Protein 5H6N (pdb70)

CATH classification: 3.90.210.10

Foldseek 3Di:
DAAFPAQVFFPQVLLNPDDNVVLLCLAPVPDDPVQVVPFDFAKAGQWDQALQRDIDGLLQFKKKAKDQFWCLPCLVRPWAFQDRDNDDDSCQSYNLNCQAFVPGHQKDKIATFNDDVFTKAKWFPCCLAAKMKIWIFRDTMFTQQCRGRPVSRNQVQRRMGMHRNGGGSLGTAWMFIAGSFATAEIEGNPNHPDPDDHDPDDDDPVHYYYYDDNPDVPGGDGDPDSNGSRSVGIHMDGPPTND/DAAFPAQVFFPQVLVNPDDNVVLLCLAPVPPDPVQVVPFDFAKAGQWDQALQRDIDGLLQFKKKDKDQFWCLPCLVRPDAFQDRDDDDDSCQSYNLNCQQFVPGHQKDKIATFNDDVFTKAKWFPCCLAAKMKMWIFRATMFTQQCRGRPVSRNQVQRRMGMHRNGGGSQGTAWMFIHGSFATAAIEGNPNHPDPDPHDDDVHYYYDDDNPDVPTGDGDPDGPGSRSVRIHMDGPPTND/DAAFPAQVFFPQVLVVPDDSVVLLCLQPVPPDPVQVVQFDFAKAGQWDQALQRDIDGLLQFKKKDKDQFWCLPCLVFNWAFQDRDPDDDSCQSYNQNCQQPVPGHQKDKIATFNDDVAIKAKWFQCCLPAKMKIWIFRATMFTFQCNGRPVSRNQVQRRMTMHRNGGGSQGTAKMFIDGRNHTAAIEGNPNHPDPDPHDDDDVHYYYYDDNPDPPGGGGDDDDPPDNRGSNRVGIHMDGDPD/DAAFPAQVFFPQVLVVVDDNVVLLCLQPVPPDPVQVVQFDFAKAGQWDQALQRDIDGLLQFKKKDKDQFWCLPCLVRPWAFQDRDPDDDSCQSYNQNCQQPVDRHQKDKIATFNDDVATKAKWFPCCLPAKMKMWIFRDTMFTQQCRGRPVSRNQVQRRIGMHRNGGGSLGTAWMFIDGRQATAAIEGNPNHPDPDPHDDDDPPHYYYYDDNPDPPGGDGPVVGVRRVGIHMDGPPTND

Radius of gyration: 35.35 Å; Cα contacts (8 Å, |Δi|>4): 2227; chains: 4; bounding box: 72×92×82 Å

Structure (mmCIF, N/CA/C/O backbone):
data_5H6N
#
_entry.id   5H6N
#
_cell.length_a   52.070
_cell.length_b   110.500
_cell.length_c   133.640
_cell.angle_alpha   90.00
_cell.angle_beta   91.20
_cell.angle_gamma   90.00
#
_symmetry.space_group_name_H-M   'P 1 21 1'
#
loop_
_entity.id
_entity.type
_entity.pdbx_description
1 polymer Pierisin-1
2 water water
#
loop_
_atom_site.group_PDB
_atom_site.id
_atom_site.type_symbol
_atom_site.label_atom_id
_atom_site.label_alt_id
_atom_site.label_comp_id
_atom_site.label_asym_id
_atom_site.label_entity_id
_atom_site.label_seq_id
_atom_site.pdbx_PDB_ins_code
_atom_site.Cartn_x
_atom_site.Cartn_y
_atom_site.Cartn_z
_atom_site.occupancy
_atom_site.B_iso_or_equiv
_atom_site.auth_seq_id
_atom_site.auth_comp_id
_atom_site.auth_asym_id
_atom_site.auth_atom_id
_atom_site.pdbx_PDB_model_num
ATOM 1 N N . PRO A 1 14 ? -15.359 11.779 26.507 1.00 47.41 6 PRO A N 1
ATOM 2 C CA . PRO A 1 14 ? -14.095 12.437 26.817 1.00 46.97 6 PRO A CA 1
ATOM 3 C C . PRO A 1 14 ? -13.042 11.454 27.338 1.00 45.78 6 PRO A C 1
ATOM 4 O O . PRO A 1 14 ? -13.356 10.608 28.178 1.00 46.72 6 PRO A O 1
ATOM 8 N N . TYR A 1 15 ? -11.813 11.573 26.835 1.00 43.59 7 TYR A N 1
ATOM 9 C CA . TYR A 1 15 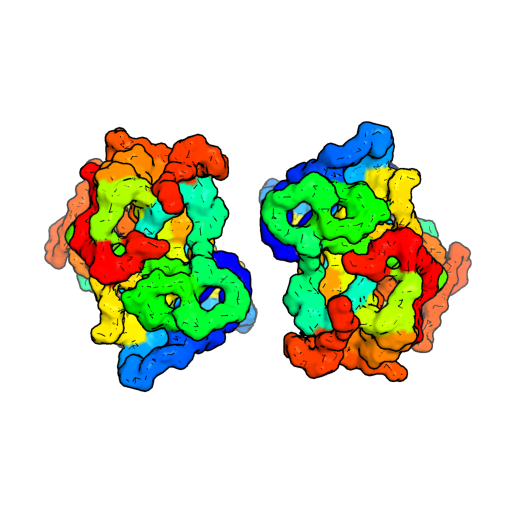? -10.725 10.651 27.181 1.00 41.45 7 TYR A CA 1
ATOM 10 C C . TYR A 1 15 ? -9.351 11.285 26.952 1.00 39.46 7 TYR A C 1
ATOM 11 O O . TYR A 1 15 ? -9.233 12.301 26.261 1.00 40.46 7 TYR A O 1
ATOM 20 N N . MET A 1 16 ? -8.323 10.667 27.532 1.00 36.71 8 MET A N 1
ATOM 21 C CA . MET A 1 16 ? -6.945 11.148 27.422 1.00 34.81 8 MET A CA 1
ATOM 22 C C . MET A 1 16 ? -6.164 10.318 26.406 1.00 30.66 8 MET A C 1
ATOM 23 O O . MET A 1 16 ? -6.224 9.089 26.427 1.00 29.27 8 MET A O 1
ATOM 28 N N . THR A 1 17 ? -5.441 11.003 25.524 1.00 26.92 9 THR A N 1
ATOM 29 C CA . THR A 1 17 ? -4.605 10.356 24.515 1.00 24.54 9 THR A CA 1
ATOM 30 C C . THR A 1 17 ? -3.278 11.093 24.374 1.00 23.04 9 THR A C 1
ATOM 31 O O . THR A 1 17 ? -3.199 12.302 24.600 1.00 22.65 9 THR A O 1
ATOM 35 N N . ASN A 1 18 ? -2.241 10.347 24.004 1.00 21.65 10 ASN A N 1
ATOM 36 C CA . ASN A 1 18 ? -0.939 10.926 23.670 1.00 21.07 10 ASN A CA 1
ATOM 37 C C . ASN A 1 18 ? -0.873 11.443 22.233 1.00 20.54 10 ASN A C 1
ATOM 38 O O . ASN A 1 18 ? 0.130 12.040 21.840 1.00 20.60 10 ASN A O 1
ATOM 43 N N . GLY A 1 19 ? -1.934 11.206 21.456 1.00 20.13 11 GLY A N 1
ATOM 44 C CA . GLY A 1 19 ? -2.133 11.852 20.157 1.00 19.98 11 GLY A CA 1
ATOM 45 C C . GLY A 1 19 ? -0.997 11.632 19.176 1.00 19.76 11 GLY A C 1
ATOM 46 O O . GLY A 1 19 ? -0.777 10.504 18.728 1.00 19.88 11 GLY A O 1
ATOM 47 N N . ILE A 1 20 ? -0.256 12.705 18.884 1.00 19.47 12 ILE A N 1
ATOM 48 C CA . ILE A 1 20 ? 0.815 12.689 17.873 1.00 19.56 12 ILE A CA 1
ATOM 49 C C . ILE A 1 20 ? 2.226 12.734 18.494 1.00 19.15 12 ILE A C 1
ATOM 50 O O . ILE A 1 20 ? 3.183 13.125 17.831 1.00 18.42 12 ILE A O 1
ATOM 55 N N . GLN A 1 21 ? 2.352 12.295 19.748 1.00 19.27 13 GLN A N 1
ATOM 56 C CA . GLN A 1 21 ? 3.635 12.297 20.468 1.00 19.76 13 GLN A CA 1
ATOM 57 C C . GLN A 1 21 ? 4.749 11.546 19.731 1.00 19.48 13 GLN A C 1
ATOM 58 O O . GLN A 1 21 ? 5.914 11.954 19.771 1.00 19.24 13 GLN A O 1
ATOM 64 N N . ALA A 1 22 ? 4.386 10.454 19.064 1.00 19.18 14 ALA A N 1
ATOM 65 C CA . ALA A 1 22 ? 5.355 9.637 18.333 1.00 19.31 14 ALA A CA 1
ATOM 66 C C . ALA A 1 22 ? 5.839 10.239 17.006 1.00 19.51 14 ALA A C 1
ATOM 67 O O . ALA A 1 22 ? 6.792 9.724 16.428 1.00 19.59 14 ALA A O 1
ATOM 69 N N . ALA A 1 23 ? 5.201 11.312 16.529 1.00 19.84 15 ALA A N 1
ATOM 70 C CA . ALA A 1 23 ? 5.469 11.860 15.194 1.00 20.31 15 ALA A CA 1
ATOM 71 C C . ALA A 1 23 ? 6.908 12.345 15.003 1.00 21.12 15 ALA A C 1
ATOM 72 O O . ALA A 1 23 ? 7.486 12.962 15.900 1.00 21.40 15 ALA A O 1
ATOM 74 N N . VAL A 1 24 ? 7.465 12.053 13.828 1.00 22.08 16 VAL A N 1
ATOM 75 C CA . VAL A 1 24 ? 8.792 12.553 13.427 1.00 23.05 16 VAL A CA 1
ATOM 76 C C . VAL A 1 24 ? 8.712 13.844 12.611 1.00 23.95 16 VAL A C 1
ATOM 77 O O . VAL A 1 24 ? 9.652 14.641 12.631 1.00 24.50 16 VAL A O 1
ATOM 81 N N . VAL A 1 25 ? 7.607 14.040 11.889 1.00 24.38 17 VAL A N 1
ATOM 82 C CA . VAL A 1 25 ? 7.427 15.223 11.049 1.00 25.15 17 VAL A CA 1
ATOM 83 C C . VAL A 1 25 ? 7.102 16.404 11.962 1.00 26.03 17 VAL A C 1
ATOM 84 O O . VAL A 1 25 ? 6.083 16.395 12.659 1.00 24.97 17 VAL A O 1
ATOM 88 N N . GLU A 1 26 ? 7.965 17.418 11.952 1.00 27.32 18 GLU A N 1
ATOM 89 C CA . GLU A 1 26 ? 7.896 18.479 12.956 1.00 29.08 18 GLU A CA 1
ATOM 90 C C . GLU A 1 26 ? 6.648 19.360 12.852 1.00 28.16 18 GLU A C 1
ATOM 91 O O . GLU A 1 26 ? 6.085 19.727 13.885 1.00 28.76 18 GLU A O 1
ATOM 97 N N . TRP A 1 27 ? 6.207 19.685 11.634 1.00 27.54 19 TRP A N 1
ATOM 98 C CA . TRP A 1 27 ? 5.006 20.521 11.462 1.00 27.58 19 TRP A CA 1
ATOM 99 C C . TRP A 1 27 ? 3.729 19.839 11.980 1.00 28.06 19 TRP A C 1
ATOM 100 O O . TRP A 1 27 ? 2.834 20.514 12.486 1.00 27.90 19 TRP A O 1
ATOM 111 N N . ILE A 1 28 ? 3.657 18.513 11.859 1.00 28.63 20 ILE A N 1
ATOM 112 C CA . ILE A 1 28 ? 2.545 17.735 12.425 1.00 29.59 20 ILE A CA 1
ATOM 113 C C . ILE A 1 28 ? 2.674 17.656 13.945 1.00 31.67 20 ILE A C 1
ATOM 114 O O . ILE A 1 28 ? 1.689 17.845 14.664 1.00 31.38 20 ILE A O 1
ATOM 119 N N . ARG A 1 29 ? 3.890 17.386 14.420 1.00 34.45 21 ARG A N 1
ATOM 120 C CA . ARG A 1 29 ? 4.159 17.232 15.858 1.00 36.85 21 ARG A CA 1
ATOM 121 C C . ARG A 1 29 ? 3.831 18.491 16.681 1.00 37.80 21 ARG A C 1
ATOM 122 O O . ARG A 1 29 ? 3.472 18.383 17.855 1.00 38.99 21 ARG A O 1
ATOM 130 N N . ALA A 1 30 ? 3.949 19.666 16.058 1.00 38.51 22 ALA A N 1
ATOM 131 C CA . ALA A 1 30 ? 3.711 20.954 16.722 1.00 38.85 22 ALA A CA 1
ATOM 132 C C . ALA A 1 30 ? 2.239 21.383 16.774 1.00 39.30 22 ALA A C 1
ATOM 133 O O . ALA A 1 30 ? 1.832 22.047 17.730 1.00 39.54 22 ALA A O 1
ATOM 135 N N . LEU A 1 31 ? 1.451 21.031 15.754 1.00 38.64 23 LEU A N 1
ATOM 136 C CA . LEU A 1 31 ? 0.046 21.468 15.675 1.00 37.87 23 LEU A CA 1
ATOM 137 C C . LEU A 1 31 ? -0.819 20.898 16.800 1.00 36.04 23 LEU A C 1
ATOM 138 O O . LEU A 1 31 ? -0.525 19.835 17.352 1.00 35.39 23 LEU A O 1
ATOM 143 N N . ASP A 1 32 ? -1.887 21.626 17.126 1.00 34.25 24 ASP A N 1
ATOM 144 C CA . ASP A 1 32 ? -2.851 21.196 18.136 1.00 33.35 24 ASP A CA 1
ATOM 145 C C . ASP A 1 32 ? -3.568 19.933 17.661 1.00 31.50 24 ASP A C 1
ATOM 146 O O . ASP A 1 32 ? -3.782 19.754 16.459 1.00 31.11 24 ASP A O 1
ATOM 151 N N . LEU A 1 33 ? -3.939 19.074 18.608 1.00 29.98 25 LEU A N 1
ATOM 152 C CA . LEU A 1 33 ? -4.625 17.814 18.300 1.00 29.35 25 LEU A CA 1
ATOM 153 C C . LEU A 1 33 ? -5.946 18.025 17.546 1.00 28.49 25 LEU A C 1
ATOM 154 O O . LEU A 1 33 ? -6.303 17.214 16.689 1.00 27.33 25 LEU A O 1
ATOM 159 N N . GLU A 1 34 ? -6.659 19.110 17.858 1.00 27.83 26 GLU A N 1
ATOM 160 C CA . GLU A 1 34 ? -7.916 19.436 17.167 1.00 27.54 26 GLU A CA 1
ATOM 161 C C . GLU A 1 34 ? -7.703 19.698 15.674 1.00 25.60 26 GLU A C 1
ATOM 162 O O . GLU A 1 34 ? -8.546 19.324 14.859 1.00 25.21 26 GLU A O 1
ATOM 168 N N . ILE A 1 35 ? -6.577 20.321 15.324 1.00 24.11 27 ILE A N 1
ATOM 169 C CA . ILE A 1 35 ? -6.241 20.592 13.922 1.00 23.60 27 ILE A CA 1
ATOM 170 C C . ILE A 1 35 ? -5.900 19.291 13.193 1.00 22.38 27 ILE A C 1
ATOM 171 O O . ILE A 1 35 ? -6.400 19.052 12.095 1.00 21.48 27 ILE A O 1
ATOM 176 N N . ILE A 1 36 ? -5.058 18.458 13.802 1.00 21.53 28 ILE A N 1
ATOM 177 C CA . ILE A 1 36 ? -4.665 17.184 13.177 1.00 21.10 28 ILE A CA 1
ATOM 178 C C . ILE A 1 36 ? -5.895 16.273 13.037 1.00 20.15 28 ILE A C 1
ATOM 179 O O . ILE A 1 36 ? -6.079 15.630 11.997 1.00 19.78 28 ILE A O 1
ATOM 184 N N . SER A 1 37 ? -6.748 16.258 14.060 1.00 19.38 29 SER A N 1
ATOM 185 C CA . SER A 1 37 ? -8.029 15.540 13.995 1.00 19.13 29 SER A CA 1
ATOM 186 C C . SER A 1 37 ? -8.899 15.986 12.815 1.00 19.00 29 SER A C 1
ATOM 187 O O . SER A 1 37 ? -9.475 15.142 12.122 1.00 18.69 29 SER A O 1
ATOM 190 N N . LEU A 1 38 ? -8.972 17.302 12.583 1.00 18.87 30 LEU A N 1
ATOM 191 C CA . LEU A 1 38 ? -9.701 17.868 11.436 1.00 18.75 30 LEU A CA 1
ATOM 192 C C . LEU A 1 38 ? -9.111 17.400 10.105 1.00 18.22 30 LEU A C 1
ATOM 193 O O . LEU A 1 38 ? -9.849 16.974 9.220 1.00 18.43 30 LEU A O 1
ATOM 198 N N . LEU A 1 39 ? -7.788 17.477 9.964 1.00 17.72 31 LEU A N 1
ATOM 199 C CA . LEU A 1 39 ? -7.116 17.011 8.741 1.00 17.71 31 LEU A CA 1
ATOM 200 C C . LEU A 1 39 ? -7.451 15.542 8.442 1.00 17.20 31 LEU A C 1
ATOM 201 O O . LEU A 1 39 ? -7.691 15.180 7.293 1.00 16.89 31 LEU A O 1
ATOM 206 N N . LEU A 1 40 ? -7.496 14.727 9.492 1.00 16.90 32 LEU A N 1
ATOM 207 C CA . LEU A 1 40 ? -7.787 13.294 9.376 1.00 16.97 32 LEU A CA 1
ATOM 208 C C . LEU A 1 40 ? -9.226 12.959 8.989 1.00 17.38 32 LEU A C 1
ATOM 209 O O . LEU A 1 40 ? -9.459 11.930 8.349 1.00 17.15 32 LEU A O 1
ATOM 214 N N . SER A 1 41 ? -10.170 13.814 9.389 1.00 17.97 33 SER A N 1
ATOM 215 C CA . SER A 1 41 ? -11.611 13.549 9.247 1.00 18.46 33 SER A CA 1
ATOM 216 C C . SER A 1 41 ? -12.382 14.467 8.281 1.00 19.06 33 SER A C 1
ATOM 217 O O . SER A 1 41 ? -13.512 14.138 7.908 1.00 19.23 33 SER A O 1
ATOM 220 N N . ARG A 1 42 ? -11.788 15.592 7.877 1.00 19.43 34 ARG A N 1
ATOM 221 C CA . ARG A 1 42 ? -12.463 16.586 7.013 1.00 19.98 34 ARG A CA 1
ATOM 222 C C . ARG A 1 42 ? -13.072 16.033 5.719 1.00 20.23 34 ARG A C 1
ATOM 223 O O . ARG A 1 42 ? -14.095 16.544 5.259 1.00 20.20 34 ARG A O 1
ATOM 231 N N . ALA A 1 43 ? -12.439 15.010 5.140 1.00 20.00 35 ALA A N 1
ATOM 232 C CA . ALA A 1 43 ? -12.901 14.413 3.881 1.00 20.29 35 ALA A CA 1
ATOM 233 C C . ALA A 1 43 ? -13.895 13.255 4.032 1.00 20.42 35 ALA A C 1
ATOM 234 O O . ALA A 1 43 ? -14.321 12.703 3.024 1.00 20.56 35 ALA A O 1
ATOM 236 N N . TRP A 1 44 ? -14.276 12.886 5.256 1.00 20.92 36 TRP A N 1
ATOM 237 C CA . TRP A 1 44 ? -15.172 11.735 5.448 1.00 21.07 36 TRP A CA 1
ATOM 238 C C . TRP A 1 44 ? -16.565 12.052 4.902 1.00 22.72 36 TRP A C 1
ATOM 239 O O . TRP A 1 44 ? -17.074 13.148 5.143 1.00 22.17 36 TRP A O 1
ATOM 250 N N . PRO A 1 45 ? -17.180 11.104 4.161 1.00 24.47 37 PRO A N 1
ATOM 251 C CA . PRO A 1 45 ? -18.576 11.280 3.738 1.00 25.78 37 PRO A CA 1
ATOM 252 C C . PRO A 1 45 ? -19.548 11.441 4.907 1.00 27.09 37 PRO A C 1
ATOM 253 O O . PRO A 1 45 ? -19.253 11.012 6.025 1.00 26.26 37 PRO A O 1
ATOM 257 N N . MET A 1 46 ? -20.703 12.044 4.626 1.00 29.56 38 MET A N 1
ATOM 258 C CA . MET A 1 46 ? -21.739 12.292 5.637 1.00 31.22 38 MET A CA 1
ATOM 259 C C . MET A 1 46 ? -22.200 11.005 6.315 1.00 30.23 38 MET A C 1
ATOM 260 O O . MET A 1 46 ? -22.328 10.961 7.538 1.00 29.51 38 MET A O 1
ATOM 265 N N . ALA A 1 47 ? -22.443 9.968 5.511 1.00 30.32 39 ALA A N 1
ATOM 266 C CA . ALA A 1 47 ? -22.847 8.645 6.016 1.00 29.92 39 ALA A CA 1
ATOM 267 C C . ALA A 1 47 ? -21.819 8.045 6.976 1.00 29.39 39 ALA A C 1
ATOM 268 O O . ALA A 1 47 ? -22.189 7.399 7.963 1.00 29.36 39 ALA A O 1
ATOM 270 N N . LEU A 1 48 ? -20.536 8.267 6.681 1.00 28.47 40 LEU A N 1
ATOM 271 C CA . LEU A 1 48 ? -19.445 7.833 7.548 1.00 27.46 40 LEU A CA 1
ATOM 272 C C . LEU A 1 48 ? -19.406 8.669 8.828 1.00 27.21 40 LEU A C 1
ATOM 273 O O . LEU A 1 48 ? -19.327 8.116 9.923 1.00 26.59 40 LEU A O 1
ATOM 278 N N . LEU A 1 49 ? -19.479 9.995 8.682 1.00 27.39 41 LEU A N 1
ATOM 279 C CA . LEU A 1 49 ? -19.502 10.918 9.830 1.00 27.28 41 LEU A CA 1
ATOM 280 C C . LEU A 1 49 ? -20.637 10.647 10.823 1.00 27.12 41 LEU A C 1
ATOM 281 O O . LEU A 1 49 ? -20.460 10.831 12.026 1.00 27.49 41 LEU A O 1
ATOM 286 N N . ALA A 1 50 ? -21.791 10.215 10.315 1.00 26.99 42 ALA A N 1
ATOM 287 C CA . ALA A 1 50 ? -22.947 9.896 11.159 1.00 26.77 42 ALA A CA 1
ATOM 288 C C . ALA A 1 50 ? -22.695 8.742 12.141 1.00 26.76 42 ALA A C 1
ATOM 289 O O . ALA A 1 50 ? -23.267 8.725 13.230 1.00 26.61 42 ALA A O 1
ATOM 291 N N . THR A 1 51 ? -21.838 7.795 11.756 1.00 26.30 43 THR A N 1
ATOM 292 C CA . THR A 1 51 ? -21.549 6.611 12.568 1.00 26.47 43 THR A CA 1
ATOM 293 C C . THR A 1 51 ? -20.095 6.478 13.047 1.00 26.69 43 THR A C 1
ATOM 294 O O . THR A 1 51 ? -19.784 5.529 13.769 1.00 26.68 43 THR A O 1
ATOM 298 N N . SER A 1 52 ? -19.220 7.409 12.654 1.00 26.78 44 SER A N 1
ATOM 299 C CA . SER A 1 52 ? -17.790 7.331 12.968 1.00 27.24 44 SER A CA 1
ATOM 300 C C . SER A 1 52 ? -17.342 8.497 13.841 1.00 27.54 44 SER A C 1
ATOM 301 O O . SER A 1 52 ? -17.888 9.594 13.766 1.00 28.11 44 SER A O 1
ATOM 304 N N . GLU A 1 53 ? -16.341 8.226 14.671 1.00 27.50 45 GLU A N 1
ATOM 305 C CA . GLU A 1 53 ? -15.690 9.222 15.517 1.00 27.32 45 GLU A CA 1
ATOM 306 C C . GLU A 1 53 ? -14.193 8.985 15.360 1.00 25.71 45 GLU A C 1
ATOM 307 O O . GLU A 1 53 ? -13.772 7.837 15.247 1.00 24.76 45 GLU A O 1
ATOM 313 N N . LEU A 1 54 ? -13.389 10.044 15.325 1.00 24.14 46 LEU A N 1
ATOM 314 C CA . LEU A 1 54 ? -11.938 9.861 15.252 1.00 23.29 46 LEU A CA 1
ATOM 315 C C . LEU A 1 54 ? -11.436 9.421 16.625 1.00 23.10 46 LEU A C 1
ATOM 316 O O . LEU A 1 54 ? -11.310 10.237 17.543 1.00 22.67 46 LEU A O 1
ATOM 321 N N . ARG A 1 55 ? -11.160 8.125 16.752 1.00 22.42 47 ARG A N 1
ATOM 322 C CA . ARG A 1 55 ? -10.776 7.530 18.028 1.00 22.37 47 ARG A CA 1
ATOM 323 C C . ARG A 1 55 ? -9.265 7.378 18.113 1.00 20.73 47 ARG A C 1
ATOM 324 O O . ARG A 1 55 ? -8.691 6.441 17.560 1.00 20.46 47 ARG A O 1
ATOM 332 N N . TRP A 1 56 ? -8.626 8.324 18.795 1.00 19.50 48 TRP A N 1
ATOM 333 C CA . TRP A 1 56 ? -7.210 8.207 19.130 1.00 18.81 48 TRP A CA 1
ATOM 334 C C . TRP A 1 56 ? -7.083 7.098 20.163 1.00 18.72 48 TRP A C 1
ATOM 335 O O . TRP A 1 56 ? -7.947 6.971 21.036 1.00 18.37 48 TRP A O 1
ATOM 346 N N . ARG A 1 57 ? -6.040 6.276 20.054 1.00 18.44 49 ARG A N 1
ATOM 347 C CA . ARG A 1 57 ? -5.757 5.292 21.092 1.00 18.87 49 ARG A CA 1
ATOM 348 C C . ARG A 1 57 ? -5.609 6.043 22.411 1.00 19.35 49 ARG A C 1
ATOM 349 O O . ARG A 1 57 ? -4.864 7.020 22.470 1.00 19.66 49 ARG A O 1
ATOM 357 N N . PRO A 1 58 ? -6.333 5.611 23.458 1.00 20.35 50 PRO A N 1
ATOM 358 C CA . PRO A 1 58 ? -6.172 6.262 24.757 1.00 20.48 50 PRO A CA 1
ATOM 359 C C . PRO A 1 58 ? -4.870 5.859 25.450 1.00 21.03 50 PRO A C 1
ATOM 360 O O . PRO A 1 58 ? -4.248 4.862 25.072 1.00 21.04 50 PRO A O 1
ATOM 364 N N . THR A 1 59 ? -4.473 6.630 26.462 1.00 21.50 51 THR A N 1
ATOM 365 C CA . THR A 1 59 ? -3.230 6.368 27.203 1.00 21.90 51 THR A CA 1
ATOM 366 C C . THR A 1 59 ? -3.258 5.013 27.916 1.00 21.96 51 THR A C 1
ATOM 367 O O . THR A 1 59 ? -2.217 4.379 28.082 1.00 22.04 51 THR A O 1
ATOM 371 N N . VAL A 1 60 ? -4.454 4.597 28.335 1.00 22.05 52 VAL A N 1
ATOM 372 C CA . VAL A 1 60 ? -4.712 3.276 28.897 1.00 22.11 52 VAL A CA 1
ATOM 373 C C . VAL A 1 60 ? -5.791 2.628 28.036 1.00 21.96 52 VAL A C 1
ATOM 374 O O . VAL A 1 60 ? -6.849 3.228 27.822 1.00 21.70 52 VAL A O 1
ATOM 378 N N . LEU A 1 61 ? -5.528 1.415 27.550 1.00 21.47 53 LEU A N 1
ATOM 379 C CA . LEU A 1 61 ? -6.414 0.741 26.597 1.00 21.41 53 LEU A CA 1
ATOM 380 C C . LEU A 1 61 ? -6.643 -0.718 26.962 1.00 21.72 53 LEU A C 1
ATOM 381 O O . LEU A 1 61 ? -5.897 -1.292 27.756 1.00 21.73 53 LEU A O 1
ATOM 386 N N . THR A 1 62 ? -7.694 -1.300 26.386 1.00 22.12 54 THR A N 1
ATOM 387 C CA . THR A 1 62 ? -7.962 -2.727 26.502 1.00 22.55 54 THR A CA 1
ATOM 388 C C . THR A 1 62 ? -7.333 -3.404 25.291 1.00 22.35 54 THR A C 1
ATOM 389 O O . THR A 1 62 ? -7.730 -3.147 24.152 1.00 21.93 54 THR A O 1
ATOM 393 N N . ASP A 1 63 ? -6.351 -4.264 25.547 1.00 21.83 55 ASP A N 1
ATOM 394 C CA . ASP A 1 63 ? -5.556 -4.880 24.488 1.00 21.45 55 ASP A CA 1
ATOM 395 C C . ASP A 1 63 ? -6.304 -6.086 23.896 1.00 21.58 55 ASP A C 1
ATOM 396 O O . ASP A 1 63 ? -7.410 -6.420 24.344 1.00 21.27 55 ASP A O 1
ATOM 401 N N . THR A 1 64 ? -5.697 -6.734 22.901 1.00 21.00 56 THR A N 1
ATOM 402 C CA . THR A 1 64 ? -6.343 -7.811 22.134 1.00 21.33 56 THR A CA 1
ATOM 403 C C . THR A 1 64 ? -6.549 -9.125 22.903 1.00 22.05 56 THR A C 1
ATOM 404 O O . THR A 1 64 ? -7.279 -9.999 22.437 1.00 21.94 56 THR A O 1
ATOM 408 N N . ASP A 1 65 ? -5.891 -9.267 24.054 1.00 23.33 57 ASP A N 1
ATOM 409 C CA . ASP A 1 65 ? -6.156 -10.367 24.999 1.00 24.48 57 ASP A CA 1
ATOM 410 C C . ASP A 1 65 ? -7.103 -9.957 26.147 1.00 25.62 57 ASP A C 1
ATOM 411 O O . ASP A 1 65 ? -7.213 -10.674 27.145 1.00 25.34 57 ASP A O 1
ATOM 416 N N . ASN A 1 66 ? -7.780 -8.813 25.991 1.00 26.97 58 ASN A N 1
ATOM 417 C CA . ASN A 1 66 ? -8.624 -8.193 27.028 1.00 28.18 58 ASN A CA 1
ATOM 418 C C . ASN A 1 66 ? -7.900 -7.802 28.327 1.00 27.66 58 ASN A C 1
ATOM 419 O O . ASN A 1 66 ? -8.546 -7.590 29.356 1.00 28.48 58 ASN A O 1
ATOM 424 N N . VAL A 1 67 ? -6.572 -7.679 28.271 1.00 26.55 59 VAL A N 1
ATOM 425 C CA . VAL A 1 67 ? -5.785 -7.191 29.398 1.00 25.69 59 VAL A CA 1
ATOM 426 C C . VAL A 1 67 ? -5.619 -5.686 29.210 1.00 24.76 59 VAL A C 1
ATOM 427 O O . VAL A 1 67 ? -5.385 -5.218 28.094 1.00 24.49 59 VAL A O 1
ATOM 431 N N . VAL A 1 68 ? -5.749 -4.933 30.300 1.00 23.48 60 VAL A N 1
ATOM 432 C CA . VAL A 1 68 ? -5.646 -3.479 30.246 1.00 22.83 60 VAL A CA 1
ATOM 433 C C . VAL A 1 68 ? -4.169 -3.105 30.284 1.00 22.18 60 VAL A C 1
ATOM 434 O O . VAL A 1 68 ? -3.449 -3.523 31.194 1.00 22.01 60 VAL A O 1
ATOM 438 N N . ARG A 1 69 ? -3.726 -2.330 29.293 1.00 21.63 61 ARG A N 1
ATOM 439 C CA . ARG A 1 69 ? -2.334 -1.883 29.209 1.00 21.22 61 ARG A CA 1
ATOM 440 C C . ARG A 1 69 ? -2.219 -0.413 28.826 1.00 20.98 61 ARG A C 1
ATOM 441 O O . ARG A 1 69 ? -3.148 0.179 28.263 1.00 21.14 61 ARG A O 1
ATOM 449 N N . LEU A 1 70 ? -1.060 0.167 29.135 1.00 20.66 62 LEU A N 1
ATOM 450 C CA . LEU A 1 70 ? -0.696 1.482 28.624 1.00 20.55 62 LEU A CA 1
ATOM 451 C C . LEU A 1 70 ? -0.538 1.371 27.116 1.00 20.09 62 LEU A C 1
ATOM 452 O O . LEU A 1 70 ? -0.166 0.303 26.615 1.00 19.53 62 LEU A O 1
ATOM 457 N N . ASP A 1 71 ? -0.810 2.462 26.403 1.00 19.82 63 ASP A N 1
ATOM 458 C CA . ASP A 1 71 ? -0.606 2.506 24.944 1.00 20.07 63 ASP A CA 1
ATOM 459 C C . ASP A 1 71 ? 0.795 2.022 24.545 1.00 20.30 63 ASP A C 1
ATOM 460 O O . ASP A 1 71 ? 0.937 1.247 23.603 1.00 19.87 63 ASP A O 1
ATOM 465 N N . ARG A 1 72 ? 1.808 2.437 25.308 1.00 20.57 64 ARG A N 1
ATOM 466 C CA . ARG A 1 72 ? 3.202 2.052 25.050 1.00 20.89 64 ARG A CA 1
ATOM 467 C C . ARG A 1 72 ? 3.547 0.576 25.316 1.00 20.53 64 ARG A C 1
ATOM 468 O O . ARG A 1 72 ? 4.657 0.153 24.998 1.00 20.60 64 ARG A O 1
ATOM 476 N N . ARG A 1 73 ? 2.634 -0.197 25.909 1.00 19.76 65 ARG A N 1
ATOM 477 C CA . ARG A 1 73 ? 2.831 -1.640 26.088 1.00 19.61 65 ARG A CA 1
ATOM 478 C C . ARG A 1 73 ? 1.980 -2.505 25.150 1.00 18.70 65 ARG A C 1
ATOM 479 O O . ARG A 1 73 ? 2.047 -3.728 25.222 1.00 18.77 65 ARG A O 1
ATOM 487 N N . GLN A 1 74 ? 1.194 -1.885 24.267 1.00 17.89 66 GLN A N 1
ATOM 488 C CA . GLN A 1 74 ? 0.545 -2.618 23.174 1.00 17.23 66 GLN A CA 1
ATOM 489 C C . GLN A 1 74 ? 1.586 -2.899 22.088 1.00 16.72 66 GLN A C 1
ATOM 490 O O . GLN A 1 74 ? 2.165 -1.971 21.524 1.00 16.75 66 GLN A O 1
ATOM 496 N N . ARG A 1 75 ? 1.817 -4.178 21.799 1.00 16.40 67 ARG A N 1
ATOM 497 C CA . ARG A 1 75 ? 2.814 -4.573 20.804 1.00 16.20 67 ARG A CA 1
ATOM 498 C C . ARG A 1 75 ? 2.248 -4.401 19.395 1.00 15.66 67 ARG A C 1
ATOM 499 O O . ARG A 1 75 ? 1.399 -5.184 18.954 1.00 15.53 67 ARG A O 1
ATOM 507 N N . LEU A 1 76 ? 2.727 -3.368 18.706 1.00 15.06 68 LEU A N 1
ATOM 508 C CA . LEU A 1 76 ? 2.373 -3.114 17.317 1.00 14.58 68 LEU A CA 1
ATOM 509 C C . LEU A 1 76 ? 3.446 -3.661 16.385 1.00 14.78 68 LEU A C 1
ATOM 510 O O . LEU A 1 76 ? 4.616 -3.793 16.770 1.00 14.64 68 LEU A O 1
ATOM 515 N N . VAL A 1 77 ? 3.028 -3.970 15.159 1.00 14.39 69 VAL A N 1
ATOM 516 C CA . VAL A 1 77 ? 3.900 -4.520 14.132 1.00 14.43 69 VAL A CA 1
ATOM 517 C C . VAL A 1 77 ? 3.754 -3.674 12.867 1.00 13.93 69 VAL A C 1
ATOM 518 O O . VAL A 1 77 ? 2.656 -3.219 12.544 1.00 13.49 69 VAL A O 1
ATOM 522 N N . ARG A 1 78 ? 4.870 -3.431 12.183 1.00 13.70 70 ARG A N 1
ATOM 523 C CA . ARG A 1 78 ? 4.843 -2.879 10.830 1.00 13.72 70 ARG A CA 1
ATOM 524 C C . ARG A 1 78 ? 5.718 -3.722 9.905 1.00 13.82 70 ARG A C 1
ATOM 525 O O . ARG A 1 78 ? 6.900 -3.943 10.191 1.00 13.72 70 ARG A O 1
ATOM 533 N N . TRP A 1 79 ? 5.132 -4.176 8.796 1.00 13.76 71 TRP A N 1
ATOM 534 C CA . TRP A 1 79 ? 5.873 -4.854 7.738 1.00 13.87 71 TRP A CA 1
ATOM 535 C C . TRP A 1 79 ? 6.395 -3.794 6.785 1.00 14.14 71 TRP A C 1
ATOM 536 O O . TRP A 1 79 ? 5.637 -2.929 6.351 1.00 14.18 71 TRP A O 1
ATOM 547 N N . ASP A 1 80 ? 7.684 -3.853 6.458 1.00 14.47 72 ASP A N 1
ATOM 548 C CA . ASP A 1 80 ? 8.320 -2.789 5.677 1.00 14.79 72 ASP A CA 1
ATOM 549 C C . ASP A 1 80 ? 9.500 -3.350 4.887 1.00 14.99 72 ASP A C 1
ATOM 550 O O . ASP A 1 80 ? 10.214 -4.233 5.369 1.00 14.65 72 ASP A O 1
ATOM 555 N N . ARG A 1 81 ? 9.678 -2.837 3.670 1.00 15.43 73 ARG A N 1
ATOM 556 C CA . ARG A 1 81 ? 10.801 -3.208 2.806 1.00 16.22 73 ARG A CA 1
ATOM 557 C C . ARG A 1 81 ? 12.118 -2.550 3.232 1.00 16.25 73 ARG A C 1
ATOM 558 O O . ARG A 1 81 ? 13.190 -3.026 2.856 1.00 16.10 73 ARG A O 1
ATOM 566 N N . ARG A 1 82 ? 12.046 -1.460 3.999 1.00 16.37 74 ARG A N 1
ATOM 567 C CA . ARG A 1 82 ? 13.245 -0.677 4.328 1.00 16.51 74 ARG A CA 1
ATOM 568 C C . ARG A 1 82 ? 14.025 -1.297 5.498 1.00 16.33 74 ARG A C 1
ATOM 569 O O . ARG A 1 82 ? 13.419 -1.769 6.462 1.00 15.41 74 ARG A O 1
ATOM 577 N N . PRO A 1 83 ? 15.375 -1.304 5.411 1.00 16.19 75 PRO A N 1
ATOM 578 C CA . PRO A 1 83 ? 16.189 -1.998 6.405 1.00 16.37 75 PRO A CA 1
ATOM 579 C C . PRO A 1 83 ? 16.538 -1.150 7.647 1.00 16.46 75 PRO A C 1
ATOM 580 O O . PRO A 1 83 ? 16.336 0.066 7.631 1.00 16.13 75 PRO A O 1
ATOM 584 N N . PRO A 1 84 ? 17.060 -1.793 8.717 1.00 16.95 76 PRO A N 1
ATOM 585 C CA . PRO A 1 84 ? 17.393 -1.121 9.986 1.00 17.14 76 PRO A CA 1
ATOM 586 C C . PRO A 1 84 ? 18.319 0.093 9.869 1.00 17.32 76 PRO A C 1
ATOM 587 O O . PRO A 1 84 ? 18.153 1.046 10.632 1.00 16.75 76 PRO A O 1
ATOM 591 N N . ASN A 1 85 ? 19.271 0.065 8.932 1.00 17.55 77 ASN A N 1
ATOM 592 C CA . ASN A 1 85 ? 20.154 1.224 8.684 1.00 17.75 77 ASN A CA 1
ATOM 593 C C . ASN A 1 85 ? 19.406 2.498 8.276 1.00 18.01 77 ASN A C 1
ATOM 594 O O . ASN A 1 85 ? 19.924 3.604 8.456 1.00 17.74 77 ASN A O 1
ATOM 599 N N . GLU A 1 86 ? 18.200 2.343 7.727 1.00 17.81 78 GLU A N 1
ATOM 600 C CA . GLU A 1 86 ? 17.288 3.464 7.530 1.00 17.92 78 GLU A CA 1
ATOM 601 C C . GLU A 1 86 ? 16.336 3.628 8.718 1.00 17.31 78 GLU A C 1
ATOM 602 O O . GLU A 1 86 ? 16.244 4.713 9.297 1.00 17.36 78 GLU A O 1
ATOM 608 N N . ILE A 1 87 ? 15.630 2.555 9.073 1.00 16.85 79 ILE A N 1
ATOM 609 C CA . ILE A 1 87 ? 14.509 2.638 10.010 1.00 16.51 79 ILE A CA 1
ATOM 610 C C . ILE A 1 87 ? 14.935 2.903 11.463 1.00 16.50 79 ILE A C 1
ATOM 611 O O . ILE A 1 87 ? 14.316 3.721 12.134 1.00 16.63 79 ILE A O 1
ATOM 616 N N . PHE A 1 88 ? 15.974 2.231 11.953 1.00 16.50 80 PHE A N 1
ATOM 617 C CA . PHE A 1 88 ? 16.492 2.535 13.298 1.00 16.99 80 PHE A CA 1
ATOM 618 C C . PHE A 1 88 ? 17.191 3.903 13.368 1.00 17.29 80 PHE A C 1
ATOM 619 O O . PHE A 1 88 ? 17.292 4.482 14.445 1.00 17.74 80 PHE A O 1
ATOM 627 N N . LEU A 1 89 ? 17.656 4.421 12.233 1.00 17.97 81 LEU A N 1
ATOM 628 C CA . LEU A 1 89 ? 18.255 5.757 12.175 1.00 18.74 81 LEU A CA 1
ATOM 629 C C . LEU A 1 89 ? 17.190 6.853 12.165 1.00 18.71 81 LEU A C 1
ATOM 630 O O . LEU A 1 89 ? 17.238 7.782 12.980 1.00 18.24 81 LEU A O 1
ATOM 635 N N . ASP A 1 90 ? 16.245 6.739 11.230 1.00 18.53 82 ASP A N 1
ATOM 636 C CA . ASP A 1 90 ? 15.249 7.784 10.960 1.00 18.36 82 ASP A CA 1
ATOM 637 C C . ASP A 1 90 ? 13.921 7.606 11.690 1.00 18.05 82 ASP A C 1
ATOM 638 O O . ASP A 1 90 ? 13.148 8.557 11.784 1.00 18.26 82 ASP A O 1
ATOM 643 N N . GLY A 1 91 ? 13.647 6.402 12.194 1.00 17.61 83 GLY A N 1
ATOM 644 C CA . GLY A 1 91 ? 12.288 6.021 12.571 1.00 17.32 83 GLY A CA 1
ATOM 645 C C . GLY A 1 91 ? 11.492 5.773 11.306 1.00 16.87 83 GLY A C 1
ATOM 646 O O . GLY A 1 91 ? 12.074 5.582 10.234 1.00 16.64 83 GLY A O 1
ATOM 647 N N . PHE A 1 92 ? 10.166 5.764 11.428 1.00 16.71 84 PHE A N 1
ATOM 648 C CA . PHE A 1 92 ? 9.283 5.674 10.269 1.00 16.39 84 PHE A CA 1
ATOM 649 C C . PHE A 1 92 ? 8.820 7.068 9.878 1.00 16.83 84 PHE A C 1
ATOM 650 O O . PHE A 1 92 ? 7.992 7.672 10.567 1.00 16.75 84 PHE A O 1
ATOM 658 N N . VAL A 1 93 ? 9.375 7.562 8.777 1.00 17.09 85 VAL A N 1
ATOM 659 C CA . VAL A 1 93 ? 9.004 8.838 8.186 1.00 17.59 85 VAL A CA 1
ATOM 660 C C . VAL A 1 93 ? 7.929 8.552 7.137 1.00 17.50 85 VAL A C 1
ATOM 661 O O . VAL A 1 93 ? 8.129 7.684 6.287 1.00 16.93 85 VAL A O 1
ATOM 665 N N . PRO A 1 94 ? 6.785 9.273 7.181 1.00 17.79 86 PRO A N 1
ATOM 666 C CA . PRO A 1 94 ? 5.756 9.005 6.167 1.00 18.19 86 PRO A CA 1
ATOM 667 C C . PRO A 1 94 ? 6.189 9.440 4.760 1.00 18.93 86 PRO A C 1
ATOM 668 O O . PRO A 1 94 ? 7.156 10.194 4.620 1.00 18.88 86 PRO A O 1
ATOM 672 N N . ILE A 1 95 ? 5.485 8.958 3.737 1.00 19.71 87 ILE A N 1
ATOM 673 C CA . ILE A 1 95 ? 5.809 9.303 2.345 1.00 20.81 87 ILE A CA 1
ATOM 674 C C . ILE A 1 95 ? 5.619 10.802 2.082 1.00 21.27 87 ILE A C 1
ATOM 675 O O . ILE A 1 95 ? 6.468 11.426 1.445 1.00 22.15 87 ILE A O 1
ATOM 680 N N . VAL A 1 96 ? 4.514 11.366 2.568 1.00 22.03 88 VAL A N 1
ATOM 681 C CA . VAL A 1 96 ? 4.238 12.797 2.418 1.00 22.42 88 VAL A CA 1
ATOM 682 C C . VAL A 1 96 ? 4.636 13.518 3.706 1.00 22.90 88 VAL A C 1
ATOM 683 O O . VAL A 1 96 ? 4.012 13.322 4.751 1.00 22.04 88 VAL A O 1
ATOM 687 N N . THR A 1 97 ? 5.694 14.326 3.620 1.00 23.77 89 THR A N 1
ATOM 688 C CA . THR A 1 97 ? 6.174 15.149 4.736 1.00 24.81 89 THR A CA 1
ATOM 689 C C . THR A 1 97 ? 5.959 16.660 4.544 1.00 26.05 89 THR A C 1
ATOM 690 O O . THR A 1 97 ? 6.090 17.408 5.510 1.00 25.70 89 THR A O 1
ATOM 694 N N . ARG A 1 98 ? 5.629 17.106 3.326 1.00 28.16 90 ARG A N 1
ATOM 695 C CA . ARG A 1 98 ? 5.500 18.547 3.022 1.00 30.39 90 ARG A CA 1
ATOM 696 C C . ARG A 1 98 ? 4.382 19.223 3.821 1.00 31.72 90 ARG A C 1
ATOM 697 O O . ARG A 1 98 ? 3.402 18.577 4.202 1.00 30.47 90 ARG A O 1
ATOM 705 N N . GLU A 1 99 ? 4.538 20.529 4.046 1.00 33.39 91 GLU A N 1
ATOM 706 C CA . GLU A 1 99 ? 3.697 21.281 4.993 1.00 35.56 91 GLU A CA 1
ATOM 707 C C . GLU A 1 99 ? 2.259 21.568 4.551 1.00 35.71 91 GLU A C 1
ATOM 708 O O . GLU A 1 99 ? 1.397 21.809 5.404 1.00 36.88 91 GLU A O 1
ATOM 714 N N . ASN A 1 100 ? 2.000 21.559 3.245 1.00 35.50 92 ASN A N 1
ATOM 715 C CA . ASN A 1 100 ? 0.660 21.817 2.711 1.00 35.90 92 ASN A CA 1
ATOM 716 C C . ASN A 1 100 ? 0.210 20.659 1.819 1.00 34.34 92 ASN A C 1
ATOM 717 O O . ASN A 1 100 ? 0.085 20.815 0.600 1.00 34.58 92 ASN A O 1
ATOM 722 N N . PRO A 1 101 ? -0.031 19.481 2.429 1.00 32.68 93 PRO A N 1
ATOM 723 C CA . PRO A 1 101 ? -0.416 18.304 1.654 1.00 32.08 93 PRO A CA 1
ATOM 724 C C . PRO A 1 101 ? -1.841 18.409 1.124 1.00 31.85 93 PRO A C 1
ATOM 725 O O . PRO A 1 101 ? -2.644 19.183 1.653 1.00 31.28 93 PRO A O 1
ATOM 729 N N . ASP A 1 102 ? -2.143 17.624 0.092 1.00 31.83 94 ASP A N 1
ATOM 730 C CA . ASP A 1 102 ? -3.494 17.561 -0.475 1.00 32.50 94 ASP A CA 1
ATOM 731 C C . ASP A 1 102 ? -4.441 16.906 0.531 1.00 31.81 94 ASP A C 1
ATOM 732 O O . ASP A 1 102 ? -3.993 16.205 1.448 1.00 30.37 94 ASP A O 1
ATOM 737 N N . TRP A 1 103 ? -5.744 17.127 0.359 1.00 31.12 95 TRP A N 1
ATOM 738 C CA . TRP A 1 103 ? -6.743 16.502 1.238 1.00 31.24 95 TRP A CA 1
ATOM 739 C C . TRP A 1 103 ? -6.703 14.968 1.161 1.00 29.34 95 TRP A C 1
ATOM 740 O O . TRP A 1 103 ? -6.931 14.288 2.160 1.00 28.02 95 TRP A O 1
ATOM 751 N N . GLU A 1 104 ? -6.366 14.434 -0.010 1.00 27.74 96 GLU A N 1
ATOM 752 C CA . GLU A 1 104 ? -6.195 12.990 -0.177 1.00 27.38 96 GLU A CA 1
ATOM 753 C C . GLU A 1 104 ? -5.055 12.456 0.705 1.00 25.34 96 GLU A C 1
ATOM 754 O O . GLU A 1 104 ? -5.146 11.357 1.240 1.00 25.12 96 GLU A O 1
ATOM 760 N N . GLU A 1 105 ? -4.002 13.254 0.869 1.00 23.13 97 GLU A N 1
ATOM 761 C CA . GLU A 1 105 ? -2.804 12.852 1.612 1.00 22.01 97 GLU A CA 1
ATOM 762 C C . GLU A 1 105 ? -2.936 12.909 3.141 1.00 20.62 97 GLU A C 1
ATOM 763 O O . GLU A 1 105 ? -2.087 12.357 3.844 1.00 19.98 97 GLU A O 1
ATOM 769 N N . THR A 1 106 ? -3.975 13.575 3.656 1.00 19.26 98 THR A N 1
ATOM 770 C CA . THR A 1 106 ? -4.239 13.622 5.105 1.00 18.43 98 THR A CA 1
ATOM 771 C C . THR A 1 106 ? -5.451 12.801 5.550 1.00 17.84 98 THR A C 1
ATOM 772 O O . THR A 1 106 ? -5.692 12.686 6.747 1.00 17.14 98 THR A O 1
ATOM 776 N N . ASP A 1 107 ? -6.212 12.237 4.611 1.00 17.51 99 ASP A N 1
ATOM 777 C CA . ASP A 1 107 ? -7.465 11.562 4.958 1.00 17.43 99 ASP A CA 1
ATOM 778 C C . ASP A 1 107 ? -7.235 10.148 5.505 1.00 17.12 99 ASP A C 1
ATOM 779 O O . ASP A 1 107 ? -6.720 9.279 4.798 1.00 16.77 99 ASP A O 1
ATOM 784 N N . LEU A 1 108 ? -7.635 9.921 6.756 1.00 16.77 100 LEU A N 1
ATOM 785 C CA . LEU A 1 108 ? -7.485 8.604 7.385 1.00 16.96 100 LEU A CA 1
ATOM 786 C C . LEU A 1 108 ? -8.295 7.515 6.681 1.00 17.06 100 LEU A C 1
ATOM 787 O O . LEU A 1 108 ? -7.825 6.389 6.556 1.00 16.50 100 LEU A O 1
ATOM 792 N N . TYR A 1 109 ? -9.500 7.854 6.226 1.00 17.28 101 TYR A N 1
ATOM 793 C CA . TYR A 1 109 ? -10.393 6.871 5.606 1.00 17.62 101 TYR A CA 1
ATOM 794 C C . TYR A 1 109 ? -9.814 6.363 4.289 1.00 17.23 101 TYR A C 1
ATOM 795 O O . TYR A 1 109 ? -9.664 5.155 4.093 1.00 17.54 101 TYR A O 1
ATOM 804 N N . GLY A 1 110 ? -9.474 7.298 3.407 1.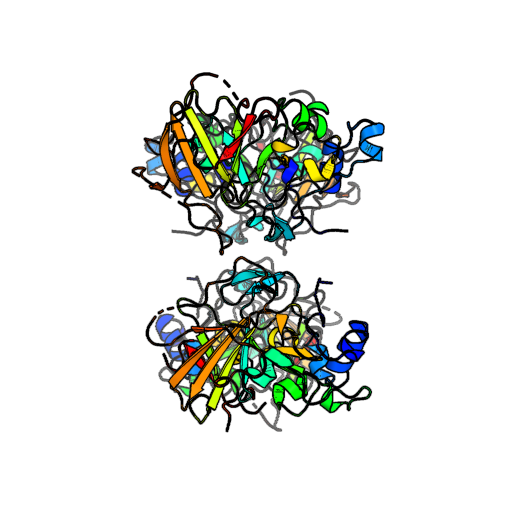00 17.21 102 GLY A N 1
ATOM 805 C CA . GLY A 1 110 ? -8.806 7.000 2.145 1.00 17.22 102 GLY A CA 1
ATOM 806 C C . GLY A 1 110 ? -7.492 6.257 2.321 1.00 17.27 102 GLY A C 1
ATOM 807 O O . GLY A 1 110 ? -7.201 5.336 1.555 1.00 17.30 102 GLY A O 1
ATOM 808 N N . PHE A 1 111 ? -6.704 6.642 3.330 1.00 16.94 103 PHE A N 1
ATOM 809 C CA . PHE A 1 111 ? -5.451 5.925 3.620 1.00 16.82 103 PHE A CA 1
ATOM 810 C C . PHE A 1 111 ? -5.721 4.488 4.065 1.00 16.95 103 PHE A C 1
ATOM 811 O O . PHE A 1 111 ? -5.110 3.554 3.545 1.00 16.82 103 PHE A O 1
ATOM 819 N N . ALA A 1 112 ? -6.626 4.323 5.029 1.00 17.22 104 ALA A N 1
ATOM 820 C CA . ALA A 1 112 ? -7.016 2.991 5.498 1.00 17.84 104 ALA A CA 1
ATOM 821 C C . ALA A 1 112 ? -7.527 2.114 4.348 1.00 18.11 104 ALA A C 1
ATOM 822 O O . ALA A 1 112 ? -7.170 0.944 4.266 1.00 17.57 104 ALA A O 1
ATOM 824 N N . LYS A 1 113 ? -8.334 2.695 3.461 1.00 19.38 105 LYS A N 1
ATOM 825 C CA . LYS A 1 113 ? -8.881 1.986 2.288 1.00 20.96 105 LYS A CA 1
ATOM 826 C C . LYS A 1 113 ? -7.838 1.559 1.263 1.00 21.56 105 LYS A C 1
ATOM 827 O O . LYS A 1 113 ? -7.747 0.382 0.918 1.00 21.21 105 LYS A O 1
ATOM 833 N N . ASN A 1 114 ? -7.082 2.532 0.759 1.00 22.46 106 ASN A N 1
ATOM 834 C CA . ASN A 1 114 ? -6.285 2.347 -0.458 1.00 23.64 106 ASN A CA 1
ATOM 835 C C . ASN A 1 114 ? -4.768 2.380 -0.297 1.00 23.59 106 ASN A C 1
ATOM 836 O O . ASN A 1 114 ? -4.052 2.078 -1.258 1.00 24.03 106 ASN A O 1
ATOM 841 N N . ASN A 1 115 ? -4.282 2.740 0.894 1.00 23.33 107 ASN A N 1
ATOM 842 C CA . ASN A 1 115 ? -2.849 2.790 1.190 1.00 23.77 107 ASN A CA 1
ATOM 843 C C . ASN A 1 115 ? -2.045 3.711 0.247 1.00 24.01 107 ASN A C 1
ATOM 844 O O . ASN A 1 115 ? -0.873 3.461 -0.014 1.00 24.48 107 ASN A O 1
ATOM 849 N N . HIS A 1 116 ? -2.670 4.781 -0.251 1.00 24.97 108 HIS A N 1
ATOM 850 C CA . HIS A 1 116 ? -1.984 5.707 -1.165 1.00 25.51 108 HIS A CA 1
ATOM 851 C C . HIS A 1 116 ? -1.026 6.611 -0.380 1.00 24.24 108 HIS A C 1
ATOM 852 O O . HIS A 1 116 ? -1.168 6.737 0.844 1.00 23.57 108 HIS A O 1
ATOM 859 N N . PRO A 1 117 ? -0.029 7.215 -1.070 1.00 22.91 109 PRO A N 1
ATOM 860 C CA . PRO A 1 117 ? 0.931 8.103 -0.406 1.00 22.03 109 PRO A CA 1
ATOM 861 C C . PRO A 1 117 ? 0.255 9.132 0.495 1.00 20.49 109 PRO A C 1
ATOM 862 O O . PRO A 1 117 ? -0.684 9.809 0.066 1.00 20.37 109 PRO A O 1
ATOM 866 N N . SER A 1 118 ? 0.719 9.215 1.740 1.00 19.09 110 SER A N 1
ATOM 867 C CA . SER A 1 118 ? 0.051 10.000 2.769 1.00 18.07 110 SER A CA 1
ATOM 868 C C . SER A 1 118 ? 1.013 10.417 3.878 1.00 17.39 110 SER A C 1
ATOM 869 O O . SER A 1 118 ? 2.196 10.081 3.852 1.00 17.32 110 SER A O 1
ATOM 872 N N . ILE A 1 119 ? 0.466 11.141 4.853 1.00 16.67 111 ILE A N 1
ATOM 873 C CA . ILE A 1 119 ? 1.172 11.505 6.089 1.00 16.15 111 ILE A CA 1
ATOM 874 C C . ILE A 1 119 ? 1.212 10.392 7.154 1.00 15.48 111 ILE A C 1
ATOM 875 O O . ILE A 1 119 ? 1.775 10.596 8.233 1.00 15.33 111 ILE A O 1
ATOM 880 N N . PHE A 1 120 ? 0.615 9.233 6.862 1.00 14.53 112 PHE A N 1
ATOM 881 C CA . PHE A 1 120 ? 0.425 8.184 7.852 1.00 13.99 112 PHE A CA 1
ATOM 882 C C . PHE A 1 120 ? 1.480 7.097 7.768 1.00 13.59 112 PHE A C 1
ATOM 883 O O . PHE A 1 120 ? 1.890 6.707 6.678 1.00 13.60 112 PHE A O 1
ATOM 891 N N . VAL A 1 121 ? 1.897 6.610 8.933 1.00 13.28 113 VAL A N 1
ATOM 892 C CA . VAL A 1 121 ? 2.605 5.342 9.044 1.00 13.22 113 VAL A CA 1
ATOM 893 C C . VAL A 1 121 ? 1.659 4.359 9.725 1.00 13.04 113 VAL A C 1
ATOM 894 O O . VAL A 1 121 ? 1.253 4.574 10.869 1.00 12.89 113 VAL A O 1
ATOM 898 N N . SER A 1 122 ? 1.331 3.278 9.021 1.00 12.68 114 SER A N 1
ATOM 899 C CA . SER A 1 122 ? 0.422 2.262 9.541 1.00 12.71 114 SER A CA 1
ATOM 900 C C . SER A 1 122 ? 1.165 1.193 10.336 1.00 12.48 114 SER A C 1
ATOM 901 O O . SER A 1 122 ? 2.343 0.906 10.092 1.00 12.65 114 SER A O 1
ATOM 904 N N . THR A 1 123 ? 0.457 0.622 11.300 1.00 12.28 115 THR A N 1
ATOM 905 C CA . THR A 1 123 ? 0.910 -0.537 12.050 1.00 12.11 115 THR A CA 1
ATOM 906 C C . THR A 1 123 ? -0.297 -1.442 12.240 1.00 12.39 115 THR A C 1
ATOM 907 O O . THR A 1 123 ? -1.429 -1.018 11.994 1.00 11.94 115 THR A O 1
ATOM 911 N N . THR A 1 124 ? -0.046 -2.657 12.715 1.00 12.74 116 THR A N 1
ATOM 912 C CA . THR A 1 124 ? -1.093 -3.647 12.969 1.00 13.36 116 THR A CA 1
ATOM 913 C C . THR A 1 124 ? -0.902 -4.222 14.378 1.00 13.98 116 THR A C 1
ATOM 914 O O . THR A 1 124 ? 0.227 -4.476 14.802 1.00 14.13 116 THR A O 1
ATOM 918 N N . LYS A 1 125 ? -1.997 -4.392 15.115 1.00 14.58 117 LYS A N 1
ATOM 919 C CA . LYS A 1 125 ? -1.917 -4.873 16.502 1.00 15.25 117 LYS A CA 1
ATOM 920 C C . LYS A 1 125 ? -1.544 -6.356 16.559 1.00 15.74 117 LYS A C 1
ATOM 921 O O . LYS A 1 125 ? -2.024 -7.138 15.749 1.00 15.62 117 LYS A O 1
ATOM 927 N N . THR A 1 126 ? -0.696 -6.740 17.514 1.00 16.59 118 THR A N 1
ATOM 928 C CA . THR A 1 126 ? -0.468 -8.163 17.784 1.00 17.69 118 THR A CA 1
ATOM 929 C C . THR A 1 126 ? -1.766 -8.728 18.356 1.00 18.81 118 THR A C 1
ATOM 930 O O . THR A 1 126 ? -2.347 -8.151 19.277 1.00 18.37 118 THR A O 1
ATOM 934 N N . GLN A 1 127 ? -2.231 -9.829 17.779 1.00 20.33 119 GLN A N 1
ATOM 935 C CA . GLN A 1 127 ? -3.496 -10.443 18.172 1.00 22.45 119 GLN A CA 1
ATOM 936 C C . GLN A 1 127 ? -3.156 -11.558 19.157 1.00 24.21 119 GLN A C 1
ATOM 937 O O . GLN A 1 127 ? -2.799 -12.668 18.768 1.00 24.73 119 GLN A O 1
ATOM 943 N N . ARG A 1 128 ? -3.228 -11.221 20.443 1.00 26.60 120 ARG A N 1
ATOM 944 C CA . ARG A 1 128 ? -2.769 -12.095 21.520 1.00 29.17 120 ARG A CA 1
ATOM 945 C C . ARG A 1 128 ? -3.906 -13.009 21.979 1.00 31.97 120 ARG A C 1
ATOM 946 O O . ARG A 1 128 ? -4.744 -12.614 22.783 1.00 31.62 120 ARG A O 1
ATOM 954 N N . ASN A 1 129 ? -3.934 -14.221 21.420 1.00 35.88 121 ASN A N 1
ATOM 955 C CA . ASN A 1 129 ? -4.939 -15.241 21.743 1.00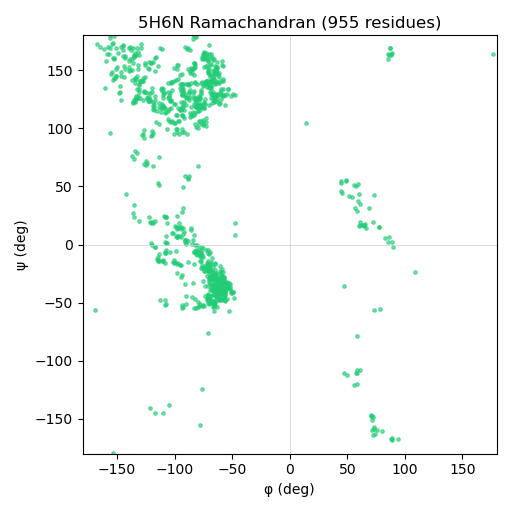 38.64 121 ASN A CA 1
ATOM 956 C C . ASN A 1 129 ? -4.283 -16.316 22.637 1.00 40.30 121 ASN A C 1
ATOM 957 O O . ASN A 1 129 ? -3.531 -15.964 23.550 1.00 40.90 121 ASN A O 1
ATOM 962 N N . LYS A 1 130 ? -4.565 -17.602 22.404 1.00 42.17 122 LYS A N 1
ATOM 963 C CA . LYS A 1 130 ? -3.816 -18.691 23.053 1.00 42.56 122 LYS A CA 1
ATOM 964 C C . LYS A 1 130 ? -2.366 -18.664 22.565 1.00 41.84 122 LYS A C 1
ATOM 965 O O . LYS A 1 130 ? -1.428 -18.825 23.353 1.00 41.79 122 LYS A O 1
ATOM 971 N N . LYS A 1 131 ? -2.212 -18.471 21.255 1.00 39.58 123 LYS A N 1
ATOM 972 C CA . LYS A 1 131 ?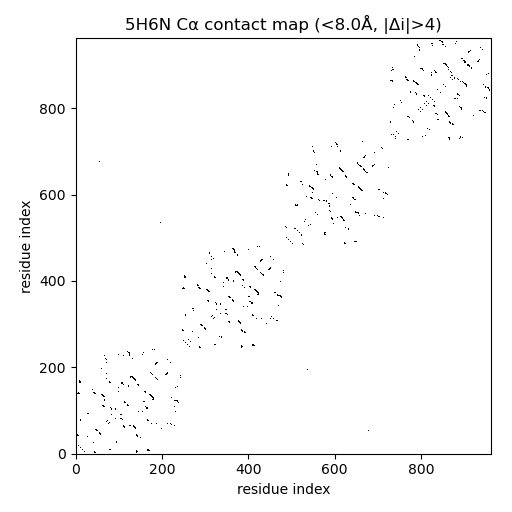 -0.934 -18.163 20.620 1.00 38.13 123 LYS A CA 1
ATOM 973 C C . LYS A 1 131 ? -0.980 -16.722 20.112 1.00 35.33 123 LYS A C 1
ATOM 974 O O . LYS A 1 131 ? -2.047 -16.103 20.086 1.00 33.92 123 LYS A O 1
ATOM 980 N N . LYS A 1 132 ? 0.179 -16.195 19.725 1.00 32.81 124 LYS A N 1
ATOM 981 C CA . LYS A 1 132 ? 0.277 -14.858 19.119 1.00 31.21 124 LYS A CA 1
ATOM 982 C C . LYS A 1 132 ? -0.025 -14.945 17.620 1.00 28.32 124 LYS A C 1
ATOM 983 O O . LYS A 1 132 ? 0.591 -15.746 16.911 1.00 26.74 124 LYS A O 1
ATOM 989 N N . TYR A 1 133 ? -0.966 -14.123 17.151 1.00 25.56 125 TYR A N 1
ATOM 990 C CA . TYR A 1 133 ? -1.283 -13.995 15.724 1.00 24.14 125 TYR A CA 1
ATOM 991 C C . TYR A 1 133 ? -1.068 -12.551 15.275 1.00 21.68 125 TYR A C 1
ATOM 992 O O . TYR A 1 133 ? -1.117 -11.627 16.090 1.00 20.90 125 TYR A O 1
ATOM 1001 N N . VAL A 1 134 ? -0.839 -12.364 13.980 1.00 19.37 126 VAL A N 1
ATOM 1002 C CA . VAL A 1 134 ? -0.686 -11.023 13.421 1.00 18.40 126 VAL A CA 1
ATOM 1003 C C . VAL A 1 134 ? -1.121 -10.986 11.961 1.00 17.32 126 VAL A C 1
ATOM 1004 O O . VAL A 1 134 ? -0.928 -11.955 11.211 1.00 17.03 126 VAL A O 1
ATOM 1008 N N . TRP A 1 135 ? -1.733 -9.871 11.573 1.00 16.22 127 TRP A N 1
ATOM 1009 C CA . TRP A 1 135 ? -2.006 -9.604 10.169 1.00 15.65 127 TRP A CA 1
ATOM 1010 C C . TRP A 1 135 ? -0.673 -9.623 9.423 1.00 15.85 127 TRP A C 1
ATOM 1011 O O . TRP A 1 135 ? 0.286 -8.957 9.832 1.00 15.25 127 TRP A O 1
ATOM 1022 N N . THR A 1 136 ? -0.633 -10.403 8.342 1.00 16.04 128 THR A N 1
ATOM 1023 C CA . THR A 1 136 ? 0.587 -10.707 7.607 1.00 16.46 128 THR A CA 1
ATOM 1024 C C . THR A 1 136 ? 0.316 -10.509 6.114 1.00 17.18 128 THR A C 1
ATOM 1025 O O . THR A 1 136 ? -0.638 -11.092 5.582 1.00 16.73 128 THR A O 1
ATOM 1029 N N . PRO A 1 137 ? 1.139 -9.686 5.430 1.00 17.92 129 PRO A N 1
ATOM 1030 C CA . PRO A 1 137 ? 0.890 -9.460 4.008 1.00 18.75 129 PRO A CA 1
ATOM 1031 C C . PRO A 1 137 ? 1.218 -10.691 3.177 1.00 20.14 129 PRO A C 1
ATOM 1032 O O . PRO A 1 137 ? 2.128 -11.449 3.523 1.00 19.74 129 PRO A O 1
ATOM 1036 N N . ARG A 1 138 ? 0.482 -10.876 2.087 1.00 22.25 130 ARG A N 1
ATOM 1037 C CA . ARG A 1 138 ? 0.658 -12.046 1.227 1.00 24.43 130 ARG A CA 1
ATOM 1038 C C . ARG A 1 138 ? 2.079 -12.118 0.643 1.00 23.63 130 ARG A C 1
ATOM 1039 O O . ARG A 1 138 ? 2.621 -13.208 0.477 1.00 23.26 130 ARG A O 1
ATOM 1047 N N . ASN A 1 139 ? 2.676 -10.957 0.368 1.00 23.55 131 ASN A N 1
ATOM 1048 C CA . ASN A 1 139 ? 4.060 -10.868 -0.123 1.00 23.66 131 ASN A CA 1
ATOM 1049 C C . ASN A 1 139 ? 5.147 -10.858 0.971 1.00 22.75 131 ASN A C 1
ATOM 1050 O O . ASN A 1 139 ? 6.309 -10.552 0.682 1.00 22.47 131 ASN A O 1
ATOM 1055 N N . ALA A 1 140 ? 4.796 -11.224 2.206 1.00 22.06 132 ALA A N 1
ATOM 1056 C CA . ALA A 1 140 ? 5.789 -11.381 3.276 1.00 21.75 132 ALA A CA 1
ATOM 1057 C C . ALA A 1 140 ? 6.855 -12.432 2.950 1.00 21.79 132 ALA A C 1
ATOM 1058 O O . ALA A 1 140 ? 7.967 -12.336 3.456 1.00 21.83 132 ALA A O 1
ATOM 1060 N N . ASN A 1 141 ? 6.507 -13.418 2.115 1.00 21.96 133 ASN A N 1
ATOM 1061 C CA . ASN A 1 141 ? 7.432 -14.478 1.679 1.00 22.28 133 ASN A CA 1
ATOM 1062 C C . ASN A 1 141 ? 8.193 -14.203 0.369 1.00 22.24 133 ASN A C 1
ATOM 1063 O O . ASN A 1 141 ? 8.827 -15.113 -0.162 1.00 21.79 133 ASN A O 1
ATOM 1068 N N . ARG A 1 142 ? 8.116 -12.982 -0.162 1.00 22.20 134 ARG A N 1
ATOM 1069 C CA . ARG A 1 142 ? 8.767 -12.634 -1.431 1.00 22.66 134 ARG A CA 1
ATOM 1070 C C . ARG A 1 142 ? 9.755 -11.492 -1.218 1.00 21.06 134 ARG A C 1
ATOM 1071 O O . ARG A 1 142 ? 9.381 -10.425 -0.721 1.00 20.54 134 ARG A O 1
ATOM 1079 N N . GLY A 1 143 ? 11.013 -11.725 -1.590 1.00 19.19 135 GLY A N 1
ATOM 1080 C CA . GLY A 1 143 ? 12.058 -10.710 -1.481 1.00 18.33 135 GLY A CA 1
ATOM 1081 C C . GLY A 1 143 ? 12.482 -10.477 -0.043 1.00 17.46 135 GLY A C 1
ATOM 1082 O O . GLY A 1 143 ? 12.292 -11.338 0.811 1.00 16.84 135 GLY A O 1
ATOM 1083 N N . ILE A 1 144 ? 13.074 -9.314 0.213 1.00 16.91 136 ILE A N 1
ATOM 1084 C CA . ILE A 1 144 ? 13.540 -8.942 1.551 1.00 16.72 136 ILE A CA 1
ATOM 1085 C C . ILE A 1 144 ? 12.434 -8.186 2.283 1.00 16.09 136 ILE A C 1
ATOM 1086 O O . ILE A 1 144 ? 11.964 -7.159 1.800 1.00 15.87 136 ILE A O 1
ATOM 1091 N N . VAL A 1 145 ? 12.040 -8.704 3.448 1.00 15.67 137 VAL A N 1
ATOM 1092 C CA . VAL A 1 145 ? 10.922 -8.175 4.230 1.00 15.32 137 VAL A CA 1
ATOM 1093 C C . VAL A 1 145 ? 11.353 -8.027 5.692 1.00 15.07 137 VAL A C 1
ATOM 1094 O O . VAL A 1 145 ? 11.953 -8.942 6.258 1.00 15.35 137 VAL A O 1
ATOM 1098 N N . TYR A 1 146 ? 11.041 -6.877 6.293 1.00 14.70 138 TYR A N 1
ATOM 1099 C CA . TYR A 1 146 ? 11.274 -6.652 7.721 1.00 14.33 138 TYR A CA 1
ATOM 1100 C C . TYR A 1 146 ? 9.952 -6.586 8.472 1.00 14.47 138 TYR A C 1
ATOM 1101 O O . TYR A 1 146 ? 9.015 -5.931 8.022 1.00 13.78 138 TYR A O 1
ATOM 1110 N N . GLN A 1 147 ? 9.876 -7.290 9.601 1.00 14.86 139 GLN A N 1
ATOM 1111 C CA . GLN A 1 147 ? 8.779 -7.118 10.549 1.00 15.31 139 GLN A CA 1
ATOM 1112 C C . GLN A 1 147 ? 9.319 -6.324 11.731 1.00 15.05 139 GLN A C 1
ATOM 1113 O O . GLN A 1 147 ? 10.083 -6.851 12.544 1.00 14.83 139 GLN A O 1
ATOM 1119 N N . TYR A 1 148 ? 8.922 -5.059 11.811 1.00 14.55 140 TYR A N 1
ATOM 1120 C CA . TYR A 1 148 ? 9.341 -4.173 12.896 1.00 14.54 140 TYR A CA 1
ATOM 1121 C C . TYR A 1 148 ? 8.374 -4.257 14.061 1.00 14.86 140 TYR A C 1
ATOM 1122 O O . TYR A 1 148 ? 7.158 -4.306 13.863 1.00 14.79 140 TYR A O 1
ATOM 1131 N N . GLU A 1 149 ? 8.934 -4.281 15.268 1.00 14.96 141 GLU A N 1
ATOM 1132 C CA . GLU A 1 149 ? 8.181 -4.377 16.507 1.00 15.04 141 GLU A CA 1
ATOM 1133 C C . GLU A 1 149 ? 8.176 -2.991 17.149 1.00 15.03 141 GLU A C 1
ATOM 1134 O O . GLU A 1 149 ? 9.238 -2.409 17.382 1.00 14.91 141 GLU A O 1
ATOM 1140 N N . ILE A 1 150 ? 6.977 -2.479 17.426 1.00 15.02 142 ILE A N 1
ATOM 1141 C CA . ILE A 1 150 ? 6.774 -1.083 17.825 1.00 15.02 142 ILE A CA 1
ATOM 1142 C C . ILE A 1 150 ? 5.991 -0.992 19.137 1.00 15.19 142 ILE A C 1
ATOM 1143 O O . ILE A 1 150 ? 4.945 -1.625 19.298 1.00 14.97 142 ILE A O 1
ATOM 1148 N N . TYR A 1 151 ? 6.509 -0.177 20.053 1.00 15.51 143 TYR A N 1
ATOM 1149 C CA . TYR A 1 151 ? 5.850 0.151 21.311 1.00 15.80 143 TYR A CA 1
ATOM 1150 C C . TYR A 1 151 ? 5.808 1.674 21.424 1.00 15.99 143 TYR A C 1
ATOM 1151 O O . TYR A 1 151 ? 6.780 2.298 21.864 1.00 16.21 143 TYR A O 1
ATOM 1160 N N . ALA A 1 152 ? 4.690 2.266 21.000 1.00 15.89 144 ALA A N 1
ATOM 1161 C CA . ALA A 1 152 ? 4.594 3.715 20.809 1.00 15.94 144 ALA A CA 1
ATOM 1162 C C . ALA A 1 152 ? 3.420 4.322 21.572 1.00 16.11 144 ALA A C 1
ATOM 1163 O O . ALA A 1 152 ? 2.446 3.622 21.868 1.00 15.67 144 ALA A O 1
ATOM 1165 N N . PRO A 1 153 ? 3.506 5.629 21.888 1.00 16.21 145 PRO A N 1
ATOM 1166 C CA . PRO A 1 153 ? 2.372 6.348 22.455 1.00 16.32 145 PRO A CA 1
ATOM 1167 C C . PRO A 1 153 ? 1.434 6.852 21.371 1.00 16.29 145 PRO A C 1
ATOM 1168 O O . PRO A 1 153 ? 1.879 7.112 20.257 1.00 16.56 145 PRO A O 1
ATOM 1172 N N . GLY A 1 154 ? 0.148 6.980 21.691 1.00 16.26 146 GLY A N 1
ATOM 1173 C CA . GLY A 1 154 ? -0.803 7.646 20.801 1.00 16.12 146 GLY A CA 1
ATOM 1174 C C . GLY A 1 154 ? -1.145 6.875 19.542 1.00 15.97 146 GLY A C 1
ATOM 1175 O O . GLY A 1 154 ? -1.169 5.645 19.544 1.00 16.12 146 GLY A O 1
ATOM 1176 N N . GLY A 1 155 ? -1.403 7.605 18.461 1.00 16.01 147 GLY A N 1
ATOM 1177 C CA . GLY A 1 155 ? -1.872 7.004 17.211 1.00 16.11 147 GLY A CA 1
ATOM 1178 C C . GLY A 1 155 ? -3.383 6.861 17.201 1.00 16.00 147 GLY A C 1
ATOM 1179 O O . GLY A 1 155 ? -4.042 7.034 18.233 1.00 15.91 147 GLY A O 1
ATOM 1180 N N . VAL A 1 156 ? -3.920 6.543 16.024 1.00 15.91 148 VAL A N 1
ATOM 1181 C CA . VAL A 1 156 ? -5.359 6.445 15.798 1.00 16.07 148 VAL A CA 1
ATOM 1182 C C . VAL A 1 156 ? -5.753 4.984 15.601 1.00 16.02 148 VAL A C 1
ATOM 1183 O O . VAL A 1 156 ? -5.140 4.275 14.805 1.00 15.64 148 VAL A O 1
ATOM 1187 N N . ASP A 1 157 ? -6.782 4.555 16.326 1.00 15.96 149 ASP A N 1
ATOM 1188 C CA . ASP A 1 157 ? -7.336 3.213 16.189 1.00 15.97 149 ASP A CA 1
ATOM 1189 C C . ASP A 1 157 ? -8.372 3.224 15.064 1.00 16.09 149 ASP A C 1
ATOM 1190 O O . ASP A 1 157 ? -9.466 3.794 15.208 1.00 15.86 149 ASP A O 1
ATOM 1195 N N . VAL A 1 158 ? -8.022 2.581 13.948 1.00 15.90 150 VAL A N 1
ATOM 1196 C CA . VAL A 1 158 ? -8.822 2.638 12.723 1.00 15.86 150 VAL A CA 1
ATOM 1197 C C . VAL A 1 158 ? -10.164 1.916 12.901 1.00 16.06 150 VAL A C 1
ATOM 1198 O O . VAL A 1 158 ? -11.208 2.470 12.547 1.00 16.13 150 VAL A O 1
ATOM 1202 N N . ASN A 1 159 ? -10.135 0.704 13.458 1.00 16.12 151 ASN A N 1
ATOM 1203 C CA . ASN A 1 159 ? -11.366 -0.066 13.697 1.00 16.62 151 ASN A CA 1
ATOM 1204 C C . ASN A 1 159 ? -12.332 0.598 14.664 1.00 17.75 151 ASN A C 1
ATOM 1205 O O . ASN A 1 159 ? -13.540 0.590 14.425 1.00 17.80 151 ASN A O 1
ATOM 1210 N N . ASP A 1 160 ? -11.801 1.147 15.756 1.00 18.76 152 ASP A N 1
ATOM 1211 C CA . ASP A 1 160 ? -12.617 1.895 16.715 1.00 20.03 152 ASP A CA 1
ATOM 1212 C C . ASP A 1 160 ? -13.248 3.118 16.062 1.00 19.76 152 ASP A C 1
ATOM 1213 O O . ASP A 1 160 ? -14.410 3.428 16.330 1.00 19.48 152 ASP A O 1
ATOM 1218 N N . SER A 1 161 ? -12.488 3.792 15.197 1.00 19.53 153 SER A N 1
ATOM 1219 C CA . SER A 1 161 ? -12.971 4.985 14.510 1.00 19.62 153 SER A CA 1
ATOM 1220 C C . SER A 1 161 ? -14.124 4.707 13.538 1.00 19.96 153 SER A C 1
ATOM 1221 O O . SER A 1 161 ? -15.146 5.391 13.583 1.00 20.00 153 SER A O 1
ATOM 1224 N N . PHE A 1 162 ? -13.963 3.697 12.683 1.00 19.66 154 PHE A N 1
ATOM 1225 C CA . PHE A 1 162 ? -14.921 3.433 11.602 1.00 20.08 154 PHE A CA 1
ATOM 1226 C C . PHE A 1 162 ? -15.915 2.299 11.869 1.00 20.56 154 PHE A C 1
ATOM 1227 O O . PHE A 1 162 ? -16.883 2.169 11.117 1.00 20.79 154 PHE A O 1
ATOM 1235 N N . SER A 1 163 ? -15.679 1.486 12.904 1.00 20.79 155 SER A N 1
ATOM 1236 C CA . SER A 1 163 ? -16.542 0.335 13.249 1.00 21.93 155 SER A CA 1
ATOM 1237 C C . SER A 1 163 ? -16.905 -0.538 12.022 1.00 21.84 155 SER A C 1
ATOM 1238 O O . SER A 1 163 ? -16.016 -1.186 11.471 1.00 21.30 155 SER A O 1
ATOM 1241 N N . ASP A 1 164 ? -18.169 -0.528 11.578 1.00 21.71 156 ASP A N 1
ATOM 1242 C CA . ASP A 1 164 ? -18.615 -1.361 10.444 1.00 21.66 156 ASP A CA 1
ATOM 1243 C C . ASP A 1 164 ? -18.020 -0.941 9.107 1.00 20.82 156 ASP A C 1
ATOM 1244 O O . ASP A 1 164 ? -17.927 -1.765 8.191 1.00 20.69 156 ASP A O 1
ATOM 1249 N N . ALA A 1 165 ? -17.653 0.335 8.990 1.00 20.08 157 ALA A N 1
ATOM 1250 C CA . ALA A 1 165 ? -17.070 0.877 7.762 1.00 19.66 157 ALA A CA 1
ATOM 1251 C C . ALA A 1 165 ? -15.540 0.784 7.710 1.00 18.94 157 ALA A C 1
ATOM 1252 O O . ALA A 1 165 ? -14.939 1.287 6.764 1.00 18.83 157 ALA A O 1
ATOM 1254 N N . SER A 1 166 ? -14.903 0.163 8.706 1.00 18.53 158 SER A N 1
ATOM 1255 C CA . SER A 1 166 ? -13.448 -0.001 8.682 1.00 18.30 158 SER A CA 1
ATOM 1256 C C . SER A 1 166 ? -13.076 -0.816 7.439 1.00 18.14 158 SER A C 1
ATOM 1257 O O . SER A 1 166 ? -13.587 -1.921 7.272 1.00 18.12 158 SER A O 1
ATOM 1260 N N . PRO A 1 167 ? -12.232 -0.258 6.546 1.00 17.83 159 PRO A N 1
ATOM 1261 C CA . PRO A 1 167 ? -11.983 -0.922 5.259 1.00 17.87 159 PRO A CA 1
ATOM 1262 C C . PRO A 1 167 ? -11.406 -2.330 5.350 1.00 17.52 159 PRO A C 1
ATOM 1263 O O . PRO A 1 167 ? -11.804 -3.202 4.571 1.00 17.69 159 PRO A O 1
ATOM 1267 N N . TRP A 1 168 ? -10.466 -2.537 6.269 1.00 16.94 160 TRP A N 1
ATOM 1268 C CA . TRP A 1 168 ? -9.794 -3.831 6.427 1.00 16.57 160 TRP A CA 1
ATOM 1269 C C . TRP A 1 168 ? -9.680 -4.174 7.924 1.00 16.69 160 TRP A C 1
ATOM 1270 O O . TRP A 1 168 ? -8.596 -4.070 8.509 1.00 16.16 160 TRP A O 1
ATOM 1281 N N . PRO A 1 169 ? -10.802 -4.612 8.542 1.00 16.69 161 PRO A N 1
ATOM 1282 C CA . PRO A 1 169 ? -10.850 -4.818 9.996 1.00 16.89 161 PRO A CA 1
ATOM 1283 C C . PRO A 1 169 ? -9.861 -5.842 10.555 1.00 16.96 161 PRO A C 1
ATOM 1284 O O . PRO A 1 169 ? -9.413 -5.687 11.693 1.00 16.68 161 PRO A O 1
ATOM 1288 N N . ASN A 1 170 ? -9.508 -6.856 9.765 1.00 17.24 162 ASN A N 1
ATOM 1289 C CA . ASN A 1 170 ? -8.535 -7.871 10.197 1.00 17.81 162 ASN A CA 1
ATOM 1290 C C . ASN A 1 170 ? -7.113 -7.333 10.359 1.00 17.27 162 ASN A C 1
ATOM 1291 O O . ASN A 1 170 ? -6.315 -7.916 11.091 1.00 17.54 162 ASN A O 1
ATOM 1296 N N . GLN A 1 171 ? -6.799 -6.227 9.685 1.00 16.85 163 GLN A N 1
ATOM 1297 C CA . GLN A 1 171 ? -5.514 -5.549 9.885 1.00 16.52 163 GLN A CA 1
ATOM 1298 C C . GLN A 1 171 ? -5.405 -4.862 11.254 1.00 16.35 163 GLN A C 1
ATOM 1299 O O . GLN A 1 171 ? -4.294 -4.592 11.705 1.00 16.31 163 GLN A O 1
ATOM 1305 N N . MET A 1 172 ? -6.537 -4.575 11.907 1.00 16.27 164 MET A N 1
ATOM 1306 C CA . MET A 1 172 ? -6.549 -3.936 13.231 1.00 16.26 164 MET A CA 1
ATOM 1307 C C . MET A 1 172 ? -5.551 -2.773 13.266 1.00 15.28 164 MET A C 1
ATOM 1308 O O . MET A 1 172 ? -4.676 -2.709 14.139 1.00 15.00 164 MET A O 1
ATOM 1313 N N . GLN A 1 173 ? -5.680 -1.872 12.296 1.00 14.38 165 GLN A N 1
ATOM 1314 C CA . GLN A 1 173 ? -4.661 -0.852 12.066 1.00 14.04 165 GLN A CA 1
ATOM 1315 C C . GLN A 1 173 ? -4.624 0.176 13.189 1.00 13.86 165 GLN A C 1
ATOM 1316 O O . GLN A 1 173 ? -5.663 0.585 13.710 1.00 13.64 165 GLN A O 1
ATOM 1322 N N . VAL A 1 174 ? -3.412 0.570 13.560 1.00 13.57 166 VAL A N 1
ATOM 1323 C CA . VAL A 1 174 ? -3.194 1.787 14.328 1.00 13.69 166 VAL A CA 1
ATOM 1324 C C . VAL A 1 174 ? -2.330 2.693 13.448 1.00 13.71 166 VAL A C 1
ATOM 1325 O O . VAL A 1 174 ? -1.235 2.300 13.033 1.00 13.48 166 VAL A O 1
ATOM 1329 N N . ALA A 1 175 ? -2.849 3.886 13.144 1.00 13.56 167 ALA A N 1
ATOM 1330 C CA . ALA A 1 175 ? -2.221 4.820 12.211 1.00 13.87 167 ALA A CA 1
ATOM 1331 C C . ALA A 1 175 ? -1.573 5.988 12.949 1.00 13.93 167 ALA A C 1
ATOM 1332 O O . ALA A 1 175 ? -2.150 6.528 13.901 1.00 14.02 167 ALA A O 1
ATOM 1334 N N . PHE A 1 176 ? -0.390 6.383 12.484 1.00 13.99 168 PHE A N 1
ATOM 1335 C CA . PHE A 1 176 ? 0.398 7.447 13.103 1.00 14.33 168 PHE A CA 1
ATOM 1336 C C . PHE A 1 176 ? 0.635 8.573 12.097 1.00 14.85 168 PHE A C 1
ATOM 1337 O O . PHE A 1 176 ? 1.582 8.503 11.301 1.00 14.86 168 PHE A O 1
ATOM 1345 N N . PRO A 1 177 ? -0.237 9.606 12.101 1.00 15.16 169 PRO A N 1
ATOM 1346 C CA . PRO A 1 177 ? 0.054 10.770 11.258 1.00 15.37 169 PRO A CA 1
ATOM 1347 C C . PRO A 1 177 ? 1.353 11.445 11.700 1.00 15.62 169 PRO A C 1
ATOM 1348 O O . PRO A 1 177 ? 1.540 11.697 12.891 1.00 16.22 169 PRO A O 1
ATOM 1352 N N . GLY A 1 178 ? 2.247 11.685 10.744 1.00 15.61 170 GLY A N 1
ATOM 1353 C CA . GLY A 1 178 ? 3.573 12.235 11.026 1.00 15.85 170 GLY A CA 1
ATOM 1354 C C . GLY A 1 178 ? 4.630 11.211 11.406 1.00 15.80 170 GLY A C 1
ATOM 1355 O O . GLY A 1 178 ? 5.764 11.586 11.701 1.00 15.79 170 GLY A O 1
ATOM 1356 N N . GLY A 1 179 ? 4.274 9.923 11.410 1.00 15.79 171 GLY A N 1
ATOM 1357 C CA . GLY A 1 179 ? 5.249 8.855 11.611 1.00 15.87 171 GLY A CA 1
ATOM 1358 C C . GLY A 1 179 ? 5.519 8.431 13.040 1.00 16.03 171 GLY A C 1
ATOM 1359 O O . GLY A 1 179 ? 4.754 8.746 13.951 1.00 15.93 171 GLY A O 1
ATOM 1360 N N . ILE A 1 180 ? 6.604 7.673 13.213 1.00 16.39 172 ILE A N 1
ATOM 1361 C CA . ILE A 1 180 ? 6.971 7.063 14.491 1.00 16.68 172 ILE A CA 1
ATOM 1362 C C . ILE A 1 180 ? 8.473 7.236 14.721 1.00 17.16 172 ILE A C 1
ATOM 1363 O O . ILE A 1 180 ? 9.279 6.773 13.908 1.00 16.87 172 ILE A O 1
ATOM 1368 N N . GLN A 1 181 ? 8.838 7.879 15.833 1.00 17.57 173 GLN A N 1
ATOM 1369 C CA . GLN A 1 181 ? 10.251 8.065 16.207 1.00 18.02 173 GLN A CA 1
ATOM 1370 C C . GLN A 1 181 ? 10.969 6.736 16.425 1.00 17.56 173 GLN A C 1
ATOM 1371 O O . GLN A 1 181 ? 10.362 5.760 16.873 1.00 17.29 173 GLN A O 1
ATOM 1377 N N . ASN A 1 182 ? 12.264 6.714 16.112 1.00 17.60 174 ASN A N 1
ATOM 1378 C CA . ASN A 1 182 ? 13.087 5.504 16.252 1.00 17.80 174 ASN A CA 1
ATOM 1379 C C . ASN A 1 182 ? 13.127 4.924 17.669 1.00 17.55 174 ASN A C 1
ATOM 1380 O O . ASN A 1 182 ? 13.293 3.719 17.840 1.00 17.25 174 ASN A O 1
ATOM 1385 N N . ILE A 1 183 ? 12.949 5.782 18.675 1.00 17.67 175 ILE A N 1
ATOM 1386 C CA . ILE A 1 183 ? 12.926 5.347 20.081 1.00 17.70 175 ILE A CA 1
ATOM 1387 C C . ILE A 1 183 ? 11.761 4.417 20.454 1.00 17.32 175 ILE A C 1
ATOM 1388 O O . ILE A 1 183 ? 11.812 3.766 21.499 1.00 17.07 175 ILE A O 1
ATOM 1393 N N . TYR A 1 184 ? 10.727 4.351 19.611 1.00 17.08 176 TYR A N 1
ATOM 1394 C CA . TYR A 1 184 ? 9.576 3.474 19.848 1.00 16.92 176 TYR A CA 1
ATOM 1395 C C . TYR A 1 184 ? 9.623 2.147 19.075 1.00 16.72 176 TYR A C 1
ATOM 1396 O O . TYR A 1 184 ? 8.665 1.376 19.128 1.00 16.32 176 TYR A O 1
ATOM 1405 N N . ILE A 1 185 ? 10.741 1.868 18.399 1.00 16.33 177 ILE A N 1
ATOM 1406 C CA . ILE A 1 185 ? 10.915 0.637 17.629 1.00 16.20 177 ILE A CA 1
ATOM 1407 C C . ILE A 1 185 ? 11.906 -0.245 18.386 1.00 16.42 177 ILE A C 1
ATOM 1408 O O . ILE A 1 185 ? 13.085 0.115 18.505 1.00 16.41 177 ILE A O 1
ATOM 1413 N N . ARG A 1 186 ? 11.433 -1.382 18.907 1.00 16.07 178 ARG A N 1
ATOM 1414 C CA . ARG A 1 186 ? 12.277 -2.261 19.726 1.00 16.37 178 ARG A CA 1
ATOM 1415 C C . ARG A 1 186 ? 13.162 -3.188 18.901 1.00 16.26 178 ARG A C 1
ATOM 1416 O O . ARG A 1 186 ? 14.347 -3.330 19.195 1.00 16.34 178 ARG A O 1
ATOM 1424 N N . SER A 1 187 ? 12.585 -3.834 17.892 1.00 16.12 179 SER A N 1
ATOM 1425 C CA . SER A 1 187 ? 13.303 -4.866 17.144 1.00 16.03 179 SER A CA 1
ATOM 1426 C C . SER A 1 187 ? 12.790 -5.014 15.719 1.00 16.14 179 SER A C 1
ATOM 1427 O O . SER A 1 187 ? 11.797 -4.383 15.337 1.00 15.89 179 SER A O 1
ATOM 1430 N N . ALA A 1 188 ? 13.495 -5.834 14.940 1.00 16.28 180 ALA A N 1
ATOM 1431 C CA . ALA A 1 188 ? 13.120 -6.135 13.559 1.00 16.33 180 ALA A CA 1
ATOM 1432 C C . ALA A 1 188 ? 13.526 -7.554 13.202 1.00 16.73 180 ALA A C 1
ATOM 1433 O O . ALA A 1 188 ? 14.663 -7.957 13.458 1.00 17.04 180 ALA A O 1
ATOM 1435 N N . ARG A 1 189 ? 12.597 -8.308 12.623 1.00 16.76 181 ARG A N 1
ATOM 1436 C CA . ARG A 1 189 ? 12.902 -9.623 12.070 1.00 16.95 181 ARG A CA 1
ATOM 1437 C C . ARG A 1 189 ? 13.194 -9.442 10.583 1.00 16.72 181 ARG A C 1
ATOM 1438 O O . ARG A 1 189 ? 12.358 -8.899 9.860 1.00 16.36 181 ARG A O 1
ATOM 1446 N N . GLU A 1 190 ? 14.382 -9.865 10.141 1.00 16.36 182 GLU A N 1
ATOM 1447 C CA . GLU A 1 190 ? 14.788 -9.758 8.737 1.00 16.24 182 GLU A CA 1
ATOM 1448 C C . GLU A 1 190 ? 14.497 -11.075 8.019 1.00 16.41 182 GLU A C 1
ATOM 1449 O O . GLU A 1 190 ? 15.097 -12.105 8.346 1.00 16.01 182 GLU A O 1
ATOM 1455 N N . LEU A 1 191 ? 13.589 -11.023 7.043 1.00 16.77 183 LEU A N 1
ATOM 1456 C CA . LEU A 1 191 ? 13.155 -12.200 6.283 1.00 17.16 183 LEU A CA 1
ATOM 1457 C C . LEU A 1 191 ? 13.626 -12.099 4.832 1.00 16.74 183 LEU A C 1
ATOM 1458 O O . LEU A 1 191 ? 13.494 -11.047 4.217 1.00 16.31 183 LEU A O 1
ATOM 1463 N N . HIS A 1 192 ? 14.186 -13.188 4.302 1.00 16.58 184 HIS A N 1
ATOM 1464 C CA . HIS A 1 192 ? 14.541 -13.299 2.887 1.00 16.85 184 HIS A CA 1
ATOM 1465 C C . HIS A 1 192 ? 13.715 -14.441 2.294 1.00 17.15 184 HIS A C 1
ATOM 1466 O O . HIS A 1 192 ? 13.874 -15.591 2.697 1.00 17.08 184 HIS A O 1
ATOM 1473 N N . ASN A 1 193 ? 12.828 -14.114 1.358 1.00 17.74 185 ASN A N 1
ATOM 1474 C CA . ASN A 1 193 ? 11.868 -15.072 0.796 1.00 18.58 185 ASN A CA 1
ATOM 1475 C C . ASN A 1 193 ? 11.186 -15.936 1.869 1.00 19.33 185 ASN A C 1
ATOM 1476 O O . ASN A 1 193 ? 11.067 -17.156 1.721 1.00 19.39 185 ASN A O 1
ATOM 1481 N N . GLY A 1 194 ? 10.761 -15.285 2.954 1.00 19.61 186 GLY A N 1
ATOM 1482 C CA . GLY A 1 194 ? 10.028 -15.934 4.039 1.00 20.73 186 GLY A CA 1
ATOM 1483 C C . GLY A 1 194 ? 10.828 -16.774 5.020 1.00 21.45 186 GLY A C 1
ATOM 1484 O O . GLY A 1 194 ? 10.243 -17.562 5.760 1.00 22.07 186 GLY A O 1
ATOM 1485 N N . ARG A 1 195 ? 12.152 -16.615 5.026 1.00 22.01 187 ARG A N 1
ATOM 1486 C CA . ARG A 1 195 ? 13.041 -17.334 5.934 1.00 23.21 187 ARG A CA 1
ATOM 1487 C C . ARG A 1 195 ? 13.796 -16.295 6.750 1.00 22.13 187 ARG A C 1
ATOM 1488 O O . ARG A 1 195 ? 14.457 -15.426 6.183 1.00 20.50 187 ARG A O 1
ATOM 1496 N N . ILE A 1 196 ? 13.700 -16.394 8.074 1.00 21.88 188 ILE A N 1
ATOM 1497 C CA . ILE A 1 196 ? 14.327 -15.416 8.963 1.00 21.78 188 ILE A CA 1
ATOM 1498 C C . ILE A 1 196 ? 15.851 -15.555 8.946 1.00 21.53 188 ILE A C 1
ATOM 1499 O O . ILE A 1 196 ? 16.380 -16.666 8.985 1.00 21.37 188 ILE A O 1
ATOM 1504 N N . GLN A 1 197 ? 16.527 -14.412 8.863 1.00 21.13 189 GLN A N 1
ATOM 1505 C CA . GLN A 1 197 ? 17.989 -14.335 8.791 1.00 21.38 189 GLN A CA 1
ATOM 1506 C C . GLN A 1 197 ? 18.591 -13.801 10.088 1.00 21.21 189 GLN A C 1
ATOM 1507 O O . GLN A 1 197 ? 19.567 -14.352 10.599 1.00 20.69 189 GLN A O 1
ATOM 1513 N N . ARG A 1 198 ? 18.013 -12.706 10.586 1.00 20.62 190 ARG A N 1
ATOM 1514 C CA . ARG A 1 198 ? 18.508 -11.984 11.752 1.00 20.60 190 ARG A CA 1
ATOM 1515 C C . ARG A 1 198 ? 17.344 -11.381 12.530 1.00 19.91 190 ARG A C 1
ATOM 1516 O O . ARG A 1 198 ? 16.326 -11.014 11.939 1.00 18.99 190 ARG A O 1
ATOM 1524 N N . ILE A 1 199 ? 17.506 -11.290 13.849 1.00 19.39 191 ILE A N 1
ATOM 1525 C CA . ILE A 1 199 ? 16.646 -10.476 14.704 1.00 19.31 191 ILE A CA 1
ATOM 1526 C C . ILE A 1 199 ? 17.486 -9.271 15.145 1.00 19.18 191 ILE A C 1
ATOM 1527 O O . ILE A 1 199 ? 18.512 -9.434 15.810 1.00 19.72 191 ILE A O 1
ATOM 1532 N N . TRP A 1 200 ? 17.053 -8.074 14.752 1.00 18.47 192 TRP A N 1
ATOM 1533 C CA . TRP A 1 200 ? 17.772 -6.830 15.026 1.00 18.39 192 TRP A CA 1
ATOM 1534 C C . TRP A 1 200 ? 17.261 -6.196 16.306 1.00 18.80 192 TRP A C 1
ATOM 1535 O O . TRP A 1 200 ? 16.054 -6.102 16.496 1.00 18.63 192 TRP A O 1
ATOM 1546 N N . ILE A 1 201 ? 18.181 -5.767 17.171 1.00 18.89 193 ILE A N 1
ATOM 1547 C CA . ILE A 1 201 ? 17.845 -5.067 18.412 1.00 19.24 193 ILE A CA 1
ATOM 1548 C C . ILE A 1 201 ? 18.190 -3.593 18.232 1.00 18.95 193 ILE A C 1
ATOM 1549 O O . ILE A 1 201 ? 19.322 -3.263 17.876 1.00 18.63 193 ILE A O 1
ATOM 1554 N N . ASN A 1 202 ? 17.219 -2.714 18.474 1.00 19.11 194 ASN A N 1
ATOM 1555 C CA . ASN A 1 202 ? 17.457 -1.277 18.422 1.00 19.16 194 ASN A CA 1
ATOM 1556 C C . ASN A 1 202 ? 18.058 -0.784 19.748 1.00 19.53 194 ASN A C 1
ATOM 1557 O O . ASN A 1 202 ? 17.353 -0.746 20.755 1.00 19.12 194 ASN A O 1
ATOM 1562 N N . PRO A 1 203 ? 19.342 -0.360 19.746 1.00 19.89 195 PRO A N 1
ATOM 1563 C CA . PRO A 1 203 ? 19.949 0.098 21.010 1.00 20.56 195 PRO A CA 1
ATOM 1564 C C . PRO A 1 203 ? 19.351 1.390 21.593 1.00 20.95 195 PRO A C 1
ATOM 1565 O O . PRO A 1 203 ? 19.534 1.654 22.785 1.00 21.59 195 PRO A O 1
ATOM 1569 N N . ASN A 1 204 ? 18.661 2.183 20.772 1.00 21.27 196 ASN A N 1
ATOM 1570 C CA . ASN A 1 204 ? 18.032 3.429 21.228 1.00 21.57 196 ASN A CA 1
ATOM 1571 C C . ASN A 1 204 ? 16.537 3.306 21.536 1.00 20.82 196 ASN A C 1
ATOM 1572 O O . ASN A 1 204 ? 15.855 4.320 21.658 1.00 20.32 196 ASN A O 1
ATOM 1577 N N . PHE A 1 205 ? 16.031 2.080 21.671 1.00 20.42 197 PHE A N 1
ATOM 1578 C CA . PHE A 1 205 ? 14.644 1.862 22.095 1.00 20.17 197 PHE A CA 1
ATOM 1579 C C . PHE A 1 205 ? 14.450 2.402 23.511 1.00 20.30 197 PHE A C 1
ATOM 1580 O O . PHE A 1 205 ? 15.202 2.048 24.417 1.00 20.09 197 PHE A O 1
ATOM 1588 N N . LEU A 1 206 ? 13.464 3.282 23.684 1.00 20.91 198 LEU A N 1
ATOM 1589 C CA . LEU A 1 206 ? 13.083 3.769 25.007 1.00 21.31 198 LEU A CA 1
ATOM 1590 C C . LEU A 1 206 ? 12.175 2.718 25.641 1.00 21.71 198 LEU A C 1
ATOM 1591 O O . LEU A 1 206 ? 10.992 2.631 25.309 1.00 21.24 198 LEU A O 1
ATOM 1596 N N . ASP A 1 207 ? 12.736 1.917 26.544 1.00 22.08 199 ASP A N 1
ATOM 1597 C CA . ASP A 1 207 ? 12.011 0.793 27.129 1.00 22.78 199 ASP A CA 1
ATOM 1598 C C . ASP A 1 207 ? 11.065 1.277 28.236 1.00 22.93 199 ASP A C 1
ATOM 1599 O O . ASP A 1 207 ? 11.527 1.842 29.234 1.00 23.23 199 ASP A O 1
ATOM 1604 N N . PRO A 1 208 ? 9.742 1.043 28.077 1.00 22.46 200 PRO A N 1
ATOM 1605 C CA . PRO A 1 208 ? 8.803 1.447 29.128 1.00 22.50 200 PRO A CA 1
ATOM 1606 C C . PRO A 1 208 ? 8.785 0.515 30.350 1.00 22.50 200 PRO A C 1
ATOM 1607 O O . PRO A 1 208 ? 8.121 0.834 31.336 1.00 22.64 200 PRO A O 1
ATOM 1611 N N . GLY A 1 209 ? 9.489 -0.619 30.280 1.00 22.71 201 GLY A N 1
ATOM 1612 C CA . GLY A 1 209 ? 9.458 -1.634 31.329 1.00 22.70 201 GLY A CA 1
ATOM 1613 C C . GLY A 1 209 ? 8.285 -2.580 31.142 1.00 22.80 201 GLY A C 1
ATOM 1614 O O . GLY A 1 209 ? 7.324 -2.258 30.435 1.00 22.79 201 GLY A O 1
ATOM 1615 N N . ASP A 1 210 ? 8.389 -3.756 31.763 1.00 23.02 202 ASP A N 1
ATOM 1616 C CA . ASP A 1 210 ? 7.318 -4.770 31.815 1.00 23.32 202 ASP A CA 1
ATOM 1617 C C . ASP A 1 210 ? 6.900 -5.401 30.473 1.00 23.81 202 ASP A C 1
ATOM 1618 O O . ASP A 1 210 ? 5.856 -6.051 30.403 1.00 23.56 202 ASP A O 1
ATOM 1623 N N . LEU A 1 211 ? 7.713 -5.255 29.426 1.00 24.24 203 LEU A N 1
ATOM 1624 C CA . LEU A 1 211 ? 7.396 -5.872 28.138 1.00 24.75 203 LEU A CA 1
ATOM 1625 C C . LEU A 1 211 ? 7.828 -7.331 28.137 1.00 26.06 203 LEU A C 1
ATOM 1626 O O . LEU A 1 211 ? 8.723 -7.722 28.890 1.00 25.09 203 LEU A O 1
ATOM 1631 N N . GLU A 1 212 ? 7.186 -8.130 27.285 1.00 27.87 204 GLU A N 1
ATOM 1632 C CA . GLU A 1 212 ? 7.602 -9.514 27.059 1.00 29.49 204 GLU A CA 1
ATOM 1633 C C . GLU A 1 212 ? 8.996 -9.474 26.440 1.00 30.48 204 GLU A C 1
ATOM 1634 O O . GLU A 1 212 ? 9.242 -8.634 25.572 1.00 29.21 204 GLU A O 1
ATOM 1640 N N . PRO A 1 213 ? 9.908 -10.373 26.867 1.00 32.43 205 PRO A N 1
ATOM 1641 C CA . PRO A 1 213 ? 11.227 -10.391 26.226 1.00 33.70 205 PRO A CA 1
ATOM 1642 C C . PRO A 1 213 ? 11.133 -10.775 24.748 1.00 35.62 205 PRO A C 1
ATOM 1643 O O . PRO A 1 213 ? 10.195 -11.475 24.349 1.00 35.89 205 PRO A O 1
ATOM 1647 N N . ILE A 1 214 ? 12.090 -10.302 23.951 1.00 37.49 206 ILE A N 1
ATOM 1648 C CA . ILE A 1 214 ? 12.058 -10.487 22.494 1.00 39.14 206 ILE A CA 1
ATOM 1649 C C . ILE A 1 214 ? 12.054 -11.982 22.162 1.00 41.05 206 ILE A C 1
ATOM 1650 O O . ILE A 1 214 ? 12.827 -12.753 22.737 1.00 41.01 206 ILE A O 1
ATOM 1655 N N . VAL A 1 215 ? 11.165 -12.374 21.247 1.00 43.29 207 VAL A N 1
ATOM 1656 C CA . VAL A 1 215 ? 10.964 -13.783 20.902 1.00 45.17 207 VAL A CA 1
ATOM 1657 C C . VAL A 1 215 ? 12.163 -14.237 20.069 1.00 46.81 207 VAL A C 1
ATOM 1658 O O . VAL A 1 215 ? 12.483 -13.620 19.050 1.00 44.10 207 VAL A O 1
ATOM 1662 N N . SER A 1 216 ? 12.811 -15.313 20.516 1.00 48.98 208 SER A N 1
ATOM 1663 C CA . SER A 1 216 ? 14.119 -15.722 20.006 1.00 51.09 208 SER A CA 1
ATOM 1664 C C . SER A 1 216 ? 14.164 -17.192 19.596 1.00 52.56 208 SER A C 1
ATOM 1665 O O . SER A 1 216 ? 13.217 -17.949 19.824 1.00 54.11 208 SER A O 1
ATOM 1668 N N . SER A 1 217 ? 15.280 -17.569 18.976 1.00 53.31 209 SER A N 1
ATOM 1669 C CA . SER A 1 217 ? 15.602 -18.967 18.683 1.00 53.65 209 SER A CA 1
ATOM 1670 C C . SER A 1 217 ? 17.117 -19.158 18.689 1.00 52.61 209 SER A C 1
ATOM 1671 O O . SER A 1 217 ? 17.870 -18.219 18.419 1.00 52.75 209 SER A O 1
ATOM 1674 N N . SER A 1 218 ? 17.555 -20.375 19.000 1.00 51.73 210 SER A N 1
ATOM 1675 C CA . SER A 1 218 ? 18.985 -20.708 19.018 1.00 50.89 210 SER A CA 1
ATOM 1676 C C . SER A 1 218 ? 19.625 -20.665 17.624 1.00 49.03 210 SER A C 1
ATOM 1677 O O . SER A 1 218 ? 20.820 -20.385 17.500 1.00 49.84 210 SER A O 1
ATOM 1680 N N . ARG A 1 219 ? 18.831 -20.940 16.588 1.00 46.44 211 ARG A N 1
ATOM 1681 C CA . ARG A 1 219 ? 19.313 -20.928 15.202 1.00 45.48 211 ARG A CA 1
ATOM 1682 C C . ARG A 1 219 ? 19.512 -19.522 14.621 1.00 42.13 211 ARG A C 1
ATOM 1683 O O . ARG A 1 219 ? 20.392 -19.325 13.783 1.00 43.55 211 ARG A O 1
ATOM 1691 N N . THR A 1 220 ? 18.700 -18.559 15.059 1.00 38.34 212 THR A N 1
ATOM 1692 C CA . THR A 1 220 ? 18.699 -17.209 14.489 1.00 35.39 212 THR A CA 1
ATOM 1693 C C . THR A 1 220 ? 19.485 -16.238 15.378 1.00 33.35 212 THR A C 1
ATOM 1694 O O . THR A 1 220 ? 19.130 -16.062 16.546 1.00 32.66 212 THR A O 1
ATOM 1698 N N . PRO A 1 221 ? 20.542 -15.596 14.831 1.00 31.54 213 PRO A N 1
ATOM 1699 C CA . PRO A 1 221 ? 21.330 -14.674 15.649 1.00 30.89 213 PRO A CA 1
ATOM 1700 C C . PRO A 1 221 ? 20.587 -13.374 15.972 1.00 29.87 213 PRO A C 1
ATOM 1701 O O . PRO A 1 221 ? 19.893 -12.826 15.107 1.00 29.08 213 PRO A O 1
ATOM 1705 N N . GLN A 1 222 ? 20.719 -12.915 17.215 1.00 29.31 214 GLN A N 1
ATOM 1706 C CA . GLN A 1 222 ? 20.266 -11.585 17.608 1.00 28.75 214 GLN A CA 1
ATOM 1707 C C . GLN A 1 222 ? 21.429 -10.623 17.412 1.00 27.31 214 GLN A C 1
ATOM 1708 O O . GLN A 1 222 ? 22.542 -10.894 17.871 1.00 27.35 214 GLN A O 1
ATOM 1714 N N . VAL A 1 223 ? 21.174 -9.511 16.728 1.00 24.99 215 VAL A N 1
ATOM 1715 C CA . VAL A 1 223 ? 22.220 -8.552 16.380 1.00 23.87 215 VAL A CA 1
ATOM 1716 C C . VAL A 1 223 ? 21.856 -7.186 16.940 1.00 23.25 215 VAL A C 1
ATOM 1717 O O . VAL A 1 223 ? 20.775 -6.664 16.658 1.00 22.90 215 VAL A O 1
ATOM 1721 N N . ILE A 1 224 ? 22.767 -6.609 17.724 1.00 22.40 216 ILE A N 1
ATOM 1722 C CA . ILE A 1 224 ? 22.597 -5.250 18.223 1.00 21.93 216 ILE A CA 1
ATOM 1723 C C . ILE A 1 224 ? 22.954 -4.325 17.066 1.00 21.07 216 ILE A C 1
ATOM 1724 O O . ILE A 1 224 ? 24.071 -4.370 16.552 1.00 20.46 216 ILE A O 1
ATOM 1729 N N . TRP A 1 225 ? 21.993 -3.504 16.649 1.00 20.24 217 TRP A N 1
ATOM 1730 C CA . TRP A 1 225 ? 22.196 -2.589 15.534 1.00 19.67 217 TRP A CA 1
ATOM 1731 C C . TRP A 1 225 ? 23.135 -1.456 15.927 1.00 20.14 217 TRP A C 1
ATOM 1732 O O . TRP A 1 225 ? 23.210 -1.082 17.092 1.00 20.04 217 TRP A O 1
ATOM 1743 N N . ARG A 1 226 ? 23.868 -0.949 14.943 1.00 20.74 218 ARG A N 1
ATOM 1744 C CA . ARG A 1 226 ? 24.582 0.319 15.052 1.00 21.54 218 ARG A CA 1
ATOM 1745 C C . ARG A 1 226 ? 24.503 1.005 13.699 1.00 21.99 218 ARG A C 1
ATOM 1746 O O . ARG A 1 226 ? 24.201 0.362 12.691 1.00 21.47 218 ARG A O 1
ATOM 1754 N N . MET A 1 227 ? 24.772 2.305 13.679 1.00 22.74 219 MET A N 1
ATOM 1755 C CA . MET A 1 227 ? 24.724 3.087 12.445 1.00 23.90 219 MET A CA 1
ATOM 1756 C C . MET A 1 227 ? 25.601 2.455 11.361 1.00 23.62 219 MET A C 1
ATOM 1757 O O . MET A 1 227 ? 26.733 2.057 11.632 1.00 22.85 219 MET A O 1
ATOM 1762 N N . ASN A 1 228 ? 25.050 2.349 10.152 1.00 23.71 220 ASN A N 1
ATOM 1763 C CA . ASN A 1 228 ? 25.737 1.767 8.994 1.00 24.08 220 ASN A CA 1
ATOM 1764 C C . ASN A 1 228 ? 26.292 0.359 9.240 1.00 23.15 220 ASN A C 1
ATOM 1765 O O . ASN A 1 228 ? 27.399 0.037 8.806 1.00 23.06 220 ASN A O 1
ATOM 1770 N N . HIS A 1 229 ? 25.513 -0.473 9.935 1.00 21.87 221 HIS A N 1
ATOM 1771 C CA . HIS A 1 229 ? 25.908 -1.854 10.225 1.00 21.57 221 HIS A CA 1
ATOM 1772 C C . HIS A 1 229 ? 26.124 -2.575 8.881 1.00 21.42 221 HIS A C 1
ATOM 1773 O O . HIS A 1 229 ? 25.287 -2.439 7.986 1.00 20.89 221 HIS A O 1
ATOM 1780 N N . PRO A 1 230 ? 27.257 -3.300 8.709 1.00 21.74 222 PRO A N 1
ATOM 1781 C CA . PRO A 1 230 ? 27.562 -3.929 7.402 1.00 21.63 222 PRO A CA 1
ATOM 1782 C C . PRO A 1 230 ? 26.469 -4.846 6.822 1.00 21.09 222 PRO A C 1
ATOM 1783 O O . PRO A 1 230 ? 26.336 -4.950 5.605 1.00 21.40 222 PRO A O 1
ATOM 1787 N N . ASP A 1 231 ? 25.745 -5.528 7.702 1.00 21.01 223 ASP A N 1
ATOM 1788 C CA . ASP A 1 231 ? 24.587 -6.372 7.360 1.00 20.46 223 ASP A CA 1
ATOM 1789 C C . ASP A 1 231 ? 23.207 -5.700 7.500 1.00 19.85 223 ASP A C 1
ATOM 1790 O O . ASP A 1 231 ? 22.190 -6.372 7.341 1.00 19.40 223 ASP A O 1
ATOM 1795 N N . GLY A 1 232 ? 23.163 -4.391 7.758 1.00 19.21 224 GLY A N 1
ATOM 1796 C CA . GLY A 1 232 ? 21.916 -3.695 8.092 1.00 19.07 224 GLY A CA 1
ATOM 1797 C C . GLY A 1 232 ? 21.256 -2.890 6.987 1.00 19.20 224 GLY A C 1
ATOM 1798 O O . GLY A 1 232 ? 20.312 -2.152 7.265 1.00 19.23 224 GLY A O 1
ATOM 1799 N N . GLY A 1 233 ? 21.731 -3.024 5.748 1.00 18.79 225 GLY A N 1
ATOM 1800 C CA . GLY A 1 233 ? 21.216 -2.242 4.620 1.00 19.10 225 GLY A CA 1
ATOM 1801 C C . GLY A 1 233 ? 20.616 -3.045 3.477 1.00 19.23 225 GLY A C 1
ATOM 1802 O O . GLY A 1 233 ? 20.466 -2.516 2.379 1.00 19.11 225 GLY A O 1
ATOM 1803 N N . HIS A 1 234 ? 20.243 -4.301 3.727 1.00 19.76 226 HIS A N 1
ATOM 1804 C CA . HIS A 1 234 ? 19.742 -5.179 2.662 1.00 20.52 226 HIS A CA 1
ATOM 1805 C C . HIS A 1 234 ? 18.288 -4.855 2.351 1.00 21.12 226 HIS A C 1
ATOM 1806 O O . HIS A 1 234 ? 17.449 -4.832 3.248 1.00 20.61 226 HIS A O 1
ATOM 1813 N N . ARG A 1 235 ? 17.998 -4.604 1.079 1.00 22.10 227 ARG A N 1
ATOM 1814 C CA . ARG A 1 235 ? 16.640 -4.291 0.639 1.00 22.98 227 ARG A CA 1
ATOM 1815 C C . ARG A 1 235 ? 16.444 -4.672 -0.819 1.00 23.40 227 ARG A C 1
ATOM 1816 O O . ARG A 1 235 ? 17.420 -4.830 -1.558 1.00 22.97 227 ARG A O 1
ATOM 1824 N N . ASP A 1 236 ? 15.183 -4.814 -1.221 1.00 23.67 228 ASP A N 1
ATOM 1825 C CA . ASP A 1 236 ? 14.829 -4.989 -2.633 1.00 24.88 228 ASP A CA 1
ATOM 1826 C C . ASP A 1 236 ? 15.266 -3.748 -3.419 1.00 26.45 228 ASP A C 1
ATOM 1827 O O . ASP A 1 236 ? 15.227 -2.632 -2.898 1.00 25.83 228 ASP A O 1
ATOM 1832 N N . GLN A 1 237 ? 15.674 -3.947 -4.668 1.00 28.57 229 GLN A N 1
ATOM 1833 C CA . GLN A 1 237 ? 16.025 -2.828 -5.540 1.00 31.29 229 GLN A CA 1
ATOM 1834 C C . GLN A 1 237 ? 14.765 -2.252 -6.183 1.00 33.53 229 GLN A C 1
ATOM 1835 O O . GLN A 1 237 ? 13.942 -2.999 -6.710 1.00 34.26 229 GLN A O 1
ATOM 1841 N N . ARG A 1 238 ? 14.631 -0.926 -6.142 1.00 37.60 230 ARG A N 1
ATOM 1842 C CA . ARG A 1 238 ? 13.494 -0.225 -6.751 1.00 40.92 230 ARG A CA 1
ATOM 1843 C C . ARG A 1 238 ? 13.588 -0.264 -8.277 1.00 41.63 230 ARG A C 1
ATOM 1844 O O . ARG A 1 238 ? 12.833 -0.981 -8.937 1.00 42.48 230 ARG A O 1
ATOM 1852 N N . ASP A 1 247 ? 4.862 1.280 0.148 1.00 38.05 239 ASP A N 1
ATOM 1853 C CA . ASP A 1 247 ? 4.006 0.819 1.238 1.00 37.25 239 ASP A CA 1
ATOM 1854 C C . ASP A 1 247 ? 3.325 -0.530 0.961 1.00 35.21 239 ASP A C 1
ATOM 1855 O O . ASP A 1 247 ? 2.366 -0.884 1.657 1.00 33.32 239 ASP A O 1
ATOM 1860 N N . ASP A 1 248 ? 3.848 -1.289 -0.011 1.00 32.74 240 ASP A N 1
ATOM 1861 C CA . ASP A 1 248 ? 3.204 -2.526 -0.521 1.00 31.15 240 ASP A CA 1
ATOM 1862 C C . ASP A 1 248 ? 2.749 -3.506 0.567 1.00 27.26 240 ASP A C 1
ATOM 1863 O O . ASP A 1 248 ? 1.624 -4.014 0.532 1.00 27.12 240 ASP A O 1
ATOM 1868 N N . LEU A 1 249 ? 3.630 -3.743 1.537 1.00 23.15 241 LEU A N 1
ATOM 1869 C CA . LEU A 1 249 ? 3.431 -4.756 2.582 1.00 20.59 241 LEU A CA 1
ATOM 1870 C C . LEU A 1 249 ? 2.432 -4.392 3.686 1.00 19.25 241 LEU A C 1
ATOM 1871 O O . LEU A 1 249 ? 2.209 -5.198 4.597 1.00 19.29 241 LEU A O 1
ATOM 1876 N N . MET A 1 250 ? 1.866 -3.187 3.651 1.00 17.13 242 MET A N 1
ATOM 1877 C CA . MET A 1 250 ? 0.847 -2.798 4.621 1.00 16.36 242 MET A CA 1
ATOM 1878 C C . MET A 1 250 ? -0.474 -2.410 3.965 1.00 16.15 242 MET A C 1
ATOM 1879 O O . MET A 1 250 ? -1.306 -1.758 4.588 1.00 15.76 242 MET A O 1
ATOM 1884 N N . TYR A 1 251 ? -0.684 -2.834 2.719 1.00 16.06 243 TYR A N 1
ATOM 1885 C CA . TYR A 1 251 ? -1.986 -2.671 2.093 1.00 15.93 243 TYR A CA 1
ATOM 1886 C C . TYR A 1 251 ? -2.916 -3.706 2.718 1.00 16.36 243 TYR A C 1
ATOM 1887 O O . TYR A 1 251 ? -2.684 -4.912 2.602 1.00 15.87 243 TYR A O 1
ATOM 1896 N N . GLY A 1 252 ? -3.955 -3.223 3.395 1.00 16.84 244 GLY A N 1
ATOM 1897 C CA . GLY A 1 252 ? -4.897 -4.082 4.108 1.00 17.81 244 GLY A CA 1
ATOM 1898 C C . GLY A 1 252 ? -5.586 -5.133 3.257 1.00 18.34 244 GLY A C 1
ATOM 1899 O O . GLY A 1 252 ? -5.955 -6.181 3.768 1.00 19.25 244 GLY A O 1
ATOM 1900 N N . GLY A 1 253 ? -5.762 -4.854 1.967 1.00 18.82 245 GLY A N 1
ATOM 1901 C CA . GLY A 1 253 ? -6.420 -5.781 1.051 1.00 19.61 245 GLY A CA 1
ATOM 1902 C C . GLY A 1 253 ? -5.689 -7.083 0.770 1.00 20.40 245 GLY A C 1
ATOM 1903 O O . GLY A 1 253 ? -6.331 -8.100 0.536 1.00 21.24 245 GLY A O 1
ATOM 1904 N N . THR A 1 254 ? -4.356 -7.061 0.808 1.00 20.23 246 THR A N 1
ATOM 1905 C CA . THR A 1 254 ? -3.539 -8.191 0.351 1.00 20.49 246 THR A CA 1
ATOM 1906 C C . THR A 1 254 ? -2.754 -8.832 1.499 1.00 21.42 246 THR A C 1
ATOM 1907 O O . THR A 1 254 ? -1.536 -9.007 1.424 1.00 22.12 246 THR A O 1
ATOM 1911 N N . GLY A 1 255 ? -3.469 -9.190 2.556 1.00 21.82 247 GLY A N 1
ATOM 1912 C CA . GLY A 1 255 ? -2.880 -9.902 3.686 1.00 22.85 247 GLY A CA 1
ATOM 1913 C C . GLY A 1 255 ? -3.945 -10.518 4.564 1.00 23.74 247 GLY A C 1
ATOM 1914 O O . GLY A 1 255 ? -5.135 -10.237 4.395 1.00 24.71 247 GLY A O 1
ATOM 1915 N N . ASN A 1 256 ? -3.513 -11.358 5.497 1.00 23.86 248 ASN A N 1
ATOM 1916 C CA . ASN A 1 256 ? -4.425 -12.013 6.429 1.00 24.54 248 ASN A CA 1
ATOM 1917 C C . ASN A 1 256 ? -3.739 -12.440 7.731 1.00 23.78 248 ASN A C 1
ATOM 1918 O O . ASN A 1 256 ? -2.508 -12.407 7.842 1.00 22.86 248 ASN A O 1
ATOM 1923 N N . VAL A 1 257 ? -4.552 -12.835 8.706 1.00 23.22 249 VAL A N 1
ATOM 1924 C CA . VAL A 1 257 ? -4.081 -13.137 10.054 1.00 23.24 249 VAL A CA 1
ATOM 1925 C C . VAL A 1 257 ? -3.443 -14.534 10.105 1.00 23.87 249 VAL A C 1
ATOM 1926 O O . VAL A 1 257 ? -4.074 -15.525 9.733 1.00 23.63 249 VAL A O 1
ATOM 1930 N N . GLN A 1 258 ? -2.192 -14.589 10.563 1.00 24.31 250 GLN A N 1
ATOM 1931 C CA . GLN A 1 258 ? -1.430 -15.839 10.711 1.00 25.51 250 GLN A CA 1
ATOM 1932 C C . GLN A 1 258 ? -0.721 -15.855 12.058 1.00 25.23 250 GLN A C 1
ATOM 1933 O O . GLN A 1 258 ? -0.546 -14.806 12.667 1.00 24.48 250 GLN A O 1
ATOM 1939 N N . GLU A 1 259 ? -0.279 -17.036 12.500 1.00 25.79 251 GLU A N 1
ATOM 1940 C CA . GLU A 1 259 ? 0.526 -17.145 13.729 1.00 26.47 251 GLU A CA 1
ATOM 1941 C C . GLU A 1 259 ? 1.795 -16.296 13.593 1.00 25.75 251 GLU A C 1
ATOM 1942 O O . GLU A 1 259 ? 2.392 -16.239 12.512 1.00 25.01 251 GLU A O 1
ATOM 1948 N N . ASP A 1 260 ? 2.204 -15.650 14.685 1.00 24.88 252 ASP A N 1
ATOM 1949 C CA . ASP A 1 260 ? 3.268 -14.636 14.650 1.00 24.94 252 ASP A CA 1
ATOM 1950 C C . ASP A 1 260 ? 4.649 -15.277 14.838 1.00 25.09 252 ASP A C 1
ATOM 1951 O O . ASP A 1 260 ? 5.404 -14.922 15.744 1.00 25.21 252 ASP A O 1
ATOM 1956 N N . THR A 1 261 ? 4.954 -16.226 13.959 1.00 25.44 253 THR A N 1
ATOM 1957 C CA . THR A 1 261 ? 6.228 -16.933 13.933 1.00 26.06 253 THR A CA 1
ATOM 1958 C C . THR A 1 261 ? 6.738 -17.033 12.492 1.00 26.49 253 THR A C 1
ATOM 1959 O O . THR A 1 261 ? 7.537 -17.918 12.172 1.00 27.15 253 THR A O 1
ATOM 1963 N N . PHE A 1 262 ? 6.295 -16.119 11.628 1.00 26.46 254 PHE A N 1
ATOM 1964 C CA . PHE A 1 262 ? 6.580 -16.231 10.205 1.00 26.71 254 PHE A CA 1
ATOM 1965 C C . PHE A 1 262 ? 8.069 -16.017 9.954 1.00 26.30 254 PHE A C 1
ATOM 1966 O O . PHE A 1 262 ? 8.643 -15.043 10.434 1.00 25.74 254 PHE A O 1
ATOM 1974 N N . GLY A 1 263 ? 8.684 -16.942 9.220 1.00 26.45 255 GLY A N 1
ATOM 1975 C CA . GLY A 1 263 ? 10.135 -16.950 9.026 1.00 26.51 255 GLY A CA 1
ATOM 1976 C C . GLY A 1 263 ? 10.872 -18.069 9.746 1.00 26.97 255 GLY A C 1
ATOM 1977 O O . GLY A 1 263 ? 11.974 -18.435 9.332 1.00 25.95 255 GLY A O 1
ATOM 1978 N N . ASP A 1 264 ? 10.285 -18.607 10.818 1.00 27.54 256 ASP A N 1
ATOM 1979 C CA . ASP A 1 264 ? 10.943 -19.639 11.634 1.00 28.03 256 ASP A CA 1
ATOM 1980 C C . ASP A 1 264 ? 11.008 -20.975 10.899 1.00 28.39 256 ASP A C 1
ATOM 1981 O O . ASP A 1 264 ? 10.092 -21.328 10.155 1.00 29.78 256 ASP A O 1
ATOM 1986 N N . PRO B 1 14 ? 39.856 24.228 26.808 1.00 48.45 6 PRO B N 1
ATOM 1987 C CA . PRO B 1 14 ? 40.197 25.523 27.410 1.00 47.67 6 PRO B CA 1
ATOM 1988 C C . PRO B 1 14 ? 38.990 26.362 27.854 1.00 45.98 6 PRO B C 1
ATOM 1989 O O . PRO B 1 14 ? 39.043 26.976 28.922 1.00 46.78 6 PRO B O 1
ATOM 1993 N N . TYR B 1 15 ? 37.927 26.384 27.044 1.00 43.97 7 TYR B N 1
ATOM 1994 C CA . TYR B 1 15 ? 36.752 27.233 27.295 1.00 41.70 7 TYR B CA 1
ATOM 1995 C C . TYR B 1 15 ? 35.427 26.495 27.067 1.00 39.61 7 TYR B C 1
ATOM 1996 O O . TYR B 1 15 ? 35.371 25.515 26.320 1.00 39.95 7 TYR B O 1
ATOM 2005 N N . MET B 1 16 ? 34.372 26.982 27.722 1.00 36.96 8 MET B N 1
ATOM 2006 C CA . MET B 1 16 ? 33.021 26.423 27.601 1.00 34.98 8 MET B CA 1
ATOM 2007 C C . MET B 1 16 ? 32.235 27.203 26.551 1.00 30.71 8 MET B C 1
ATOM 2008 O O . MET B 1 16 ? 32.269 28.431 26.552 1.00 29.15 8 MET B O 1
ATOM 2013 N N . THR B 1 17 ? 31.533 26.490 25.668 1.00 27.48 9 THR B N 1
ATOM 2014 C CA . THR B 1 17 ? 30.671 27.118 24.655 1.00 25.49 9 THR B CA 1
ATOM 2015 C C . THR B 1 17 ? 29.329 26.393 24.531 1.00 24.15 9 THR B C 1
ATOM 2016 O O . THR B 1 17 ? 29.241 25.184 24.755 1.00 23.74 9 THR B O 1
ATOM 2020 N N . ASN B 1 18 ? 28.293 27.149 24.174 1.00 22.45 10 ASN B N 1
ATOM 2021 C CA . ASN B 1 18 ? 26.985 26.578 23.849 1.00 21.88 10 ASN B CA 1
ATOM 2022 C C . ASN B 1 18 ? 26.896 26.074 22.407 1.00 21.24 10 ASN B C 1
ATOM 2023 O O . ASN B 1 18 ? 25.890 25.475 22.026 1.00 20.97 10 ASN B O 1
ATOM 2028 N N . GLY B 1 19 ? 27.941 26.328 21.613 1.00 20.95 11 GLY B N 1
ATOM 2029 C CA . GLY B 1 19 ? 28.131 25.682 20.317 1.00 20.81 11 GLY B CA 1
ATOM 2030 C C . GLY B 1 19 ? 26.997 25.895 19.333 1.00 20.76 11 GLY B C 1
ATOM 2031 O O . GLY B 1 19 ? 26.776 27.015 18.873 1.00 20.36 11 GLY B O 1
ATOM 2032 N N . ILE B 1 20 ? 26.259 24.822 19.046 1.00 20.48 12 ILE B N 1
ATOM 2033 C CA . ILE B 1 20 ? 25.191 24.840 18.032 1.00 20.89 12 ILE B CA 1
ATOM 2034 C C . ILE B 1 20 ? 23.785 24.793 18.646 1.00 20.51 12 ILE B C 1
ATOM 2035 O O . ILE B 1 20 ? 22.831 24.404 17.977 1.00 20.16 12 ILE B O 1
ATOM 2040 N N . GLN B 1 21 ? 23.661 25.221 19.904 1.00 20.99 13 GLN B N 1
ATOM 2041 C CA . GLN B 1 21 ? 22.381 25.219 20.626 1.00 21.32 13 GLN B CA 1
ATOM 2042 C C . GLN B 1 21 ? 21.265 25.951 19.881 1.00 21.27 13 GLN B C 1
ATOM 2043 O O . GLN B 1 21 ? 20.112 25.520 19.907 1.00 21.87 13 GLN B O 1
ATOM 2049 N N . ALA B 1 22 ? 21.618 27.052 19.223 1.00 20.80 14 ALA B N 1
ATOM 2050 C CA . ALA B 1 22 ? 20.649 27.876 18.499 1.00 21.09 14 ALA B CA 1
ATOM 2051 C C . ALA B 1 22 ? 20.184 27.293 17.159 1.00 21.12 14 ALA B C 1
ATOM 2052 O O . ALA B 1 22 ? 19.253 27.830 16.563 1.00 21.17 14 ALA B O 1
ATOM 2054 N N . ALA B 1 23 ? 20.820 26.217 16.684 1.00 21.25 15 ALA B N 1
ATOM 2055 C CA . ALA B 1 23 ? 20.555 25.669 15.350 1.00 21.62 15 ALA B CA 1
ATOM 2056 C C . ALA B 1 23 ? 19.117 25.183 15.179 1.00 22.24 15 ALA B C 1
ATOM 2057 O O . ALA B 1 23 ? 18.545 24.600 16.097 1.00 22.07 15 ALA B O 1
ATOM 2059 N N . VAL B 1 24 ? 18.549 25.446 14.002 1.00 23.11 16 VAL B N 1
ATOM 2060 C CA . VAL B 1 24 ? 17.223 24.934 13.622 1.00 24.02 16 VAL B CA 1
ATOM 2061 C C . VAL B 1 24 ? 17.302 23.677 12.755 1.00 24.72 16 VAL B C 1
ATOM 2062 O O . VAL B 1 24 ? 16.348 22.897 12.716 1.00 24.80 16 VAL B O 1
ATOM 2066 N N . VAL B 1 25 ? 18.424 23.488 12.056 1.00 25.11 17 VAL B N 1
ATOM 2067 C CA . VAL B 1 25 ? 18.605 22.334 11.177 1.00 25.71 17 VAL B CA 1
ATOM 2068 C C . VAL B 1 25 ? 18.928 21.138 12.064 1.00 26.71 17 VAL B C 1
ATOM 2069 O O . VAL B 1 25 ? 19.960 21.119 12.740 1.00 25.94 17 VAL B O 1
ATOM 2073 N N . GLU B 1 26 ? 18.036 20.148 12.063 1.00 28.09 18 GLU B N 1
ATOM 2074 C CA . GLU B 1 26 ? 18.081 19.079 13.056 1.00 29.53 18 GLU B CA 1
ATOM 2075 C C . GLU B 1 26 ? 19.344 18.225 12.968 1.00 28.80 18 GLU B C 1
ATOM 2076 O O . GLU B 1 26 ? 19.937 17.915 14.000 1.00 28.78 18 GLU B O 1
ATOM 2082 N N . TRP B 1 27 ? 19.759 17.857 11.755 1.00 28.97 19 TRP B N 1
ATOM 2083 C CA . TRP B 1 27 ? 20.963 17.028 11.592 1.00 29.17 19 TRP B CA 1
ATOM 2084 C C . TRP B 1 27 ? 22.220 17.721 12.137 1.00 30.26 19 TRP B C 1
ATOM 2085 O O . TRP B 1 27 ? 23.083 17.055 12.706 1.00 29.78 19 TRP B O 1
ATOM 2096 N N . ILE B 1 28 ? 22.298 19.046 11.986 1.00 31.03 20 ILE B N 1
ATOM 2097 C CA . ILE B 1 28 ? 23.386 19.843 12.570 1.00 32.09 20 ILE B CA 1
ATOM 2098 C C . ILE B 1 28 ? 23.252 19.938 14.091 1.00 34.10 20 ILE B C 1
ATOM 2099 O O . ILE B 1 28 ? 24.246 19.774 14.805 1.00 34.17 20 ILE B O 1
ATOM 2104 N N . ARG B 1 29 ? 22.042 20.195 14.589 1.00 36.29 21 ARG B N 1
ATOM 2105 C CA . ARG B 1 29 ? 21.834 20.329 16.041 1.00 38.69 21 ARG B CA 1
ATOM 2106 C C . ARG B 1 29 ? 22.145 19.035 16.811 1.00 38.88 21 ARG B C 1
ATOM 2107 O O . ARG B 1 29 ? 22.551 19.091 17.973 1.00 39.77 21 ARG B O 1
ATOM 2115 N N . ALA B 1 30 ? 21.971 17.887 16.152 1.00 39.54 22 ALA B N 1
ATOM 2116 C CA . ALA B 1 30 ? 22.287 16.576 16.733 1.00 39.81 22 ALA B CA 1
ATOM 2117 C C . ALA B 1 30 ? 23.774 16.184 16.680 1.00 40.44 22 ALA B C 1
ATOM 2118 O O . ALA B 1 30 ? 24.155 15.175 17.281 1.00 40.97 22 ALA B O 1
ATOM 2120 N N . LEU B 1 31 ? 24.603 16.956 15.970 1.00 39.78 23 LEU B N 1
ATOM 2121 C CA . LEU B 1 31 ? 26.031 16.640 15.818 1.00 38.91 23 LEU B CA 1
ATOM 2122 C C . LEU B 1 31 ? 26.812 16.846 17.101 1.00 37.57 23 LEU B C 1
ATOM 2123 O O . LEU B 1 31 ? 26.509 17.748 17.885 1.00 38.49 23 LEU B O 1
ATOM 2128 N N . ASP B 1 32 ? 27.839 16.017 17.289 1.00 36.16 24 ASP B N 1
ATOM 2129 C CA . ASP B 1 32 ? 28.872 16.292 18.281 1.00 34.90 24 ASP B CA 1
ATOM 2130 C C . ASP B 1 32 ? 29.620 17.539 17.816 1.00 32.56 24 ASP B C 1
ATOM 2131 O O . ASP B 1 32 ? 29.850 17.712 16.614 1.00 31.49 24 ASP B O 1
ATOM 2136 N N . LEU B 1 33 ? 30.000 18.391 18.765 1.00 30.54 25 LEU B N 1
ATOM 2137 C CA . LEU B 1 33 ? 30.675 19.661 18.454 1.00 30.07 25 LEU B CA 1
ATOM 2138 C C . LEU B 1 33 ? 31.984 19.472 17.668 1.00 28.83 25 LEU B C 1
ATOM 2139 O O . LEU B 1 33 ? 32.361 20.328 16.868 1.00 27.72 25 LEU B O 1
ATOM 2144 N N . GLU B 1 34 ? 32.658 18.344 17.889 1.00 27.97 26 GLU B N 1
ATOM 2145 C CA . GLU B 1 34 ? 33.919 18.036 17.204 1.00 27.53 26 GLU B CA 1
ATOM 2146 C C . GLU B 1 34 ? 33.706 17.813 15.708 1.00 25.64 26 GLU B C 1
ATOM 2147 O O . GLU B 1 34 ? 34.553 18.197 14.899 1.00 24.91 26 GLU B O 1
ATOM 2153 N N . ILE B 1 35 ? 32.572 17.210 15.349 1.00 24.27 27 ILE B N 1
ATOM 2154 C CA . ILE B 1 35 ? 32.244 16.940 13.949 1.00 23.74 27 ILE B CA 1
ATOM 2155 C C . ILE B 1 35 ? 31.906 18.237 13.223 1.00 22.68 27 ILE B C 1
ATOM 2156 O O . ILE B 1 35 ? 32.444 18.494 12.146 1.00 21.61 27 ILE B O 1
ATOM 2161 N N . ILE B 1 36 ? 31.009 19.040 13.797 1.00 22.17 28 ILE B N 1
ATOM 2162 C CA . ILE B 1 36 ? 30.667 20.342 13.192 1.00 21.77 28 ILE B CA 1
ATOM 2163 C C . ILE B 1 36 ? 31.910 21.245 13.096 1.00 21.07 28 ILE B C 1
ATOM 2164 O O . ILE B 1 36 ? 32.096 21.931 12.091 1.00 20.56 28 ILE B O 1
ATOM 2169 N N . SER B 1 37 ? 32.762 21.216 14.120 1.00 20.66 29 SER B N 1
ATOM 2170 C CA . SER B 1 37 ? 34.042 21.935 14.079 1.00 20.87 29 SER B CA 1
ATOM 2171 C C . SER B 1 37 ? 34.913 21.509 12.893 1.00 20.65 29 SER B C 1
ATOM 2172 O O . SER B 1 37 ? 35.480 22.362 12.209 1.00 20.57 29 SER B O 1
ATOM 2175 N N . LEU B 1 38 ? 35.002 20.198 12.647 1.00 20.57 30 LEU B N 1
ATOM 2176 C CA . LEU B 1 38 ? 35.734 19.663 11.490 1.00 20.46 30 LEU B CA 1
ATOM 2177 C C . LEU B 1 38 ? 35.130 20.139 10.168 1.00 20.08 30 LEU B C 1
ATOM 2178 O O . LEU B 1 38 ? 35.859 20.580 9.285 1.00 19.83 30 LEU B O 1
ATOM 2183 N N . LEU B 1 39 ? 33.807 20.052 10.031 1.00 19.77 31 LEU B N 1
ATOM 2184 C CA . LEU B 1 39 ? 33.134 20.533 8.813 1.00 19.80 31 LEU B CA 1
ATOM 2185 C C . LEU B 1 39 ? 33.462 22.010 8.535 1.00 19.35 31 LEU B C 1
ATOM 2186 O O . LEU B 1 39 ? 33.704 22.390 7.394 1.00 19.30 31 LEU B O 1
ATOM 2191 N N . LEU B 1 40 ? 33.503 22.814 9.594 1.00 19.22 32 LEU B N 1
ATOM 2192 C CA . LEU B 1 40 ? 33.788 24.254 9.488 1.00 19.16 32 LEU B CA 1
ATOM 2193 C C . LEU B 1 40 ? 35.229 24.602 9.103 1.00 19.42 32 LEU B C 1
ATOM 2194 O O . LEU B 1 40 ? 35.461 25.650 8.491 1.00 18.71 32 LEU B O 1
ATOM 2199 N N . SER B 1 41 ? 36.176 23.736 9.476 1.00 19.87 33 SER B N 1
ATOM 2200 C CA . SER B 1 41 ? 37.613 24.000 9.330 1.00 20.35 33 SER B CA 1
ATOM 2201 C C . SER B 1 41 ? 38.384 23.093 8.352 1.00 20.83 33 SER B C 1
ATOM 2202 O O . SER B 1 41 ? 39.512 23.422 7.987 1.00 20.32 33 SER B O 1
ATOM 2205 N N . ARG B 1 42 ? 37.790 21.971 7.940 1.00 21.56 34 ARG B N 1
ATOM 2206 C CA . ARG B 1 42 ? 38.464 20.983 7.067 1.00 22.43 34 ARG B CA 1
ATOM 2207 C C . ARG B 1 42 ? 39.085 21.545 5.782 1.00 22.63 34 ARG B C 1
ATOM 2208 O O . ARG B 1 42 ? 40.115 21.043 5.337 1.00 22.56 34 ARG B O 1
ATOM 2216 N N . ALA B 1 43 ? 38.456 22.569 5.198 1.00 22.37 35 ALA B N 1
ATOM 2217 C CA . ALA B 1 43 ? 38.924 23.168 3.941 1.00 22.65 35 ALA B CA 1
ATOM 2218 C C . ALA B 1 43 ? 39.898 24.348 4.100 1.00 22.50 35 ALA B C 1
ATOM 2219 O O . ALA B 1 43 ? 40.294 24.940 3.097 1.00 22.63 35 ALA B O 1
ATOM 2221 N N . TRP B 1 44 ? 40.296 24.687 5.328 1.00 22.50 36 TRP B N 1
ATOM 2222 C CA . TRP B 1 44 ? 41.180 25.842 5.549 1.00 22.52 36 TRP B CA 1
ATOM 2223 C C . TRP B 1 44 ? 42.573 25.550 4.989 1.00 23.99 36 TRP B C 1
ATOM 2224 O O . TRP B 1 44 ? 43.103 24.463 5.224 1.00 24.03 36 TRP B O 1
ATOM 2235 N N . PRO B 1 45 ? 43.169 26.508 4.243 1.00 25.35 37 PRO B N 1
ATOM 2236 C CA . PRO B 1 45 ? 44.565 26.346 3.813 1.00 26.29 37 PRO B CA 1
ATOM 2237 C C . PRO B 1 45 ? 45.528 26.176 4.989 1.00 27.34 37 PRO B C 1
ATOM 2238 O O . PRO B 1 45 ? 45.247 26.657 6.088 1.00 26.63 37 PRO B O 1
ATOM 2242 N N . MET B 1 46 ? 46.651 25.503 4.746 1.00 29.50 38 MET B N 1
ATOM 2243 C CA . MET B 1 46 ? 47.655 25.243 5.788 1.00 30.71 38 MET B CA 1
ATOM 2244 C C . MET B 1 46 ? 48.164 26.528 6.442 1.00 29.82 38 MET B C 1
ATOM 2245 O O . MET B 1 46 ? 48.328 26.577 7.664 1.00 28.22 38 MET B O 1
ATOM 2250 N N . ALA B 1 47 ? 48.410 27.555 5.626 1.00 29.66 39 ALA B N 1
ATOM 2251 C CA . ALA B 1 47 ? 48.823 28.877 6.118 1.00 29.41 39 ALA B CA 1
ATOM 2252 C C . ALA B 1 47 ? 47.816 29.471 7.104 1.00 29.09 39 ALA B C 1
ATOM 2253 O O . ALA B 1 47 ? 48.203 30.099 8.089 1.00 29.18 39 ALA B O 1
ATOM 2255 N N . LEU B 1 48 ? 46.528 29.259 6.832 1.00 28.38 40 LEU B N 1
ATOM 2256 C CA . LEU B 1 48 ? 45.455 29.704 7.719 1.00 27.80 40 LEU B CA 1
ATOM 2257 C C . LEU B 1 48 ? 45.415 28.877 9.006 1.00 27.84 40 LEU B C 1
ATOM 2258 O O . LEU B 1 48 ? 45.306 29.436 10.095 1.00 27.74 40 LEU B O 1
ATOM 2263 N N . LEU B 1 49 ? 45.511 27.552 8.874 1.00 27.90 41 LEU B N 1
ATOM 2264 C CA . LEU B 1 49 ? 45.529 26.644 10.032 1.00 27.88 41 LEU B CA 1
ATOM 2265 C C . LEU B 1 49 ? 46.677 26.916 11.010 1.00 28.15 41 LEU B C 1
ATOM 2266 O O . LEU B 1 49 ? 46.520 26.724 12.216 1.00 28.77 41 LEU B O 1
ATOM 2271 N N . ALA B 1 50 ? 47.820 27.358 10.488 1.00 28.39 42 ALA B N 1
ATOM 2272 C CA . ALA B 1 50 ? 48.990 27.672 11.314 1.00 28.40 42 ALA B CA 1
ATOM 2273 C C . ALA B 1 50 ? 48.756 28.814 12.314 1.00 27.98 42 ALA B C 1
ATOM 2274 O O . ALA B 1 50 ? 49.350 28.815 13.393 1.00 27.89 42 ALA B O 1
ATOM 2276 N N . THR B 1 51 ? 47.897 29.771 11.953 1.00 27.38 43 THR B N 1
ATOM 2277 C CA . THR B 1 51 ? 47.603 30.941 12.790 1.00 27.41 43 THR B CA 1
ATOM 2278 C C . THR B 1 51 ? 46.148 31.055 13.270 1.00 27.75 43 THR B C 1
ATOM 2279 O O . THR B 1 51 ? 45.827 31.989 14.010 1.00 27.90 43 THR B O 1
ATOM 2283 N N . SER B 1 52 ? 45.277 30.130 12.856 1.00 27.83 44 SER B N 1
ATOM 2284 C CA . SER B 1 52 ? 43.852 30.187 13.202 1.00 28.38 44 SER B CA 1
ATOM 2285 C C . SER B 1 52 ? 43.435 29.027 14.090 1.00 28.58 44 SER B C 1
ATOM 2286 O O . SER B 1 52 ? 44.045 27.957 14.078 1.00 29.03 44 SER B O 1
ATOM 2289 N N . GLU B 1 53 ? 42.389 29.273 14.867 1.00 28.28 45 GLU B N 1
ATOM 2290 C CA . GLU B 1 53 ? 41.723 28.266 15.681 1.00 28.31 45 GLU B CA 1
ATOM 2291 C C . GLU B 1 53 ? 40.233 28.518 15.496 1.00 26.77 45 GLU B C 1
ATOM 2292 O O . GLU B 1 53 ? 39.826 29.671 15.401 1.00 26.08 45 GLU B O 1
ATOM 2298 N N . LEU B 1 54 ? 39.421 27.466 15.421 1.00 25.21 46 LEU B N 1
ATOM 2299 C CA . LEU B 1 54 ? 37.969 27.654 15.356 1.00 24.33 46 LEU B CA 1
ATOM 2300 C C . LEU B 1 54 ? 37.464 28.091 16.733 1.00 24.00 46 LEU B C 1
ATOM 2301 O O . LEU B 1 54 ? 37.330 27.271 17.649 1.00 23.95 46 LEU B O 1
ATOM 2306 N N . ARG B 1 55 ? 37.193 29.388 16.868 1.00 23.06 47 ARG B N 1
ATOM 2307 C CA . ARG B 1 55 ? 36.816 29.976 18.150 1.00 23.05 47 ARG B CA 1
ATOM 2308 C C . ARG B 1 55 ? 35.307 30.127 18.262 1.00 21.69 47 ARG B C 1
ATOM 2309 O O . ARG B 1 55 ? 34.727 31.099 17.778 1.00 21.18 47 ARG B O 1
ATOM 2317 N N . TRP B 1 56 ? 34.678 29.153 18.913 1.00 20.59 48 TRP B N 1
ATOM 2318 C CA . TRP B 1 56 ? 33.265 29.260 19.266 1.00 20.15 48 TRP B CA 1
ATOM 2319 C C . TRP B 1 56 ? 33.135 30.366 20.304 1.00 19.86 48 TRP B C 1
ATOM 2320 O O . TRP B 1 56 ? 34.013 30.515 21.154 1.00 20.27 48 TRP B O 1
ATOM 2331 N N . ARG B 1 57 ? 32.075 31.169 20.221 1.00 19.75 49 ARG B N 1
ATOM 2332 C CA . ARG B 1 57 ? 31.801 32.156 21.267 1.00 19.57 49 ARG B CA 1
ATOM 2333 C C . ARG B 1 57 ? 31.675 31.421 22.601 1.00 20.21 49 ARG B C 1
ATOM 2334 O O . ARG B 1 57 ? 30.930 30.444 22.687 1.00 20.55 49 ARG B O 1
ATOM 2342 N N . PRO B 1 58 ? 32.412 31.868 23.635 1.00 20.72 50 PRO B N 1
ATOM 2343 C CA . PRO B 1 58 ? 32.250 31.228 24.939 1.00 20.85 50 PRO B CA 1
ATOM 2344 C C . PRO B 1 58 ? 30.939 31.618 25.626 1.00 21.04 50 PRO B C 1
ATOM 2345 O O . PRO B 1 58 ? 30.319 32.622 25.261 1.00 20.14 50 PRO B O 1
ATOM 2349 N N . THR B 1 59 ? 30.537 30.825 26.618 1.00 21.39 51 THR B N 1
ATOM 2350 C CA . THR B 1 59 ? 29.310 31.084 27.388 1.00 21.82 51 THR B CA 1
ATOM 2351 C C . THR B 1 59 ? 29.353 32.433 28.111 1.00 21.68 51 THR B C 1
ATOM 2352 O O . THR B 1 59 ? 28.316 33.061 28.317 1.00 21.98 51 THR B O 1
ATOM 2356 N N . VAL B 1 60 ? 30.557 32.856 28.496 1.00 22.01 52 VAL B N 1
ATOM 2357 C CA . VAL B 1 60 ? 30.815 34.173 29.071 1.00 22.14 52 VAL B CA 1
ATOM 2358 C C . VAL B 1 60 ? 31.882 34.836 28.208 1.00 22.06 52 VAL B C 1
ATOM 2359 O O . VAL B 1 60 ? 32.949 34.254 28.003 1.00 21.91 52 VAL B O 1
ATOM 2363 N N . LEU B 1 61 ? 31.603 36.044 27.715 1.00 21.97 53 LEU B N 1
ATOM 2364 C CA . LEU B 1 61 ? 32.489 36.722 26.759 1.00 21.83 53 LEU B CA 1
ATOM 2365 C C . LEU B 1 61 ? 32.740 38.179 27.121 1.00 21.94 53 LEU B C 1
ATOM 2366 O O . LEU B 1 61 ? 32.013 38.763 27.920 1.00 21.82 53 LEU B O 1
ATOM 2371 N N . THR B 1 62 ? 33.787 38.751 26.528 1.00 22.36 54 THR B N 1
ATOM 2372 C CA . THR B 1 62 ? 34.054 40.182 26.618 1.00 22.53 54 THR B CA 1
ATOM 2373 C C . THR B 1 62 ? 33.417 40.848 25.398 1.00 22.26 54 THR B C 1
ATOM 2374 O O . THR B 1 62 ? 33.783 40.556 24.256 1.00 22.14 54 THR B O 1
ATOM 2378 N N . ASP B 1 63 ? 32.463 41.737 25.658 1.00 21.78 55 ASP B N 1
ATOM 2379 C CA . ASP B 1 63 ? 31.642 42.350 24.611 1.00 21.45 55 ASP B CA 1
ATOM 2380 C C . ASP B 1 63 ? 32.386 43.551 24.007 1.00 21.66 55 ASP B C 1
ATOM 2381 O O . ASP B 1 63 ? 33.508 43.869 24.423 1.00 21.28 55 ASP B O 1
ATOM 2386 N N . THR B 1 64 ? 31.766 44.217 23.033 1.00 21.20 56 THR B N 1
ATOM 2387 C CA . THR B 1 64 ? 32.424 45.290 22.272 1.00 21.26 56 THR B CA 1
ATOM 2388 C C . THR B 1 64 ? 32.654 46.593 23.055 1.00 21.86 56 THR B C 1
ATOM 2389 O O . THR B 1 64 ? 33.439 47.437 22.618 1.00 22.00 56 THR B O 1
ATOM 2393 N N . ASP B 1 65 ? 31.966 46.754 24.187 1.00 22.78 57 ASP B N 1
ATOM 2394 C CA . ASP B 1 65 ? 32.236 47.846 25.143 1.00 23.81 57 ASP B CA 1
ATOM 2395 C C . ASP B 1 65 ? 33.198 47.426 26.278 1.00 24.92 57 ASP B C 1
ATOM 2396 O O . ASP B 1 65 ? 33.326 48.138 27.274 1.00 25.29 57 ASP B O 1
ATOM 2401 N N . ASN B 1 66 ? 33.858 46.275 26.118 1.00 26.12 58 ASN B N 1
ATOM 2402 C CA . ASN B 1 66 ? 34.746 45.688 27.128 1.00 27.25 58 ASN B CA 1
ATOM 2403 C C . ASN B 1 66 ? 34.034 45.257 28.426 1.00 26.96 58 ASN B C 1
ATOM 2404 O O . ASN B 1 66 ? 34.690 45.038 29.445 1.00 28.25 58 ASN B O 1
ATOM 2409 N N . VAL B 1 67 ? 32.706 45.114 28.386 1.00 25.65 59 VAL B N 1
ATOM 2410 C CA . VAL B 1 67 ? 31.934 44.631 29.534 1.00 25.10 59 VAL B CA 1
ATOM 2411 C C . VAL B 1 67 ? 31.748 43.127 29.359 1.00 24.31 59 VAL B C 1
ATOM 2412 O O . VAL B 1 67 ? 31.478 42.658 28.250 1.00 24.11 59 VAL B O 1
ATOM 2416 N N . VAL B 1 68 ? 31.901 42.377 30.450 1.00 23.46 60 VAL B N 1
ATOM 2417 C CA . VAL B 1 68 ? 31.771 40.925 30.406 1.00 23.00 60 VAL B CA 1
ATOM 2418 C C . VAL B 1 68 ? 30.287 40.575 30.473 1.00 22.63 60 VAL B C 1
ATOM 2419 O O . VAL B 1 68 ? 29.582 41.030 31.376 1.00 22.84 60 VAL B O 1
ATOM 2423 N N . ARG B 1 69 ? 29.821 39.784 29.505 1.00 22.17 61 ARG B N 1
ATOM 2424 C CA . ARG B 1 69 ? 28.419 39.362 29.433 1.00 21.38 61 ARG B CA 1
ATOM 2425 C C . ARG B 1 69 ? 28.300 37.902 29.026 1.00 21.20 61 ARG B C 1
ATOM 2426 O O . ARG B 1 69 ? 29.211 37.336 28.410 1.00 20.95 61 ARG B O 1
ATOM 2434 N N . LEU B 1 70 ? 27.161 37.302 29.373 1.00 20.67 62 LEU B N 1
ATOM 2435 C CA . LEU B 1 70 ? 26.788 35.990 28.861 1.00 20.71 62 LEU B CA 1
ATOM 2436 C C . LEU B 1 70 ? 26.597 36.100 27.355 1.00 20.08 62 LEU B C 1
ATOM 2437 O O . LEU B 1 70 ? 26.206 37.160 26.861 1.00 19.60 62 LEU B O 1
ATOM 2442 N N . ASP B 1 71 ? 26.862 35.014 26.634 1.00 20.01 63 ASP B N 1
ATOM 2443 C CA . ASP B 1 71 ? 26.660 34.993 25.178 1.00 19.93 63 ASP B CA 1
ATOM 2444 C C . ASP B 1 71 ? 25.257 35.487 24.782 1.00 20.15 63 ASP B C 1
ATOM 2445 O O . ASP B 1 71 ? 25.115 36.281 23.855 1.00 19.38 63 ASP B O 1
ATOM 2450 N N . ARG B 1 72 ? 24.246 35.066 25.541 1.00 20.73 64 ARG B N 1
ATOM 2451 C CA . ARG B 1 72 ? 22.850 35.460 25.298 1.00 21.43 64 ARG B CA 1
ATOM 2452 C C . ARG B 1 72 ? 22.496 36.925 25.610 1.00 21.19 64 ARG B C 1
ATOM 2453 O O . ARG B 1 72 ? 21.362 37.334 25.364 1.00 21.72 64 ARG B O 1
ATOM 2461 N N . ARG B 1 73 ? 23.427 37.704 26.163 1.00 20.45 65 ARG B N 1
ATOM 2462 C CA . ARG B 1 73 ? 23.229 39.143 26.344 1.00 20.26 65 ARG B CA 1
ATOM 2463 C C . ARG B 1 73 ? 24.062 40.005 25.386 1.00 19.23 65 ARG B C 1
ATOM 2464 O O . ARG B 1 73 ? 23.991 41.227 25.451 1.00 19.24 65 ARG B O 1
ATOM 2472 N N . GLN B 1 74 ? 24.835 39.381 24.494 1.00 18.18 66 GLN B N 1
ATOM 2473 C CA . GLN B 1 74 ? 25.492 40.117 23.408 1.00 17.26 66 GLN B CA 1
ATOM 2474 C C . GLN B 1 74 ? 24.465 40.408 22.318 1.00 16.54 66 GLN B C 1
ATOM 2475 O O . GLN B 1 74 ? 23.903 39.488 21.733 1.00 16.63 66 GLN B O 1
ATOM 2481 N N . ARG B 1 75 ? 24.229 41.689 22.046 1.00 16.07 67 ARG B N 1
ATOM 2482 C CA . ARG B 1 75 ? 23.239 42.092 21.051 1.00 15.78 67 ARG B CA 1
ATOM 2483 C C . ARG B 1 75 ? 23.800 41.919 19.642 1.00 15.19 67 ARG B C 1
ATOM 2484 O O . ARG B 1 75 ? 24.655 42.699 19.196 1.00 14.94 67 ARG B O 1
ATOM 2492 N N . LEU B 1 76 ? 23.314 40.891 18.953 1.00 14.68 68 LEU B N 1
ATOM 2493 C CA . LEU B 1 76 ? 23.673 40.640 17.565 1.00 14.42 68 LEU B CA 1
ATOM 2494 C C . LEU B 1 76 ? 22.596 41.199 16.643 1.00 14.56 68 LEU B C 1
ATOM 2495 O O . LEU B 1 76 ? 21.424 41.334 17.038 1.00 14.43 68 LEU B O 1
ATOM 2500 N N . VAL B 1 77 ? 23.014 41.521 15.423 1.00 14.39 69 VAL B N 1
ATOM 2501 C CA . VAL B 1 77 ? 22.153 42.086 14.395 1.00 14.49 69 VAL B CA 1
ATOM 2502 C C . VAL B 1 77 ? 22.294 41.238 13.133 1.00 14.13 69 VAL B C 1
ATOM 2503 O O . VAL B 1 77 ? 23.384 40.762 12.823 1.00 13.88 69 VAL B O 1
ATOM 2507 N N . ARG B 1 78 ? 21.183 41.019 12.433 1.00 14.02 70 ARG B N 1
ATOM 2508 C CA . ARG B 1 78 ? 21.225 40.465 11.078 1.00 14.10 70 ARG B CA 1
ATOM 2509 C C . ARG B 1 78 ? 20.342 41.305 10.165 1.00 14.12 70 ARG B C 1
ATOM 2510 O O . ARG B 1 78 ? 19.171 41.540 10.471 1.00 13.75 70 ARG B O 1
ATOM 2518 N N . TRP B 1 79 ? 20.918 41.748 9.049 1.00 14.21 71 TRP B N 1
ATOM 2519 C CA . TRP B 1 79 ? 20.174 42.432 7.992 1.00 14.35 71 TRP B CA 1
ATOM 2520 C C . TRP B 1 79 ? 19.636 41.376 7.035 1.00 14.66 71 TRP B C 1
ATOM 2521 O O . TRP B 1 79 ? 20.403 40.556 6.532 1.00 14.31 71 TRP B O 1
ATOM 2532 N N . ASP B 1 80 ? 18.327 41.391 6.782 1.00 15.06 72 ASP B N 1
ATOM 2533 C CA . ASP B 1 80 ? 17.693 40.356 5.956 1.00 15.39 72 ASP B CA 1
ATOM 2534 C C . ASP B 1 80 ? 16.530 40.936 5.151 1.00 15.70 72 ASP B C 1
ATOM 2535 O O . ASP B 1 80 ? 15.825 41.832 5.621 1.00 15.48 72 ASP B O 1
ATOM 2540 N N . ARG B 1 81 ? 16.347 40.414 3.940 1.00 16.14 73 ARG B N 1
ATOM 2541 C CA . ARG B 1 81 ? 15.226 40.793 3.074 1.00 17.00 73 ARG B CA 1
ATOM 2542 C C . ARG B 1 81 ? 13.915 40.134 3.498 1.00 17.30 73 ARG B C 1
ATOM 2543 O O . ARG B 1 81 ? 12.841 40.606 3.125 1.00 17.28 73 ARG B O 1
ATOM 2551 N N . ARG B 1 82 ? 13.996 39.042 4.259 1.00 17.67 74 ARG B N 1
ATOM 2552 C CA . ARG B 1 82 ? 12.806 38.261 4.590 1.00 18.11 74 ARG B CA 1
ATOM 2553 C C . ARG B 1 82 ? 12.041 38.880 5.765 1.00 17.79 74 ARG B C 1
ATOM 2554 O O . ARG B 1 82 ? 12.657 39.348 6.723 1.00 17.78 74 ARG B O 1
ATOM 2562 N N . PRO B 1 83 ? 10.693 38.898 5.689 1.00 17.54 75 PRO B N 1
ATOM 2563 C CA . PRO B 1 83 ? 9.881 39.597 6.683 1.00 17.32 75 PRO B CA 1
ATOM 2564 C C . PRO B 1 83 ? 9.505 38.740 7.911 1.00 17.18 75 PRO B C 1
ATOM 2565 O O . PRO B 1 83 ? 9.717 37.528 7.883 1.00 16.60 75 PRO B O 1
ATOM 2569 N N . PRO B 1 84 ? 8.953 39.371 8.979 1.00 17.48 76 PRO B N 1
ATOM 2570 C CA . PRO B 1 84 ? 8.620 38.688 10.245 1.00 17.68 76 PRO B CA 1
ATOM 2571 C C . PRO B 1 84 ? 7.684 37.484 10.132 1.00 17.85 76 PRO B C 1
ATOM 2572 O O . PRO B 1 84 ? 7.833 36.541 10.903 1.00 17.54 76 PRO B O 1
ATOM 2576 N N . ASN B 1 85 ? 6.740 37.506 9.189 1.00 18.38 77 ASN B N 1
ATOM 2577 C CA . ASN B 1 85 ? 5.864 36.344 8.963 1.00 18.32 77 ASN B CA 1
ATOM 2578 C C . ASN B 1 85 ? 6.629 35.074 8.565 1.00 18.73 77 ASN B C 1
ATOM 2579 O O . ASN B 1 85 ? 6.118 33.969 8.753 1.00 18.61 77 ASN B O 1
ATOM 2584 N N . GLU B 1 86 ? 7.843 35.229 8.027 1.00 18.17 78 GLU B N 1
ATOM 2585 C CA . GLU B 1 86 ? 8.752 34.101 7.824 1.00 18.43 78 GLU B CA 1
ATOM 2586 C C . GLU B 1 86 ? 9.709 33.936 9.004 1.00 17.97 78 GLU B C 1
ATOM 2587 O O . GLU B 1 86 ? 9.784 32.861 9.601 1.00 17.52 78 GLU B O 1
ATOM 2593 N N . ILE B 1 87 ? 10.432 35.005 9.335 1.00 17.57 79 ILE B N 1
ATOM 2594 C CA . ILE B 1 87 ? 11.549 34.926 10.286 1.00 17.41 79 ILE B CA 1
ATOM 2595 C C . ILE B 1 87 ? 11.107 34.656 11.734 1.00 17.29 79 ILE B C 1
ATOM 2596 O O . ILE B 1 87 ? 11.714 33.824 12.409 1.00 17.40 79 ILE B O 1
ATOM 2601 N N . PHE B 1 88 ? 10.062 35.331 12.215 1.00 17.06 80 PHE B N 1
ATOM 2602 C CA . PHE B 1 88 ? 9.531 35.029 13.558 1.00 17.41 80 PHE B CA 1
ATOM 2603 C C . PHE B 1 88 ? 8.817 33.664 13.605 1.00 17.60 80 PHE B C 1
ATOM 2604 O O . PHE B 1 88 ? 8.712 33.071 14.670 1.00 17.83 80 PHE B O 1
ATOM 2612 N N . LEU B 1 89 ? 8.348 33.162 12.464 1.00 17.97 81 LEU B N 1
ATOM 2613 C CA . LEU B 1 89 ? 7.735 31.827 12.392 1.00 18.58 81 LEU B CA 1
ATOM 2614 C C . LEU B 1 89 ? 8.792 30.721 12.382 1.00 18.57 81 LEU B C 1
ATOM 2615 O O . LEU B 1 89 ? 8.711 29.767 13.164 1.00 18.56 81 LEU B O 1
ATOM 2620 N N . ASP B 1 90 ? 9.770 30.859 11.489 1.00 18.20 82 ASP B N 1
ATOM 2621 C CA . ASP B 1 90 ? 10.754 29.802 11.208 1.00 18.40 82 ASP B CA 1
ATOM 2622 C C . ASP B 1 90 ? 12.094 29.959 11.930 1.00 17.94 82 ASP B C 1
ATOM 2623 O O . ASP B 1 90 ? 12.868 29.004 11.994 1.00 18.08 82 ASP B O 1
ATOM 2628 N N . GLY B 1 91 ? 12.379 31.152 12.450 1.00 17.47 83 GLY B N 1
ATOM 2629 C CA . GLY B 1 91 ? 13.748 31.525 12.797 1.00 17.15 83 GLY B CA 1
ATOM 2630 C C . GLY B 1 91 ? 14.525 31.768 11.520 1.00 16.83 83 GLY B C 1
ATOM 2631 O O . GLY B 1 91 ? 13.929 31.947 10.452 1.00 16.46 83 GLY B O 1
ATOM 2632 N N . PHE B 1 92 ? 15.854 31.786 11.628 1.00 16.67 84 PHE B N 1
ATOM 2633 C CA . PHE B 1 92 ? 16.729 31.890 10.460 1.00 16.10 84 PHE B CA 1
ATOM 2634 C C . PHE B 1 92 ? 17.195 30.504 10.033 1.00 16.60 84 PHE B C 1
ATOM 2635 O O . PHE B 1 92 ? 18.028 29.888 10.702 1.00 16.55 84 PHE B O 1
ATOM 2643 N N . VAL B 1 93 ? 16.640 30.024 8.922 1.00 17.04 85 VAL B N 1
ATOM 2644 C CA . VAL B 1 93 ? 17.019 28.752 8.326 1.00 17.42 85 VAL B CA 1
ATOM 2645 C C . VAL B 1 93 ? 18.095 29.037 7.279 1.00 17.70 85 VAL B C 1
ATOM 2646 O O . VAL B 1 93 ? 17.891 29.897 6.419 1.00 17.65 85 VAL B O 1
ATOM 2650 N N . PRO B 1 94 ? 19.240 28.320 7.334 1.00 17.96 86 PRO B N 1
ATOM 2651 C CA . PRO B 1 94 ? 20.273 28.573 6.325 1.00 18.39 86 PRO B CA 1
ATOM 2652 C C . PRO B 1 94 ? 19.848 28.138 4.922 1.00 18.91 86 PRO B C 1
ATOM 2653 O O . PRO B 1 94 ? 18.913 27.342 4.771 1.00 18.86 86 PRO B O 1
ATOM 2657 N N . ILE B 1 95 ? 20.532 28.662 3.911 1.00 19.59 87 ILE B N 1
ATOM 2658 C CA . ILE B 1 95 ? 20.206 28.353 2.514 1.00 20.51 87 ILE B CA 1
ATOM 2659 C C . ILE B 1 95 ? 20.388 26.859 2.222 1.00 21.10 87 ILE B C 1
ATOM 2660 O O . ILE B 1 95 ? 19.529 26.246 1.581 1.00 21.45 87 ILE B O 1
ATOM 2665 N N . VAL B 1 96 ? 21.495 26.287 2.696 1.00 21.78 88 VAL B N 1
ATOM 2666 C CA . VAL B 1 96 ? 21.771 24.856 2.542 1.00 22.14 88 VAL B CA 1
ATOM 2667 C C . VAL B 1 96 ? 21.370 24.123 3.821 1.00 22.86 88 VAL B C 1
ATOM 2668 O O . VAL B 1 96 ? 21.993 24.309 4.868 1.00 22.20 88 VAL B O 1
ATOM 2672 N N . THR B 1 97 ? 20.318 23.309 3.727 1.00 23.94 89 THR B N 1
ATOM 2673 C CA . THR B 1 97 ? 19.834 22.488 4.843 1.00 25.40 89 THR B CA 1
ATOM 2674 C C . THR B 1 97 ? 20.047 20.976 4.655 1.00 26.95 89 THR B C 1
ATOM 2675 O O . THR B 1 97 ? 19.918 20.229 5.621 1.00 27.16 89 THR B O 1
ATOM 2679 N N . ARG B 1 98 ? 20.369 20.529 3.437 1.00 29.51 90 ARG B N 1
ATOM 2680 C CA . ARG B 1 98 ? 20.490 19.088 3.134 1.00 31.74 90 ARG B CA 1
ATOM 2681 C C . ARG B 1 98 ? 21.613 18.399 3.919 1.00 33.08 90 ARG B C 1
ATOM 2682 O O . ARG B 1 98 ? 22.610 19.030 4.273 1.00 32.38 90 ARG B O 1
ATOM 2690 N N . GLU B 1 99 ? 21.439 17.100 4.164 1.00 34.98 91 GLU B N 1
ATOM 2691 C CA . GLU B 1 99 ? 22.276 16.351 5.119 1.00 36.91 91 GLU B CA 1
ATOM 2692 C C . GLU B 1 99 ? 23.704 16.004 4.673 1.00 37.21 91 GLU B C 1
ATOM 2693 O O . GLU B 1 99 ? 24.544 15.695 5.525 1.00 38.03 91 GLU B O 1
ATOM 2699 N N . ASN B 1 100 ? 23.979 16.040 3.369 1.00 37.22 92 ASN B N 1
ATOM 2700 C CA . ASN B 1 100 ? 25.326 15.772 2.848 1.00 37.70 92 ASN B CA 1
ATOM 2701 C C . ASN B 1 100 ? 25.790 16.916 1.944 1.00 36.50 92 ASN B C 1
ATOM 2702 O O . ASN B 1 100 ? 25.906 16.749 0.726 1.00 37.08 92 ASN B O 1
ATOM 2707 N N . PRO B 1 101 ? 26.054 18.093 2.544 1.00 34.98 93 PRO B N 1
ATOM 2708 C CA . PRO B 1 101 ? 26.424 19.271 1.763 1.00 34.50 93 PRO B CA 1
ATOM 2709 C C . PRO B 1 101 ? 27.846 19.191 1.213 1.00 34.06 93 PRO B C 1
ATOM 2710 O O . PRO B 1 101 ? 28.665 18.420 1.718 1.00 33.03 93 PRO B O 1
ATOM 2714 N N . ASP B 1 102 ? 28.127 19.997 0.190 1.00 34.34 94 ASP B N 1
ATOM 2715 C CA . ASP B 1 102 ? 29.474 20.090 -0.381 1.00 34.78 94 ASP B CA 1
ATOM 2716 C C . ASP B 1 102 ? 30.422 20.717 0.641 1.00 34.15 94 ASP B C 1
ATOM 2717 O O . ASP B 1 102 ? 29.979 21.410 1.565 1.00 32.80 94 ASP B O 1
ATOM 2722 N N . TRP B 1 103 ? 31.722 20.479 0.475 1.00 33.35 95 TRP B N 1
ATOM 2723 C CA . TRP B 1 103 ? 32.727 21.097 1.354 1.00 33.55 95 TRP B CA 1
ATOM 2724 C C . TRP B 1 103 ? 32.730 22.633 1.254 1.00 31.52 95 TRP B C 1
ATOM 2725 O O . TRP B 1 103 ? 33.014 23.318 2.234 1.00 30.27 95 TRP B O 1
ATOM 2736 N N . GLU B 1 104 ? 32.365 23.166 0.090 1.00 30.03 96 GLU B N 1
ATOM 2737 C CA . GLU B 1 104 ? 32.184 24.613 -0.070 1.00 29.45 96 GLU B CA 1
ATOM 2738 C C . GLU B 1 104 ? 31.054 25.142 0.832 1.00 27.25 96 GLU B C 1
ATOM 2739 O O . GLU B 1 104 ? 31.161 26.229 1.391 1.00 27.15 96 GLU B O 1
ATOM 2745 N N . GLU B 1 105 ? 29.991 24.356 0.984 1.00 24.80 97 GLU B N 1
ATOM 2746 C CA . GLU B 1 105 ? 28.806 24.757 1.751 1.00 23.61 97 GLU B CA 1
ATOM 2747 C C . GLU B 1 105 ? 28.951 24.689 3.283 1.00 22.18 97 GLU B C 1
ATOM 2748 O O . GLU B 1 105 ? 28.109 25.244 3.998 1.00 21.86 97 GLU B O 1
ATOM 2754 N N . THR B 1 106 ? 29.990 24.013 3.786 1.00 20.43 98 THR B N 1
ATOM 2755 C CA . THR B 1 106 ? 30.249 23.931 5.236 1.00 19.66 98 THR B CA 1
ATOM 2756 C C . THR B 1 106 ? 31.444 24.763 5.708 1.00 18.95 98 THR B C 1
ATOM 2757 O O . THR B 1 106 ? 31.665 24.874 6.905 1.00 18.70 98 THR B O 1
ATOM 2761 N N . ASP B 1 107 ? 32.212 25.339 4.785 1.00 18.67 99 ASP B N 1
ATOM 2762 C CA . ASP B 1 107 ? 33.464 26.002 5.146 1.00 18.39 99 ASP B CA 1
ATOM 2763 C C . ASP B 1 107 ? 33.231 27.413 5.685 1.00 18.02 99 ASP B C 1
ATOM 2764 O O . ASP B 1 107 ? 32.707 28.276 4.977 1.00 17.78 99 ASP B O 1
ATOM 2769 N N . LEU B 1 108 ? 33.647 27.646 6.930 1.00 17.68 100 LEU B N 1
ATOM 2770 C CA . LEU B 1 108 ? 33.493 28.957 7.565 1.00 17.61 100 LEU B CA 1
ATOM 2771 C C . LEU B 1 108 ? 34.295 30.053 6.866 1.00 17.73 100 LEU B C 1
ATOM 2772 O O . LEU B 1 108 ? 33.819 31.182 6.747 1.00 17.40 100 LEU B O 1
ATOM 2777 N N . TYR B 1 109 ? 35.507 29.723 6.422 1.00 17.89 101 TYR B N 1
ATOM 2778 C CA . TYR B 1 109 ? 36.394 30.711 5.803 1.00 18.30 101 TYR B CA 1
ATOM 2779 C C . TYR B 1 109 ? 35.823 31.216 4.477 1.00 17.86 101 TYR B C 1
ATOM 2780 O O . TYR B 1 109 ? 35.684 32.426 4.274 1.00 17.85 101 TYR B O 1
ATOM 2789 N N . GLY B 1 110 ? 35.486 30.279 3.594 1.00 17.52 102 GLY B N 1
ATOM 2790 C CA . GLY B 1 110 ? 34.828 30.586 2.327 1.00 17.48 102 GLY B CA 1
ATOM 2791 C C . GLY B 1 110 ? 33.524 31.353 2.491 1.00 17.37 102 GLY B C 1
ATOM 2792 O O . GLY B 1 110 ? 33.254 32.284 1.727 1.00 17.21 102 GLY B O 1
ATOM 2793 N N . PHE B 1 111 ? 32.723 30.971 3.489 1.00 17.13 103 PHE B N 1
ATOM 2794 C CA . PHE B 1 111 ? 31.471 31.680 3.779 1.00 16.97 103 PHE B CA 1
ATOM 2795 C C . PHE B 1 111 ? 31.731 33.109 4.247 1.00 17.12 103 PHE B C 1
ATOM 2796 O O . PHE B 1 111 ? 31.099 34.043 3.754 1.00 16.65 103 PHE B O 1
ATOM 2804 N N . ALA B 1 112 ? 32.645 33.271 5.204 1.00 17.50 104 ALA B N 1
ATOM 2805 C CA . ALA B 1 112 ? 33.028 34.604 5.673 1.00 18.31 104 ALA B CA 1
ATOM 2806 C C . ALA B 1 112 ? 33.554 35.4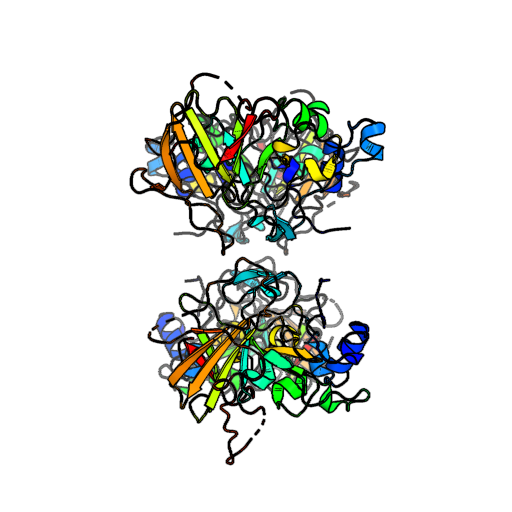77 4.526 1.00 18.74 104 ALA B C 1
ATOM 2807 O O . ALA B 1 112 ? 33.209 36.653 4.447 1.00 18.38 104 ALA B O 1
ATOM 2809 N N . LYS B 1 113 ? 34.358 34.890 3.640 1.00 19.68 105 LYS B N 1
ATOM 2810 C CA . LYS B 1 113 ? 34.931 35.609 2.488 1.00 21.51 105 LYS B CA 1
ATOM 2811 C C . LYS B 1 113 ? 33.898 36.040 1.461 1.00 21.70 105 LYS B C 1
ATOM 2812 O O . LYS B 1 113 ? 33.840 37.213 1.099 1.00 21.50 105 LYS B O 1
ATOM 2818 N N . ASN B 1 114 ? 33.106 35.080 0.986 1.00 22.47 106 ASN B N 1
ATOM 2819 C CA . ASN B 1 114 ? 32.286 35.262 -0.221 1.00 23.47 106 ASN B CA 1
ATOM 2820 C C . ASN B 1 114 ? 30.766 35.253 -0.046 1.00 23.59 106 ASN B C 1
ATOM 2821 O O . ASN B 1 114 ? 30.050 35.592 -0.992 1.00 23.91 106 ASN B O 1
ATOM 2826 N N . ASN B 1 115 ? 30.273 34.868 1.136 1.00 23.47 107 ASN B N 1
ATOM 2827 C CA . ASN B 1 115 ? 28.833 34.829 1.423 1.00 24.17 107 ASN B CA 1
ATOM 2828 C C . ASN B 1 115 ? 28.019 33.920 0.475 1.00 24.42 107 ASN B C 1
ATOM 2829 O O . ASN B 1 115 ? 26.835 34.163 0.246 1.00 25.19 107 ASN B O 1
ATOM 2834 N N . HIS B 1 116 ? 28.646 32.872 -0.062 1.00 25.29 108 HIS B N 1
ATOM 2835 C CA . HIS B 1 116 ? 27.952 31.953 -0.983 1.00 25.75 108 HIS B CA 1
ATOM 2836 C C . HIS B 1 116 ? 27.009 31.024 -0.204 1.00 24.16 108 HIS B C 1
ATOM 2837 O O . HIS B 1 116 ? 27.145 30.899 1.018 1.00 23.95 108 HIS B O 1
ATOM 2844 N N . PRO B 1 117 ? 26.035 30.395 -0.899 1.00 22.80 109 PRO B N 1
ATOM 2845 C CA . PRO B 1 117 ? 25.084 29.508 -0.222 1.00 21.92 109 PRO B CA 1
ATOM 2846 C C . PRO B 1 117 ? 25.757 28.487 0.694 1.00 20.54 109 PRO B C 1
ATOM 2847 O O . PRO B 1 117 ? 26.708 27.819 0.285 1.00 20.55 109 PRO B O 1
ATOM 2851 N N . SER B 1 118 ? 25.278 28.404 1.932 1.00 19.22 110 SER B N 1
ATOM 2852 C CA . SER B 1 118 ? 25.945 27.619 2.962 1.00 18.27 110 SER B CA 1
ATOM 2853 C C . SER B 1 118 ? 24.990 27.192 4.063 1.00 17.57 110 SER B C 1
ATOM 2854 O O . SER B 1 118 ? 23.816 27.558 4.066 1.00 17.44 110 SER B O 1
ATOM 2857 N N . ILE B 1 119 ? 25.536 26.426 5.004 1.00 17.00 111 ILE B N 1
ATOM 2858 C CA . ILE B 1 119 ? 24.844 26.054 6.244 1.00 16.31 111 ILE B CA 1
ATOM 2859 C C . ILE B 1 119 ? 24.797 27.161 7.318 1.00 15.70 111 ILE B C 1
ATOM 2860 O O . ILE B 1 119 ? 24.202 26.959 8.378 1.00 15.34 111 ILE B O 1
ATOM 2865 N N . PHE B 1 120 ? 25.418 28.313 7.053 1.00 15.12 112 PHE B N 1
ATOM 2866 C CA . PHE B 1 120 ? 25.600 29.355 8.062 1.00 14.46 112 PHE B CA 1
ATOM 2867 C C . PHE B 1 120 ? 24.542 30.444 7.990 1.00 14.11 112 PHE B C 1
ATOM 2868 O O . PHE B 1 120 ? 24.125 30.842 6.903 1.00 13.93 112 PHE B O 1
ATOM 2876 N N . VAL B 1 121 ? 24.126 30.924 9.158 1.00 13.70 113 VAL B N 1
ATOM 2877 C CA . VAL B 1 121 ? 23.420 32.198 9.275 1.00 13.58 113 VAL B CA 1
ATOM 2878 C C . VAL B 1 121 ? 24.365 33.186 9.946 1.00 13.27 113 VAL B C 1
ATOM 2879 O O . VAL B 1 121 ? 24.766 32.983 11.091 1.00 13.21 113 VAL B O 1
ATOM 2883 N N . SER B 1 122 ? 24.711 34.252 9.228 1.00 13.03 114 SER B N 1
ATOM 2884 C CA . SER B 1 122 ? 25.609 35.285 9.748 1.00 12.91 114 SER B CA 1
ATOM 2885 C C . SER B 1 122 ? 24.862 36.352 10.547 1.00 12.83 114 SER B C 1
ATOM 2886 O O . SER B 1 122 ? 23.691 36.650 10.288 1.00 12.78 114 SER B O 1
ATOM 2889 N N . THR B 1 123 ? 25.561 36.908 11.527 1.00 12.65 115 THR B N 1
ATOM 2890 C CA . THR B 1 123 ? 25.114 38.066 12.278 1.00 12.70 115 THR B CA 1
ATOM 2891 C C . THR B 1 123 ? 26.322 38.967 12.466 1.00 12.90 115 THR B C 1
ATOM 2892 O O . THR B 1 123 ? 27.454 38.545 12.225 1.00 12.52 115 THR B O 1
ATOM 2896 N N . THR B 1 124 ? 26.072 40.175 12.942 1.00 13.27 116 THR B N 1
ATOM 2897 C CA . THR B 1 124 ? 27.119 41.162 13.198 1.00 13.96 116 THR B CA 1
ATOM 2898 C C . THR B 1 124 ? 26.921 41.738 14.611 1.00 14.38 116 THR B C 1
ATOM 2899 O O . THR B 1 124 ? 25.791 42.000 15.026 1.00 14.37 116 THR B O 1
ATOM 2903 N N . LYS B 1 125 ? 28.012 41.899 15.359 1.00 14.91 117 LYS B N 1
ATOM 2904 C CA . LYS B 1 125 ? 27.929 42.366 16.749 1.00 15.45 117 LYS B CA 1
ATOM 2905 C C . LYS B 1 125 ? 27.577 43.851 16.807 1.00 15.90 117 LYS B C 1
ATOM 2906 O O . LYS B 1 125 ? 28.080 44.633 16.007 1.00 15.84 117 LYS B O 1
ATOM 2912 N N . THR B 1 126 ? 26.731 44.244 17.755 1.00 16.55 118 THR B N 1
ATOM 2913 C CA . THR B 1 126 ? 26.522 45.667 18.024 1.00 17.60 118 THR B CA 1
ATOM 2914 C C . THR B 1 126 ? 27.833 46.225 18.580 1.00 18.88 118 THR B C 1
ATOM 2915 O O . THR B 1 126 ? 28.438 45.629 19.470 1.00 18.82 118 THR B O 1
ATOM 2919 N N . GLN B 1 127 ? 28.282 47.343 18.025 1.00 20.48 119 GLN B N 1
ATOM 2920 C CA . GLN B 1 127 ? 29.547 47.953 18.426 1.00 22.25 119 GLN B CA 1
ATOM 2921 C C . GLN B 1 127 ? 29.209 49.055 19.417 1.00 23.77 119 GLN B C 1
ATOM 2922 O O . GLN B 1 127 ? 28.772 50.142 19.041 1.00 23.57 119 GLN B O 1
ATOM 2928 N N . ARG B 1 128 ? 29.375 48.731 20.697 1.00 26.05 120 ARG B N 1
ATOM 2929 C CA . ARG B 1 128 ? 28.917 49.579 21.790 1.00 28.51 120 ARG B CA 1
ATOM 2930 C C . ARG B 1 128 ? 30.059 50.496 22.237 1.00 31.53 120 ARG B C 1
ATOM 2931 O O . ARG B 1 128 ? 30.961 50.072 22.957 1.00 31.66 120 ARG B O 1
ATOM 2939 N N . ASN B 1 129 ? 30.022 51.739 21.750 1.00 35.61 121 ASN B N 1
ATOM 2940 C CA . ASN B 1 129 ? 31.009 52.783 22.066 1.00 38.48 121 ASN B CA 1
ATOM 2941 C C . ASN B 1 129 ? 30.334 53.861 22.942 1.00 39.78 121 ASN B C 1
ATOM 2942 O O . ASN B 1 129 ? 29.496 53.523 23.784 1.00 40.25 121 ASN B O 1
ATOM 2947 N N . LYS B 1 130 ? 30.704 55.137 22.776 1.00 41.29 122 LYS B N 1
ATOM 2948 C CA . LYS B 1 130 ? 29.951 56.261 23.360 1.00 41.89 122 LYS B CA 1
ATOM 2949 C C . LYS B 1 130 ? 28.494 56.219 22.891 1.00 41.16 122 LYS B C 1
ATOM 2950 O O . LYS B 1 130 ? 27.567 56.363 23.693 1.00 41.79 122 LYS B O 1
ATOM 2956 N N . LYS B 1 131 ? 28.320 56.037 21.582 1.00 38.85 123 LYS B N 1
ATOM 2957 C CA . LYS B 1 131 ? 27.035 55.701 20.973 1.00 37.25 123 LYS B CA 1
ATOM 2958 C C . LYS B 1 131 ? 27.126 54.287 20.403 1.00 34.69 123 LYS B C 1
ATOM 2959 O O . LYS B 1 131 ? 28.218 53.715 20.322 1.00 33.50 123 LYS B O 1
ATOM 2965 N N . LYS B 1 132 ? 25.982 53.730 20.011 1.00 31.70 124 LYS B N 1
ATOM 2966 C CA . LYS B 1 132 ? 25.939 52.396 19.410 1.00 30.06 124 LYS B CA 1
ATOM 2967 C C . LYS B 1 132 ? 26.141 52.484 17.902 1.00 27.56 124 LYS B C 1
ATOM 2968 O O . LYS B 1 132 ? 25.497 53.297 17.228 1.00 26.11 124 LYS B O 1
ATOM 2974 N N . TYR B 1 133 ? 27.046 51.648 17.391 1.00 25.06 125 TYR B N 1
ATOM 2975 C CA . TYR B 1 133 ? 27.317 51.525 15.962 1.00 23.72 125 TYR B CA 1
ATOM 2976 C C . TYR B 1 133 ? 27.088 50.078 15.541 1.00 21.62 125 TYR B C 1
ATOM 2977 O O . TYR B 1 133 ? 27.150 49.169 16.367 1.00 21.10 125 TYR B O 1
ATOM 2986 N N . VAL B 1 134 ? 26.835 49.872 14.254 1.00 19.57 126 VAL B N 1
ATOM 2987 C CA . VAL B 1 134 ? 26.709 48.526 13.701 1.00 18.32 126 VAL B CA 1
ATOM 2988 C C . VAL B 1 134 ? 27.134 48.512 12.239 1.00 17.40 126 VAL B C 1
ATOM 2989 O O . VAL B 1 134 ? 26.934 49.496 11.507 1.00 17.25 126 VAL B O 1
ATOM 2993 N N . TRP B 1 135 ? 27.742 47.400 11.828 1.00 16.34 127 TRP B N 1
ATOM 2994 C CA . TRP B 1 135 ? 28.023 47.156 10.421 1.00 15.66 127 TRP B CA 1
ATOM 2995 C C . TRP B 1 135 ? 26.690 47.168 9.670 1.00 15.78 127 TRP B C 1
ATOM 2996 O O . TRP B 1 135 ? 25.732 46.494 10.074 1.00 15.16 127 TRP B O 1
ATOM 3007 N N . THR B 1 136 ? 26.646 47.957 8.598 1.00 15.58 128 THR B N 1
ATOM 3008 C CA . THR B 1 136 ? 25.428 48.250 7.861 1.00 16.07 128 THR B CA 1
ATOM 3009 C C . THR B 1 136 ? 25.705 48.055 6.368 1.00 16.60 128 THR B C 1
ATOM 3010 O O . THR B 1 136 ? 26.665 48.627 5.846 1.00 16.51 128 THR B O 1
ATOM 3014 N N . PRO B 1 137 ? 24.886 47.234 5.679 1.00 17.15 129 PRO B N 1
ATOM 3015 C CA . PRO B 1 137 ? 25.122 47.035 4.252 1.00 17.94 129 PRO B CA 1
ATOM 3016 C C . PRO B 1 137 ? 24.783 48.288 3.466 1.00 19.32 129 PRO B C 1
ATOM 3017 O O . PRO B 1 137 ? 23.869 49.029 3.844 1.00 18.52 129 PRO B O 1
ATOM 3021 N N . ARG B 1 138 ? 25.518 48.517 2.384 1.00 21.82 130 ARG B N 1
ATOM 3022 C CA . ARG B 1 138 ? 25.321 49.714 1.565 1.00 23.96 130 ARG B CA 1
ATOM 3023 C C . ARG B 1 138 ? 23.936 49.757 0.910 1.00 23.58 130 ARG B C 1
ATOM 3024 O O . ARG B 1 138 ? 23.397 50.840 0.701 1.00 23.59 130 ARG B O 1
ATOM 3032 N N . ASN B 1 139 ? 23.355 48.586 0.635 1.00 23.73 131 ASN B N 1
ATOM 3033 C CA . ASN B 1 139 ? 21.971 48.478 0.138 1.00 23.59 131 ASN B CA 1
ATOM 3034 C C . ASN B 1 139 ? 20.879 48.455 1.227 1.00 22.31 131 ASN B C 1
ATOM 3035 O O . ASN B 1 139 ? 19.715 48.171 0.922 1.00 21.32 131 ASN B O 1
ATOM 3040 N N . ALA B 1 140 ? 21.228 48.781 2.476 1.00 21.01 132 ALA B N 1
ATOM 3041 C CA . ALA B 1 140 ? 20.236 48.918 3.550 1.00 20.62 132 ALA B CA 1
ATOM 3042 C C . ALA B 1 140 ? 19.170 49.978 3.246 1.00 20.65 132 ALA B C 1
ATOM 3043 O O . ALA B 1 140 ? 18.059 49.883 3.760 1.00 20.02 132 ALA B O 1
ATOM 3045 N N . ASN B 1 141 ? 19.521 50.977 2.429 1.00 20.88 133 ASN B N 1
ATOM 3046 C CA . ASN B 1 141 ? 18.593 52.037 2.000 1.00 21.29 133 ASN B CA 1
ATOM 3047 C C . ASN B 1 141 ? 17.831 51.772 0.689 1.00 21.18 133 ASN B C 1
ATOM 3048 O O . ASN B 1 141 ? 17.212 52.689 0.157 1.00 20.55 133 ASN B O 1
ATOM 3053 N N . ARG B 1 142 ? 17.884 50.549 0.162 1.00 20.90 134 ARG B N 1
ATOM 3054 C CA . ARG B 1 142 ? 17.237 50.225 -1.112 1.00 21.44 134 ARG B CA 1
ATOM 3055 C C . ARG B 1 142 ? 16.248 49.081 -0.921 1.00 20.40 134 ARG B C 1
ATOM 3056 O O . ARG B 1 142 ? 16.619 48.006 -0.445 1.00 19.70 134 ARG B O 1
ATOM 3064 N N . GLY B 1 143 ? 14.990 49.322 -1.287 1.00 19.17 135 GLY B N 1
ATOM 3065 C CA . GLY B 1 143 ? 13.943 48.311 -1.182 1.00 18.45 135 GLY B CA 1
ATOM 3066 C C . GLY B 1 143 ? 13.517 48.074 0.253 1.00 17.64 135 GLY B C 1
ATOM 3067 O O . GLY B 1 143 ? 13.694 48.934 1.113 1.00 17.04 135 GLY B O 1
ATOM 3068 N N . ILE B 1 144 ? 12.947 46.901 0.504 1.00 17.11 136 ILE B N 1
ATOM 3069 C CA . ILE B 1 144 ? 12.491 46.527 1.841 1.00 16.75 136 ILE B CA 1
ATOM 3070 C C . ILE B 1 144 ? 13.607 45.771 2.558 1.00 15.96 136 ILE B C 1
ATOM 3071 O O . ILE B 1 144 ? 14.082 44.750 2.065 1.00 15.37 136 ILE B O 1
ATOM 3076 N N . VAL B 1 145 ? 14.018 46.297 3.712 1.00 15.33 137 VAL B N 1
ATOM 3077 C CA . VAL B 1 145 ? 15.130 45.764 4.495 1.00 15.26 137 VAL B CA 1
ATOM 3078 C C . VAL B 1 145 ? 14.692 45.622 5.949 1.00 15.05 137 VAL B C 1
ATOM 3079 O O . VAL B 1 145 ? 14.080 46.538 6.509 1.00 14.97 137 VAL B O 1
ATOM 3083 N N . TYR B 1 146 ? 15.009 44.473 6.548 1.00 14.86 138 TYR B N 1
ATOM 3084 C CA . TYR B 1 146 ? 14.769 44.242 7.966 1.00 14.73 138 TYR B CA 1
ATOM 3085 C C . TYR B 1 146 ? 16.090 44.170 8.714 1.00 14.86 138 TYR B C 1
ATOM 3086 O O . TYR B 1 146 ? 17.032 43.528 8.250 1.00 14.60 138 TYR B O 1
ATOM 3095 N N . GLN B 1 147 ? 16.162 44.858 9.853 1.00 15.16 139 GLN B N 1
ATOM 3096 C CA . GLN B 1 147 ? 17.260 44.682 10.799 1.00 15.40 139 GLN B CA 1
ATOM 3097 C C . GLN B 1 147 ? 16.730 43.886 11.984 1.00 15.19 139 GLN B C 1
ATOM 3098 O O . GLN B 1 147 ? 15.959 44.408 12.790 1.00 15.07 139 GLN B O 1
ATOM 3104 N N . TYR B 1 148 ? 17.149 42.627 12.077 1.00 14.83 140 TYR B N 1
ATOM 3105 C CA . TYR B 1 148 ? 16.721 41.736 13.150 1.00 14.87 140 TYR B CA 1
ATOM 3106 C C . TYR B 1 148 ? 17.696 41.804 14.317 1.00 15.24 140 TYR B C 1
ATOM 3107 O O . TYR B 1 148 ? 18.911 41.831 14.119 1.00 15.62 140 TYR B O 1
ATOM 3116 N N . GLU B 1 149 ? 17.139 41.830 15.522 1.00 15.13 141 GLU B N 1
ATOM 3117 C CA . GLU B 1 149 ? 17.891 41.935 16.762 1.00 15.45 141 GLU B CA 1
ATOM 3118 C C . GLU B 1 149 ? 17.898 40.551 17.396 1.00 15.43 141 GLU B C 1
ATOM 3119 O O . GLU B 1 149 ? 16.833 39.978 17.638 1.00 15.37 141 GLU B O 1
ATOM 3125 N N . ILE B 1 150 ? 19.095 40.026 17.662 1.00 15.57 142 ILE B N 1
ATOM 3126 C CA . ILE B 1 150 ? 19.291 38.627 18.061 1.00 15.43 142 ILE B CA 1
ATOM 3127 C C . ILE B 1 150 ? 20.094 38.542 19.361 1.00 15.91 142 ILE B C 1
ATOM 3128 O O . ILE B 1 150 ? 21.144 39.171 19.492 1.00 15.62 142 ILE B O 1
ATOM 3133 N N . TYR B 1 151 ? 19.584 37.746 20.302 1.00 16.12 143 TYR B N 1
ATOM 3134 C CA . TYR B 1 151 ? 20.259 37.421 21.556 1.00 16.38 143 TYR B CA 1
ATOM 3135 C C . TYR B 1 151 ? 20.295 35.901 21.661 1.00 16.65 143 TYR B C 1
ATOM 3136 O O . TYR B 1 151 ? 19.343 35.287 22.157 1.00 17.10 143 TYR B O 1
ATOM 3145 N N . ALA B 1 152 ? 21.378 35.302 21.164 1.00 16.47 144 ALA B N 1
ATOM 3146 C CA . ALA B 1 152 ? 21.467 33.851 20.978 1.00 16.64 144 ALA B CA 1
ATOM 3147 C C . ALA B 1 152 ? 22.621 33.228 21.764 1.00 16.83 144 ALA B C 1
ATOM 3148 O O . ALA B 1 152 ? 23.598 33.912 22.076 1.00 16.34 144 ALA B O 1
ATOM 3150 N N . PRO B 1 153 ? 22.515 31.922 22.076 1.00 17.06 145 PRO B N 1
ATOM 3151 C CA . PRO B 1 153 ? 23.644 31.190 22.642 1.00 17.26 145 PRO B CA 1
ATOM 3152 C C . PRO B 1 153 ? 24.567 30.658 21.552 1.00 17.29 145 PRO B C 1
ATOM 3153 O O . PRO B 1 153 ? 24.110 30.388 20.444 1.00 17.71 145 PRO B O 1
ATOM 3157 N N . GLY B 1 154 ? 25.851 30.507 21.863 1.00 17.34 146 GLY B N 1
ATOM 3158 C CA . GLY B 1 154 ? 26.782 29.816 20.969 1.00 17.26 146 GLY B CA 1
ATOM 3159 C C . GLY B 1 154 ? 27.148 30.601 19.725 1.00 17.03 146 GLY B C 1
ATOM 3160 O O . GLY B 1 154 ? 27.185 31.831 19.750 1.00 17.25 146 GLY B O 1
ATOM 3161 N N . GLY B 1 155 ? 27.410 29.885 18.633 1.00 16.84 147 GLY B N 1
ATOM 3162 C CA . GLY B 1 155 ? 27.895 30.497 17.392 1.00 16.87 147 GLY B CA 1
ATOM 3163 C C . GLY B 1 155 ? 29.407 30.621 17.381 1.00 16.88 147 GLY B C 1
ATOM 3164 O O . GLY B 1 155 ? 30.062 30.417 18.410 1.00 16.56 147 GLY B O 1
ATOM 3165 N N . VAL B 1 156 ? 29.950 30.954 16.208 1.00 16.92 148 VAL B N 1
ATOM 3166 C CA . VAL B 1 156 ? 31.396 31.065 15.985 1.00 17.46 148 VAL B CA 1
ATOM 3167 C C . VAL B 1 156 ? 31.798 32.528 15.795 1.00 17.46 148 VAL B C 1
ATOM 3168 O O . VAL B 1 156 ? 31.201 33.241 14.992 1.00 17.30 148 VAL B O 1
ATOM 3172 N N . ASP B 1 157 ? 32.819 32.961 16.531 1.00 17.36 149 ASP B N 1
ATOM 3173 C CA . ASP B 1 157 ? 33.379 34.300 16.378 1.00 17.09 149 ASP B CA 1
ATOM 3174 C C . ASP B 1 157 ? 34.405 34.282 15.241 1.00 17.23 149 ASP B C 1
ATOM 3175 O O . ASP B 1 157 ? 35.485 33.686 15.370 1.00 16.78 149 ASP B O 1
ATOM 3180 N N . VAL B 1 158 ? 34.060 34.940 14.132 1.00 16.74 150 VAL B N 1
ATOM 3181 C CA . VAL B 1 158 ? 34.861 34.897 12.908 1.00 16.85 150 VAL B CA 1
ATOM 3182 C C . VAL B 1 158 ? 36.207 35.611 13.103 1.00 16.64 150 VAL B C 1
ATOM 3183 O O . VAL B 1 158 ? 37.251 35.045 12.774 1.00 16.61 150 VAL B O 1
ATOM 3187 N N . ASN B 1 159 ? 36.178 36.828 13.645 1.00 16.48 151 ASN B N 1
ATOM 3188 C CA . ASN B 1 159 ? 37.411 37.590 13.911 1.00 16.95 151 ASN B CA 1
ATOM 3189 C C . ASN B 1 159 ? 38.361 36.909 14.885 1.00 18.07 151 ASN B C 1
ATOM 3190 O O . ASN B 1 159 ? 39.570 36.901 14.657 1.00 18.37 151 ASN B O 1
ATOM 3195 N N . ASP B 1 160 ? 37.820 36.357 15.971 1.00 19.23 152 ASP B N 1
ATOM 3196 C CA . ASP B 1 160 ? 38.633 35.593 16.926 1.00 20.47 152 ASP B CA 1
ATOM 3197 C C . ASP B 1 160 ? 39.235 34.350 16.282 1.00 20.48 152 ASP B C 1
ATOM 3198 O O . ASP B 1 160 ? 40.372 33.991 16.588 1.00 21.22 152 ASP B O 1
ATOM 3203 N N . SER B 1 161 ? 38.483 33.707 15.387 1.00 20.19 153 SER B N 1
ATOM 3204 C CA . SER B 1 161 ? 38.965 32.522 14.684 1.00 20.33 153 SER B CA 1
ATOM 3205 C C . SER B 1 161 ? 40.122 32.806 13.724 1.00 20.57 153 SER B C 1
ATOM 3206 O O . SER B 1 161 ? 41.138 32.109 13.762 1.00 20.62 153 SER B O 1
ATOM 3209 N N . PHE B 1 162 ? 39.973 33.835 12.887 1.00 20.45 154 PHE B N 1
ATOM 3210 C CA . PHE B 1 162 ? 40.923 34.103 11.800 1.00 20.55 154 PHE B CA 1
ATOM 3211 C C . PHE B 1 162 ? 41.926 35.227 12.060 1.00 20.97 154 PHE B C 1
ATOM 3212 O O . PHE B 1 162 ? 42.907 35.331 11.323 1.00 20.76 154 PHE B O 1
ATOM 3220 N N . SER B 1 163 ? 41.677 36.057 13.077 1.00 21.54 155 SER B N 1
ATOM 3221 C CA . SER B 1 163 ? 42.554 37.183 13.444 1.00 22.60 155 SER B CA 1
ATOM 3222 C C . SER B 1 163 ? 42.930 38.072 12.234 1.00 22.67 155 SER B C 1
ATOM 3223 O O . SER B 1 163 ? 42.045 38.721 11.666 1.00 22.10 155 SER B O 1
ATOM 3226 N N . ASP B 1 164 ? 44.202 38.077 11.816 1.00 22.70 156 ASP B N 1
ATOM 3227 C CA . ASP B 1 164 ? 44.655 38.913 10.687 1.00 22.62 156 ASP B CA 1
ATOM 3228 C C . ASP B 1 164 ? 44.074 38.481 9.351 1.00 21.64 156 ASP B C 1
ATOM 3229 O O . ASP B 1 164 ? 43.976 39.293 8.428 1.00 21.83 156 ASP B O 1
ATOM 3234 N N . ALA B 1 165 ? 43.723 37.200 9.243 1.00 20.73 157 ALA B N 1
ATOM 3235 C CA . ALA B 1 165 ? 43.148 36.637 8.028 1.00 20.24 157 ALA B CA 1
ATOM 3236 C C . ALA B 1 165 ? 41.618 36.754 7.959 1.00 19.58 157 ALA B C 1
ATOM 3237 O O . ALA B 1 165 ? 41.024 36.265 7.002 1.00 19.38 157 ALA B O 1
ATOM 3239 N N . SER B 1 166 ? 40.979 37.388 8.947 1.00 18.81 158 SER B N 1
ATOM 3240 C CA . SER B 1 166 ? 39.524 37.571 8.918 1.00 18.62 158 SER B CA 1
ATOM 3241 C C . SER B 1 166 ? 39.151 38.398 7.685 1.00 18.25 158 SER B C 1
ATOM 3242 O O . SER B 1 166 ? 39.649 39.511 7.541 1.00 18.05 158 SER B O 1
ATOM 3245 N N . PRO B 1 167 ? 38.308 37.848 6.786 1.00 17.87 159 PRO B N 1
ATOM 3246 C CA . PRO B 1 167 ? 38.019 38.524 5.514 1.00 17.85 159 PRO B CA 1
ATOM 3247 C C . PRO B 1 167 ? 37.437 39.932 5.629 1.00 17.49 159 PRO B C 1
ATOM 3248 O O . PRO B 1 167 ? 37.847 40.818 4.879 1.00 17.81 159 PRO B O 1
ATOM 3252 N N . TRP B 1 168 ? 36.481 40.124 6.536 1.00 17.03 160 TRP B N 1
ATOM 3253 C CA . TRP B 1 168 ? 35.794 41.412 6.694 1.00 16.46 160 TRP B CA 1
ATOM 3254 C C . TRP B 1 168 ? 35.682 41.763 8.183 1.00 16.33 160 TRP B C 1
ATOM 3255 O O . TRP B 1 168 ? 34.589 41.702 8.763 1.00 15.64 160 TRP B O 1
ATOM 3266 N N . PRO B 1 169 ? 36.814 42.167 8.802 1.00 16.25 161 PRO B N 1
ATOM 3267 C CA . PRO B 1 169 ? 36.858 42.355 10.260 1.00 16.65 161 PRO B CA 1
ATOM 3268 C C . PRO B 1 169 ? 35.877 43.387 10.818 1.00 16.77 161 PRO B C 1
ATOM 3269 O O . PRO B 1 169 ? 35.396 43.211 11.944 1.00 16.92 161 PRO B O 1
ATOM 3273 N N . ASN B 1 170 ? 35.560 44.424 10.041 1.00 17.04 162 ASN B N 1
ATOM 3274 C CA . ASN B 1 170 ? 34.573 45.435 10.456 1.00 17.52 162 ASN B CA 1
ATOM 3275 C C . ASN B 1 170 ? 33.148 44.895 10.617 1.00 16.97 162 ASN B C 1
ATOM 3276 O O . ASN B 1 170 ? 32.338 45.502 11.321 1.00 16.88 162 ASN B O 1
ATOM 3281 N N . GLN B 1 171 ? 32.837 43.774 9.965 1.00 16.55 163 GLN B N 1
ATOM 3282 C CA . GLN B 1 171 ? 31.547 43.105 10.167 1.00 16.39 163 GLN B CA 1
ATOM 3283 C C . GLN B 1 171 ? 31.444 42.406 11.529 1.00 16.59 163 GLN B C 1
ATOM 3284 O O . GLN B 1 171 ? 30.335 42.153 12.003 1.00 16.52 163 GLN B O 1
ATOM 3290 N N . MET B 1 172 ? 32.583 42.100 12.160 1.00 16.69 164 MET B N 1
ATOM 3291 C CA . MET B 1 172 ? 32.611 41.439 13.471 1.00 16.87 164 MET B CA 1
ATOM 3292 C C . MET B 1 172 ? 31.603 40.288 13.504 1.00 16.05 164 MET B C 1
ATOM 3293 O O . MET B 1 172 ? 30.725 40.238 14.371 1.00 16.29 164 MET B O 1
ATOM 3298 N N . GLN B 1 173 ? 31.726 39.384 12.536 1.00 15.21 165 GLN B N 1
ATOM 3299 C CA . GLN B 1 173 ? 30.701 38.369 12.300 1.00 14.84 165 GLN B CA 1
ATOM 3300 C C . GLN B 1 173 ? 30.662 37.330 13.413 1.00 14.39 165 GLN B C 1
ATOM 3301 O O . GLN B 1 173 ? 31.698 36.905 13.917 1.00 13.76 165 GLN B O 1
ATOM 3307 N N . VAL B 1 174 ? 29.448 36.935 13.780 1.00 13.99 166 VAL B N 1
ATOM 3308 C CA . VAL B 1 174 ? 29.223 35.727 14.558 1.00 14.08 166 VAL B CA 1
ATOM 3309 C C . VAL B 1 174 ? 28.351 34.828 13.684 1.00 14.12 166 VAL B C 1
ATOM 3310 O O . VAL B 1 174 ? 27.244 35.218 13.297 1.00 13.97 166 VAL B O 1
ATOM 3314 N N . ALA B 1 175 ? 28.880 33.650 13.344 1.00 14.15 167 ALA B N 1
ATOM 3315 C CA . ALA B 1 175 ? 28.242 32.726 12.411 1.00 14.48 167 ALA B CA 1
ATOM 3316 C C . ALA B 1 175 ? 27.586 31.559 13.150 1.00 14.88 167 ALA B C 1
ATOM 3317 O O . ALA B 1 175 ? 28.164 31.012 14.100 1.00 14.90 167 ALA B O 1
ATOM 3319 N N . PHE B 1 176 ? 26.394 31.178 12.693 1.00 14.99 168 PHE B N 1
ATOM 3320 C CA . PHE B 1 176 ? 25.598 30.115 13.310 1.00 15.30 168 PHE B CA 1
ATOM 3321 C C . PHE B 1 176 ? 25.361 28.982 12.309 1.00 15.89 168 PHE B C 1
ATOM 3322 O O . PHE B 1 176 ? 24.430 29.058 11.499 1.00 15.75 168 PHE B O 1
ATOM 3330 N N . PRO B 1 177 ? 26.224 27.937 12.327 1.00 16.49 169 PRO B N 1
ATOM 3331 C CA . PRO B 1 177 ? 25.951 26.782 11.461 1.00 16.59 169 PRO B CA 1
ATOM 3332 C C . PRO B 1 177 ? 24.652 26.085 11.859 1.00 16.59 169 PRO B C 1
ATOM 3333 O O . PRO B 1 177 ? 24.464 25.765 13.028 1.00 17.58 169 PRO B O 1
ATOM 3337 N N . GLY B 1 178 ? 23.768 25.876 10.889 1.00 16.58 170 GLY B N 1
ATOM 3338 C CA . GLY B 1 178 ? 22.435 25.334 11.147 1.00 16.79 170 GLY B CA 1
ATOM 3339 C C . GLY B 1 178 ? 21.396 26.354 11.589 1.00 16.80 170 GLY B C 1
ATOM 3340 O O . GLY B 1 178 ? 20.276 25.975 11.930 1.00 17.10 170 GLY B O 1
ATOM 3341 N N . GLY B 1 179 ? 21.748 27.642 11.591 1.00 16.94 171 GLY B N 1
ATOM 3342 C CA . GLY B 1 179 ? 20.767 28.709 11.811 1.00 16.62 171 GLY B CA 1
ATOM 3343 C C . GLY B 1 179 ? 20.499 29.133 13.240 1.00 16.65 171 GLY B C 1
ATOM 3344 O O . GLY B 1 179 ? 21.253 28.801 14.156 1.00 16.61 171 GLY B O 1
ATOM 3345 N N . ILE B 1 180 ? 19.431 29.915 13.412 1.00 16.72 172 ILE B N 1
ATOM 3346 C CA . ILE B 1 180 ? 19.070 30.507 14.701 1.00 17.16 172 ILE B CA 1
ATOM 3347 C C . ILE B 1 180 ? 17.570 30.322 14.935 1.00 17.57 172 ILE B C 1
ATOM 3348 O O . ILE B 1 180 ? 16.758 30.743 14.105 1.00 16.94 172 ILE B O 1
ATOM 3353 N N . GLN B 1 181 ? 17.214 29.714 16.069 1.00 18.00 173 GLN B N 1
ATOM 3354 C CA . GLN B 1 181 ? 15.808 29.497 16.433 1.00 18.56 173 GLN B CA 1
ATOM 3355 C C . GLN B 1 181 ? 15.086 30.816 16.657 1.00 17.93 173 GLN B C 1
ATOM 3356 O O . GLN B 1 181 ? 15.680 31.783 17.136 1.00 17.42 173 GLN B O 1
ATOM 3362 N N . ASN B 1 182 ? 13.796 30.840 16.325 1.00 18.02 174 ASN B N 1
ATOM 3363 C CA . ASN B 1 182 ? 12.969 32.047 16.486 1.00 17.95 174 ASN B CA 1
ATOM 3364 C C . ASN B 1 182 ? 12.919 32.617 17.907 1.00 17.86 174 ASN B C 1
ATOM 3365 O O . ASN B 1 182 ? 12.735 33.821 18.081 1.00 17.54 174 ASN B O 1
ATOM 3370 N N . ILE B 1 183 ? 13.101 31.754 18.910 1.00 17.84 175 ILE B N 1
ATOM 3371 C CA . ILE B 1 183 ? 13.123 32.180 20.317 1.00 17.94 175 ILE B CA 1
ATOM 3372 C C . ILE B 1 183 ? 14.287 33.112 20.697 1.00 17.49 175 ILE B C 1
ATOM 3373 O O . ILE B 1 183 ? 14.229 33.767 21.739 1.00 17.40 175 ILE B O 1
ATOM 3378 N N . TYR B 1 184 ? 15.330 33.174 19.867 1.00 17.39 176 TYR B N 1
ATOM 3379 C CA . TYR B 1 184 ? 16.475 34.060 20.110 1.00 17.18 176 TYR B CA 1
ATOM 3380 C C . TYR B 1 184 ? 16.426 35.390 19.337 1.00 16.98 176 TYR B C 1
ATOM 3381 O O . TYR B 1 184 ? 17.380 36.168 19.397 1.00 16.69 176 TYR B O 1
ATOM 3390 N N . ILE B 1 185 ? 15.312 35.659 18.647 1.00 16.72 177 ILE B N 1
ATOM 3391 C CA . ILE B 1 185 ? 15.117 36.898 17.891 1.00 16.42 177 ILE B CA 1
ATOM 3392 C C . ILE B 1 185 ? 14.143 37.791 18.668 1.00 16.67 177 ILE B C 1
ATOM 3393 O O . ILE B 1 185 ? 12.969 37.430 18.834 1.00 16.45 177 ILE B O 1
ATOM 3398 N N . ARG B 1 186 ? 14.619 38.942 19.150 1.00 16.33 178 ARG B N 1
ATOM 3399 C CA . ARG B 1 186 ? 13.784 39.811 19.991 1.00 16.80 178 ARG B CA 1
ATOM 3400 C C . ARG B 1 186 ? 12.899 40.745 19.180 1.00 16.55 178 ARG B C 1
ATOM 3401 O O . ARG B 1 186 ? 11.722 40.919 19.494 1.00 16.61 178 ARG B O 1
ATOM 3409 N N . SER B 1 187 ? 13.474 41.370 18.160 1.00 16.44 179 SER B N 1
ATOM 3410 C CA . SER B 1 187 ? 12.764 42.403 17.419 1.00 16.49 179 SER B CA 1
ATOM 3411 C C . SER B 1 187 ? 13.282 42.555 16.002 1.00 16.37 179 SER B C 1
ATOM 3412 O O . SER B 1 187 ? 14.287 41.936 15.624 1.00 15.92 179 SER B O 1
ATOM 3415 N N . ALA B 1 188 ? 12.574 43.374 15.225 1.00 16.25 180 ALA B N 1
ATOM 3416 C CA . ALA B 1 188 ? 12.968 43.704 13.858 1.00 16.32 180 ALA B CA 1
ATOM 3417 C C . ALA B 1 188 ? 12.539 45.122 13.507 1.00 16.62 180 ALA B C 1
ATOM 3418 O O . ALA B 1 188 ? 11.424 45.539 13.842 1.00 16.71 180 ALA B O 1
ATOM 3420 N N . ARG B 1 189 ? 13.433 45.857 12.852 1.00 16.64 181 ARG B N 1
ATOM 3421 C CA . ARG B 1 189 ? 13.123 47.174 12.307 1.00 16.92 181 ARG B CA 1
ATOM 3422 C C . ARG B 1 189 ? 12.847 47.009 10.820 1.00 16.50 181 ARG B C 1
ATOM 3423 O O . ARG B 1 189 ? 13.707 46.522 10.084 1.00 16.18 181 ARG B O 1
ATOM 3431 N N . GLU B 1 190 ? 11.648 47.397 10.388 1.00 16.17 182 GLU B N 1
ATOM 3432 C CA . GLU B 1 190 ? 11.252 47.323 8.979 1.00 15.92 182 GLU B CA 1
ATOM 3433 C C . GLU B 1 190 ? 11.566 48.644 8.283 1.00 16.17 182 GLU B C 1
ATOM 3434 O O . GLU B 1 190 ? 10.983 49.676 8.622 1.00 15.91 182 GLU B O 1
ATOM 3440 N N . LEU B 1 191 ? 12.475 48.595 7.310 1.00 16.50 183 LEU B N 1
ATOM 3441 C CA . LEU B 1 191 ? 12.910 49.772 6.554 1.00 16.93 183 LEU B CA 1
ATOM 3442 C C . LEU B 1 191 ? 12.419 49.693 5.107 1.00 16.74 183 LEU B C 1
ATOM 3443 O O . LEU B 1 191 ? 12.551 48.648 4.472 1.00 16.42 183 LEU B O 1
ATOM 3448 N N . HIS B 1 192 ? 11.834 50.783 4.602 1.00 16.68 184 HIS B N 1
ATOM 3449 C CA . HIS B 1 192 ? 11.487 50.911 3.176 1.00 16.83 184 HIS B CA 1
ATOM 3450 C C . HIS B 1 192 ? 12.321 52.040 2.568 1.00 17.12 184 HIS B C 1
ATOM 3451 O O . HIS B 1 192 ? 12.161 53.200 2.946 1.00 17.20 184 HIS B O 1
ATOM 3458 N N . ASN B 1 193 ? 13.204 51.699 1.634 1.00 17.61 185 ASN B N 1
ATOM 3459 C CA . ASN B 1 193 ? 14.166 52.653 1.068 1.00 18.38 185 ASN B CA 1
ATOM 3460 C C . ASN B 1 193 ? 14.839 53.522 2.143 1.00 18.81 185 ASN B C 1
ATOM 3461 O O . ASN B 1 193 ? 14.931 54.741 2.006 1.00 19.00 185 ASN B O 1
ATOM 3466 N N . GLY B 1 194 ? 15.283 52.872 3.219 1.00 19.41 186 GLY B N 1
ATOM 3467 C CA . GLY B 1 194 ? 16.024 53.527 4.295 1.00 20.25 186 GLY B CA 1
ATOM 3468 C C . GLY B 1 194 ? 15.229 54.357 5.289 1.00 21.06 186 GLY B C 1
ATOM 3469 O O . GLY B 1 194 ? 15.819 55.139 6.023 1.00 21.86 186 GLY B O 1
ATOM 3470 N N . ARG B 1 195 ? 13.907 54.194 5.319 1.00 21.86 187 ARG B N 1
ATOM 3471 C CA . ARG B 1 195 ? 13.038 54.915 6.253 1.00 23.34 187 ARG B CA 1
ATOM 3472 C C . ARG B 1 195 ? 12.272 53.883 7.066 1.00 22.35 187 ARG B C 1
ATOM 3473 O O . ARG B 1 195 ? 11.601 53.020 6.495 1.00 21.10 187 ARG B O 1
ATOM 3481 N N . ILE B 1 196 ? 12.381 53.970 8.391 1.00 22.11 188 ILE B N 1
ATOM 3482 C CA . ILE B 1 196 ? 11.740 52.993 9.269 1.00 22.46 188 ILE B CA 1
ATOM 3483 C C . ILE B 1 196 ? 10.215 53.144 9.236 1.00 22.12 188 ILE B C 1
ATOM 3484 O O . ILE B 1 196 ? 9.690 54.258 9.202 1.00 21.65 188 ILE B O 1
ATOM 3489 N N . GLN B 1 197 ? 9.532 52.004 9.211 1.00 21.94 189 GLN B N 1
ATOM 3490 C CA . GLN B 1 197 ? 8.069 51.935 9.114 1.00 22.22 189 GLN B CA 1
ATOM 3491 C C . GLN B 1 197 ? 7.439 51.383 10.390 1.00 22.00 189 GLN B C 1
ATOM 3492 O O . GLN B 1 197 ? 6.460 51.936 10.898 1.00 21.56 189 GLN B O 1
ATOM 3498 N N . ARG B 1 198 ? 7.988 50.268 10.873 1.00 21.53 190 ARG B N 1
ATOM 3499 C CA . ARG B 1 198 ? 7.515 49.582 12.073 1.00 21.21 190 ARG B CA 1
ATOM 3500 C C . ARG B 1 198 ? 8.694 49.001 12.843 1.00 20.49 190 ARG B C 1
ATOM 3501 O O . ARG B 1 198 ? 9.734 48.695 12.256 1.00 19.66 190 ARG B O 1
ATOM 3509 N N . ILE B 1 199 ? 8.512 48.852 14.153 1.00 19.84 191 ILE B N 1
ATOM 3510 C CA . ILE B 1 199 ? 9.389 48.046 14.996 1.00 19.76 191 ILE B CA 1
ATOM 3511 C C . ILE B 1 199 ? 8.569 46.825 15.421 1.00 19.44 191 ILE B C 1
ATOM 3512 O O . ILE B 1 199 ? 7.541 46.965 16.086 1.00 19.95 191 ILE B O 1
ATOM 3517 N N . TRP B 1 200 ? 9.017 45.637 15.018 1.00 18.66 192 TRP B N 1
ATOM 3518 C CA . TRP B 1 200 ? 8.316 44.388 15.311 1.00 18.41 192 TRP B CA 1
ATOM 3519 C C . TRP B 1 200 ? 8.847 43.774 16.598 1.00 18.80 192 TRP B C 1
ATOM 3520 O O . TRP B 1 200 ? 10.060 43.671 16.759 1.00 18.22 192 TRP B O 1
ATOM 3531 N N . ILE B 1 201 ? 7.940 43.369 17.489 1.00 18.69 193 ILE B N 1
ATOM 3532 C CA . ILE B 1 201 ? 8.277 42.644 18.719 1.00 19.37 193 ILE B CA 1
ATOM 3533 C C . ILE B 1 201 ? 7.906 41.169 18.546 1.00 19.14 193 ILE B C 1
ATOM 3534 O O . ILE B 1 201 ? 6.774 40.856 18.175 1.00 18.84 193 ILE B O 1
ATOM 3539 N N . ASN B 1 202 ? 8.853 40.272 18.819 1.00 19.30 194 ASN B N 1
ATOM 3540 C CA . ASN B 1 202 ? 8.602 38.834 18.754 1.00 19.06 194 ASN B CA 1
ATOM 3541 C C . ASN B 1 202 ? 8.017 38.342 20.086 1.00 19.69 194 ASN B C 1
ATOM 3542 O O . ASN B 1 202 ? 8.731 38.302 21.086 1.00 19.25 194 ASN B O 1
ATOM 3547 N N . PRO B 1 203 ? 6.727 37.934 20.102 1.00 20.26 195 PRO B N 1
ATOM 3548 C CA . PRO B 1 203 ? 6.135 37.479 21.372 1.00 20.57 195 PRO B CA 1
ATOM 3549 C C . PRO B 1 203 ? 6.700 36.160 21.920 1.00 21.02 195 PRO B C 1
ATOM 3550 O O . PRO B 1 203 ? 6.486 35.860 23.097 1.00 21.72 195 PRO B O 1
ATOM 3554 N N . ASN B 1 204 ? 7.390 35.381 21.082 1.00 21.14 196 ASN B N 1
ATOM 3555 C CA . ASN B 1 204 ? 8.024 34.125 21.508 1.00 21.41 196 ASN B CA 1
ATOM 3556 C C . ASN B 1 204 ? 9.527 34.232 21.779 1.00 20.79 196 ASN B C 1
ATOM 3557 O O . ASN B 1 204 ? 10.209 33.210 21.852 1.00 20.34 196 ASN B O 1
ATOM 3562 N N . PHE B 1 205 ? 10.040 35.454 21.931 1.00 20.21 197 PHE B N 1
ATOM 3563 C CA . PHE B 1 205 ? 11.431 35.665 22.341 1.00 20.13 197 PHE B CA 1
ATOM 3564 C C . PHE B 1 205 ? 11.628 35.135 23.765 1.00 20.14 197 PHE B C 1
ATOM 3565 O O . PHE B 1 205 ? 10.877 35.495 24.667 1.00 19.90 197 PHE B O 1
ATOM 3573 N N . LEU B 1 206 ? 12.612 34.255 23.944 1.00 20.69 198 LEU B N 1
ATOM 3574 C CA . LEU B 1 206 ? 12.990 33.764 25.271 1.00 21.35 198 LEU B CA 1
ATOM 3575 C C . LEU B 1 206 ? 13.907 34.806 25.897 1.00 21.79 198 LEU B C 1
ATOM 3576 O O . LEU B 1 206 ? 15.078 34.911 25.529 1.00 21.75 198 LEU B O 1
ATOM 3581 N N . ASP B 1 207 ? 13.365 35.578 26.833 1.00 22.04 199 ASP B N 1
ATOM 3582 C CA . ASP B 1 207 ? 14.083 36.704 27.413 1.00 22.77 199 ASP B CA 1
ATOM 3583 C C . ASP B 1 207 ? 15.018 36.212 28.525 1.00 22.98 199 ASP B C 1
ATOM 3584 O O . ASP B 1 207 ? 14.545 35.652 29.517 1.00 22.67 199 ASP B O 1
ATOM 3589 N N . PRO B 1 208 ? 16.344 36.427 28.373 1.00 22.82 200 PRO B N 1
ATOM 3590 C CA . PRO B 1 208 ? 17.265 36.041 29.447 1.00 22.82 200 PRO B CA 1
ATOM 3591 C C . PRO B 1 208 ? 17.279 37.004 30.641 1.00 22.79 200 PRO B C 1
ATOM 3592 O O . PRO B 1 208 ? 17.915 36.699 31.651 1.00 22.58 200 PRO B O 1
ATOM 3596 N N . GLY B 1 209 ? 16.603 38.149 30.526 1.00 22.78 201 GLY B N 1
ATOM 3597 C CA . GLY B 1 209 ? 16.614 39.175 31.560 1.00 22.77 201 GLY B CA 1
ATOM 3598 C C . GLY B 1 209 ? 17.808 40.096 31.387 1.00 22.74 201 GLY B C 1
ATOM 3599 O O . GLY B 1 209 ? 18.757 39.770 30.666 1.00 22.55 201 GLY B O 1
ATOM 3600 N N . ASP B 1 210 ? 17.732 41.257 32.035 1.00 22.75 202 ASP B N 1
ATOM 3601 C CA . ASP B 1 210 ? 18.808 42.263 32.073 1.00 23.27 202 ASP B CA 1
ATOM 3602 C C . ASP B 1 210 ? 19.218 42.886 30.728 1.00 23.38 202 ASP B C 1
ATOM 3603 O O . ASP B 1 210 ? 20.269 43.522 30.649 1.00 22.85 202 ASP B O 1
ATOM 3608 N N . LEU B 1 211 ? 18.388 42.751 29.694 1.00 23.63 203 LEU B N 1
ATOM 3609 C CA . LEU B 1 211 ? 18.679 43.373 28.402 1.00 24.09 203 LEU B CA 1
ATOM 3610 C C . LEU B 1 211 ? 18.238 44.829 28.408 1.00 25.34 203 LEU B C 1
ATOM 3611 O O . LEU B 1 211 ? 17.354 45.218 29.174 1.00 24.61 203 LEU B O 1
ATOM 3616 N N . GLU B 1 212 ? 18.851 45.625 27.537 1.00 27.28 204 GLU B N 1
ATOM 3617 C CA . GLU B 1 212 ? 18.435 47.014 27.334 1.00 28.93 204 GLU B CA 1
ATOM 3618 C C . GLU B 1 212 ? 17.052 46.989 26.684 1.00 29.73 204 GLU B C 1
ATOM 3619 O O . GLU B 1 212 ? 16.810 46.142 25.823 1.00 28.72 204 GLU B O 1
ATOM 3625 N N . PRO B 1 213 ? 16.144 47.904 27.083 1.00 31.25 205 PRO B N 1
ATOM 3626 C CA . PRO B 1 213 ? 14.821 47.919 26.442 1.00 32.42 205 PRO B CA 1
ATOM 3627 C C . PRO B 1 213 ? 14.888 48.303 24.959 1.00 33.68 205 PRO B C 1
ATOM 3628 O O . PRO B 1 213 ? 15.868 48.905 24.520 1.00 34.43 205 PRO B O 1
ATOM 3632 N N . ILE B 1 214 ? 13.852 47.949 24.203 1.00 34.58 206 ILE B N 1
ATOM 3633 C CA . ILE B 1 214 ? 13.821 48.198 22.754 1.00 35.03 206 ILE B CA 1
ATOM 3634 C C . ILE B 1 214 ? 13.529 49.673 22.454 1.00 35.46 206 ILE B C 1
ATOM 3635 O O . ILE B 1 214 ? 13.278 50.474 23.355 1.00 36.04 206 ILE B O 1
ATOM 3640 N N . ARG B 1 219 ? 7.027 58.303 17.151 1.00 39.93 211 ARG B N 1
ATOM 3641 C CA . ARG B 1 219 ? 7.004 58.477 15.701 1.00 39.54 211 ARG B CA 1
ATOM 3642 C C . ARG B 1 219 ? 6.803 57.160 14.941 1.00 37.55 211 ARG B C 1
ATOM 3643 O O . ARG B 1 219 ? 6.151 57.147 13.895 1.00 38.37 211 ARG B O 1
ATOM 3651 N N . THR B 1 220 ? 7.371 56.069 15.460 1.00 34.62 212 THR B N 1
ATOM 3652 C CA . THR B 1 220 ? 7.325 54.758 14.810 1.00 32.58 212 THR B CA 1
ATOM 3653 C C . THR B 1 220 ? 6.568 53.763 15.693 1.00 31.11 212 THR B C 1
ATOM 3654 O O . THR B 1 220 ? 6.943 53.577 16.850 1.00 30.82 212 THR B O 1
ATOM 3658 N N . PRO B 1 221 ? 5.509 53.118 15.156 1.00 30.39 213 PRO B N 1
ATOM 3659 C CA . PRO B 1 221 ? 4.728 52.192 15.981 1.00 30.01 213 PRO B CA 1
ATOM 3660 C C . PRO B 1 221 ? 5.463 50.886 16.293 1.00 29.56 213 PRO B C 1
ATOM 3661 O O . PRO B 1 221 ? 6.145 50.335 15.420 1.00 28.48 213 PRO B O 1
ATOM 3665 N N . GLN B 1 222 ? 5.336 50.427 17.539 1.00 29.29 214 GLN B N 1
ATOM 3666 C CA . GLN B 1 222 ? 5.778 49.092 17.935 1.00 28.91 214 GLN B CA 1
ATOM 3667 C C . GLN B 1 222 ? 4.614 48.132 17.730 1.00 27.73 214 GLN B C 1
ATOM 3668 O O . GLN B 1 222 ? 3.517 48.370 18.244 1.00 27.66 214 GLN B O 1
ATOM 3674 N N . VAL B 1 223 ? 4.858 47.053 16.990 1.00 25.36 215 VAL B N 1
ATOM 3675 C CA . VAL B 1 223 ? 3.817 46.097 16.633 1.00 24.26 215 VAL B CA 1
ATOM 3676 C C . VAL B 1 223 ? 4.174 44.732 17.208 1.00 23.45 215 VAL B C 1
ATOM 3677 O O . VAL B 1 223 ? 5.245 44.195 16.915 1.00 22.48 215 VAL B O 1
ATOM 3681 N N . ILE B 1 224 ? 3.274 44.178 18.022 1.00 22.69 216 ILE B N 1
ATOM 3682 C CA . ILE B 1 224 ? 3.438 42.822 18.538 1.00 22.23 216 ILE B CA 1
ATOM 3683 C C . ILE B 1 224 ? 3.083 41.883 17.396 1.00 21.30 216 ILE B C 1
ATOM 3684 O O . ILE B 1 224 ? 1.956 41.902 16.902 1.00 21.26 216 ILE B O 1
ATOM 3689 N N . TRP B 1 225 ? 4.051 41.079 16.966 1.00 20.19 217 TRP B N 1
ATOM 3690 C CA . TRP B 1 225 ? 3.851 40.172 15.841 1.00 19.58 217 TRP B CA 1
ATOM 3691 C C . TRP B 1 225 ? 2.907 39.033 16.213 1.00 20.16 217 TRP B C 1
ATOM 3692 O O . TRP B 1 225 ? 2.808 38.653 17.380 1.00 19.60 217 TRP B O 1
ATOM 3703 N N . ARG B 1 226 ? 2.205 38.525 15.207 1.00 20.61 218 ARG B N 1
ATOM 3704 C CA . ARG B 1 226 ? 1.507 37.248 15.292 1.00 21.81 218 ARG B CA 1
ATOM 3705 C C . ARG B 1 226 ? 1.582 36.580 13.932 1.00 22.37 218 ARG B C 1
ATOM 3706 O O . ARG B 1 226 ? 1.853 37.241 12.923 1.00 21.88 218 ARG B O 1
ATOM 3714 N N . MET B 1 227 ? 1.333 35.276 13.909 1.00 23.06 219 MET B N 1
ATOM 3715 C CA . MET B 1 227 ? 1.378 34.492 12.678 1.00 24.28 219 MET B CA 1
ATOM 3716 C C . MET B 1 227 ? 0.487 35.114 11.601 1.00 24.12 219 MET B C 1
ATOM 3717 O O . MET B 1 227 ? -0.650 35.496 11.883 1.00 23.18 219 MET B O 1
ATOM 3722 N N . ASN B 1 228 ? 1.025 35.223 10.385 1.00 23.96 220 ASN B N 1
ATOM 3723 C CA . ASN B 1 228 ? 0.328 35.821 9.242 1.00 24.23 220 ASN B CA 1
ATOM 3724 C C . ASN B 1 228 ? -0.255 37.211 9.535 1.00 23.58 220 ASN B C 1
ATOM 3725 O O . ASN B 1 228 ? -1.377 37.523 9.128 1.00 23.36 220 ASN B O 1
ATOM 3730 N N . HIS B 1 229 ? 0.514 38.038 10.247 1.00 22.16 221 HIS B N 1
ATOM 3731 C CA . HIS B 1 229 ? 0.120 39.417 10.542 1.00 21.67 221 HIS B CA 1
ATOM 3732 C C . HIS B 1 229 ? -0.110 40.134 9.199 1.00 21.17 221 HIS B C 1
ATOM 3733 O O . HIS B 1 229 ? 0.707 39.974 8.291 1.00 20.54 221 HIS B O 1
ATOM 3740 N N . PRO B 1 230 ? -1.226 40.887 9.049 1.00 21.08 222 PRO B N 1
ATOM 3741 C CA . PRO B 1 230 ? -1.515 41.543 7.752 1.00 21.00 222 PRO B CA 1
ATOM 3742 C C . PRO B 1 230 ? -0.401 42.449 7.198 1.00 20.45 222 PRO B C 1
ATOM 3743 O O . PRO B 1 230 ? -0.245 42.566 5.989 1.00 20.21 222 PRO B O 1
ATOM 3747 N N . ASP B 1 231 ? 0.314 43.120 8.096 1.00 20.17 223 ASP B N 1
ATOM 3748 C CA . ASP B 1 231 ? 1.461 43.979 7.765 1.00 19.79 223 ASP B CA 1
ATOM 3749 C C . ASP B 1 231 ? 2.848 43.313 7.858 1.00 19.08 223 ASP B C 1
ATOM 3750 O O . ASP B 1 231 ? 3.854 43.994 7.669 1.00 18.91 223 ASP B O 1
ATOM 3755 N N . GLY B 1 232 ? 2.901 42.001 8.094 1.00 18.70 224 GLY B N 1
ATOM 3756 C CA . GLY B 1 232 ? 4.156 41.299 8.408 1.00 18.50 224 GLY B CA 1
ATOM 3757 C C . GLY B 1 232 ? 4.792 40.494 7.290 1.00 18.46 224 GLY B C 1
ATOM 3758 O O . GLY B 1 232 ? 5.740 39.749 7.542 1.00 18.47 224 GLY B O 1
ATOM 3759 N N . GLY B 1 233 ? 4.289 40.632 6.063 1.00 18.46 225 GLY B N 1
ATOM 3760 C CA . GLY B 1 233 ? 4.791 39.861 4.921 1.00 18.97 225 GLY B CA 1
ATOM 3761 C C . GLY B 1 233 ? 5.386 40.667 3.776 1.00 19.41 225 GLY B C 1
ATOM 3762 O O . GLY B 1 233 ? 5.526 40.141 2.673 1.00 19.67 225 GLY B O 1
ATOM 3763 N N . HIS B 1 234 ? 5.763 41.922 4.023 1.00 19.76 226 HIS B N 1
ATOM 3764 C CA . HIS B 1 234 ? 6.273 42.789 2.952 1.00 20.33 226 HIS B CA 1
ATOM 3765 C C . HIS B 1 234 ? 7.725 42.450 2.629 1.00 20.98 226 HIS B C 1
ATOM 3766 O O . HIS B 1 234 ? 8.568 42.424 3.519 1.00 20.29 226 HIS B O 1
ATOM 3773 N N . ARG B 1 235 ? 8.003 42.180 1.357 1.00 21.81 227 ARG B N 1
ATOM 3774 C CA . ARG B 1 235 ? 9.356 41.853 0.907 1.00 23.02 227 ARG B CA 1
ATOM 3775 C C . ARG B 1 235 ? 9.551 42.230 -0.557 1.00 23.60 227 ARG B C 1
ATOM 3776 O O . ARG B 1 235 ? 8.574 42.374 -1.301 1.00 22.88 227 ARG B O 1
ATOM 3784 N N . ASP B 1 236 ? 10.815 42.382 -0.957 1.00 24.48 228 ASP B N 1
ATOM 3785 C CA . ASP B 1 236 ? 11.173 42.556 -2.365 1.00 25.43 228 ASP B CA 1
ATOM 3786 C C . ASP B 1 236 ? 10.745 41.315 -3.150 1.00 27.02 228 ASP B C 1
ATOM 3787 O O . ASP B 1 236 ? 10.810 40.196 -2.640 1.00 27.27 228 ASP B O 1
ATOM 3792 N N . GLN B 1 237 ? 10.309 41.517 -4.388 1.00 29.05 229 GLN B N 1
ATOM 3793 C CA . GLN B 1 237 ? 9.975 40.401 -5.267 1.00 31.07 229 GLN B CA 1
ATOM 3794 C C . GLN B 1 237 ? 11.242 39.896 -5.952 1.00 33.93 229 GLN B C 1
ATOM 3795 O O . GLN B 1 237 ? 12.007 40.695 -6.488 1.00 34.64 229 GLN B O 1
ATOM 3801 N N . ARG B 1 238 ? 11.449 38.577 -5.908 1.00 38.30 230 ARG B N 1
ATOM 3802 C CA . ARG B 1 238 ? 12.508 37.855 -6.650 1.00 41.86 230 ARG B CA 1
ATOM 3803 C C . ARG B 1 238 ? 13.627 38.718 -7.251 1.00 42.98 230 ARG B C 1
ATOM 3804 O O . ARG B 1 238 ? 13.572 39.107 -8.423 1.00 44.18 230 ARG B O 1
ATOM 3812 N N . ASP B 1 247 ? 22.175 35.774 1.145 1.00 34.71 239 ASP B N 1
ATOM 3813 C CA . ASP B 1 247 ? 21.393 36.973 0.871 1.00 33.13 239 ASP B CA 1
ATOM 3814 C C . ASP B 1 247 ? 22.312 38.204 0.913 1.00 31.84 239 ASP B C 1
ATOM 3815 O O . ASP B 1 247 ? 23.185 38.313 1.790 1.00 30.95 239 ASP B O 1
ATOM 3820 N N . ASP B 1 248 ? 22.093 39.116 -0.040 1.00 30.18 240 ASP B N 1
ATOM 3821 C CA . ASP B 1 248 ? 22.990 40.257 -0.337 1.00 28.98 240 ASP B CA 1
ATOM 3822 C C . ASP B 1 248 ? 23.391 41.134 0.856 1.00 25.66 240 ASP B C 1
ATOM 3823 O O . ASP B 1 248 ? 24.543 41.577 0.951 1.00 25.76 240 ASP B O 1
ATOM 3828 N N . LEU B 1 249 ? 22.445 41.366 1.760 1.00 21.73 241 LEU B N 1
ATOM 3829 C CA . LEU B 1 249 ? 22.604 42.342 2.842 1.00 19.70 241 LEU B CA 1
ATOM 3830 C C . LEU B 1 249 ? 23.621 41.974 3.930 1.00 18.55 241 LEU B C 1
ATOM 3831 O O . LEU B 1 249 ? 23.875 42.785 4.823 1.00 18.47 241 LEU B O 1
ATOM 3836 N N . MET B 1 250 ? 24.178 40.762 3.889 1.00 16.89 242 MET B N 1
ATOM 3837 C CA . MET B 1 250 ? 25.197 40.357 4.859 1.00 16.48 242 MET B CA 1
ATOM 3838 C C . MET B 1 250 ? 26.533 39.980 4.211 1.00 16.31 242 MET B C 1
ATOM 3839 O O . MET B 1 250 ? 27.376 39.353 4.849 1.00 16.31 242 MET B O 1
ATOM 3844 N N . TYR B 1 251 ? 26.748 40.399 2.964 1.00 16.05 243 TYR B N 1
ATOM 3845 C CA . TYR B 1 251 ? 28.060 40.249 2.346 1.00 16.06 243 TYR B CA 1
ATOM 3846 C C . TYR B 1 251 ? 28.971 41.291 2.979 1.00 16.12 243 TYR B C 1
ATOM 3847 O O . TYR B 1 251 ? 28.717 42.493 2.861 1.00 15.54 243 TYR B O 1
ATOM 3856 N N . GLY B 1 252 ? 30.016 40.821 3.656 1.00 16.57 244 GLY B N 1
ATOM 3857 C CA . GLY B 1 252 ? 30.936 41.683 4.396 1.00 17.45 244 GLY B CA 1
ATOM 3858 C C . GLY B 1 252 ? 31.647 42.737 3.568 1.00 18.21 244 GLY B C 1
ATOM 3859 O O . GLY B 1 252 ? 32.017 43.787 4.092 1.00 18.92 244 GLY B O 1
ATOM 3860 N N . GLY B 1 253 ? 31.832 42.464 2.278 1.00 19.11 245 GLY B N 1
ATOM 3861 C CA . GLY B 1 253 ? 32.500 43.391 1.377 1.00 20.20 245 GLY B CA 1
ATOM 3862 C C . GLY B 1 253 ? 31.760 44.680 1.077 1.00 21.24 245 GLY B C 1
ATOM 3863 O O . GLY B 1 253 ? 32.397 45.703 0.831 1.00 22.57 245 GLY B O 1
ATOM 3864 N N . THR B 1 254 ? 30.427 44.646 1.103 1.00 21.28 246 THR B N 1
ATOM 3865 C CA . THR B 1 254 ? 29.607 45.778 0.647 1.00 21.57 246 THR B CA 1
ATOM 3866 C C . THR B 1 254 ? 28.826 46.419 1.796 1.00 22.22 246 THR B C 1
ATOM 3867 O O . THR B 1 254 ? 27.615 46.624 1.712 1.00 22.54 246 THR B O 1
ATOM 3871 N N . GLY B 1 255 ? 29.541 46.748 2.864 1.00 22.61 247 GLY B N 1
ATOM 3872 C CA . GLY B 1 255 ? 28.958 47.467 3.988 1.00 23.19 247 GLY B CA 1
ATOM 3873 C C . GLY B 1 255 ? 30.019 48.111 4.850 1.00 24.04 247 GLY B C 1
ATOM 3874 O O . GLY B 1 255 ? 31.213 47.829 4.704 1.00 24.74 247 GLY B O 1
ATOM 3875 N N . ASN B 1 256 ? 29.575 48.985 5.744 1.00 24.44 248 ASN B N 1
ATOM 3876 C CA . ASN B 1 256 ? 30.472 49.668 6.671 1.00 25.08 248 ASN B CA 1
ATOM 3877 C C . ASN B 1 256 ? 29.782 50.022 7.983 1.00 24.09 248 ASN B C 1
ATOM 3878 O O . ASN B 1 256 ? 28.553 49.923 8.102 1.00 23.30 248 ASN B O 1
ATOM 3883 N N . VAL B 1 257 ? 30.587 50.433 8.957 1.00 23.23 249 VAL B N 1
ATOM 3884 C CA . VAL B 1 257 ? 30.107 50.714 10.306 1.00 23.57 249 VAL B CA 1
ATOM 3885 C C . VAL B 1 257 ? 29.487 52.114 10.366 1.00 24.02 249 VAL B C 1
ATOM 3886 O O . VAL B 1 257 ? 30.133 53.104 9.999 1.00 23.40 249 VAL B O 1
ATOM 3890 N N . GLN B 1 258 ? 28.236 52.173 10.821 1.00 24.54 250 GLN B N 1
ATOM 3891 C CA . GLN B 1 258 ? 27.484 53.419 10.997 1.00 26.05 250 GLN B CA 1
ATOM 3892 C C . GLN B 1 258 ? 26.791 53.418 12.350 1.00 26.05 250 GLN B C 1
ATOM 3893 O O . GLN B 1 258 ? 26.650 52.368 12.967 1.00 25.51 250 GLN B O 1
ATOM 3899 N N . GLU B 1 259 ? 26.327 54.591 12.788 1.00 26.39 251 GLU B N 1
ATOM 3900 C CA . GLU B 1 259 ? 25.505 54.699 14.004 1.00 26.75 251 GLU B CA 1
ATOM 3901 C C . GLU B 1 259 ? 24.257 53.823 13.863 1.00 26.01 251 GLU B C 1
ATOM 3902 O O . GLU B 1 259 ? 23.660 53.758 12.782 1.00 25.27 251 GLU B O 1
ATOM 3908 N N . ASP B 1 260 ? 23.860 53.166 14.953 1.00 25.21 252 ASP B N 1
ATOM 3909 C CA . ASP B 1 260 ? 22.805 52.140 14.918 1.00 25.17 252 ASP B CA 1
ATOM 3910 C C . ASP B 1 260 ? 21.419 52.767 15.112 1.00 25.38 252 ASP B C 1
ATOM 3911 O O . ASP B 1 260 ? 20.670 52.403 16.016 1.00 25.53 252 ASP B O 1
ATOM 3916 N N . THR B 1 261 ? 21.096 53.712 14.235 1.00 25.77 253 THR B N 1
ATOM 3917 C CA . THR B 1 261 ? 19.817 54.412 14.237 1.00 26.47 253 THR B CA 1
ATOM 3918 C C . THR B 1 261 ? 19.294 54.529 12.804 1.00 27.16 253 THR B C 1
ATOM 3919 O O . THR B 1 261 ? 18.531 55.445 12.490 1.00 27.38 253 THR B O 1
ATOM 3923 N N . PHE B 1 262 ? 19.693 53.593 11.940 1.00 27.53 254 PHE B N 1
ATOM 3924 C CA . PHE B 1 262 ? 19.431 53.718 10.513 1.00 28.37 254 PHE B CA 1
ATOM 3925 C C . PHE B 1 262 ? 17.940 53.571 10.220 1.00 28.91 254 PHE B C 1
ATOM 3926 O O . PHE B 1 262 ? 17.293 52.642 10.701 1.00 27.68 254 PHE B O 1
ATOM 3934 N N . GLY B 1 263 ? 17.413 54.505 9.431 1.00 30.48 255 GLY B N 1
ATOM 3935 C CA . GLY B 1 263 ? 15.973 54.668 9.257 1.00 31.55 255 GLY B CA 1
ATOM 3936 C C . GLY B 1 263 ? 15.331 55.625 10.252 1.00 33.15 255 GLY B C 1
ATOM 3937 O O . GLY B 1 263 ? 14.140 55.901 10.125 1.00 33.01 255 GLY B O 1
ATOM 3938 N N . ASP B 1 264 ? 16.140 56.161 11.180 1.00 34.72 256 ASP B N 1
ATOM 3939 C CA . ASP B 1 264 ? 15.739 56.928 12.389 1.00 36.56 256 ASP B CA 1
ATOM 3940 C C . ASP B 1 264 ? 15.583 56.041 13.627 1.00 36.84 256 ASP B C 1
ATOM 3941 O O . ASP B 1 264 ? 14.929 55.000 13.605 1.00 36.58 256 ASP B O 1
ATOM 3946 N N . PRO C 1 14 ? -7.717 17.586 38.019 1.00 51.28 6 PRO C N 1
ATOM 3947 C CA . PRO C 1 14 ? -6.286 17.306 38.148 1.00 50.67 6 PRO C CA 1
ATOM 3948 C C . PRO C 1 14 ? -5.866 15.862 37.827 1.00 49.37 6 PRO C C 1
ATOM 3949 O O . PRO C 1 14 ? -4.969 15.667 37.005 1.00 50.08 6 PRO C O 1
ATOM 3953 N N . TYR C 1 15 ? -6.491 14.873 38.473 1.00 47.83 7 TYR C N 1
ATOM 3954 C CA . TYR C 1 15 ? -6.159 13.457 38.242 1.00 45.58 7 TYR C CA 1
ATOM 3955 C C . TYR C 1 15 ? -7.332 12.508 38.506 1.00 43.63 7 TYR C C 1
ATOM 3956 O O . TYR C 1 15 ? -8.292 12.863 39.193 1.00 44.32 7 TYR C O 1
ATOM 3965 N N . MET C 1 16 ? -7.230 11.302 37.948 1.00 40.79 8 MET C N 1
ATOM 3966 C CA . MET C 1 16 ? -8.236 10.250 38.113 1.00 38.73 8 MET C CA 1
ATOM 3967 C C . MET C 1 16 ? -7.748 9.212 39.117 1.00 35.20 8 MET C C 1
ATOM 3968 O O . MET C 1 16 ? -6.574 8.846 39.110 1.00 32.96 8 MET C O 1
ATOM 3973 N N . THR C 1 17 ? -8.658 8.737 39.964 1.00 31.95 9 THR C N 1
ATOM 3974 C CA . THR C 1 17 ? -8.342 7.716 40.969 1.00 30.41 9 THR C CA 1
ATOM 3975 C C . THR C 1 17 ? -9.507 6.749 41.154 1.00 29.54 9 THR C C 1
ATOM 3976 O O . THR C 1 17 ? -10.666 7.116 40.952 1.00 29.48 9 THR C O 1
ATOM 3980 N N . ASN C 1 18 ? -9.180 5.517 41.537 1.00 28.64 10 ASN C N 1
ATOM 3981 C CA . ASN C 1 18 ? -10.184 4.524 41.934 1.00 28.54 10 ASN C CA 1
ATOM 3982 C C . ASN C 1 18 ? -10.629 4.663 43.399 1.00 28.64 10 ASN C C 1
ATOM 3983 O O . ASN C 1 18 ? -11.544 3.959 43.834 1.00 28.67 10 ASN C O 1
ATOM 3988 N N . GLY C 1 19 ? -9.979 5.556 44.150 1.00 28.90 11 GLY C N 1
ATOM 3989 C CA . GLY C 1 19 ? -10.468 6.004 45.457 1.00 29.27 11 GLY C CA 1
ATOM 3990 C C . GLY C 1 19 ? -10.660 4.896 46.476 1.00 29.69 11 GLY C C 1
ATOM 3991 O O . GLY C 1 19 ? -9.683 4.323 46.955 1.00 29.23 11 GLY C O 1
ATOM 3992 N N . ILE C 1 20 ? -11.924 4.580 46.773 1.00 30.29 12 ILE C N 1
ATOM 3993 C CA . ILE C 1 20 ? -12.282 3.569 47.789 1.00 31.02 12 ILE C CA 1
ATOM 3994 C C . ILE C 1 20 ? -12.849 2.277 47.182 1.00 31.45 12 ILE C C 1
ATOM 3995 O O . ILE C 1 20 ? -13.555 1.528 47.862 1.00 32.29 12 ILE C O 1
ATOM 4000 N N . GLN C 1 21 ? -12.513 2.000 45.919 1.00 31.74 13 GLN C N 1
ATOM 4001 C CA . GLN C 1 21 ? -13.008 0.805 45.217 1.00 31.92 13 GLN C CA 1
ATOM 4002 C C . GLN C 1 21 ? -12.677 -0.504 45.942 1.00 32.07 13 GLN C C 1
ATOM 4003 O O . GLN C 1 21 ? -13.468 -1.447 45.901 1.00 33.25 13 GLN C O 1
ATOM 4009 N N . ALA C 1 22 ? -11.519 -0.555 46.599 1.00 32.30 14 ALA C N 1
ATOM 4010 C CA . ALA C 1 22 ? -11.080 -1.753 47.325 1.00 32.89 14 ALA C CA 1
ATOM 4011 C C . ALA C 1 22 ? -11.744 -1.966 48.694 1.00 33.61 14 ALA C C 1
ATOM 4012 O O . ALA C 1 22 ? -11.565 -3.027 49.291 1.00 33.46 14 ALA C O 1
ATOM 4014 N N . ALA C 1 23 ? -12.497 -0.979 49.189 1.00 34.97 15 ALA C N 1
ATOM 4015 C CA . ALA C 1 23 ? -13.056 -1.025 50.548 1.00 36.07 15 ALA C CA 1
ATOM 4016 C C . ALA C 1 23 ? -14.067 -2.156 50.737 1.00 37.30 15 ALA C C 1
ATOM 4017 O O . ALA C 1 23 ? -14.852 -2.450 49.836 1.00 36.18 15 ALA C O 1
ATOM 4019 N N . VAL C 1 24 ? -14.019 -2.789 51.909 1.00 39.43 16 VAL C N 1
ATOM 4020 C CA . VAL C 1 24 ? -14.990 -3.817 52.302 1.00 41.55 16 VAL C CA 1
ATOM 4021 C C . VAL C 1 24 ? -16.173 -3.201 53.060 1.00 42.55 16 VAL C C 1
ATOM 4022 O O . VAL C 1 24 ? -17.304 -3.674 52.926 1.00 44.17 16 VAL C O 1
ATOM 4026 N N . VAL C 1 25 ? -15.912 -2.150 53.842 1.00 43.01 17 VAL C N 1
ATOM 4027 C CA . VAL C 1 25 ? -16.938 -1.521 54.683 1.00 43.77 17 VAL C CA 1
ATOM 4028 C C . VAL C 1 25 ? -17.945 -0.784 53.795 1.00 44.82 17 VAL C C 1
ATOM 4029 O O . VAL C 1 25 ? -17.577 0.138 53.064 1.00 45.24 17 VAL C O 1
ATOM 4033 N N . GLU C 1 26 ? -19.211 -1.193 53.883 1.00 46.10 18 GLU C N 1
ATOM 4034 C CA . GLU C 1 26 ? -20.241 -0.816 52.904 1.00 47.44 18 GLU C CA 1
ATOM 4035 C C . GLU C 1 26 ? -20.663 0.656 52.929 1.00 46.95 18 GLU C C 1
ATOM 4036 O O . GLU C 1 26 ? -20.989 1.213 51.877 1.00 47.38 18 GLU C O 1
ATOM 4042 N N . TRP C 1 27 ? -20.680 1.277 54.110 1.00 46.07 19 TRP C N 1
ATOM 4043 C CA . TRP C 1 27 ? -21.032 2.702 54.211 1.00 46.08 19 TRP C CA 1
ATOM 4044 C C . TRP C 1 27 ? -19.941 3.604 53.617 1.00 46.81 19 TRP C C 1
ATOM 4045 O O . TRP C 1 27 ? -20.252 4.660 53.070 1.00 46.60 19 TRP C O 1
ATOM 4056 N N . ILE C 1 28 ? -18.680 3.181 53.725 1.00 47.75 20 ILE C N 1
ATOM 4057 C CA . ILE C 1 28 ? -17.560 3.860 53.059 1.00 48.89 20 ILE C CA 1
ATOM 4058 C C . ILE C 1 28 ? -17.615 3.637 51.542 1.00 50.59 20 ILE C C 1
ATOM 4059 O O . ILE C 1 28 ? -17.383 4.575 50.774 1.00 51.16 20 ILE C O 1
ATOM 4064 N N . ARG C 1 29 ? -17.916 2.406 51.123 1.00 52.27 21 ARG C N 1
ATOM 4065 C CA . ARG C 1 29 ? -18.054 2.060 49.695 1.00 54.18 21 ARG C CA 1
ATOM 4066 C C . ARG C 1 29 ? -19.016 2.976 48.938 1.00 54.98 21 ARG C C 1
ATOM 4067 O O . ARG C 1 29 ? -18.632 3.603 47.949 1.00 56.07 21 ARG C O 1
ATOM 4075 N N . ALA C 1 30 ? -20.258 3.047 49.417 1.00 55.83 22 ALA C N 1
ATOM 4076 C CA . ALA C 1 30 ? -21.320 3.822 48.765 1.00 56.60 22 ALA C CA 1
ATOM 4077 C C . ALA C 1 30 ? -21.367 5.252 49.311 1.00 56.38 22 ALA C C 1
ATOM 4078 O O . ALA C 1 30 ? -22.388 5.703 49.842 1.00 58.20 22 ALA C O 1
ATOM 4080 N N . LEU C 1 31 ? -20.248 5.958 49.159 1.00 55.00 23 LEU C N 1
ATOM 4081 C CA . LEU C 1 31 ? -20.081 7.316 49.670 1.00 53.60 23 LEU C CA 1
ATOM 4082 C C . LEU C 1 31 ? -19.233 8.107 48.682 1.00 51.58 23 LEU C C 1
ATOM 4083 O O . LEU C 1 31 ? -18.316 7.554 48.065 1.00 51.41 23 LEU C O 1
ATOM 4088 N N . ASP C 1 32 ? -19.542 9.393 48.536 1.00 49.85 24 ASP C N 1
ATOM 4089 C CA . ASP C 1 32 ? -18.815 10.257 47.606 1.00 48.55 24 ASP C CA 1
ATOM 4090 C C . ASP C 1 32 ? -17.377 10.412 48.090 1.00 45.93 24 ASP C C 1
ATOM 4091 O O . ASP C 1 32 ? -17.140 10.548 49.293 1.00 45.60 24 ASP C O 1
ATOM 4096 N N . LEU C 1 33 ? -16.427 10.384 47.156 1.00 43.37 25 LEU C N 1
ATOM 4097 C CA . LEU C 1 33 ? -15.000 10.480 47.496 1.00 42.30 25 LEU C CA 1
ATOM 4098 C C . LEU C 1 33 ? -14.633 11.827 48.133 1.00 40.88 25 LEU C C 1
ATOM 4099 O O . LEU C 1 33 ? -13.653 11.914 48.875 1.00 40.61 25 LEU C O 1
ATOM 4104 N N . GLU C 1 34 ? -15.425 12.861 47.842 1.00 39.61 26 GLU C N 1
ATOM 4105 C CA . GLU C 1 34 ? -15.275 14.174 48.475 1.00 39.20 26 GLU C CA 1
ATOM 4106 C C . GLU C 1 34 ? -15.533 14.100 49.987 1.00 37.65 26 GLU C C 1
ATOM 4107 O O . GLU C 1 34 ? -14.807 14.717 50.767 1.00 36.53 26 GLU C O 1
ATOM 4113 N N . ILE C 1 35 ? -16.553 13.338 50.387 1.00 36.51 27 ILE C N 1
ATOM 4114 C CA . ILE C 1 35 ? -16.891 13.154 51.809 1.00 36.17 27 ILE C CA 1
ATOM 4115 C C . ILE C 1 35 ? -15.810 12.342 52.532 1.00 34.83 27 ILE C C 1
ATOM 4116 O O . ILE C 1 35 ? -15.409 12.694 53.641 1.00 34.77 27 ILE C O 1
ATOM 4121 N N . ILE C 1 36 ? -15.342 11.267 51.899 1.00 33.79 28 ILE C N 1
ATOM 4122 C CA . ILE C 1 36 ? -14.276 10.430 52.468 1.00 33.01 28 ILE C CA 1
ATOM 4123 C C . ILE C 1 36 ? -12.980 11.235 52.580 1.00 31.88 28 ILE C C 1
ATOM 4124 O O . ILE C 1 36 ? -12.271 11.127 53.578 1.00 31.13 28 ILE C O 1
ATOM 4129 N N . SER C 1 37 ? -12.686 12.044 51.560 1.00 31.15 29 SER C N 1
ATOM 4130 C CA . SER C 1 37 ? -11.527 12.944 51.588 1.00 30.79 29 SER C CA 1
ATOM 4131 C C . SER C 1 37 ? -11.586 13.938 52.751 1.00 30.53 29 SER C C 1
ATOM 4132 O O . SER C 1 37 ? -10.570 14.187 53.403 1.00 30.40 29 SER C O 1
ATOM 4135 N N . LEU C 1 38 ? -12.774 14.490 53.006 1.00 30.66 30 LEU C N 1
ATOM 4136 C CA . LEU C 1 38 ? -12.994 15.399 54.139 1.00 30.65 30 LEU C CA 1
ATOM 4137 C C . LEU C 1 38 ? -12.691 14.712 55.473 1.00 30.52 30 LEU C C 1
ATOM 4138 O O . LEU C 1 38 ? -11.982 15.271 56.306 1.00 30.63 30 LEU C O 1
ATOM 4143 N N . LEU C 1 39 ? -13.209 13.499 55.656 1.00 31.01 31 LEU C N 1
ATOM 4144 C CA . LEU C 1 39 ? -12.981 12.724 56.888 1.00 31.06 31 LEU C CA 1
ATOM 4145 C C . LEU C 1 39 ? -11.495 12.436 57.139 1.00 30.61 31 LEU C C 1
ATOM 4146 O O . LEU C 1 39 ? -11.034 12.476 58.283 1.00 30.59 31 LEU C O 1
ATOM 4151 N N . LEU C 1 40 ? -10.758 12.159 56.065 1.00 30.31 32 LEU C N 1
ATOM 4152 C CA . LEU C 1 40 ? -9.306 11.934 56.138 1.00 30.14 32 LEU C CA 1
ATOM 4153 C C . LEU C 1 40 ? -8.479 13.182 56.468 1.00 30.06 32 LEU C C 1
ATOM 4154 O O . LEU C 1 40 ? -7.393 13.060 57.044 1.00 29.42 32 LEU C O 1
ATOM 4159 N N . SER C 1 41 ? -8.982 14.361 56.096 1.00 30.10 33 SER C N 1
ATOM 4160 C CA . SER C 1 41 ? -8.233 15.622 56.205 1.00 30.50 33 SER C CA 1
ATOM 4161 C C . SER C 1 41 ? -8.792 16.684 57.171 1.00 31.41 33 SER C C 1
ATOM 4162 O O . SER C 1 41 ? -8.087 17.649 57.472 1.00 31.03 33 SER C O 1
ATOM 4165 N N . ARG C 1 42 ? -10.028 16.517 57.648 1.00 33.02 34 ARG C N 1
ATOM 4166 C CA . ARG C 1 42 ? -10.690 17.507 58.531 1.00 34.53 34 ARG C CA 1
ATOM 4167 C C . ARG C 1 42 ? -9.902 17.895 59.793 1.00 35.62 34 ARG C C 1
ATOM 4168 O O . ARG C 1 42 ? -9.971 19.045 60.232 1.00 35.70 34 ARG C O 1
ATOM 4176 N N . ALA C 1 43 ? -9.161 16.940 60.357 1.00 36.50 35 ALA C N 1
ATOM 4177 C CA . ALA C 1 43 ? -8.390 17.154 61.589 1.00 37.44 35 ALA C CA 1
ATOM 4178 C C . ALA C 1 43 ? -6.943 17.628 61.375 1.00 38.22 35 ALA C C 1
ATOM 4179 O O . ALA C 1 43 ? -6.201 17.775 62.351 1.00 38.91 35 ALA C O 1
ATOM 4181 N N . TRP C 1 44 ? -6.539 17.874 60.125 1.00 38.46 36 TRP C N 1
ATOM 4182 C CA . TRP C 1 44 ? -5.167 18.303 59.823 1.00 38.85 36 TRP C CA 1
ATOM 4183 C C . TRP C 1 44 ? -4.923 19.725 60.349 1.00 40.38 36 TRP C C 1
ATOM 4184 O O . TRP C 1 44 ? -5.788 20.589 60.181 1.00 40.89 36 TRP C O 1
ATOM 4195 N N . PRO C 1 45 ? -3.760 19.972 60.997 1.00 42.08 37 PRO C N 1
ATOM 4196 C CA . PRO C 1 45 ? -3.423 21.348 61.390 1.00 43.02 37 PRO C CA 1
ATOM 4197 C C . PRO C 1 45 ? -3.251 22.288 60.194 1.00 44.22 37 PRO C C 1
ATOM 4198 O O . PRO C 1 45 ? -2.964 21.832 59.082 1.00 44.16 37 PRO C O 1
ATOM 4202 N N . MET C 1 46 ? -3.413 23.586 60.440 1.00 45.37 38 MET C N 1
ATOM 4203 C CA . MET C 1 46 ? -3.328 24.603 59.386 1.00 46.30 38 MET C CA 1
ATOM 4204 C C . MET C 1 46 ? -1.943 24.654 58.735 1.00 46.25 38 MET C C 1
ATOM 4205 O O . MET C 1 46 ? -1.834 24.899 57.531 1.00 46.33 38 MET C O 1
ATOM 4210 N N . ALA C 1 47 ? -0.898 24.429 59.532 1.00 46.08 39 ALA C N 1
ATOM 4211 C CA . ALA C 1 47 ? 0.474 24.326 59.020 1.00 46.03 39 ALA C CA 1
ATOM 4212 C C . ALA C 1 47 ? 0.633 23.160 58.040 1.00 45.79 39 ALA C C 1
ATOM 4213 O O . ALA C 1 47 ? 1.318 23.291 57.022 1.00 46.06 39 ALA C O 1
ATOM 4215 N N . LEU C 1 48 ? -0.004 22.031 58.355 1.00 45.67 40 LEU C N 1
ATOM 4216 C CA . LEU C 1 48 ? 0.026 20.845 57.496 1.00 45.38 40 LEU C CA 1
ATOM 4217 C C . LEU C 1 48 ? -0.805 21.040 56.225 1.00 45.39 40 LEU C C 1
ATOM 4218 O O . LEU C 1 48 ? -0.343 20.715 55.134 1.00 45.25 40 LEU C O 1
ATOM 4223 N N . LEU C 1 49 ? -2.020 21.573 56.374 1.00 45.91 41 LEU C N 1
ATOM 4224 C CA . LEU C 1 49 ? -2.906 21.881 55.231 1.00 46.46 41 LEU C CA 1
ATOM 4225 C C . LEU C 1 49 ? -2.260 22.768 54.158 1.00 46.64 41 LEU C C 1
ATOM 4226 O O . LEU C 1 49 ? -2.525 22.593 52.967 1.00 46.52 41 LEU C O 1
ATOM 4231 N N . ALA C 1 50 ? -1.429 23.717 54.588 1.00 47.37 42 ALA C N 1
ATOM 4232 C CA . ALA C 1 50 ? -0.733 24.630 53.674 1.00 47.60 42 ALA C CA 1
ATOM 4233 C C . ALA C 1 50 ? 0.289 23.927 52.773 1.00 47.47 42 ALA C C 1
ATOM 4234 O O . ALA C 1 50 ? 0.458 24.319 51.617 1.00 48.30 42 ALA C O 1
ATOM 4236 N N . THR C 1 51 ? 0.960 22.903 53.303 1.00 46.69 43 THR C N 1
ATOM 4237 C CA . THR C 1 51 ? 1.994 22.159 52.568 1.00 46.23 43 THR C CA 1
ATOM 4238 C C . THR C 1 51 ? 1.545 20.782 52.053 1.00 45.17 43 THR C C 1
ATOM 4239 O O . THR C 1 51 ? 2.298 20.133 51.320 1.00 44.96 43 THR C O 1
ATOM 4243 N N . SER C 1 52 ? 0.340 20.340 52.426 1.00 43.49 44 SER C N 1
ATOM 4244 C CA . SER C 1 52 ? -0.142 18.994 52.097 1.00 42.81 44 SER C CA 1
ATOM 4245 C C . SER C 1 52 ? -1.452 19.008 51.316 1.00 41.76 44 SER C C 1
ATOM 4246 O O . SER C 1 52 ? -2.269 19.919 51.455 1.00 42.39 44 SER C O 1
ATOM 4249 N N . GLU C 1 53 ? -1.627 17.973 50.498 1.00 40.24 45 GLU C N 1
ATOM 4250 C CA . GLU C 1 53 ? -2.850 17.720 49.743 1.00 39.06 45 GLU C CA 1
ATOM 4251 C C . GLU C 1 53 ? -3.162 16.238 49.923 1.00 36.85 45 GLU C C 1
ATOM 4252 O O . GLU C 1 53 ? -2.242 15.430 49.977 1.00 35.90 45 GLU C O 1
ATOM 4258 N N . LEU C 1 54 ? -4.438 15.874 50.030 1.00 34.58 46 LEU C N 1
ATOM 4259 C CA . LEU C 1 54 ? -4.800 14.455 50.123 1.00 33.33 46 LEU C CA 1
ATOM 4260 C C . LEU C 1 54 ? -4.601 13.809 48.753 1.00 32.83 46 LEU C C 1
ATOM 4261 O O . LEU C 1 54 ? -5.393 14.033 47.836 1.00 33.05 46 LEU C O 1
ATOM 4266 N N . ARG C 1 55 ? -3.531 13.026 48.623 1.00 32.06 47 ARG C N 1
ATOM 4267 C CA . ARG C 1 55 ? -3.144 12.426 47.347 1.00 32.22 47 ARG C CA 1
ATOM 4268 C C . ARG C 1 55 ? -3.572 10.965 47.274 1.00 30.54 47 ARG C C 1
ATOM 4269 O O . ARG C 1 55 ? -2.868 10.071 47.752 1.00 31.06 47 ARG C O 1
ATOM 4277 N N . TRP C 1 56 ? -4.740 10.738 46.678 1.00 28.90 48 TRP C N 1
ATOM 4278 C CA . TRP C 1 56 ? -5.192 9.388 46.343 1.00 27.97 48 TRP C CA 1
ATOM 4279 C C . TRP C 1 56 ? -4.269 8.835 45.267 1.00 27.20 48 TRP C C 1
ATOM 4280 O O . TRP C 1 56 ? -3.859 9.576 44.371 1.00 27.65 48 TRP C O 1
ATOM 4291 N N . ARG C 1 57 ? -3.923 7.551 45.355 1.00 26.26 49 ARG C N 1
ATOM 4292 C CA . ARG C 1 57 ? -3.140 6.913 44.296 1.00 25.48 49 ARG C CA 1
ATOM 4293 C C . ARG C 1 57 ? -3.916 7.055 42.991 1.00 25.04 49 ARG C C 1
ATOM 4294 O O . ARG C 1 57 ? -5.099 6.718 42.956 1.00 24.65 49 ARG C O 1
ATOM 4302 N N . PRO C 1 58 ? -3.271 7.582 41.931 1.00 24.99 50 PRO C N 1
ATOM 4303 C CA . PRO C 1 58 ? -3.972 7.673 40.649 1.00 25.05 50 PRO C CA 1
ATOM 4304 C C . PRO C 1 58 ? -4.133 6.304 39.992 1.00 24.94 50 PRO C C 1
ATOM 4305 O O . PRO C 1 58 ? -3.464 5.348 40.391 1.00 25.08 50 PRO C O 1
ATOM 4309 N N . THR C 1 59 ? -5.010 6.220 38.993 1.00 24.81 51 THR C N 1
ATOM 4310 C CA . THR C 1 59 ? -5.228 4.968 38.255 1.00 25.05 51 THR C CA 1
ATOM 4311 C C . THR C 1 59 ? -3.966 4.509 37.517 1.00 24.59 51 THR C C 1
ATOM 4312 O O . THR C 1 59 ? -3.757 3.311 37.333 1.00 25.04 51 THR C O 1
ATOM 4316 N N . VAL C 1 60 ? -3.154 5.474 37.084 1.00 24.23 52 VAL C N 1
ATOM 4317 C CA . VAL C 1 60 ? -1.836 5.230 36.506 1.00 24.28 52 VAL C CA 1
ATOM 4318 C C . VAL C 1 60 ? -0.828 6.019 37.333 1.00 24.14 52 VAL C C 1
ATOM 4319 O O . VAL C 1 60 ? -0.969 7.236 37.489 1.00 24.08 52 VAL C O 1
ATOM 4323 N N . LEU C 1 61 ? 0.185 5.322 37.846 1.00 24.26 53 LEU C N 1
ATOM 4324 C CA . LEU C 1 61 ? 1.158 5.897 38.778 1.00 24.49 53 LEU C CA 1
ATOM 4325 C C . LEU C 1 61 ? 2.585 5.574 38.356 1.00 24.89 53 LEU C C 1
ATOM 4326 O O . LEU C 1 61 ? 2.808 4.698 37.518 1.00 24.51 53 LEU C O 1
ATOM 4331 N N . THR C 1 62 ? 3.543 6.286 38.945 1.00 24.89 54 THR C N 1
ATOM 4332 C CA . THR C 1 62 ? 4.964 5.992 38.770 1.00 25.44 54 THR C CA 1
ATOM 4333 C C . THR C 1 62 ? 5.408 5.152 39.963 1.00 26.02 54 THR C C 1
ATOM 4334 O O . THR C 1 62 ? 5.352 5.612 41.105 1.00 25.63 54 THR C O 1
ATOM 4338 N N . ASP C 1 63 ? 5.839 3.922 39.691 1.00 26.09 55 ASP C N 1
ATOM 4339 C CA . ASP C 1 63 ? 6.170 2.955 40.741 1.00 26.58 55 ASP C CA 1
ATOM 4340 C C . ASP C 1 63 ? 7.582 3.215 41.289 1.00 27.10 55 ASP C C 1
ATOM 4341 O O . ASP C 1 63 ? 8.289 4.110 40.813 1.00 27.29 55 ASP C O 1
ATOM 4346 N N . THR C 1 64 ? 7.986 2.421 42.280 1.00 27.64 56 THR C N 1
ATOM 4347 C CA . THR C 1 64 ? 9.245 2.623 43.010 1.00 28.20 56 THR C CA 1
ATOM 4348 C C . THR C 1 64 ? 10.521 2.353 42.196 1.00 28.93 56 THR C C 1
ATOM 4349 O O . THR C 1 64 ? 11.600 2.797 42.587 1.00 29.49 56 THR C O 1
ATOM 4353 N N . ASP C 1 65 ? 10.395 1.626 41.084 1.00 29.42 57 ASP C N 1
ATOM 4354 C CA . ASP C 1 65 ? 11.488 1.479 40.102 1.00 29.75 57 ASP C CA 1
ATOM 4355 C C . ASP C 1 65 ? 11.419 2.524 38.966 1.00 30.23 57 ASP C C 1
ATOM 4356 O O . ASP C 1 65 ? 12.098 2.377 37.946 1.00 30.02 57 ASP C O 1
ATOM 4361 N N . ASN C 1 66 ? 10.608 3.571 39.153 1.00 30.10 58 ASN C N 1
ATOM 4362 C CA . ASN C 1 66 ? 10.353 4.602 38.141 1.00 30.77 58 ASN C CA 1
ATOM 4363 C C . ASN C 1 66 ? 9.628 4.097 36.873 1.00 29.18 58 ASN C C 1
ATOM 4364 O O . ASN C 1 66 ? 9.616 4.786 35.849 1.00 30.08 58 ASN C O 1
ATOM 4369 N N . VAL C 1 67 ? 9.010 2.916 36.954 1.00 27.46 59 VAL C N 1
ATOM 4370 C CA . VAL C 1 67 ? 8.236 2.349 35.851 1.00 26.37 59 VAL C CA 1
ATOM 4371 C C . VAL C 1 67 ? 6.784 2.751 36.066 1.00 25.42 59 VAL C C 1
ATOM 4372 O O . VAL C 1 67 ? 6.275 2.669 37.186 1.00 24.99 59 VAL C O 1
ATOM 4376 N N . VAL C 1 68 ? 6.123 3.183 34.993 1.00 24.20 60 VAL C N 1
ATOM 4377 C CA . VAL C 1 68 ? 4.730 3.605 35.066 1.00 23.47 60 VAL C CA 1
ATOM 4378 C C . VAL C 1 68 ? 3.847 2.359 35.013 1.00 23.12 60 VAL C C 1
ATOM 4379 O O . VAL C 1 68 ? 3.944 1.572 34.071 1.00 22.70 60 VAL C O 1
ATOM 4383 N N . ARG C 1 69 ? 3.000 2.182 36.029 1.00 22.70 61 ARG C N 1
ATOM 4384 C CA . ARG C 1 69 ? 2.082 1.043 36.092 1.00 22.48 61 ARG C CA 1
ATOM 4385 C C . ARG C 1 69 ? 0.688 1.468 36.513 1.00 22.45 61 ARG C C 1
ATOM 4386 O O . ARG C 1 69 ? 0.493 2.547 37.090 1.00 21.83 61 ARG C O 1
ATOM 4394 N N . LEU C 1 70 ? -0.279 0.600 36.225 1.00 22.26 62 LEU C N 1
ATOM 4395 C CA . LEU C 1 70 ? -1.626 0.752 36.756 1.00 22.99 62 LEU C CA 1
ATOM 4396 C C . LEU C 1 70 ? -1.563 0.558 38.265 1.00 23.25 62 LEU C C 1
ATOM 4397 O O . LEU C 1 70 ? -0.715 -0.193 38.755 1.00 22.93 62 LEU C O 1
ATOM 4402 N N . ASP C 1 71 ? -2.454 1.229 38.990 1.00 23.85 63 ASP C N 1
ATOM 4403 C CA . ASP C 1 71 ? -2.544 1.072 40.451 1.00 24.41 63 ASP C CA 1
ATOM 4404 C C . ASP C 1 71 ? -2.627 -0.396 40.885 1.00 24.66 63 ASP C C 1
ATOM 4405 O O . ASP C 1 71 ? -1.972 -0.795 41.846 1.00 24.69 63 ASP C O 1
ATOM 4410 N N . ARG C 1 72 ? -3.385 -1.196 40.135 1.00 25.25 64 ARG C N 1
ATOM 4411 C CA . ARG C 1 72 ? -3.545 -2.630 40.410 1.00 25.67 64 ARG C CA 1
ATOM 4412 C C . ARG C 1 72 ? -2.321 -3.505 40.089 1.00 25.26 64 ARG C C 1
ATOM 4413 O O . ARG C 1 72 ? -2.351 -4.705 40.348 1.00 25.34 64 ARG C O 1
ATOM 4421 N N . ARG C 1 73 ? -1.268 -2.931 39.511 1.00 24.80 65 ARG C N 1
ATOM 4422 C CA . ARG C 1 73 ? -0.016 -3.653 39.288 1.00 24.93 65 ARG C CA 1
ATOM 4423 C C . ARG C 1 73 ? 1.121 -3.189 40.205 1.00 24.57 65 ARG C C 1
ATOM 4424 O O . ARG C 1 73 ? 2.232 -3.702 40.100 1.00 24.69 65 ARG C O 1
ATOM 4432 N N . GLN C 1 74 ? 0.852 -2.243 41.108 1.00 24.68 66 GLN C N 1
ATOM 4433 C CA . GLN C 1 74 ? 1.824 -1.886 42.146 1.00 25.03 66 GLN C CA 1
ATOM 4434 C C . GLN C 1 74 ? 1.779 -2.959 43.234 1.00 25.43 66 GLN C C 1
ATOM 4435 O O . GLN C 1 74 ? 0.741 -3.154 43.865 1.00 25.58 66 GLN C O 1
ATOM 4441 N N . ARG C 1 75 ? 2.899 -3.645 43.446 1.00 25.90 67 ARG C N 1
ATOM 4442 C CA . ARG C 1 75 ? 2.979 -4.710 44.448 1.00 26.66 67 ARG C CA 1
ATOM 4443 C C . ARG C 1 75 ? 3.053 -4.111 45.856 1.00 26.58 67 ARG C C 1
ATOM 4444 O O . ARG C 1 75 ? 4.098 -3.600 46.263 1.00 26.66 67 ARG C O 1
ATOM 4452 N N . LEU C 1 76 ? 1.931 -4.166 46.573 1.00 26.99 68 LEU C N 1
ATOM 4453 C CA . LEU C 1 76 ? 1.845 -3.706 47.961 1.00 27.23 68 LEU C CA 1
ATOM 4454 C C . LEU C 1 76 ? 1.977 -4.889 48.918 1.00 28.10 68 LEU C C 1
ATOM 4455 O O . LEU C 1 76 ? 1.608 -6.015 48.579 1.00 27.65 68 LEU C O 1
ATOM 4460 N N . VAL C 1 77 ? 2.497 -4.609 50.114 1.00 29.36 69 VAL C N 1
ATOM 4461 C CA . VAL C 1 77 ? 2.751 -5.620 51.147 1.00 30.26 69 VAL C CA 1
ATOM 4462 C C . VAL C 1 77 ? 2.085 -5.177 52.451 1.00 30.84 69 VAL C C 1
ATOM 4463 O O . VAL C 1 77 ? 2.047 -3.983 52.753 1.00 30.13 69 VAL C O 1
ATOM 4467 N N . ARG C 1 78 ? 1.545 -6.140 53.201 1.00 31.70 70 ARG C N 1
ATOM 4468 C CA . ARG C 1 78 ? 1.060 -5.901 54.565 1.00 32.42 70 ARG C CA 1
ATOM 4469 C C . ARG C 1 78 ? 1.528 -7.017 55.498 1.00 32.91 70 ARG C C 1
ATOM 4470 O O . ARG C 1 78 ? 1.262 -8.195 55.247 1.00 32.47 70 ARG C O 1
ATOM 4478 N N . TRP C 1 79 ? 2.209 -6.628 56.574 1.00 33.76 71 TRP C N 1
ATOM 4479 C CA . TRP C 1 79 ? 2.620 -7.556 57.627 1.00 34.49 71 TRP C CA 1
ATOM 4480 C C . TRP C 1 79 ? 1.469 -7.673 58.619 1.00 35.32 71 TRP C C 1
ATOM 4481 O O . TRP C 1 79 ? 0.980 -6.659 59.114 1.00 35.25 71 TRP C O 1
ATOM 4492 N N . ASP C 1 80 ? 1.034 -8.901 58.898 1.00 36.52 72 ASP C N 1
ATOM 4493 C CA . ASP C 1 80 ? -0.123 -9.142 59.765 1.00 37.86 72 ASP C CA 1
ATOM 4494 C C . ASP C 1 80 ? -0.012 -10.516 60.436 1.00 39.66 72 ASP C C 1
ATOM 4495 O O . ASP C 1 80 ? 0.444 -11.477 59.814 1.00 39.72 72 ASP C O 1
ATOM 4500 N N . ARG C 1 81 ? -0.421 -10.599 61.701 1.00 41.47 73 ARG C N 1
ATOM 4501 C CA . ARG C 1 81 ? -0.380 -11.861 62.456 1.00 42.73 73 ARG C CA 1
ATOM 4502 C C . ARG C 1 81 ? -1.595 -12.765 62.209 1.00 43.03 73 ARG C C 1
ATOM 4503 O O . ARG C 1 81 ? -1.540 -13.957 62.513 1.00 43.76 73 ARG C O 1
ATOM 4511 N N . ARG C 1 82 ? -2.677 -12.208 61.657 1.00 43.65 74 ARG C N 1
ATOM 4512 C CA . ARG C 1 82 ? -3.883 -12.985 61.348 1.00 44.05 74 ARG C CA 1
ATOM 4513 C C . ARG C 1 82 ? -3.649 -13.912 60.143 1.00 44.59 74 ARG C C 1
ATOM 4514 O O . ARG C 1 82 ? -2.993 -13.506 59.180 1.00 44.08 74 ARG C O 1
ATOM 4522 N N . PRO C 1 83 ? -4.189 -15.153 60.188 1.00 44.90 75 PRO C N 1
ATOM 4523 C CA . PRO C 1 83 ? -3.886 -16.160 59.168 1.00 44.64 75 PRO C CA 1
ATOM 4524 C C . PRO C 1 83 ? -4.857 -16.163 57.973 1.00 43.65 75 PRO C C 1
ATOM 4525 O O . PRO C 1 83 ? -5.889 -15.493 58.032 1.00 43.36 75 PRO C O 1
ATOM 4529 N N . PRO C 1 84 ? -4.528 -16.918 56.896 1.00 43.51 76 PRO C N 1
ATOM 4530 C CA . PRO C 1 84 ? -5.341 -16.988 55.668 1.00 43.61 76 PRO C CA 1
ATOM 4531 C C . PRO C 1 84 ? -6.828 -17.311 55.836 1.00 43.49 76 PRO C C 1
ATOM 4532 O O . PRO C 1 84 ? -7.648 -16.773 55.091 1.00 43.12 76 PRO C O 1
ATOM 4536 N N . ASN C 1 85 ? -7.173 -18.180 56.788 1.00 43.56 77 ASN C N 1
ATOM 4537 C CA . ASN C 1 85 ? -8.585 -18.528 57.039 1.00 43.60 77 ASN C CA 1
ATOM 4538 C C . ASN C 1 85 ? -9.460 -17.336 57.447 1.00 43.09 77 ASN C C 1
ATOM 4539 O O . ASN C 1 85 ? -10.674 -17.362 57.233 1.00 42.40 77 ASN C O 1
ATOM 4544 N N . GLU C 1 86 ? -8.842 -16.306 58.028 1.00 43.45 78 GLU C N 1
ATOM 4545 C CA . GLU C 1 86 ? -9.515 -15.033 58.293 1.00 43.77 78 GLU C CA 1
ATOM 4546 C C . GLU C 1 86 ? -9.364 -14.062 57.114 1.00 42.90 78 GLU C C 1
ATOM 4547 O O . GLU C 1 86 ? -10.358 -13.521 56.626 1.00 42.93 78 GLU C O 1
ATOM 4553 N N . ILE C 1 87 ? -8.128 -13.865 56.652 1.00 42.45 79 ILE C N 1
ATOM 4554 C CA . ILE C 1 87 ? -7.808 -12.803 55.684 1.00 42.41 79 ILE C CA 1
ATOM 4555 C C . ILE C 1 87 ? -8.333 -13.089 54.270 1.00 41.97 79 ILE C C 1
ATOM 4556 O O . ILE C 1 87 ? -8.936 -12.210 53.658 1.00 41.34 79 ILE C O 1
ATOM 4561 N N . PHE C 1 88 ? -8.112 -14.297 53.753 1.00 41.76 80 PHE C N 1
ATOM 4562 C CA . PHE C 1 88 ? -8.638 -14.663 52.423 1.00 41.44 80 PHE C CA 1
ATOM 4563 C C . PHE C 1 88 ? -10.163 -14.859 52.414 1.00 41.32 80 PHE C C 1
ATOM 4564 O O . PHE C 1 88 ? -10.781 -14.818 51.347 1.00 40.67 80 PHE C O 1
ATOM 4572 N N . LEU C 1 89 ? -10.760 -15.074 53.589 1.00 41.41 81 LEU C N 1
ATOM 4573 C CA . LEU C 1 89 ? -12.217 -15.179 53.729 1.00 41.70 81 LEU C CA 1
ATOM 4574 C C . LEU C 1 89 ? -12.881 -13.799 53.754 1.00 41.19 81 LEU C C 1
ATOM 4575 O O . LEU C 1 89 ? -13.790 -13.532 52.970 1.00 41.51 81 LEU C O 1
ATOM 4580 N N . ASP C 1 90 ? -12.421 -12.935 54.659 1.00 41.29 82 ASP C N 1
ATOM 4581 C CA . ASP C 1 90 ? -13.034 -11.617 54.894 1.00 41.48 82 ASP C CA 1
ATOM 4582 C C . ASP C 1 90 ? -12.379 -10.452 54.143 1.00 41.19 82 ASP C C 1
ATOM 4583 O O . ASP C 1 90 ? -12.990 -9.389 54.016 1.00 41.46 82 ASP C O 1
ATOM 4588 N N . GLY C 1 91 ? -11.151 -10.644 53.660 1.00 40.52 83 GLY C N 1
ATOM 4589 C CA . GLY C 1 91 ? -10.309 -9.531 53.218 1.00 40.15 83 GLY C CA 1
ATOM 4590 C C . GLY C 1 91 ? -9.670 -8.882 54.433 1.00 39.70 83 GLY C C 1
ATOM 4591 O O . GLY C 1 91 ? -9.590 -9.497 55.501 1.00 39.40 83 GLY C O 1
ATOM 4592 N N . PHE C 1 92 ? -9.205 -7.646 54.269 1.00 38.96 84 PHE C N 1
ATOM 4593 C CA . PHE C 1 92 ? -8.711 -6.844 55.387 1.00 38.73 84 PHE C CA 1
ATOM 4594 C C . PHE C 1 92 ? -9.800 -5.872 55.827 1.00 39.19 84 PHE C C 1
ATOM 4595 O O . PHE C 1 92 ? -10.063 -4.883 55.145 1.00 38.72 84 PHE C O 1
ATOM 4603 N N . VAL C 1 93 ? -10.435 -6.174 56.958 1.00 39.78 85 VAL C N 1
ATOM 4604 C CA . VAL C 1 93 ? -11.461 -5.315 57.547 1.00 39.98 85 VAL C CA 1
ATOM 4605 C C . VAL C 1 93 ? -10.766 -4.417 58.571 1.00 39.98 85 VAL C C 1
ATOM 4606 O O . VAL C 1 93 ? -9.994 -4.918 59.393 1.00 39.28 85 VAL C O 1
ATOM 4610 N N . PRO C 1 94 ? -11.028 -3.091 58.532 1.00 39.77 86 PRO C N 1
ATOM 4611 C CA . PRO C 1 94 ? -10.409 -2.207 59.524 1.00 40.02 86 PRO C CA 1
ATOM 4612 C C . PRO C 1 94 ? -11.019 -2.385 60.915 1.00 40.27 86 PRO C C 1
ATOM 4613 O O . PRO C 1 94 ? -12.135 -2.895 61.038 1.00 39.71 86 PRO C O 1
ATOM 4617 N N . ILE C 1 95 ? -10.290 -1.948 61.939 1.00 41.71 87 ILE C N 1
ATOM 4618 C CA . ILE C 1 95 ? -10.705 -2.131 63.338 1.00 43.49 87 ILE C CA 1
ATOM 4619 C C . ILE C 1 95 ? -12.003 -1.364 63.619 1.00 44.00 87 ILE C C 1
ATOM 4620 O O . ILE C 1 95 ? -12.910 -1.898 64.260 1.00 44.13 87 ILE C O 1
ATOM 4625 N N . VAL C 1 96 ? -12.082 -0.126 63.126 1.00 44.42 88 VAL C N 1
ATOM 4626 C CA . VAL C 1 96 ? -13.290 0.696 63.237 1.00 44.55 88 VAL C CA 1
ATOM 4627 C C . VAL C 1 96 ? -14.120 0.558 61.958 1.00 45.55 88 VAL C C 1
ATOM 4628 O O . VAL C 1 96 ? -13.657 0.930 60.877 1.00 45.11 88 VAL C O 1
ATOM 4632 N N . THR C 1 97 ? -15.333 0.016 62.091 1.00 46.49 89 THR C N 1
ATOM 4633 C CA . THR C 1 97 ? -16.277 -0.135 60.971 1.00 47.78 89 THR C CA 1
ATOM 4634 C C . THR C 1 97 ? -17.618 0.602 61.153 1.00 47.96 89 THR C C 1
ATOM 4635 O O . THR C 1 97 ? -18.470 0.546 60.262 1.00 48.21 89 THR C O 1
ATOM 4639 N N . ARG C 1 98 ? -17.805 1.291 62.282 1.00 49.22 90 ARG C N 1
ATOM 4640 C CA . ARG C 1 98 ? -19.085 1.954 62.586 1.00 50.30 90 ARG C CA 1
ATOM 4641 C C . ARG C 1 98 ? -19.334 3.187 61.712 1.00 51.35 90 ARG C C 1
ATOM 4642 O O . ARG C 1 98 ? -18.392 3.826 61.239 1.00 51.40 90 ARG C O 1
ATOM 4650 N N . GLU C 1 99 ? -20.614 3.504 61.516 1.00 52.48 91 GLU C N 1
ATOM 4651 C CA . GLU C 1 99 ? -21.042 4.565 60.593 1.00 53.85 91 GLU C CA 1
ATOM 4652 C C . GLU C 1 99 ? -20.784 5.998 61.074 1.00 54.53 91 GLU C C 1
ATOM 4653 O O . GLU C 1 99 ? -20.788 6.921 60.257 1.00 55.82 91 GLU C O 1
ATOM 4659 N N . ASN C 1 100 ? -20.570 6.185 62.379 1.00 54.44 92 ASN C N 1
ATOM 4660 C CA . ASN C 1 100 ? -20.293 7.504 62.957 1.00 54.41 92 ASN C CA 1
ATOM 4661 C C . ASN C 1 100 ? -18.981 7.469 63.757 1.00 52.95 92 ASN C C 1
ATOM 4662 O O . ASN C 1 100 ? -18.997 7.508 64.990 1.00 52.60 92 ASN C O 1
ATOM 4667 N N . PRO C 1 101 ? -17.833 7.385 63.052 1.00 51.60 93 PRO C N 1
ATOM 4668 C CA . PRO C 1 101 ? -16.539 7.329 63.737 1.00 50.91 93 PRO C CA 1
ATOM 4669 C C . PRO C 1 101 ? -16.099 8.683 64.294 1.00 50.49 93 PRO C C 1
ATOM 4670 O O . PRO C 1 101 ? -16.592 9.726 63.858 1.00 50.30 93 PRO C O 1
ATOM 4674 N N . ASP C 1 102 ? -15.170 8.650 65.248 1.00 50.30 94 ASP C N 1
ATOM 4675 C CA . ASP C 1 102 ? -14.577 9.866 65.812 1.00 50.35 94 ASP C CA 1
ATOM 4676 C C . ASP C 1 102 ? -13.598 10.476 64.814 1.00 49.75 94 ASP C C 1
ATOM 4677 O O . ASP C 1 102 ? -13.200 9.818 63.846 1.00 49.13 94 ASP C O 1
ATOM 4682 N N . TRP C 1 103 ? -13.201 11.724 65.058 1.00 48.90 95 TRP C N 1
ATOM 4683 C CA . TRP C 1 103 ? -12.203 12.389 64.209 1.00 48.48 95 TRP C CA 1
ATOM 4684 C C . TRP C 1 103 ? -10.807 11.755 64.337 1.00 46.91 95 TRP C C 1
ATOM 4685 O O . TRP C 1 103 ? -10.036 11.764 63.380 1.00 45.93 95 TRP C O 1
ATOM 4696 N N . GLU C 1 104 ? -10.495 11.190 65.504 1.00 45.48 96 GLU C N 1
ATOM 4697 C CA . GLU C 1 104 ? -9.249 10.431 65.683 1.00 44.56 96 GLU C CA 1
ATOM 4698 C C . GLU C 1 104 ? -9.241 9.162 64.818 1.00 42.62 96 GLU C C 1
ATOM 4699 O O . GLU C 1 104 ? -8.204 8.788 64.268 1.00 42.11 96 GLU C O 1
ATOM 4705 N N . GLU C 1 105 ? -10.406 8.526 64.697 1.00 40.81 97 GLU C N 1
ATOM 4706 C CA . GLU C 1 105 ? -10.555 7.263 63.968 1.00 40.08 97 GLU C CA 1
ATOM 4707 C C . GLU C 1 105 ? -10.557 7.412 62.439 1.00 39.03 97 GLU C C 1
ATOM 4708 O O . GLU C 1 105 ? -10.377 6.419 61.731 1.00 38.60 97 GLU C O 1
ATOM 4714 N N . THR C 1 106 ? -10.781 8.628 61.936 1.00 37.55 98 THR C N 1
ATOM 4715 C CA . THR C 1 106 ? -10.761 8.897 60.491 1.00 36.50 98 THR C CA 1
ATOM 4716 C C . THR C 1 106 ? -9.544 9.693 60.013 1.00 35.45 98 THR C C 1
ATOM 4717 O O . THR C 1 106 ? -9.362 9.844 58.808 1.00 34.27 98 THR C O 1
ATOM 4721 N N . ASP C 1 107 ? -8.717 10.196 60.932 1.00 34.79 99 ASP C N 1
ATOM 4722 C CA . ASP C 1 107 ? -7.615 11.086 60.564 1.00 34.07 99 ASP C CA 1
ATOM 4723 C C . ASP C 1 107 ? -6.430 10.311 59.983 1.00 33.71 99 ASP C C 1
ATOM 4724 O O . ASP C 1 107 ? -5.862 9.449 60.653 1.00 32.58 99 ASP C O 1
ATOM 4729 N N . LEU C 1 108 ? -6.058 10.639 58.745 1.00 33.36 100 LEU C N 1
ATOM 4730 C CA . LEU C 1 108 ? -4.956 9.965 58.049 1.00 33.34 100 LEU C CA 1
ATOM 4731 C C . LEU C 1 108 ? -3.591 10.283 58.654 1.00 33.33 100 LEU C C 1
ATOM 4732 O O . LEU C 1 108 ? -2.734 9.401 58.730 1.00 33.63 100 LEU C O 1
ATOM 4737 N N . TYR C 1 109 ? -3.383 11.538 59.056 1.00 33.65 101 TYR C N 1
ATOM 4738 C CA . TYR C 1 109 ? -2.095 11.970 59.601 1.00 34.45 101 TYR C CA 1
ATOM 4739 C C . TYR C 1 109 ? -1.788 11.264 60.923 1.00 34.39 101 TYR C C 1
ATOM 4740 O O . TYR C 1 109 ? -0.710 10.690 61.088 1.00 34.40 101 TYR C O 1
ATOM 4749 N N . GLY C 1 110 ? -2.745 11.321 61.847 1.00 34.74 102 GLY C N 1
ATOM 4750 C CA . GLY C 1 110 ? -2.647 10.645 63.142 1.00 35.09 102 GLY C CA 1
ATOM 4751 C C . GLY C 1 110 ? -2.455 9.145 63.024 1.00 35.19 102 GLY C C 1
ATOM 4752 O O . GLY C 1 110 ? -1.639 8.565 63.746 1.00 35.83 102 GLY C O 1
ATOM 4753 N N . PHE C 1 111 ? -3.201 8.520 62.111 1.00 35.06 103 PHE C N 1
ATOM 4754 C CA . PHE C 1 111 ? -3.038 7.092 61.821 1.00 34.83 103 PHE C CA 1
ATOM 4755 C C . PHE C 1 111 ? -1.636 6.774 61.306 1.00 35.19 103 PHE C C 1
ATOM 4756 O O . PHE C 1 111 ? -1.004 5.835 61.787 1.00 34.85 103 PHE C O 1
ATOM 4764 N N . ALA C 1 112 ? -1.159 7.552 60.336 1.00 35.40 104 ALA C N 1
ATOM 4765 C CA . ALA C 1 112 ? 0.193 7.380 59.794 1.00 35.67 104 ALA C CA 1
ATOM 4766 C C . ALA C 1 112 ? 1.273 7.518 60.871 1.00 36.53 104 ALA C C 1
ATOM 4767 O O . ALA C 1 112 ? 2.224 6.738 60.904 1.00 35.50 104 ALA C O 1
ATOM 4769 N N . LYS C 1 113 ? 1.110 8.502 61.753 1.00 37.83 105 LYS C N 1
ATOM 4770 C CA . LYS C 1 113 ? 2.088 8.774 62.806 1.00 39.35 105 LYS C CA 1
ATOM 4771 C C . LYS C 1 113 ? 2.032 7.745 63.937 1.00 39.63 105 LYS C C 1
ATOM 4772 O O . LYS C 1 113 ? 3.053 7.150 64.276 1.00 39.50 105 LYS C O 1
ATOM 4778 N N . ASN C 1 114 ? 0.840 7.539 64.500 1.00 41.13 106 ASN C N 1
ATOM 4779 C CA . ASN C 1 114 ? 0.665 6.783 65.755 1.00 42.07 106 ASN C CA 1
ATOM 4780 C C . ASN C 1 114 ? 0.021 5.395 65.643 1.00 42.77 106 ASN C C 1
ATOM 4781 O O . ASN C 1 114 ? 0.092 4.618 66.599 1.00 43.31 106 ASN C O 1
ATOM 4786 N N . ASN C 1 115 ? -0.616 5.094 64.508 1.00 43.04 107 ASN C N 1
ATOM 4787 C CA . ASN C 1 115 ? -1.185 3.763 64.230 1.00 43.57 107 ASN C CA 1
ATOM 4788 C C . ASN C 1 115 ? -2.276 3.314 65.226 1.00 44.16 107 ASN C C 1
ATOM 4789 O O . ASN C 1 115 ? -2.400 2.127 65.532 1.00 43.68 107 ASN C O 1
ATOM 4794 N N . HIS C 1 116 ? -3.073 4.265 65.714 1.00 45.07 108 HIS C N 1
ATOM 4795 C CA . HIS C 1 116 ? -4.179 3.951 66.631 1.00 45.20 108 HIS C CA 1
ATOM 4796 C C . HIS C 1 116 ? -5.352 3.337 65.853 1.00 44.09 108 HIS C C 1
ATOM 4797 O O . HIS C 1 116 ? -5.416 3.487 64.628 1.00 43.39 108 HIS C O 1
ATOM 4804 N N . PRO C 1 117 ? -6.276 2.636 66.555 1.00 42.94 109 PRO C N 1
ATOM 4805 C CA . PRO C 1 117 ? -7.455 2.044 65.904 1.00 42.02 109 PRO C CA 1
ATOM 4806 C C . PRO C 1 117 ? -8.231 3.035 65.033 1.00 40.98 109 PRO C C 1
ATOM 4807 O O . PRO C 1 117 ? -8.578 4.125 65.495 1.00 41.10 109 PRO C O 1
ATOM 4811 N N . SER C 1 118 ? -8.485 2.647 63.785 1.00 39.71 110 SER C N 1
ATOM 4812 C CA . SER C 1 118 ? -9.010 3.562 62.771 1.00 38.33 110 SER C CA 1
ATOM 4813 C C . SER C 1 118 ? -9.813 2.825 61.699 1.00 37.18 110 SER C C 1
ATOM 4814 O O . SER C 1 118 ? -9.957 1.599 61.739 1.00 37.38 110 SER C O 1
ATOM 4817 N N . ILE C 1 119 ? -10.329 3.595 60.743 1.00 35.54 111 ILE C N 1
ATOM 4818 C CA . ILE C 1 119 ? -10.981 3.045 59.547 1.00 34.65 111 ILE C CA 1
ATOM 4819 C C . ILE C 1 119 ? -10.007 2.515 58.473 1.00 33.25 111 ILE C C 1
ATOM 4820 O O . ILE C 1 119 ? -10.458 1.950 57.476 1.00 33.36 111 ILE C O 1
ATOM 4825 N N . PHE C 1 120 ? -8.698 2.697 58.672 1.00 32.65 112 PHE C N 1
ATOM 4826 C CA . PHE C 1 120 ? -7.684 2.402 57.650 1.00 32.17 112 PHE C CA 1
ATOM 4827 C C . PHE C 1 120 ? -7.076 1.007 57.758 1.00 32.03 112 PHE C C 1
ATOM 4828 O O . PHE C 1 120 ? -6.914 0.476 58.856 1.00 31.63 112 PHE C O 1
ATOM 4836 N N . VAL C 1 121 ? -6.730 0.439 56.603 1.00 31.08 113 VAL C N 1
ATOM 4837 C CA . VAL C 1 121 ? -5.812 -0.693 56.513 1.00 30.74 113 VAL C CA 1
ATOM 4838 C C . VAL C 1 121 ? -4.558 -0.191 55.802 1.00 30.66 113 VAL C C 1
ATOM 4839 O O . VAL C 1 121 ? -4.628 0.239 54.643 1.00 30.00 113 VAL C O 1
ATOM 4843 N N . SER C 1 122 ? -3.423 -0.244 56.498 1.00 30.45 114 SER C N 1
ATOM 4844 C CA . SER C 1 122 ? -2.146 0.205 55.946 1.00 30.74 114 SER C CA 1
ATOM 4845 C C . SER C 1 122 ? -1.466 -0.897 55.139 1.00 30.25 114 SER C C 1
ATOM 4846 O O . SER C 1 122 ? -1.616 -2.086 55.435 1.00 30.25 114 SER C O 1
ATOM 4849 N N . THR C 1 123 ? -0.734 -0.480 54.109 1.00 29.05 115 THR C N 1
ATOM 4850 C CA . THR C 1 123 ? 0.136 -1.355 53.327 1.00 28.64 115 THR C CA 1
ATOM 4851 C C . THR C 1 123 ? 1.438 -0.604 53.067 1.00 28.53 115 THR C C 1
ATOM 4852 O O . THR C 1 123 ? 1.506 0.603 53.290 1.00 29.06 115 THR C O 1
ATOM 4856 N N . THR C 1 124 ? 2.458 -1.316 52.595 1.00 27.94 116 THR C N 1
ATOM 4857 C CA . THR C 1 124 ? 3.754 -0.715 52.266 1.00 28.01 116 THR C CA 1
ATOM 4858 C C . THR C 1 124 ? 4.158 -1.112 50.843 1.00 28.34 116 THR C C 1
ATOM 4859 O O . THR C 1 124 ? 3.930 -2.247 50.425 1.00 28.35 116 THR C O 1
ATOM 4863 N N . LYS C 1 125 ? 4.737 -0.166 50.103 1.00 29.00 117 LYS C N 1
ATOM 4864 C CA . LYS C 1 125 ? 5.120 -0.393 48.703 1.00 29.56 117 LYS C CA 1
ATOM 4865 C C . LYS C 1 125 ? 6.364 -1.264 48.612 1.00 30.50 117 LYS C C 1
ATOM 4866 O O . LYS C 1 125 ? 7.313 -1.058 49.364 1.00 31.08 117 LYS C O 1
ATOM 4872 N N . THR C 1 126 ? 6.366 -2.221 47.684 1.00 31.34 118 THR C N 1
ATOM 4873 C CA . THR C 1 126 ? 7.582 -2.967 47.360 1.00 31.92 118 THR C CA 1
ATOM 4874 C C . THR C 1 126 ? 8.573 -1.994 46.733 1.00 33.91 118 THR C C 1
ATOM 4875 O O . THR C 1 126 ? 8.245 -1.318 45.758 1.00 34.09 118 THR C O 1
ATOM 4879 N N . GLN C 1 127 ? 9.770 -1.910 47.309 1.00 35.80 119 GLN C N 1
ATOM 4880 C CA . GLN C 1 127 ? 10.798 -0.984 46.840 1.00 38.24 119 GLN C CA 1
ATOM 4881 C C . GLN C 1 127 ? 11.680 -1.703 45.823 1.00 39.92 119 GLN C C 1
ATOM 4882 O O . GLN C 1 127 ? 12.604 -2.435 46.188 1.00 40.16 119 GLN C O 1
ATOM 4888 N N . ARG C 1 128 ? 11.366 -1.497 44.544 1.00 41.42 120 ARG C N 1
ATOM 4889 C CA . ARG C 1 128 ? 11.990 -2.233 43.442 1.00 43.14 120 ARG C CA 1
ATOM 4890 C C . ARG C 1 128 ? 13.203 -1.477 42.900 1.00 45.68 120 ARG C C 1
ATOM 4891 O O . ARG C 1 128 ? 13.063 -0.407 42.313 1.00 44.93 120 ARG C O 1
ATOM 4899 N N . ASN C 1 129 ? 14.390 -2.030 43.145 1.00 50.85 121 ASN C N 1
ATOM 4900 C CA . ASN C 1 129 ? 15.654 -1.517 42.608 1.00 54.21 121 ASN C CA 1
ATOM 4901 C C . ASN C 1 129 ? 16.238 -2.611 41.697 1.00 56.37 121 ASN C C 1
ATOM 4902 O O . ASN C 1 129 ? 15.468 -3.306 41.025 1.00 57.08 121 ASN C O 1
ATOM 4907 N N . LYS C 1 130 ? 17.564 -2.769 41.646 1.00 58.90 122 LYS C N 1
ATOM 4908 C CA . LYS C 1 130 ? 18.172 -3.919 40.954 1.00 60.67 122 LYS C CA 1
ATOM 4909 C C . LYS C 1 130 ? 17.820 -5.238 41.663 1.00 61.20 122 LYS C C 1
ATOM 4910 O O . LYS C 1 130 ? 17.744 -6.290 41.024 1.00 61.82 122 LYS C O 1
ATOM 4916 N N . LYS C 1 131 ? 17.621 -5.163 42.981 1.00 61.31 123 LYS C N 1
ATOM 4917 C CA . LYS C 1 131 ? 17.015 -6.241 43.773 1.00 60.89 123 LYS C CA 1
ATOM 4918 C C . LYS C 1 131 ? 15.919 -5.654 44.668 1.00 59.09 123 LYS C C 1
ATOM 4919 O O . LYS C 1 131 ? 15.991 -4.488 45.064 1.00 58.65 123 LYS C O 1
ATOM 4925 N N . LYS C 1 132 ? 14.909 -6.466 44.973 1.00 57.02 124 LYS C N 1
ATOM 4926 C CA . LYS C 1 132 ? 13.699 -5.996 45.661 1.00 55.42 124 LYS C CA 1
ATOM 4927 C C . LYS C 1 132 ? 13.920 -5.779 47.161 1.00 53.59 124 LYS C C 1
ATOM 4928 O O . LYS C 1 132 ? 14.438 -6.661 47.849 1.00 53.12 124 LYS C O 1
ATOM 4934 N N . TYR C 1 133 ? 13.526 -4.600 47.647 1.00 51.40 125 TYR C N 1
ATOM 4935 C CA . TYR C 1 133 ? 13.547 -4.265 49.074 1.00 50.15 125 TYR C CA 1
ATOM 4936 C C . TYR C 1 133 ? 12.128 -3.996 49.578 1.00 47.92 125 TYR C C 1
ATOM 4937 O O . TYR C 1 133 ? 11.220 -3.713 48.789 1.00 46.75 125 TYR C O 1
ATOM 4946 N N . VAL C 1 134 ? 11.950 -4.079 50.895 1.00 45.04 126 VAL C N 1
ATOM 4947 C CA . VAL C 1 134 ? 10.654 -3.816 51.529 1.00 43.37 126 VAL C CA 1
ATOM 4948 C C . VAL C 1 134 ? 10.819 -3.380 52.990 1.00 42.30 126 VAL C C 1
ATOM 4949 O O . VAL C 1 134 ? 11.744 -3.821 53.680 1.00 41.64 126 VAL C O 1
ATOM 4953 N N . TRP C 1 135 ? 9.921 -2.503 53.440 1.00 40.16 127 TRP C N 1
ATOM 4954 C CA . TRP C 1 135 ? 9.858 -2.094 54.839 1.00 38.75 127 TRP C CA 1
ATOM 4955 C C . TRP C 1 135 ? 9.450 -3.306 55.676 1.00 38.34 127 TRP C C 1
ATOM 4956 O O . TRP C 1 135 ? 8.398 -3.905 55.436 1.00 37.09 127 TRP C O 1
ATOM 4967 N N . THR C 1 136 ? 10.298 -3.656 56.642 1.00 38.55 128 THR C N 1
ATOM 4968 C CA . THR C 1 136 ? 10.110 -4.828 57.491 1.00 38.63 128 THR C CA 1
ATOM 4969 C C . THR C 1 136 ? 10.056 -4.349 58.947 1.00 38.95 128 THR C C 1
ATOM 4970 O O . THR C 1 136 ? 10.923 -3.579 59.367 1.00 38.32 128 THR C O 1
ATOM 4974 N N . PRO C 1 137 ? 9.040 -4.793 59.717 1.00 39.36 129 PRO C N 1
ATOM 4975 C CA . PRO C 1 137 ? 8.926 -4.343 61.107 1.00 40.66 129 PRO C CA 1
ATOM 4976 C C . PRO C 1 137 ? 9.947 -4.997 62.039 1.00 42.09 129 PRO C C 1
ATOM 4977 O O . PRO C 1 137 ? 10.570 -6.001 61.680 1.00 41.80 129 PRO C O 1
ATOM 4981 N N . ARG C 1 138 ? 10.103 -4.411 63.223 1.00 44.29 130 ARG C N 1
ATOM 4982 C CA . ARG C 1 138 ? 11.028 -4.909 64.246 1.00 45.68 130 ARG C CA 1
ATOM 4983 C C . ARG C 1 138 ? 10.711 -6.346 64.656 1.00 45.97 130 ARG C C 1
ATOM 4984 O O . ARG C 1 138 ? 11.603 -7.195 64.697 1.00 46.36 130 ARG C O 1
ATOM 4992 N N . ASN C 1 139 ? 9.434 -6.606 64.931 1.00 46.76 131 ASN C N 1
ATOM 4993 C CA . ASN C 1 139 ? 8.976 -7.902 65.443 1.00 47.62 131 ASN C CA 1
ATOM 4994 C C . ASN C 1 139 ? 8.501 -8.883 64.356 1.00 48.60 131 ASN C C 1
ATOM 4995 O O . ASN C 1 139 ? 7.659 -9.748 64.624 1.00 48.68 131 ASN C O 1
ATOM 5000 N N . ALA C 1 140 ? 9.047 -8.758 63.143 1.00 49.55 132 ALA C N 1
ATOM 5001 C CA . ALA C 1 140 ? 8.773 -9.703 62.051 1.00 50.15 132 ALA C CA 1
ATOM 5002 C C . ALA C 1 140 ? 9.340 -11.093 62.345 1.00 51.30 132 ALA C C 1
ATOM 5003 O O . ALA C 1 140 ? 8.744 -12.098 61.958 1.00 50.70 132 ALA C O 1
ATOM 5005 N N . ASN C 1 141 ? 10.485 -11.136 63.032 1.00 53.25 133 ASN C N 1
ATOM 5006 C CA . ASN C 1 141 ? 11.150 -12.397 63.402 1.00 54.42 133 ASN C CA 1
ATOM 5007 C C . ASN C 1 141 ? 10.623 -13.087 64.679 1.00 54.24 133 ASN C C 1
ATOM 5008 O O . ASN C 1 141 ? 11.231 -14.056 65.139 1.00 54.66 133 ASN C O 1
ATOM 5013 N N . ARG C 1 142 ? 9.512 -12.598 65.242 1.00 53.78 134 ARG C N 1
ATOM 5014 C CA . ARG C 1 142 ? 8.923 -13.164 66.460 1.00 53.67 134 ARG C CA 1
ATOM 5015 C C . ARG C 1 142 ? 7.600 -13.869 66.183 1.00 53.00 134 ARG C C 1
ATOM 5016 O O . ARG C 1 142 ? 6.641 -13.240 65.725 1.00 53.38 134 ARG C O 1
ATOM 5024 N N . GLY C 1 143 ? 7.552 -15.167 66.475 1.00 51.97 135 GLY C N 1
ATOM 5025 C CA . GLY C 1 143 ? 6.315 -15.939 66.406 1.00 51.38 135 GLY C CA 1
ATOM 5026 C C . GLY C 1 143 ? 5.831 -16.185 64.990 1.00 51.00 135 GLY C C 1
ATOM 5027 O O . GLY C 1 143 ? 6.631 -16.256 64.053 1.00 51.33 135 GLY C O 1
ATOM 5028 N N . ILE C 1 144 ? 4.514 -16.316 64.847 1.00 50.18 136 ILE C N 1
ATOM 5029 C CA . ILE C 1 144 ? 3.874 -16.543 63.556 1.00 49.97 136 ILE C CA 1
ATOM 5030 C C . ILE C 1 144 ? 3.543 -15.180 62.939 1.00 48.98 136 ILE C C 1
ATOM 5031 O O . ILE C 1 144 ? 2.802 -14.391 63.531 1.00 48.97 136 ILE C O 1
ATOM 5036 N N . VAL C 1 145 ? 4.113 -14.914 61.763 1.00 47.27 137 VAL C N 1
ATOM 5037 C CA . VAL C 1 145 ? 3.928 -13.651 61.039 1.00 45.86 137 VAL C CA 1
ATOM 5038 C C . VAL C 1 145 ? 3.621 -13.959 59.571 1.00 44.68 137 VAL C C 1
ATOM 5039 O O . VAL C 1 145 ? 4.182 -14.899 59.005 1.00 43.83 137 VAL C O 1
ATOM 5043 N N . TYR C 1 146 ? 2.726 -13.173 58.970 1.00 43.56 138 TYR C N 1
ATOM 5044 C CA . TYR C 1 146 ? 2.385 -13.308 57.550 1.00 42.96 138 TYR C CA 1
ATOM 5045 C C . TYR C 1 146 ? 2.696 -12.024 56.784 1.00 41.34 138 TYR C C 1
ATOM 5046 O O . TYR C 1 146 ? 2.379 -10.932 57.255 1.00 40.89 138 TYR C O 1
ATOM 5055 N N . GLN C 1 147 ? 3.326 -12.168 55.616 1.00 39.46 139 GLN C N 1
ATOM 5056 C CA . GLN C 1 147 ? 3.490 -11.072 54.661 1.00 37.85 139 GLN C CA 1
ATOM 5057 C C . GLN C 1 147 ? 2.481 -11.297 53.541 1.00 36.56 139 GLN C C 1
ATOM 5058 O O . GLN C 1 147 ? 2.657 -12.194 52.717 1.00 35.98 139 GLN C O 1
ATOM 5064 N N . TYR C 1 148 ? 1.414 -10.500 53.536 1.00 35.06 140 TYR C N 1
ATOM 5065 C CA . TYR C 1 148 ? 0.384 -10.580 52.500 1.00 34.09 140 TYR C CA 1
ATOM 5066 C C . TYR C 1 148 ? 0.761 -9.709 51.309 1.00 33.27 140 TYR C C 1
ATOM 5067 O O . TYR C 1 148 ? 1.226 -8.584 51.488 1.00 32.67 140 TYR C O 1
ATOM 5076 N N . GLU C 1 149 ? 0.547 -10.242 50.106 1.00 32.12 141 GLU C N 1
ATOM 5077 C CA . GLU C 1 149 ? 0.862 -9.564 48.848 1.00 31.31 141 GLU C CA 1
ATOM 5078 C C . GLU C 1 149 ? -0.438 -9.031 48.252 1.00 30.00 141 GLU C C 1
ATOM 5079 O O . GLU C 1 149 ? -1.382 -9.794 48.030 1.00 29.70 141 GLU C O 1
ATOM 5085 N N . ILE C 1 150 ? -0.473 -7.722 47.989 1.00 28.76 142 ILE C N 1
ATOM 5086 C CA . ILE C 1 150 ? -1.709 -7.012 47.657 1.00 27.79 142 ILE C CA 1
ATOM 5087 C C . ILE C 1 150 ? -1.560 -6.260 46.327 1.00 26.78 142 ILE C C 1
ATOM 5088 O O . ILE C 1 150 ? -0.580 -5.543 46.116 1.00 26.13 142 ILE C O 1
ATOM 5093 N N . TYR C 1 151 ? -2.541 -6.445 45.446 1.00 25.93 143 TYR C N 1
ATOM 5094 C CA . TYR C 1 151 ? -2.640 -5.726 44.175 1.00 25.53 143 TYR C CA 1
ATOM 5095 C C . TYR C 1 151 ? -4.038 -5.127 44.105 1.00 25.22 143 TYR C C 1
ATOM 5096 O O . TYR C 1 151 ? -4.985 -5.795 43.688 1.00 26.05 143 TYR C O 1
ATOM 5105 N N . ALA C 1 152 ? -4.161 -3.869 44.525 1.00 25.08 144 ALA C N 1
ATOM 5106 C CA . ALA C 1 152 ? -5.463 -3.244 44.767 1.00 24.63 144 ALA C CA 1
ATOM 5107 C C . ALA C 1 152 ? -5.640 -1.931 44.009 1.00 24.26 144 ALA C C 1
ATOM 5108 O O . ALA C 1 152 ? -4.656 -1.266 43.681 1.00 24.55 144 ALA C O 1
ATOM 5110 N N . PRO C 1 153 ? -6.902 -1.551 43.732 1.00 24.09 145 PRO C N 1
ATOM 5111 C CA . PRO C 1 153 ? -7.182 -0.239 43.162 1.00 24.24 145 PRO C CA 1
ATOM 5112 C C . PRO C 1 153 ? -7.260 0.831 44.243 1.00 24.27 145 PRO C C 1
ATOM 5113 O O . PRO C 1 153 ? -7.618 0.525 45.380 1.00 24.41 145 PRO C O 1
ATOM 5117 N N . GLY C 1 154 ? -6.928 2.068 43.888 1.00 24.13 146 GLY C N 1
ATOM 5118 C CA . GLY C 1 154 ? -7.158 3.212 44.773 1.00 24.37 146 GLY C CA 1
ATOM 5119 C C . GLY C 1 154 ? -6.247 3.245 45.985 1.00 24.29 146 GLY C C 1
ATOM 5120 O O . GLY C 1 154 ? -5.093 2.811 45.918 1.00 23.97 146 GLY C O 1
ATOM 5121 N N . GLY C 1 155 ? -6.774 3.760 47.095 1.00 24.34 147 GLY C N 1
ATOM 5122 C CA . GLY C 1 155 ? -5.993 3.974 48.313 1.00 24.61 147 GLY C CA 1
ATOM 5123 C C . GLY C 1 155 ? -5.314 5.331 48.305 1.00 24.86 147 GLY C C 1
ATOM 5124 O O . GLY C 1 155 ? -5.205 5.977 47.257 1.00 24.38 147 GLY C O 1
ATOM 5125 N N . VAL C 1 156 ? -4.858 5.757 49.482 1.00 25.17 148 VAL C N 1
ATOM 5126 C CA . VAL C 1 156 ? -4.213 7.058 49.662 1.00 25.52 148 VAL C CA 1
ATOM 5127 C C . VAL C 1 156 ? -2.711 6.873 49.799 1.00 25.84 148 VAL C C 1
ATOM 5128 O O . VAL C 1 156 ? -2.262 6.058 50.601 1.00 25.63 148 VAL C O 1
ATOM 5132 N N . ASP C 1 157 ? -1.945 7.646 49.031 1.00 26.18 149 ASP C N 1
ATOM 5133 C CA . ASP C 1 157 ? -0.489 7.635 49.110 1.00 26.85 149 ASP C CA 1
ATOM 5134 C C . ASP C 1 157 ? -0.052 8.614 50.206 1.00 27.27 149 ASP C C 1
ATOM 5135 O O . ASP C 1 157 ? -0.217 9.828 50.065 1.00 27.26 149 ASP C O 1
ATOM 5140 N N . VAL C 1 158 ? 0.520 8.077 51.284 1.00 27.60 150 VAL C N 1
ATOM 5141 C CA . VAL C 1 158 ? 0.843 8.867 52.480 1.00 28.08 150 VAL C CA 1
ATOM 5142 C C . VAL C 1 158 ? 1.994 9.849 52.226 1.00 28.50 150 VAL C C 1
ATOM 5143 O O . VAL C 1 158 ? 1.879 11.031 52.563 1.00 28.88 150 VAL C O 1
ATOM 5147 N N . ASN C 1 159 ? 3.087 9.363 51.635 1.00 28.87 151 ASN C N 1
ATOM 5148 C CA . ASN C 1 159 ? 4.252 10.209 51.328 1.00 29.34 151 ASN C CA 1
ATOM 5149 C C . ASN C 1 159 ? 3.951 11.322 50.327 1.00 30.11 151 ASN C C 1
ATOM 5150 O O . ASN C 1 159 ? 4.403 12.454 50.512 1.00 29.83 151 ASN C O 1
ATOM 5155 N N . ASP C 1 160 ? 3.197 11.001 49.275 1.00 30.94 152 ASP C N 1
ATOM 5156 C CA . ASP C 1 160 ? 2.760 12.016 48.305 1.00 31.87 152 ASP C CA 1
ATOM 5157 C C . ASP C 1 160 ? 1.858 13.062 48.958 1.00 31.58 152 ASP C C 1
ATOM 5158 O O . ASP C 1 160 ? 1.924 14.242 48.607 1.00 32.13 152 ASP C O 1
ATOM 5163 N N . SER C 1 161 ? 1.029 12.629 49.908 1.00 31.24 153 SER C N 1
ATOM 5164 C CA . SER C 1 161 ? 0.121 13.532 50.613 1.00 31.20 153 SER C CA 1
ATOM 5165 C C . SER C 1 161 ? 0.836 14.531 51.529 1.00 32.34 153 SER C C 1
ATOM 5166 O O . SER C 1 161 ? 0.565 15.731 51.459 1.00 32.13 153 SER C O 1
ATOM 5169 N N . PHE C 1 162 ? 1.746 14.034 52.368 1.00 33.05 154 PHE C N 1
ATOM 5170 C CA . PHE C 1 162 ? 2.419 14.856 53.392 1.00 34.09 154 PHE C CA 1
ATOM 5171 C C . PHE C 1 162 ? 3.832 15.340 53.035 1.00 35.58 154 PHE C C 1
ATOM 5172 O O . PHE C 1 162 ? 4.351 16.235 53.706 1.00 35.92 154 PHE C O 1
ATOM 5180 N N . SER C 1 163 ? 4.448 14.755 52.003 1.00 37.02 155 SER C N 1
ATOM 5181 C CA . SER C 1 163 ? 5.793 15.141 51.542 1.00 38.06 155 SER C CA 1
ATOM 5182 C C . SER C 1 163 ? 6.836 15.056 52.683 1.00 38.79 155 SER C C 1
ATOM 5183 O O . SER C 1 163 ? 7.002 13.980 53.255 1.00 38.52 155 SER C O 1
ATOM 5186 N N . ASP C 1 164 ? 7.505 16.161 53.032 1.00 39.65 156 ASP C N 1
ATOM 5187 C CA . ASP C 1 164 ? 8.510 16.161 54.111 1.00 40.33 156 ASP C CA 1
ATOM 5188 C C . ASP C 1 164 ? 7.902 15.965 55.503 1.00 39.90 156 ASP C C 1
ATOM 5189 O O . ASP C 1 164 ? 8.601 15.540 56.426 1.00 40.37 156 ASP C O 1
ATOM 5194 N N . ALA C 1 165 ? 6.612 16.278 55.651 1.00 38.96 157 ALA C N 1
ATOM 5195 C CA . ALA C 1 165 ? 5.882 16.062 56.904 1.00 38.25 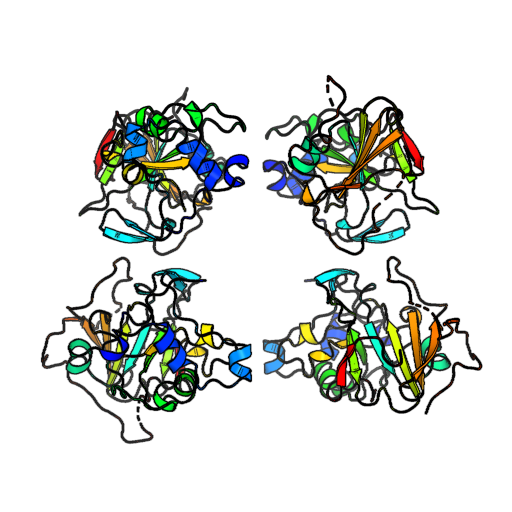157 ALA C CA 1
ATOM 5196 C C . ALA C 1 165 ? 5.320 14.642 57.075 1.00 37.57 157 ALA C C 1
ATOM 5197 O O . ALA C 1 165 ? 4.618 14.385 58.055 1.00 37.26 157 ALA C O 1
ATOM 5199 N N . SER C 1 166 ? 5.608 13.729 56.140 1.00 36.88 158 SER C N 1
ATOM 5200 C 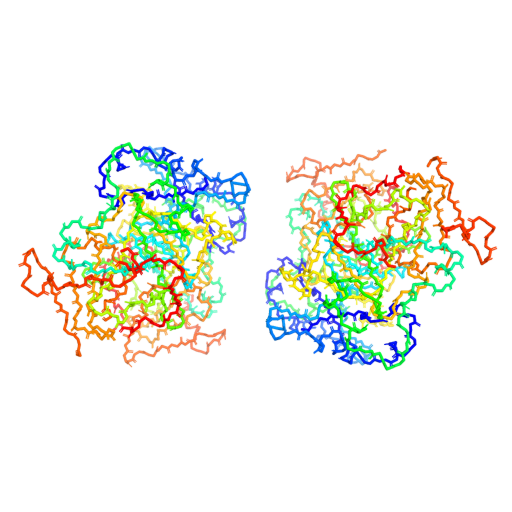CA . SER C 1 166 ? 5.202 12.326 56.277 1.00 36.65 158 SER C CA 1
ATOM 5201 C C . SER C 1 166 ? 5.869 11.714 57.518 1.00 36.68 158 SER C C 1
ATOM 5202 O O . SER C 1 166 ? 7.098 11.735 57.608 1.00 36.17 158 SER C O 1
ATOM 5205 N N . PRO C 1 167 ? 5.070 11.185 58.476 1.00 36.82 159 PRO C N 1
ATOM 5206 C CA . PRO C 1 167 ? 5.628 10.699 59.753 1.00 37.44 159 PRO C CA 1
ATOM 5207 C C . PRO C 1 167 ? 6.753 9.668 59.631 1.00 37.74 159 PRO C C 1
ATOM 5208 O O . PRO C 1 167 ? 7.776 9.800 60.305 1.00 38.02 159 PRO C O 1
ATOM 5212 N N . TRP C 1 168 ? 6.548 8.658 58.785 1.00 37.87 160 TRP C N 1
ATOM 5213 C CA . TRP C 1 168 ? 7.515 7.571 58.590 1.00 37.82 160 TRP C CA 1
ATOM 5214 C C . TRP C 1 168 ? 7.698 7.298 57.088 1.00 37.36 160 TRP C C 1
ATOM 5215 O O . TRP C 1 168 ? 7.114 6.349 56.555 1.00 37.06 160 TRP C O 1
ATOM 5226 N N . PRO C 1 169 ? 8.523 8.123 56.403 1.00 37.05 161 PRO C N 1
ATOM 5227 C CA . PRO C 1 169 ? 8.634 8.048 54.936 1.00 36.93 161 PRO C CA 1
ATOM 5228 C C . PRO C 1 169 ? 9.215 6.739 54.378 1.00 36.86 161 PRO C C 1
ATOM 5229 O O . PRO C 1 169 ? 8.908 6.378 53.239 1.00 36.74 161 PRO C O 1
ATOM 5233 N N . ASN C 1 170 ? 10.025 6.037 55.169 1.00 36.53 162 ASN C N 1
ATOM 5234 C CA . ASN C 1 170 ? 10.619 4.766 54.740 1.00 36.32 162 ASN C CA 1
ATOM 5235 C C . ASN C 1 170 ? 9.613 3.613 54.649 1.00 35.12 162 ASN C C 1
ATOM 5236 O O . ASN C 1 170 ? 9.889 2.609 53.989 1.00 34.68 162 ASN C O 1
ATOM 5241 N N . GLN C 1 171 ? 8.461 3.750 55.309 1.00 34.39 163 GLN C N 1
ATOM 5242 C CA . GLN C 1 171 ? 7.368 2.789 55.156 1.00 34.30 163 GLN C CA 1
ATOM 5243 C C . GLN C 1 171 ? 6.678 2.902 53.790 1.00 33.73 163 GLN C C 1
ATOM 5244 O O . GLN C 1 171 ? 6.121 1.918 53.313 1.00 33.57 163 GLN C O 1
ATOM 5250 N N . MET C 1 172 ? 6.709 4.089 53.175 1.00 33.42 164 MET C N 1
ATOM 5251 C CA . MET C 1 172 ? 6.057 4.333 51.878 1.00 33.07 164 MET C CA 1
ATOM 5252 C C . MET C 1 172 ? 4.617 3.818 51.900 1.00 31.76 164 MET C C 1
ATOM 5253 O O . MET C 1 172 ? 4.218 3.004 51.066 1.00 32.14 164 MET C O 1
ATOM 5258 N N . GLN C 1 173 ? 3.850 4.292 52.877 1.00 30.77 165 GLN C N 1
ATOM 5259 C CA . GLN C 1 173 ? 2.541 3.718 53.169 1.00 30.14 165 GLN C CA 1
ATOM 5260 C C . GLN C 1 173 ? 1.492 4.084 52.121 1.00 29.44 165 GLN C C 1
ATOM 5261 O O . GLN C 1 173 ? 1.451 5.216 51.639 1.00 29.37 165 GLN C O 1
ATOM 5267 N N . VAL C 1 174 ? 0.659 3.103 51.781 1.00 28.40 166 VAL C N 1
ATOM 5268 C CA . VAL C 1 174 ? -0.581 3.331 51.056 1.00 27.79 166 VAL C CA 1
ATOM 5269 C C . VAL C 1 174 ? -1.706 2.858 51.972 1.00 27.15 166 VAL C C 1
ATOM 5270 O O . VAL C 1 174 ? -1.769 1.676 52.316 1.00 26.95 166 VAL C O 1
ATOM 5274 N N . ALA C 1 175 ? -2.570 3.789 52.378 1.00 27.18 167 ALA C N 1
ATOM 5275 C CA . ALA C 1 175 ? -3.649 3.519 53.334 1.00 27.06 167 ALA C CA 1
ATOM 5276 C C . ALA C 1 175 ? -4.983 3.346 52.615 1.00 27.25 167 ALA C C 1
ATOM 5277 O O . ALA C 1 175 ? -5.277 4.074 51.663 1.00 26.85 167 ALA C O 1
ATOM 5279 N N . PHE C 1 176 ? -5.787 2.392 53.087 1.00 27.36 168 PHE C N 1
ATOM 5280 C CA . PHE C 1 176 ? -7.086 2.075 52.497 1.00 27.80 168 PHE C CA 1
ATOM 5281 C C . PHE C 1 176 ? -8.207 2.286 53.515 1.00 28.97 168 PHE C C 1
ATOM 5282 O O . PHE C 1 176 ? -8.444 1.410 54.356 1.00 29.23 168 PHE C O 1
ATOM 5290 N N . PRO C 1 177 ? -8.892 3.452 53.463 1.00 29.41 169 PRO C N 1
ATOM 5291 C CA . PRO C 1 177 ? -10.050 3.646 54.344 1.00 29.86 169 PRO C CA 1
ATOM 5292 C C . PRO C 1 177 ? -11.214 2.738 53.951 1.00 30.09 169 PRO C C 1
ATOM 5293 O O . PRO C 1 177 ? -11.632 2.736 52.794 1.00 29.70 169 PRO C O 1
ATOM 5297 N N . GLY C 1 178 ? -11.717 1.970 54.915 1.00 30.40 170 GLY C N 1
ATOM 5298 C CA . GLY C 1 178 ? -12.749 0.966 54.659 1.00 30.49 170 GLY C CA 1
ATOM 5299 C C . GLY C 1 178 ? -12.219 -0.412 54.286 1.00 30.45 170 GLY C C 1
ATOM 5300 O O . GLY C 1 178 ? -13.010 -1.313 54.001 1.00 30.64 170 GLY C O 1
ATOM 5301 N N . GLY C 1 179 ? -10.895 -0.580 54.277 1.00 30.64 171 GLY C N 1
ATOM 5302 C CA . GLY C 1 179 ? -10.276 -1.895 54.115 1.00 31.10 171 GLY C CA 1
ATOM 5303 C C . GLY C 1 179 ? -9.897 -2.288 52.701 1.00 31.33 171 GLY C C 1
ATOM 5304 O O . GLY C 1 179 ? -9.864 -1.454 51.799 1.00 31.20 171 GLY C O 1
ATOM 5305 N N . ILE C 1 180 ? -9.585 -3.572 52.529 1.00 31.50 172 ILE C N 1
ATOM 5306 C CA . ILE C 1 180 ? -9.180 -4.142 51.240 1.00 31.71 172 ILE C CA 1
ATOM 5307 C C . ILE C 1 180 ? -9.933 -5.458 51.037 1.00 32.59 172 ILE C C 1
ATOM 5308 O O . ILE C 1 180 ? -9.836 -6.355 51.877 1.00 32.73 172 ILE C O 1
ATOM 5313 N N . GLN C 1 181 ? -10.672 -5.572 49.932 1.00 33.73 173 GLN C N 1
ATOM 5314 C CA . GLN C 1 181 ? -11.401 -6.807 49.608 1.00 34.48 173 GLN C CA 1
ATOM 5315 C C . GLN C 1 181 ? -10.446 -7.975 49.368 1.00 34.28 173 GLN C C 1
ATOM 5316 O O . GLN C 1 181 ? -9.315 -7.783 48.906 1.00 34.00 173 GLN C O 1
ATOM 5322 N N . ASN C 1 182 ? -10.914 -9.178 49.701 1.00 33.85 174 ASN C N 1
ATOM 5323 C CA . ASN C 1 182 ? -10.126 -10.410 49.542 1.00 33.74 174 ASN C CA 1
ATOM 5324 C C . ASN C 1 182 ? -9.652 -10.673 48.110 1.00 33.10 174 ASN C C 1
ATOM 5325 O O . ASN C 1 182 ? -8.571 -11.230 47.906 1.00 32.64 174 ASN C O 1
ATOM 5330 N N . ILE C 1 183 ? -10.460 -10.255 47.134 1.00 32.66 175 ILE C N 1
ATOM 5331 C CA . ILE C 1 183 ? -10.114 -10.370 45.706 1.00 32.76 175 ILE C CA 1
ATOM 5332 C C . ILE C 1 183 ? -8.823 -9.654 45.270 1.00 32.26 175 ILE C C 1
ATOM 5333 O O . ILE C 1 183 ? -8.263 -9.989 44.225 1.00 32.92 175 ILE C O 1
ATOM 5338 N N . TYR C 1 184 ? -8.367 -8.673 46.052 1.00 31.38 176 TYR C N 1
ATOM 5339 C CA . TYR C 1 184 ? -7.131 -7.934 45.758 1.00 30.76 176 TYR C CA 1
ATOM 5340 C C . TYR C 1 184 ? -5.889 -8.443 46.507 1.00 31.13 176 TYR C C 1
ATOM 5341 O O . TYR C 1 184 ? -4.827 -7.821 46.427 1.00 31.15 176 TYR C O 1
ATOM 5350 N N . ILE C 1 185 ? -6.016 -9.570 47.213 1.00 31.13 177 ILE C N 1
ATOM 5351 C CA . ILE C 1 185 ? -4.892 -10.203 47.908 1.00 31.31 177 ILE C CA 1
ATOM 5352 C C . ILE C 1 185 ? -4.487 -11.428 47.092 1.00 31.57 177 ILE C C 1
ATOM 5353 O O . ILE C 1 185 ? -5.284 -12.357 46.941 1.00 32.20 177 ILE C O 1
ATOM 5358 N N . ARG C 1 186 ? -3.265 -11.429 46.558 1.00 31.64 178 ARG C N 1
ATOM 5359 C CA . ARG C 1 186 ? -2.795 -12.541 45.721 1.00 32.00 178 ARG C CA 1
ATOM 5360 C C . ARG C 1 186 ? -2.269 -13.700 46.560 1.00 32.85 178 ARG C C 1
ATOM 5361 O O . ARG C 1 186 ? -2.719 -14.836 46.402 1.00 33.23 178 ARG C O 1
ATOM 5369 N N . SER C 1 187 ? -1.319 -13.403 47.441 1.00 33.54 179 SER C N 1
ATOM 5370 C CA . SER C 1 187 ? -0.595 -14.434 48.181 1.00 34.47 179 SER C CA 1
ATOM 5371 C C . SER C 1 187 ? -0.243 -14.003 49.601 1.00 35.50 179 SER C C 1
ATOM 5372 O O . SER C 1 187 ? -0.413 -12.839 49.974 1.00 35.39 179 SER C O 1
ATOM 5375 N N . ALA C 1 188 ? 0.243 -14.965 50.381 1.00 36.76 180 ALA C N 1
ATOM 5376 C CA . ALA C 1 188 ? 0.692 -14.724 51.748 1.00 37.42 180 ALA C CA 1
ATOM 5377 C C . ALA C 1 188 ? 1.863 -15.644 52.076 1.00 38.69 180 ALA C C 1
ATOM 5378 O O . ALA C 1 188 ? 1.754 -16.860 51.923 1.00 38.66 180 ALA C O 1
ATOM 5380 N N . ARG C 1 189 ? 2.980 -15.055 52.499 1.00 40.34 181 ARG C N 1
ATOM 5381 C CA . ARG C 1 189 ? 4.133 -15.815 52.987 1.00 42.24 181 ARG C CA 1
ATOM 5382 C C . ARG C 1 189 ? 3.963 -16.069 54.483 1.00 43.14 181 ARG C C 1
ATOM 5383 O O . ARG C 1 189 ? 3.786 -15.121 55.245 1.00 41.96 181 ARG C O 1
ATOM 5391 N N . GLU C 1 190 ? 4.011 -17.340 54.889 1.00 44.07 182 GLU C N 1
ATOM 5392 C CA . GLU C 1 190 ? 3.889 -17.734 56.299 1.00 44.85 182 GLU C CA 1
ATOM 5393 C C . GLU C 1 190 ? 5.275 -17.869 56.930 1.00 44.79 182 GLU C C 1
ATOM 5394 O O . GLU C 1 190 ? 6.029 -18.782 56.585 1.00 43.98 182 GLU C O 1
ATOM 5400 N N . LEU C 1 191 ? 5.597 -16.960 57.852 1.00 45.27 183 LEU C N 1
ATOM 5401 C CA . LEU C 1 191 ? 6.880 -16.963 58.557 1.00 46.23 183 LEU C CA 1
ATOM 5402 C C . LEU C 1 191 ? 6.695 -17.456 59.991 1.00 46.85 183 LEU C C 1
ATOM 5403 O O . LEU C 1 191 ? 5.794 -16.996 60.693 1.00 46.53 183 LEU C O 1
ATOM 5408 N N . HIS C 1 192 ? 7.541 -18.403 60.401 1.00 47.57 184 HIS C N 1
ATOM 5409 C CA . HIS C 1 192 ? 7.621 -18.875 61.787 1.00 48.51 184 HIS C CA 1
ATOM 5410 C C . HIS C 1 192 ? 9.008 -18.529 62.323 1.00 48.42 184 HIS C C 1
ATOM 5411 O O . HIS C 1 192 ? 9.993 -19.162 61.940 1.00 48.88 184 HIS C O 1
ATOM 5418 N N . ASN C 1 193 ? 9.074 -17.514 63.187 1.00 48.70 185 ASN C N 1
ATOM 5419 C CA . ASN C 1 193 ? 10.331 -17.042 63.795 1.00 49.10 185 ASN C CA 1
ATOM 5420 C C . ASN C 1 193 ? 11.365 -16.559 62.767 1.00 49.96 185 ASN C C 1
ATOM 5421 O O . ASN C 1 193 ? 12.557 -16.866 62.871 1.00 49.52 185 ASN C O 1
ATOM 5426 N N . GLY C 1 194 ? 10.894 -15.795 61.783 1.00 51.15 186 GLY C N 1
ATOM 5427 C CA . GLY C 1 194 ? 11.745 -15.283 60.708 1.00 51.80 186 GLY C CA 1
ATOM 5428 C C . GLY C 1 194 ? 12.264 -16.345 59.751 1.00 52.09 186 GLY C C 1
ATOM 5429 O O . GLY C 1 194 ? 13.367 -16.208 59.215 1.00 52.74 186 GLY C O 1
ATOM 5430 N N . ARG C 1 195 ? 11.473 -17.399 59.541 1.00 52.31 187 ARG C N 1
ATOM 5431 C CA . ARG C 1 195 ? 11.817 -18.489 58.622 1.00 52.95 187 ARG C CA 1
ATOM 5432 C C . ARG C 1 195 ? 10.589 -18.856 57.801 1.00 52.10 187 ARG C C 1
ATOM 5433 O O . ARG C 1 195 ? 9.551 -19.202 58.370 1.00 51.23 187 ARG C O 1
ATOM 5441 N N . ILE C 1 196 ? 10.707 -18.775 56.475 1.00 51.90 188 ILE C N 1
ATOM 5442 C CA . ILE C 1 196 ? 9.599 -19.111 55.570 1.00 51.98 188 ILE C CA 1
ATOM 5443 C C . ILE C 1 196 ? 9.214 -20.594 55.683 1.00 51.70 188 ILE C C 1
ATOM 5444 O O . ILE C 1 196 ? 10.075 -21.475 55.624 1.00 51.93 188 ILE C O 1
ATOM 5449 N N . GLN C 1 197 ? 7.918 -20.846 55.866 1.00 51.52 189 GLN C N 1
ATOM 5450 C CA . GLN C 1 197 ? 7.375 -22.200 55.995 1.00 51.78 189 GLN C CA 1
ATOM 5451 C C . GLN C 1 197 ? 6.608 -22.610 54.745 1.00 51.44 189 GLN C C 1
ATOM 5452 O O . GLN C 1 197 ? 6.847 -23.685 54.196 1.00 51.08 189 GLN C O 1
ATOM 5458 N N . ARG C 1 198 ? 5.679 -21.758 54.313 1.00 51.18 190 ARG C N 1
ATOM 5459 C CA . ARG C 1 198 ? 4.918 -21.992 53.083 1.00 51.05 190 ARG C CA 1
ATOM 5460 C C . ARG C 1 198 ? 4.294 -20.713 52.526 1.00 49.70 190 ARG C C 1
ATOM 5461 O O . ARG C 1 198 ? 4.094 -19.735 53.251 1.00 48.54 190 ARG C O 1
ATOM 5469 N N . ILE C 1 199 ? 3.999 -20.748 51.228 1.00 48.20 191 ILE C N 1
ATOM 5470 C CA . ILE C 1 199 ? 3.421 -19.621 50.501 1.00 46.86 191 ILE C CA 1
ATOM 5471 C C . ILE C 1 199 ? 1.977 -19.980 50.152 1.00 45.43 191 ILE C C 1
ATOM 5472 O O . ILE C 1 199 ? 1.721 -21.025 49.552 1.00 45.44 191 ILE C O 1
ATOM 5477 N N . TRP C 1 200 ? 1.043 -19.114 50.539 1.00 43.71 192 TRP C N 1
ATOM 5478 C CA . TRP C 1 200 ? -0.385 -19.330 50.302 1.00 42.64 192 TRP C CA 1
ATOM 5479 C C . TRP C 1 200 ? -0.822 -18.663 49.006 1.00 42.40 192 TRP C C 1
ATOM 5480 O O . TRP C 1 200 ? -0.405 -17.544 48.722 1.00 42.17 192 TRP C O 1
ATOM 5491 N N . ILE C 1 201 ? -1.658 -19.358 48.233 1.00 41.91 193 ILE C N 1
ATOM 5492 C CA . ILE C 1 201 ? -2.226 -18.830 46.991 1.00 41.78 193 ILE C CA 1
ATOM 5493 C C . ILE C 1 201 ? -3.719 -18.603 47.215 1.00 41.08 193 ILE C C 1
ATOM 5494 O O . ILE C 1 201 ? -4.446 -19.541 47.548 1.00 41.23 193 ILE C O 1
ATOM 5499 N N . ASN C 1 202 ? -4.168 -17.360 47.041 1.00 40.09 194 ASN C N 1
ATOM 5500 C CA . ASN C 1 202 ? -5.591 -17.028 47.121 1.00 39.83 194 ASN C CA 1
ATOM 5501 C C . ASN C 1 202 ? -6.275 -17.412 45.802 1.00 39.84 194 ASN C C 1
ATOM 5502 O O . ASN C 1 202 ? -5.961 -16.822 44.766 1.00 40.65 194 ASN C O 1
ATOM 5507 N N . PRO C 1 203 ? -7.207 -18.395 45.827 1.00 39.92 195 PRO C N 1
ATOM 5508 C CA . PRO C 1 203 ? -7.895 -18.782 44.585 1.00 39.46 195 PRO C CA 1
ATOM 5509 C C . PRO C 1 203 ? -8.882 -17.735 44.052 1.00 38.60 195 PRO C C 1
ATOM 5510 O O . PRO C 1 203 ? -9.213 -17.764 42.865 1.00 38.78 195 PRO C O 1
ATOM 5514 N N . ASN C 1 204 ? -9.340 -16.831 44.921 1.00 37.48 196 ASN C N 1
ATOM 5515 C CA . ASN C 1 204 ? -10.276 -15.766 44.550 1.00 36.90 196 ASN C CA 1
ATOM 5516 C C . ASN C 1 204 ? -9.608 -14.431 44.177 1.00 35.36 196 ASN C C 1
ATOM 5517 O O . ASN C 1 204 ? -10.286 -13.407 44.112 1.00 35.16 196 ASN C O 1
ATOM 5522 N N . PHE C 1 205 ? -8.296 -14.438 43.930 1.00 34.01 197 PHE C N 1
ATOM 5523 C CA . PHE C 1 205 ? -7.580 -13.235 43.494 1.00 32.79 197 PHE C CA 1
ATOM 5524 C C . PHE C 1 205 ? -8.027 -12.830 42.088 1.00 32.77 197 PHE C C 1
ATOM 5525 O O . PHE C 1 205 ? -7.931 -13.627 41.154 1.00 32.42 197 PHE C O 1
ATOM 5533 N N . LEU C 1 206 ? -8.530 -11.601 41.950 1.00 32.51 198 LEU C N 1
ATOM 5534 C CA . LEU C 1 206 ? -8.879 -11.048 40.642 1.00 32.47 198 LEU C CA 1
ATOM 5535 C C . LEU C 1 206 ? -7.590 -10.582 39.962 1.00 31.66 198 LEU C C 1
ATOM 5536 O O . LEU C 1 206 ? -7.035 -9.541 40.315 1.00 31.06 198 LEU C O 1
ATOM 5541 N N . ASP C 1 207 ? -7.114 -11.371 39.002 1.00 30.98 199 ASP C N 1
ATOM 5542 C CA . ASP C 1 207 ? -5.817 -11.138 38.373 1.00 30.77 199 ASP C CA 1
ATOM 5543 C C . ASP C 1 207 ? -5.949 -10.086 37.264 1.00 30.09 199 ASP C C 1
ATOM 5544 O O . ASP C 1 207 ? -6.713 -10.292 36.320 1.00 29.65 199 ASP C O 1
ATOM 5549 N N . PRO C 1 208 ? -5.202 -8.963 37.369 1.00 29.23 200 PRO C N 1
ATOM 5550 C CA . PRO C 1 208 ? -5.209 -7.957 36.302 1.00 28.71 200 PRO C CA 1
ATOM 5551 C C . PRO C 1 208 ? -4.315 -8.299 35.099 1.00 28.24 200 PRO C C 1
ATOM 5552 O O . PRO C 1 208 ? -4.346 -7.575 34.099 1.00 28.05 200 PRO C O 1
ATOM 5556 N N . GLY C 1 209 ? -3.525 -9.370 35.195 1.00 27.50 201 GLY C N 1
ATOM 5557 C CA . GLY C 1 209 ? -2.582 -9.748 34.148 1.00 27.47 201 GLY C CA 1
ATOM 5558 C C . GLY C 1 209 ? -1.265 -9.011 34.295 1.00 27.24 201 GLY C C 1
ATOM 5559 O O . GLY C 1 209 ? -1.169 -8.029 35.040 1.00 27.09 201 GLY C O 1
ATOM 5560 N N . ASP C 1 210 ? -0.244 -9.517 33.602 1.00 27.16 202 ASP C N 1
ATOM 5561 C CA . ASP C 1 210 ? 1.094 -8.905 33.530 1.00 27.28 202 ASP C CA 1
ATOM 5562 C C . ASP C 1 210 ? 1.856 -8.742 34.859 1.00 27.75 202 ASP C C 1
ATOM 5563 O O . ASP C 1 210 ? 2.842 -8.009 34.909 1.00 27.41 202 ASP C O 1
ATOM 5568 N N . LEU C 1 211 ? 1.433 -9.436 35.915 1.00 28.49 203 LEU C N 1
ATOM 5569 C CA . LEU C 1 211 ? 2.147 -9.396 37.192 1.00 29.32 203 LEU C CA 1
ATOM 5570 C C . LEU C 1 211 ? 3.311 -10.376 37.137 1.00 30.53 203 LEU C C 1
ATOM 5571 O O . LEU C 1 211 ? 3.259 -11.362 36.397 1.00 30.23 203 LEU C O 1
ATOM 5576 N N . GLU C 1 212 ? 4.362 -10.099 37.907 1.00 32.59 204 GLU C N 1
ATOM 5577 C CA . GLU C 1 212 ? 5.475 -11.044 38.042 1.00 34.74 204 GLU C CA 1
ATOM 5578 C C . GLU C 1 212 ? 4.975 -12.304 38.759 1.00 36.03 204 GLU C C 1
ATOM 5579 O O . GLU C 1 212 ? 4.105 -12.203 39.630 1.00 35.13 204 GLU C O 1
ATOM 5585 N N . PRO C 1 213 ? 5.494 -13.495 38.384 1.00 38.66 205 PRO C N 1
ATOM 5586 C CA . PRO C 1 213 ? 5.097 -14.713 39.104 1.00 40.40 205 PRO C CA 1
ATOM 5587 C C . PRO C 1 213 ? 5.425 -14.662 40.597 1.00 41.93 205 PRO C C 1
ATOM 5588 O O . PRO C 1 213 ? 6.337 -13.936 41.007 1.00 42.34 205 PRO C O 1
ATOM 5592 N N . ILE C 1 214 ? 4.679 -15.425 41.392 1.00 43.67 206 ILE C N 1
ATOM 5593 C CA . ILE C 1 214 ? 4.906 -15.486 42.839 1.00 44.97 206 ILE C CA 1
ATOM 5594 C C . ILE C 1 214 ? 6.262 -16.157 43.086 1.00 46.01 206 ILE C C 1
ATOM 5595 O O . ILE C 1 214 ? 6.542 -17.220 42.528 1.00 45.92 206 ILE C O 1
ATOM 5600 N N . VAL C 1 215 ? 7.097 -15.514 43.905 1.00 47.88 207 VAL C N 1
ATOM 5601 C CA . VAL C 1 215 ? 8.478 -15.956 44.131 1.00 48.97 207 VAL C CA 1
ATOM 5602 C C . VAL C 1 215 ? 8.536 -17.219 44.985 1.00 49.85 207 VAL C C 1
ATOM 5603 O O . VAL C 1 215 ? 7.901 -17.299 46.035 1.00 50.79 207 VAL C O 1
ATOM 5605 N N . ARG C 1 219 ? 11.881 -26.104 47.450 1.00 63.85 211 ARG C N 1
ATOM 5606 C CA . ARG C 1 219 ? 12.424 -25.492 48.657 1.00 64.09 211 ARG C CA 1
ATOM 5607 C C . ARG C 1 219 ? 11.300 -25.161 49.637 1.00 62.82 211 ARG C C 1
ATOM 5608 O O . ARG C 1 219 ? 11.325 -25.601 50.788 1.00 62.60 211 ARG C O 1
ATOM 5616 N N . THR C 1 220 ? 10.329 -24.379 49.164 1.00 61.55 212 THR C N 1
ATOM 5617 C CA . THR C 1 220 ? 9.172 -23.960 49.959 1.00 60.69 212 THR C CA 1
ATOM 5618 C C . THR C 1 220 ? 7.892 -24.304 49.187 1.00 59.47 212 THR C C 1
ATOM 5619 O O . THR C 1 220 ? 7.736 -23.866 48.047 1.00 59.93 212 THR C O 1
ATOM 5623 N N . PRO C 1 221 ? 6.971 -25.076 49.803 1.00 58.29 213 PRO C N 1
ATOM 5624 C CA . PRO C 1 221 ? 5.773 -25.512 49.085 1.00 57.33 213 PRO C CA 1
ATOM 5625 C C . PRO C 1 221 ? 4.715 -24.415 48.950 1.00 56.32 213 PRO C C 1
ATOM 5626 O O . PRO C 1 221 ? 4.406 -23.732 49.930 1.00 56.07 213 PRO C O 1
ATOM 5630 N N . GLN C 1 222 ? 4.178 -24.254 47.741 1.00 55.20 214 GLN C N 1
ATOM 5631 C CA . GLN C 1 222 ? 3.041 -23.368 47.497 1.00 53.97 214 GLN C CA 1
ATOM 5632 C C . GLN C 1 222 ? 1.749 -24.135 47.754 1.00 52.47 214 GLN C C 1
ATOM 5633 O O . GLN C 1 222 ? 1.593 -25.261 47.276 1.00 52.90 214 GLN C O 1
ATOM 5639 N N . VAL C 1 223 ? 0.830 -23.524 48.502 1.00 50.79 215 VAL C N 1
ATOM 5640 C CA . VAL C 1 223 ? -0.418 -24.172 48.915 1.00 50.15 215 VAL C CA 1
ATOM 5641 C C . VAL C 1 223 ? -1.617 -23.333 48.472 1.00 49.78 215 VAL C C 1
ATOM 5642 O O . VAL C 1 223 ? -1.699 -22.146 48.795 1.00 50.35 215 VAL C O 1
ATOM 5646 N N . ILE C 1 224 ? -2.543 -23.954 47.742 1.00 48.68 216 ILE C N 1
ATOM 5647 C CA . ILE C 1 224 ? -3.773 -23.287 47.312 1.00 48.58 216 ILE C CA 1
ATOM 5648 C C . ILE C 1 224 ? -4.756 -23.284 48.483 1.00 48.76 216 ILE C C 1
ATOM 5649 O O . ILE C 1 224 ? -5.142 -24.343 48.981 1.00 48.68 216 ILE C O 1
ATOM 5654 N N . TRP C 1 225 ? -5.154 -22.087 48.911 1.00 48.40 217 TRP C N 1
ATOM 5655 C CA . TRP C 1 225 ? -6.053 -21.917 50.054 1.00 47.92 217 TRP C CA 1
ATOM 5656 C C . TRP C 1 225 ? -7.501 -22.278 49.702 1.00 48.50 217 TRP C C 1
ATOM 5657 O O . TRP C 1 225 ? -7.909 -22.195 48.544 1.00 47.56 217 TRP C O 1
ATOM 5668 N N . ARG C 1 226 ? -8.254 -22.697 50.717 1.00 50.57 218 ARG C N 1
ATOM 5669 C CA . ARG C 1 226 ? -9.712 -22.842 50.631 1.00 52.07 218 ARG C CA 1
ATOM 5670 C C . ARG C 1 226 ? -10.342 -22.507 51.985 1.00 53.16 218 ARG C C 1
ATOM 5671 O O . ARG C 1 226 ? -9.636 -22.370 52.986 1.00 52.57 218 ARG C O 1
ATOM 5679 N N . MET C 1 227 ? -11.668 -22.384 52.010 1.00 55.51 219 MET C N 1
ATOM 5680 C CA . MET C 1 227 ? -12.398 -22.075 53.244 1.00 58.40 219 MET C CA 1
ATOM 5681 C C . MET C 1 227 ? -12.194 -23.184 54.284 1.00 59.35 219 MET C C 1
ATOM 5682 O O . MET C 1 227 ? -12.379 -24.364 53.979 1.00 59.44 219 MET C O 1
ATOM 5687 N N . ASN C 1 228 ? -11.800 -22.784 55.496 1.00 60.20 220 ASN C N 1
ATOM 5688 C CA . ASN C 1 228 ? -11.512 -23.700 56.612 1.00 60.69 220 ASN C CA 1
ATOM 5689 C C . ASN C 1 228 ? -10.403 -24.712 56.292 1.00 60.61 220 ASN C C 1
ATOM 5690 O O . ASN C 1 228 ? -10.578 -25.924 56.459 1.00 61.05 220 ASN C O 1
ATOM 5695 N N . HIS C 1 229 ? -9.265 -24.194 55.834 1.00 59.62 221 HIS C N 1
ATOM 5696 C CA . HIS C 1 229 ? -8.095 -25.016 55.511 1.00 59.17 221 HIS C CA 1
ATOM 5697 C C . HIS C 1 229 ? -7.418 -25.456 56.817 1.00 58.68 221 HIS C C 1
ATOM 5698 O O . HIS C 1 229 ? -7.266 -24.635 57.724 1.00 58.62 221 HIS C O 1
ATOM 5705 N N . PRO C 1 230 ? -7.011 -26.743 56.925 1.00 58.20 222 PRO C N 1
ATOM 5706 C CA . PRO C 1 230 ? -6.460 -27.247 58.199 1.00 57.66 222 PRO C CA 1
ATOM 5707 C C . PRO C 1 230 ? -5.146 -26.592 58.650 1.00 57.20 222 PRO C C 1
ATOM 5708 O O . PRO C 1 230 ? -4.983 -26.315 59.840 1.00 56.86 222 PRO C O 1
ATOM 5712 N N . ASP C 1 231 ? -4.231 -26.361 57.710 1.00 56.64 223 ASP C N 1
ATOM 5713 C CA . ASP C 1 231 ? -2.973 -25.638 57.978 1.00 56.36 223 ASP C CA 1
ATOM 5714 C C . ASP C 1 231 ? -3.069 -24.100 57.903 1.00 56.14 223 ASP C C 1
ATOM 5715 O O . ASP C 1 231 ? -2.066 -23.419 58.117 1.00 55.24 223 ASP C O 1
ATOM 5720 N N . GLY C 1 232 ? -4.254 -23.551 57.619 1.00 55.90 224 GLY C N 1
ATOM 5721 C CA . GLY C 1 232 ? -4.417 -22.110 57.385 1.00 56.02 224 GLY C CA 1
ATOM 5722 C C . GLY C 1 232 ? -4.897 -21.269 58.558 1.00 56.52 224 GLY C C 1
ATOM 5723 O O . GLY C 1 232 ? -5.458 -20.194 58.342 1.00 55.57 224 GLY C O 1
ATOM 5724 N N . GLY C 1 233 ? -4.671 -21.736 59.789 1.00 56.77 225 GLY C N 1
ATOM 5725 C CA . GLY C 1 233 ? -5.123 -21.034 60.997 1.00 57.12 225 GLY C CA 1
ATOM 5726 C C . GLY C 1 233 ? -4.078 -20.850 62.088 1.00 58.45 225 GLY C C 1
ATOM 5727 O O . GLY C 1 233 ? -4.439 -20.612 63.244 1.00 58.51 225 GLY C O 1
ATOM 5728 N N . HIS C 1 234 ? -2.794 -20.941 61.736 1.00 59.76 226 HIS C N 1
ATOM 5729 C CA . HIS C 1 234 ? -1.708 -20.742 62.702 1.00 61.50 226 HIS C CA 1
ATOM 5730 C C . HIS C 1 234 ? -1.560 -19.257 63.030 1.00 63.04 226 HIS C C 1
ATOM 5731 O O . HIS C 1 234 ? -1.354 -18.442 62.132 1.00 62.10 226 HIS C O 1
ATOM 5738 N N . ARG C 1 235 ? -1.667 -18.913 64.312 1.00 65.18 227 ARG C N 1
ATOM 5739 C CA . ARG C 1 235 ? -1.513 -17.527 64.761 1.00 66.76 227 ARG C CA 1
ATOM 5740 C C . ARG C 1 235 ? -0.967 -17.446 66.185 1.00 68.09 227 ARG C C 1
ATOM 5741 O O . ARG C 1 235 ? -1.178 -18.351 66.996 1.00 68.62 227 ARG C O 1
ATOM 5749 N N . ASP C 1 236 ? -0.258 -16.356 66.468 1.00 69.41 228 ASP C N 1
ATOM 5750 C CA . ASP C 1 236 ? 0.326 -16.112 67.786 1.00 70.83 228 ASP C CA 1
ATOM 5751 C C . ASP C 1 236 ? 0.540 -14.611 67.992 1.00 71.36 228 ASP C C 1
ATOM 5752 O O . ASP C 1 236 ? 1.546 -14.051 67.546 1.00 72.56 228 ASP C O 1
ATOM 5757 N N . GLN C 1 237 ? -0.423 -13.972 68.653 1.00 71.78 229 GLN C N 1
ATOM 5758 C CA . GLN C 1 237 ? -0.322 -12.557 69.006 1.00 72.00 229 GLN C CA 1
ATOM 5759 C C . GLN C 1 237 ? 0.434 -12.419 70.325 1.00 70.23 229 GLN C C 1
ATOM 5760 O O . GLN C 1 237 ? 0.213 -13.190 71.262 1.00 69.84 229 GLN C O 1
ATOM 5766 N N . ARG C 1 238 ? 1.316 -11.424 70.389 1.00 68.53 230 ARG C N 1
ATOM 5767 C CA . ARG C 1 238 ? 2.309 -11.318 71.461 1.00 66.86 230 ARG C CA 1
ATOM 5768 C C . ARG C 1 238 ? 1.723 -10.662 72.712 1.00 66.19 230 ARG C C 1
ATOM 5769 O O . ARG C 1 238 ? 0.801 -9.847 72.622 1.00 66.23 230 ARG C O 1
ATOM 5777 N N . SER C 1 239 ? 2.273 -11.025 73.872 1.00 65.34 231 SER C N 1
ATOM 5778 C CA . SER C 1 239 ? 1.830 -10.501 75.170 1.00 64.77 231 SER C CA 1
ATOM 5779 C C . SER C 1 239 ? 2.591 -9.235 75.566 1.00 64.96 231 SER C C 1
ATOM 5780 O O . SER C 1 239 ? 1.987 -8.271 76.042 1.00 64.61 231 SER C O 1
ATOM 5783 N N . GLU C 1 240 ? 3.913 -9.253 75.380 1.00 65.24 232 GLU C N 1
ATOM 5784 C CA . GLU C 1 240 ? 4.771 -8.096 75.681 1.00 65.95 232 GLU C CA 1
ATOM 5785 C C . GLU C 1 240 ? 4.528 -6.934 74.710 1.00 68.04 232 GLU C C 1
ATOM 5786 O O . GLU C 1 240 ? 4.254 -7.158 73.529 1.00 68.31 232 GLU C O 1
ATOM 5792 N N . ARG C 1 241 ? 4.643 -5.706 75.224 1.00 70.64 233 ARG C N 1
ATOM 5793 C CA . ARG C 1 241 ? 4.389 -4.462 74.468 1.00 72.52 233 ARG C CA 1
ATOM 5794 C C . ARG C 1 241 ? 2.972 -4.370 73.876 1.00 74.71 233 ARG C C 1
ATOM 5795 O O . ARG C 1 241 ? 2.111 -3.683 74.433 1.00 75.71 233 ARG C O 1
ATOM 5803 N N . SER C 1 242 ? 2.740 -5.061 72.759 1.00 76.02 234 SER C N 1
ATOM 5804 C CA . SER C 1 242 ? 1.450 -5.030 72.065 1.00 76.47 234 SER C CA 1
ATOM 5805 C C . SER C 1 242 ? 0.423 -5.918 72.763 1.00 76.58 234 SER C C 1
ATOM 5806 O O . SER C 1 242 ? 0.770 -6.936 73.363 1.00 76.10 234 SER C O 1
ATOM 5809 N N . ASP C 1 247 ? -1.738 -5.062 64.668 1.00 51.16 239 ASP C N 1
ATOM 5810 C CA . ASP C 1 247 ? -1.523 -3.629 64.832 1.00 50.08 239 ASP C CA 1
ATOM 5811 C C . ASP C 1 247 ? -0.036 -3.290 64.795 1.00 48.18 239 ASP C C 1
ATOM 5812 O O . ASP C 1 247 ? 0.401 -2.467 63.985 1.00 47.06 239 ASP C O 1
ATOM 5817 N N . ASP C 1 248 ? 0.728 -3.938 65.676 1.00 45.75 240 ASP C N 1
ATOM 5818 C CA . ASP C 1 248 ? 2.149 -3.634 65.893 1.00 44.34 240 ASP C CA 1
ATOM 5819 C C . ASP C 1 248 ? 3.026 -3.775 64.646 1.00 42.70 240 ASP C C 1
ATOM 5820 O O . ASP C 1 248 ? 3.913 -2.951 64.422 1.00 41.90 240 ASP C O 1
ATOM 5825 N N . LEU C 1 249 ? 2.774 -4.806 63.841 1.00 41.16 241 LEU C N 1
ATOM 5826 C CA . LEU C 1 249 ? 3.606 -5.095 62.663 1.00 40.61 241 LEU C CA 1
ATOM 5827 C C . LEU C 1 249 ? 3.535 -4.056 61.529 1.00 40.04 241 LEU C C 1
ATOM 5828 O O . LEU C 1 249 ? 4.346 -4.119 60.605 1.00 40.07 241 LEU C O 1
ATOM 5833 N N . MET C 1 250 ? 2.577 -3.127 61.584 1.00 39.25 242 MET C N 1
ATOM 5834 C CA . MET C 1 250 ? 2.511 -2.012 60.628 1.00 38.83 242 MET C CA 1
ATOM 5835 C C . MET C 1 250 ? 2.681 -0.628 61.272 1.00 39.30 242 MET C C 1
ATOM 5836 O O . MET C 1 250 ? 2.320 0.386 60.666 1.00 39.02 242 MET C O 1
ATOM 5841 N N . TYR C 1 251 ? 3.257 -0.575 62.475 1.00 39.27 243 TYR C N 1
ATOM 5842 C CA . TYR C 1 251 ? 3.616 0.702 63.089 1.00 39.97 243 TYR C CA 1
ATOM 5843 C C . TYR C 1 251 ? 4.900 1.209 62.438 1.00 39.80 243 TYR C C 1
ATOM 5844 O O . TYR C 1 251 ? 5.937 0.550 62.518 1.00 39.87 243 TYR C O 1
ATOM 5853 N N . GLY C 1 252 ? 4.823 2.380 61.806 1.00 39.89 244 GLY C N 1
ATOM 5854 C CA . GLY C 1 252 ? 5.939 2.945 61.044 1.00 40.26 244 GLY C CA 1
ATOM 5855 C C . GLY C 1 252 ? 7.191 3.297 61.833 1.00 40.75 244 GLY C C 1
ATOM 5856 O O . GLY C 1 252 ? 8.283 3.338 61.265 1.00 39.99 244 GLY C O 1
ATOM 5857 N N . GLY C 1 253 ? 7.039 3.559 63.131 1.00 41.69 245 GLY C N 1
ATOM 5858 C CA . GLY C 1 253 ? 8.166 3.928 63.991 1.00 42.22 245 GLY C CA 1
ATOM 5859 C C . GLY C 1 253 ? 9.167 2.827 64.306 1.00 42.72 245 GLY C C 1
ATOM 5860 O O . GLY C 1 253 ? 10.327 3.127 64.603 1.00 43.24 245 GLY C O 1
ATOM 5861 N N . THR C 1 254 ? 8.732 1.565 64.247 1.00 43.18 246 THR C N 1
ATOM 5862 C CA . THR C 1 254 ? 9.577 0.415 64.602 1.00 43.57 246 THR C CA 1
ATOM 5863 C C . THR C 1 254 ? 9.779 -0.532 63.414 1.00 44.04 246 THR C C 1
ATOM 5864 O O . THR C 1 254 ? 9.304 -1.671 63.416 1.00 43.78 246 THR C O 1
ATOM 5868 N N . GLY C 1 255 ? 10.498 -0.046 62.406 1.00 45.10 247 GLY C N 1
ATOM 5869 C CA . GLY C 1 255 ? 10.826 -0.845 61.225 1.00 45.54 247 GLY C CA 1
ATOM 5870 C C . GLY C 1 255 ? 11.889 -0.200 60.358 1.00 46.18 247 GLY C C 1
ATOM 5871 O O . GLY C 1 255 ? 12.291 0.940 60.597 1.00 46.64 247 GLY C O 1
ATOM 5872 N N . ASN C 1 256 ? 12.348 -0.943 59.354 1.00 46.91 248 ASN C N 1
ATOM 5873 C CA . ASN C 1 256 ? 13.329 -0.438 58.389 1.00 47.53 248 ASN C CA 1
ATOM 5874 C C . ASN C 1 256 ? 13.318 -1.229 57.082 1.00 46.67 248 ASN C C 1
ATOM 5875 O O . ASN C 1 256 ? 12.777 -2.336 57.018 1.00 44.95 248 ASN C O 1
ATOM 5880 N N . VAL C 1 257 ? 13.924 -0.649 56.049 1.00 47.57 249 VAL C N 1
ATOM 5881 C CA . VAL C 1 257 ? 13.919 -1.229 54.706 1.00 47.98 249 VAL C CA 1
ATOM 5882 C C . VAL C 1 257 ? 14.993 -2.316 54.602 1.00 49.37 249 VAL C C 1
ATOM 5883 O O . VAL C 1 257 ? 16.175 -2.046 54.824 1.00 48.61 249 VAL C O 1
ATOM 5887 N N . GLN C 1 258 ? 14.564 -3.535 54.270 1.00 51.04 250 GLN C N 1
ATOM 5888 C CA . GLN C 1 258 ? 15.455 -4.685 54.073 1.00 52.85 250 GLN C CA 1
ATOM 5889 C C . GLN C 1 258 ? 15.095 -5.417 52.782 1.00 53.65 250 GLN C C 1
ATOM 5890 O O . GLN C 1 258 ? 14.055 -5.144 52.182 1.00 52.49 250 GLN C O 1
ATOM 5896 N N . GLU C 1 259 ? 15.953 -6.349 52.364 1.00 56.04 251 GLU C N 1
ATOM 5897 C CA . GLU C 1 259 ? 15.714 -7.146 51.150 1.00 57.75 251 GLU C CA 1
ATOM 5898 C C . GLU C 1 259 ? 14.478 -8.034 51.286 1.00 59.27 251 GLU C C 1
ATOM 5899 O O . GLU C 1 259 ? 14.147 -8.484 52.387 1.00 59.28 251 GLU C O 1
ATOM 5905 N N . ASP C 1 260 ? 13.823 -8.302 50.156 1.00 60.66 252 ASP C N 1
ATOM 5906 C CA . ASP C 1 260 ? 12.523 -8.986 50.128 1.00 62.65 252 ASP C CA 1
ATOM 5907 C C . ASP C 1 260 ? 12.667 -10.514 49.968 1.00 64.22 252 ASP C C 1
ATOM 5908 O O . ASP C 1 260 ? 12.016 -11.126 49.115 1.00 64.81 252 ASP C O 1
ATOM 5913 N N . THR C 1 261 ? 13.524 -11.116 50.795 1.00 66.13 253 THR C N 1
ATOM 5914 C CA . THR C 1 261 ? 13.653 -12.575 50.902 1.00 66.95 253 THR C CA 1
ATOM 5915 C C . THR C 1 261 ? 13.718 -12.998 52.381 1.00 67.53 253 THR C C 1
ATOM 5916 O O . THR C 1 261 ? 14.392 -13.970 52.734 1.00 68.33 253 THR C O 1
ATOM 5920 N N . PHE C 1 262 ? 13.001 -12.265 53.235 1.00 68.04 254 PHE C N 1
ATOM 5921 C CA . PHE C 1 262 ? 12.954 -12.540 54.672 1.00 68.50 254 PHE C CA 1
ATOM 5922 C C . PHE C 1 262 ? 12.026 -13.718 54.960 1.00 68.19 254 PHE C C 1
ATOM 5923 O O . PHE C 1 262 ? 12.418 -14.684 55.616 1.00 68.64 254 PHE C O 1
ATOM 5931 N N . PRO D 1 14 ? 32.641 19.101 38.818 1.00 50.20 6 PRO D N 1
ATOM 5932 C CA . PRO D 1 14 ? 33.576 20.215 38.725 1.00 49.53 6 PRO D CA 1
ATOM 5933 C C . PRO D 1 14 ? 32.928 21.485 38.164 1.00 48.29 6 PRO D C 1
ATOM 5934 O O . PRO D 1 14 ? 32.206 21.416 37.168 1.00 49.15 6 PRO D O 1
ATOM 5938 N N . TYR D 1 15 ? 33.191 22.622 38.809 1.00 46.61 7 TYR D N 1
ATOM 5939 C CA . TYR D 1 15 ? 32.630 23.919 38.410 1.00 44.49 7 TYR D CA 1
ATOM 5940 C C . TYR D 1 15 ? 33.651 25.042 38.602 1.00 42.49 7 TYR D C 1
ATOM 5941 O O . TYR D 1 15 ? 34.617 24.891 39.352 1.00 42.26 7 TYR D O 1
ATOM 5950 N N . MET D 1 16 ? 33.421 26.165 37.924 1.00 40.02 8 MET D N 1
ATOM 5951 C CA . MET D 1 16 ? 34.317 27.319 37.993 1.00 38.45 8 MET D CA 1
ATOM 5952 C C . MET D 1 16 ? 33.858 28.297 39.069 1.00 35.20 8 MET D C 1
ATOM 5953 O O . MET D 1 16 ? 32.685 28.663 39.116 1.00 33.33 8 MET D O 1
ATOM 5958 N N . THR D 1 17 ? 34.791 28.712 39.924 1.00 32.36 9 THR D N 1
ATOM 5959 C CA . THR D 1 17 ? 34.531 29.726 40.948 1.00 30.51 9 THR D CA 1
ATOM 5960 C C . THR D 1 17 ? 35.722 30.672 41.074 1.00 29.40 9 THR D C 1
ATOM 5961 O O . THR D 1 17 ? 36.865 30.275 40.836 1.00 28.46 9 THR D O 1
ATOM 5965 N N . ASN D 1 18 ? 35.436 31.920 41.440 1.00 28.27 10 ASN D N 1
ATOM 5966 C CA . ASN D 1 18 ? 36.474 32.893 41.790 1.00 27.91 10 ASN D CA 1
ATOM 5967 C C . ASN D 1 18 ? 36.980 32.745 43.233 1.00 27.58 10 ASN D C 1
ATOM 5968 O O . ASN D 1 18 ? 37.942 33.412 43.613 1.00 27.39 10 ASN D O 1
ATOM 5973 N N . GLY D 1 19 ? 36.325 31.895 44.028 1.00 27.27 11 GLY D N 1
ATOM 5974 C CA . GLY D 1 19 ? 36.858 31.440 45.314 1.00 27.54 11 GLY D CA 1
ATOM 5975 C C . GLY D 1 19 ? 37.099 32.549 46.323 1.00 27.71 11 GLY D C 1
ATOM 5976 O O . GLY D 1 19 ? 36.146 33.131 46.842 1.00 27.73 11 GLY D O 1
ATOM 5977 N N . ILE D 1 20 ? 38.377 32.856 46.560 1.00 27.56 12 ILE D N 1
ATOM 5978 C CA . ILE D 1 20 ? 38.794 33.859 47.560 1.00 28.21 12 ILE D CA 1
ATOM 5979 C C . ILE D 1 20 ? 39.353 35.139 46.921 1.00 28.28 12 ILE D C 1
ATOM 5980 O O . ILE D 1 20 ? 40.108 35.877 47.561 1.00 28.05 12 ILE D O 1
ATOM 5985 N N . GLN D 1 21 ? 38.953 35.422 45.676 1.00 28.46 13 GLN D N 1
ATOM 5986 C CA . GLN D 1 21 ? 39.425 36.609 44.947 1.00 28.39 13 GLN D CA 1
ATOM 5987 C C . GLN D 1 21 ? 39.135 37.920 45.686 1.00 28.49 13 GLN D C 1
ATOM 5988 O O . GLN D 1 21 ? 39.929 38.859 45.610 1.00 28.99 13 GLN D O 1
ATOM 5994 N N . ALA D 1 22 ? 38.005 37.975 46.390 1.00 28.48 14 ALA D N 1
ATOM 5995 C CA . ALA D 1 22 ? 37.604 39.170 47.139 1.00 28.88 14 ALA D CA 1
ATOM 5996 C C . ALA D 1 22 ? 38.349 39.388 48.465 1.00 29.31 14 ALA D C 1
ATOM 5997 O O . ALA D 1 22 ? 38.224 40.460 49.056 1.00 28.86 14 ALA D O 1
ATOM 5999 N N . ALA D 1 23 ? 39.110 38.392 48.927 1.00 30.01 15 ALA D N 1
ATOM 6000 C CA . ALA D 1 23 ? 39.761 38.438 50.246 1.00 30.90 15 ALA D CA 1
ATOM 6001 C C . ALA D 1 23 ? 40.728 39.613 50.399 1.00 31.54 15 ALA D C 1
ATOM 6002 O O . ALA D 1 23 ? 41.432 39.968 49.455 1.00 30.69 15 ALA D O 1
ATOM 6004 N N . VAL D 1 24 ? 40.726 40.217 51.587 1.00 33.15 16 VAL D N 1
ATOM 6005 C CA . VAL D 1 24 ? 41.717 41.237 51.973 1.00 34.35 16 VAL D CA 1
ATOM 6006 C C . VAL D 1 24 ? 42.912 40.643 52.729 1.00 35.12 16 VAL D C 1
ATOM 6007 O O . VAL D 1 24 ? 44.003 41.214 52.695 1.00 35.81 16 VAL D O 1
ATOM 6011 N N . VAL D 1 25 ? 42.706 39.507 53.399 1.00 36.18 17 VAL D N 1
ATOM 6012 C CA . VAL D 1 25 ? 43.749 38.871 54.211 1.00 37.35 17 VAL D CA 1
ATOM 6013 C C . VAL D 1 25 ? 44.748 38.181 53.281 1.00 39.16 17 VAL D C 1
ATOM 6014 O O . VAL D 1 25 ? 44.385 37.256 52.550 1.00 39.45 17 VAL D O 1
ATOM 6018 N N . GLU D 1 26 ? 46.003 38.628 53.333 1.00 40.62 18 GLU D N 1
ATOM 6019 C CA . GLU D 1 26 ? 47.015 38.268 52.332 1.00 42.02 18 GLU D CA 1
ATOM 6020 C C . GLU D 1 26 ? 47.380 36.780 52.325 1.00 41.75 18 GLU D C 1
ATOM 6021 O O . GLU D 1 26 ? 47.567 36.203 51.251 1.00 41.70 18 GLU D O 1
ATOM 6027 N N . TRP D 1 27 ? 47.486 36.163 53.504 1.00 41.35 19 TRP D N 1
ATOM 6028 C CA . TRP D 1 27 ? 47.826 34.734 53.588 1.00 41.08 19 TRP D CA 1
ATOM 6029 C C . TRP D 1 27 ? 46.705 33.829 53.054 1.00 41.60 19 TRP D C 1
ATOM 6030 O O . TRP D 1 27 ? 46.984 32.743 52.551 1.00 41.77 19 TRP D O 1
ATOM 6041 N N . ILE D 1 28 ? 45.454 34.280 53.166 1.00 42.33 20 ILE D N 1
ATOM 6042 C CA . ILE D 1 28 ? 44.303 33.572 52.586 1.00 43.12 20 ILE D CA 1
ATOM 6043 C C . ILE D 1 28 ? 44.276 33.725 51.056 1.00 44.81 20 ILE D C 1
ATOM 6044 O O . ILE D 1 28 ? 43.890 32.788 50.352 1.00 44.94 20 ILE D O 1
ATOM 6049 N N . ARG D 1 29 ? 44.681 34.892 50.549 1.00 47.07 21 ARG D N 1
ATOM 6050 C CA . ARG D 1 29 ? 44.829 35.106 49.101 1.00 49.20 21 ARG D CA 1
ATOM 6051 C C . ARG D 1 29 ? 45.898 34.196 48.507 1.00 50.53 21 ARG D C 1
ATOM 6052 O O . ARG D 1 29 ? 45.637 33.471 47.545 1.00 51.82 21 ARG D O 1
ATOM 6060 N N . ALA D 1 30 ? 47.095 34.236 49.090 1.00 51.94 22 ALA D N 1
ATOM 6061 C CA . ALA D 1 30 ? 48.216 33.397 48.652 1.00 53.02 22 ALA D CA 1
ATOM 6062 C C . ALA D 1 30 ? 48.055 31.981 49.209 1.00 53.40 22 ALA D C 1
ATOM 6063 O O . ALA D 1 30 ? 48.834 31.531 50.055 1.00 55.66 22 ALA D O 1
ATOM 6065 N N . LEU D 1 31 ? 47.035 31.285 48.711 1.00 52.37 23 LEU D N 1
ATOM 6066 C CA . LEU D 1 31 ? 46.616 29.995 49.253 1.00 51.56 23 LEU D CA 1
ATOM 6067 C C . LEU D 1 31 ? 45.791 29.256 48.205 1.00 49.41 23 LEU D C 1
ATOM 6068 O O . LEU D 1 31 ? 44.914 29.853 47.572 1.00 49.40 23 LEU D O 1
ATOM 6073 N N . ASP D 1 32 ? 46.072 27.967 48.027 1.00 47.55 24 ASP D N 1
ATOM 6074 C CA . ASP D 1 32 ? 45.316 27.133 47.093 1.00 45.94 24 ASP D CA 1
ATOM 6075 C C . ASP D 1 32 ? 43.885 26.960 47.607 1.00 44.15 24 ASP D C 1
ATOM 6076 O O . ASP D 1 32 ? 43.659 26.914 48.820 1.00 43.80 24 ASP D O 1
ATOM 6081 N N . LEU D 1 33 ? 42.928 26.876 46.683 1.00 42.34 25 LEU D N 1
ATOM 6082 C CA . LEU D 1 33 ? 41.506 26.772 47.041 1.00 41.46 25 LEU D CA 1
ATOM 6083 C C . LEU D 1 33 ? 41.171 25.472 47.783 1.00 40.00 25 LEU D C 1
ATOM 6084 O O . LEU D 1 33 ? 40.205 25.427 48.541 1.00 39.29 25 LEU D O 1
ATOM 6089 N N . GLU D 1 34 ? 41.960 24.422 47.552 1.00 39.06 26 GLU D N 1
ATOM 6090 C CA . GLU D 1 34 ? 41.811 23.162 48.285 1.00 38.71 26 GLU D CA 1
ATOM 6091 C C . GLU D 1 34 ? 42.139 23.309 49.775 1.00 37.39 26 GLU D C 1
ATOM 6092 O O . GLU D 1 34 ? 41.469 22.701 50.614 1.00 36.48 26 GLU D O 1
ATOM 6098 N N . ILE D 1 35 ? 43.146 24.123 50.097 1.00 36.46 27 ILE D N 1
ATOM 6099 C CA . ILE D 1 35 ? 43.562 24.336 51.490 1.00 36.17 27 ILE D CA 1
ATOM 6100 C C . ILE D 1 35 ? 42.494 25.129 52.249 1.00 35.20 27 ILE D C 1
ATOM 6101 O O . ILE D 1 35 ? 42.069 24.710 53.324 1.00 34.53 27 ILE D O 1
ATOM 6106 N N . ILE D 1 36 ? 42.065 26.262 51.692 1.00 34.92 28 ILE D N 1
ATOM 6107 C CA . ILE D 1 36 ? 40.990 27.065 52.305 1.00 34.21 28 ILE D CA 1
ATOM 6108 C C . ILE D 1 36 ? 39.672 26.281 52.397 1.00 33.00 28 ILE D C 1
ATOM 6109 O O . ILE D 1 36 ? 38.944 26.424 53.377 1.00 31.88 28 ILE D O 1
ATOM 6114 N N . SER D 1 37 ? 39.380 25.447 51.397 1.00 32.25 29 SER D N 1
ATOM 6115 C CA . SER D 1 37 ? 38.203 24.569 51.445 1.00 31.57 29 SER D CA 1
ATOM 6116 C C . SER D 1 37 ? 38.269 23.579 52.609 1.00 31.47 29 SER D C 1
ATOM 6117 O O . SER D 1 37 ? 37.259 23.335 53.272 1.00 31.09 29 SER D O 1
ATOM 6120 N N . LEU D 1 38 ? 39.455 23.020 52.851 1.00 31.32 30 LEU D N 1
ATOM 6121 C CA . LEU D 1 38 ? 39.671 22.109 53.981 1.00 31.63 30 LEU D CA 1
ATOM 6122 C C . LEU D 1 38 ? 39.467 22.814 55.325 1.00 31.48 30 LEU D C 1
ATOM 6123 O O . LEU D 1 38 ? 38.801 22.278 56.204 1.00 31.58 30 LEU D O 1
ATOM 6128 N N . LEU D 1 39 ? 40.018 24.019 55.465 1.00 31.62 31 LEU D N 1
ATOM 6129 C CA . LEU D 1 39 ? 39.839 24.830 56.681 1.00 31.75 31 LEU D CA 1
ATOM 6130 C C . LEU D 1 39 ? 38.360 25.106 56.985 1.00 31.72 31 LEU D C 1
ATOM 6131 O O . LEU D 1 39 ? 37.941 25.058 58.145 1.00 31.83 31 LEU D O 1
ATOM 6136 N N . LEU D 1 40 ? 37.584 25.387 55.939 1.00 31.53 32 LEU D N 1
ATOM 6137 C CA . LEU D 1 40 ? 36.136 25.619 56.063 1.00 31.47 32 LEU D CA 1
ATOM 6138 C C . LEU D 1 40 ? 35.319 24.378 56.444 1.00 31.85 32 LEU D C 1
ATOM 6139 O O . LEU D 1 40 ? 34.272 24.512 57.084 1.00 31.30 32 LEU D O 1
ATOM 6144 N N . SER D 1 41 ? 35.786 23.194 56.041 1.00 31.98 33 SER D N 1
ATOM 6145 C CA . SER D 1 41 ? 35.034 21.939 56.201 1.00 32.44 33 SER D CA 1
ATOM 6146 C C . SER D 1 41 ? 35.626 20.887 57.158 1.00 33.09 33 SER D C 1
ATOM 6147 O O . SER D 1 41 ? 34.925 19.933 57.506 1.00 32.76 33 SER D O 1
ATOM 6150 N N . ARG D 1 42 ? 36.888 21.044 57.566 1.00 34.07 34 ARG D N 1
ATOM 6151 C CA . ARG D 1 42 ? 37.580 20.059 58.433 1.00 35.29 34 ARG D CA 1
ATOM 6152 C C . ARG D 1 42 ? 36.856 19.700 59.737 1.00 36.14 34 ARG D C 1
ATOM 6153 O O . ARG D 1 42 ? 36.925 18.553 60.185 1.00 36.41 34 ARG D O 1
ATOM 6161 N N . ALA D 1 43 ? 36.175 20.678 60.334 1.00 37.07 35 ALA D N 1
ATOM 6162 C CA . ALA D 1 43 ? 35.479 20.493 61.613 1.00 37.82 35 ALA D CA 1
ATOM 6163 C C . ALA D 1 43 ? 34.013 20.043 61.491 1.00 38.49 35 ALA D C 1
ATOM 6164 O O . ALA D 1 43 ? 33.340 19.901 62.514 1.00 38.82 35 ALA D O 1
ATOM 6166 N N . TRP D 1 44 ? 33.522 19.814 60.269 1.00 39.30 36 TRP D N 1
ATOM 6167 C CA . TRP D 1 44 ? 32.141 19.351 60.059 1.00 39.93 36 TRP D CA 1
ATOM 6168 C C . TRP D 1 44 ? 31.997 17.918 60.579 1.00 41.98 36 TRP D C 1
ATOM 6169 O O . TRP D 1 44 ? 32.881 17.092 60.336 1.00 42.36 36 TRP D O 1
ATOM 6180 N N . PRO D 1 45 ? 30.892 17.614 61.295 1.00 44.41 37 PRO D N 1
ATOM 6181 C CA . PRO D 1 45 ? 30.678 16.232 61.747 1.00 45.59 37 PRO D CA 1
ATOM 6182 C C . PRO D 1 45 ? 30.328 15.293 60.589 1.00 46.81 37 PRO D C 1
ATOM 6183 O O . PRO D 1 45 ? 29.865 15.754 59.542 1.00 46.73 37 PRO D O 1
ATOM 6187 N N . MET D 1 46 ? 30.558 13.994 60.788 1.00 48.55 38 MET D N 1
ATOM 6188 C CA . MET D 1 46 ? 30.335 12.971 59.747 1.00 49.90 38 MET D CA 1
ATOM 6189 C C . MET D 1 46 ? 28.920 12.975 59.160 1.00 49.66 38 MET D C 1
ATOM 6190 O O . MET D 1 46 ? 28.749 12.739 57.962 1.00 49.72 38 MET D O 1
ATOM 6195 N N . ALA D 1 47 ? 27.920 13.228 60.004 1.00 49.43 39 ALA D N 1
ATOM 6196 C CA . ALA D 1 47 ? 26.528 13.348 59.554 1.00 48.91 39 ALA D CA 1
ATOM 6197 C C . ALA D 1 47 ? 26.348 14.496 58.558 1.00 48.55 39 ALA D C 1
ATOM 6198 O O . ALA D 1 47 ? 25.625 14.354 57.568 1.00 48.46 39 ALA D O 1
ATOM 6200 N N . LEU D 1 48 ? 27.015 15.620 58.822 1.00 47.81 40 LEU D N 1
ATOM 6201 C CA . LEU D 1 48 ? 26.960 16.792 57.944 1.00 47.33 40 LEU D CA 1
ATOM 6202 C C . LEU D 1 48 ? 27.704 16.544 56.628 1.00 46.91 40 LEU D C 1
ATOM 6203 O O . LEU D 1 48 ? 27.171 16.825 55.555 1.00 47.01 40 LEU D O 1
ATOM 6208 N N . LEU D 1 49 ? 28.920 16.001 56.721 1.00 46.38 41 LEU D N 1
ATOM 6209 C CA . LEU D 1 49 ? 29.740 15.654 55.543 1.00 46.51 41 LEU D CA 1
ATOM 6210 C C . LEU D 1 49 ? 29.047 14.730 54.530 1.00 47.04 41 LEU D C 1
ATOM 6211 O O . LEU D 1 49 ? 29.317 14.818 53.331 1.00 46.26 41 LEU D O 1
ATOM 6216 N N . ALA D 1 50 ? 28.177 13.844 55.017 1.00 47.73 42 ALA D N 1
ATOM 6217 C CA . ALA D 1 50 ? 27.426 12.920 54.160 1.00 48.30 42 ALA D CA 1
ATOM 6218 C C . ALA D 1 50 ? 26.415 13.627 53.253 1.00 48.54 42 ALA D C 1
ATOM 6219 O O . ALA D 1 50 ? 26.299 13.288 52.074 1.00 49.87 42 ALA D O 1
ATOM 6221 N N . THR D 1 51 ? 25.692 14.600 53.809 1.00 48.33 43 THR D N 1
ATOM 6222 C CA . THR D 1 51 ? 24.629 15.316 53.090 1.00 47.87 43 THR D CA 1
ATOM 6223 C C . THR D 1 51 ? 25.044 16.680 52.514 1.00 46.78 43 THR D C 1
ATOM 6224 O O . THR D 1 51 ? 24.256 17.303 51.799 1.00 46.62 43 THR D O 1
ATOM 6228 N N . SER D 1 52 ? 26.264 17.136 52.813 1.00 45.47 44 SER D N 1
ATOM 6229 C CA . SER D 1 52 ? 26.720 18.476 52.425 1.00 44.45 44 SER D CA 1
ATOM 6230 C C . SER D 1 52 ? 27.996 18.446 51.587 1.00 43.20 44 SER D C 1
ATOM 6231 O O . SER D 1 52 ? 28.812 17.528 51.699 1.00 44.15 44 SER D O 1
ATOM 6234 N N . GLU D 1 53 ? 28.142 19.465 50.745 1.00 41.81 45 GLU D N 1
ATOM 6235 C CA . GLU D 1 53 ? 29.363 19.727 49.984 1.00 40.58 45 GLU D CA 1
ATOM 6236 C C . GLU D 1 53 ? 29.682 21.208 50.154 1.00 38.34 45 GLU D C 1
ATOM 6237 O O . GLU D 1 53 ? 28.767 22.020 50.244 1.00 37.72 45 GLU D O 1
ATOM 6243 N N . LEU D 1 54 ? 30.965 21.563 50.207 1.00 36.13 46 LEU D N 1
ATOM 6244 C CA . LEU D 1 54 ? 31.349 22.977 50.254 1.00 34.72 46 LEU D CA 1
ATOM 6245 C C . LEU D 1 54 ? 31.105 23.584 48.876 1.00 34.16 46 LEU D C 1
ATOM 6246 O O . LEU D 1 54 ? 31.817 23.267 47.920 1.00 34.52 46 LEU D O 1
ATOM 6251 N N . ARG D 1 55 ? 30.084 24.435 48.785 1.00 32.99 47 ARG D N 1
ATOM 6252 C CA . ARG D 1 55 ? 29.659 25.023 47.516 1.00 32.87 47 ARG D CA 1
ATOM 6253 C C . ARG D 1 55 ? 30.063 26.489 47.435 1.00 30.99 47 ARG D C 1
ATOM 6254 O O . ARG D 1 55 ? 29.395 27.364 47.994 1.00 30.67 47 ARG D O 1
ATOM 6262 N N . TRP D 1 56 ? 31.168 26.740 46.735 1.00 28.97 48 TRP D N 1
ATOM 6263 C CA . TRP D 1 56 ? 31.583 28.098 46.394 1.00 27.85 48 TRP D CA 1
ATOM 6264 C C . TRP D 1 56 ? 30.601 28.649 45.371 1.00 26.97 48 TRP D C 1
ATOM 6265 O O . TRP D 1 56 ? 30.095 27.896 44.534 1.00 27.12 48 TRP D O 1
ATOM 6276 N N . ARG D 1 57 ? 30.310 29.946 45.450 1.00 26.02 49 ARG D N 1
ATOM 6277 C CA . ARG D 1 57 ? 29.491 30.594 44.427 1.00 25.46 49 ARG D CA 1
ATOM 6278 C C . ARG D 1 57 ? 30.205 30.438 43.089 1.00 25.31 49 ARG D C 1
ATOM 6279 O O . ARG D 1 57 ? 31.375 30.804 42.983 1.00 25.35 49 ARG D O 1
ATOM 6287 N N . PRO D 1 58 ? 29.521 29.875 42.074 1.00 25.42 50 PRO D N 1
ATOM 6288 C CA . PRO D 1 58 ? 30.173 29.777 40.770 1.00 25.34 50 PRO D CA 1
ATOM 6289 C C . PRO D 1 58 ? 30.295 31.138 40.086 1.00 25.25 50 PRO D C 1
ATOM 6290 O O . PRO D 1 58 ? 29.596 32.083 40.463 1.00 24.78 50 PRO D O 1
ATOM 6294 N N . THR D 1 59 ? 31.171 31.223 39.087 1.00 25.23 51 THR D N 1
ATOM 6295 C CA . THR D 1 59 ? 31.375 32.465 38.327 1.00 25.58 51 THR D CA 1
ATOM 6296 C C . THR D 1 59 ? 30.094 32.933 37.634 1.00 25.42 51 THR D C 1
ATOM 6297 O O . THR D 1 59 ? 29.881 34.131 37.472 1.00 25.74 51 THR D O 1
ATOM 6301 N N . VAL D 1 60 ? 29.266 31.974 37.221 1.00 25.78 52 VAL D N 1
ATOM 6302 C CA . VAL D 1 60 ? 27.947 32.231 36.656 1.00 25.98 52 VAL D CA 1
ATOM 6303 C C . VAL D 1 60 ? 26.941 31.481 37.513 1.00 26.00 52 VAL D C 1
ATOM 6304 O O . VAL D 1 60 ? 27.047 30.264 37.665 1.00 26.63 52 VAL D O 1
ATOM 6308 N N . LEU D 1 61 ? 25.964 32.206 38.055 1.00 26.06 53 LEU D N 1
ATOM 6309 C CA . LEU D 1 61 ? 24.993 31.642 38.993 1.00 26.46 53 LEU D CA 1
ATOM 6310 C C . LEU D 1 61 ? 23.567 32.005 38.604 1.00 26.83 53 LEU D C 1
ATOM 6311 O O . LEU D 1 61 ? 23.345 32.920 37.812 1.00 26.47 53 LEU D O 1
ATOM 6316 N N . THR D 1 62 ? 22.615 31.267 39.169 1.00 26.89 54 THR D N 1
ATOM 6317 C CA . THR D 1 62 ? 21.196 31.587 39.061 1.00 27.34 54 THR D CA 1
ATOM 6318 C C . THR D 1 62 ? 20.830 32.435 40.274 1.00 27.72 54 THR D C 1
ATOM 6319 O O . THR D 1 62 ? 20.970 31.987 41.415 1.00 28.06 54 THR D O 1
ATOM 6323 N N . ASP D 1 63 ? 20.369 33.658 40.022 1.00 27.72 55 ASP D N 1
ATOM 6324 C CA . ASP D 1 63 ? 20.101 34.628 41.083 1.00 27.61 55 ASP D CA 1
ATOM 6325 C C . ASP D 1 63 ? 18.701 34.391 41.669 1.00 28.13 55 ASP D C 1
ATOM 6326 O O . ASP D 1 63 ? 17.957 33.529 41.190 1.00 28.24 55 ASP D O 1
ATOM 6331 N N . THR D 1 64 ? 18.348 35.167 42.693 1.00 28.67 56 THR D N 1
ATOM 6332 C CA . THR D 1 64 ? 17.106 34.972 43.457 1.00 28.90 56 THR D CA 1
ATOM 6333 C C . THR D 1 64 ? 15.807 35.277 42.692 1.00 29.88 56 THR D C 1
ATOM 6334 O O . THR D 1 64 ? 14.724 34.887 43.142 1.00 30.09 56 THR D O 1
ATOM 6338 N N . ASP D 1 65 ? 15.918 35.971 41.556 1.00 30.36 57 ASP D N 1
ATOM 6339 C CA . ASP D 1 65 ? 14.797 36.150 40.613 1.00 30.48 57 ASP D CA 1
ATOM 6340 C C . ASP D 1 65 ? 14.812 35.128 39.454 1.00 31.08 57 ASP D C 1
ATOM 6341 O O . ASP D 1 65 ? 14.114 35.314 38.453 1.00 31.28 57 ASP D O 1
ATOM 6346 N N . ASN D 1 66 ? 15.603 34.060 39.600 1.00 31.22 58 ASN D N 1
ATOM 6347 C CA . ASN D 1 66 ? 15.810 33.038 38.565 1.00 32.17 58 ASN D CA 1
ATOM 6348 C C . ASN D 1 66 ? 16.537 33.530 37.295 1.00 30.71 58 ASN D C 1
ATOM 6349 O O . ASN D 1 66 ? 16.558 32.826 36.283 1.00 31.73 58 ASN D O 1
ATOM 6354 N N . VAL D 1 67 ? 17.152 34.714 37.357 1.00 28.72 59 VAL D N 1
ATOM 6355 C CA . VAL D 1 67 ? 17.900 35.268 36.232 1.00 27.29 59 VAL D CA 1
ATOM 6356 C C . VAL D 1 67 ? 19.356 34.852 36.409 1.00 26.38 59 VAL D C 1
ATOM 6357 O O . VAL D 1 67 ? 19.908 34.964 37.509 1.00 25.50 59 VAL D O 1
ATOM 6361 N N . VAL D 1 68 ? 19.971 34.369 35.330 1.00 25.16 60 VAL D N 1
ATOM 6362 C CA . VAL D 1 68 ? 21.365 33.935 35.367 1.00 24.68 60 VAL D CA 1
ATOM 6363 C C . VAL D 1 68 ? 22.257 35.171 35.284 1.00 24.26 60 VAL D C 1
ATOM 6364 O O . VAL D 1 68 ? 22.115 35.974 34.360 1.00 23.79 60 VAL D O 1
ATOM 6368 N N . ARG D 1 69 ? 23.158 35.322 36.255 1.00 23.80 61 ARG D N 1
ATOM 6369 C CA . ARG D 1 69 ? 24.084 36.457 36.299 1.00 23.61 61 ARG D CA 1
ATOM 6370 C C . ARG D 1 69 ? 25.486 36.037 36.712 1.00 23.32 61 ARG D C 1
ATOM 6371 O O . ARG D 1 69 ? 25.681 34.989 37.336 1.00 22.78 61 ARG D O 1
ATOM 6379 N N . LEU D 1 70 ? 26.458 36.881 36.373 1.00 23.18 62 LEU D N 1
ATOM 6380 C CA . LEU D 1 70 ? 27.819 36.730 36.876 1.00 23.60 62 LEU D CA 1
ATOM 6381 C C . LEU D 1 70 ? 27.806 36.931 38.388 1.00 23.49 62 LEU D C 1
ATOM 6382 O O . LEU D 1 70 ? 26.999 37.710 38.901 1.00 23.40 62 LEU D O 1
ATOM 6387 N N . ASP D 1 71 ? 28.698 36.236 39.092 1.00 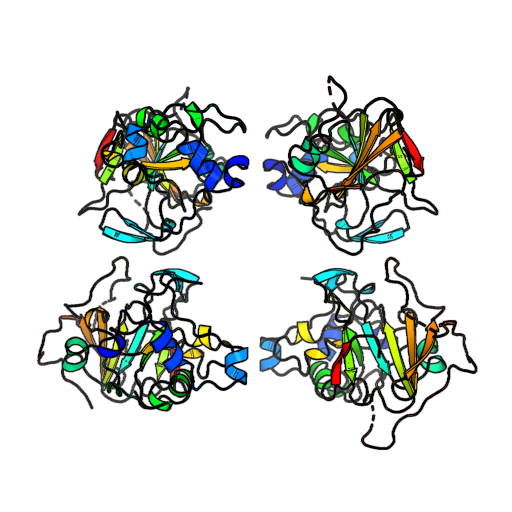23.96 63 ASP D N 1
ATOM 6388 C CA . ASP D 1 71 ? 28.825 36.382 40.553 1.00 24.21 63 ASP D CA 1
ATOM 6389 C C . ASP D 1 71 ? 28.919 37.846 40.995 1.00 24.56 63 ASP D C 1
ATOM 6390 O O . ASP D 1 71 ? 28.276 38.246 41.964 1.00 24.42 63 ASP D O 1
ATOM 6395 N N . ARG D 1 72 ? 29.674 38.640 40.236 1.00 25.04 64 ARG D N 1
ATOM 6396 C CA . ARG D 1 72 ? 29.854 40.070 40.503 1.00 25.50 64 ARG D CA 1
ATOM 6397 C C . ARG D 1 72 ? 28.629 40.958 40.235 1.00 24.95 64 ARG D C 1
ATOM 6398 O O . ARG D 1 72 ? 28.672 42.148 40.541 1.00 25.61 64 ARG D O 1
ATOM 6406 N N . ARG D 1 73 ? 27.563 40.413 39.649 1.00 24.31 65 ARG D N 1
ATOM 6407 C CA . ARG D 1 73 ? 26.302 41.142 39.489 1.00 24.22 65 ARG D CA 1
ATOM 6408 C C . ARG D 1 73 ? 25.187 40.655 40.425 1.00 24.09 65 ARG D C 1
ATOM 6409 O O . ARG D 1 73 ? 24.048 41.104 40.304 1.00 24.18 65 ARG D O 1
ATOM 6417 N N . GLN D 1 74 ? 25.506 39.758 41.360 1.00 23.93 66 GLN D N 1
ATOM 6418 C CA . GLN D 1 74 ? 24.569 39.414 42.430 1.00 24.41 66 GLN D CA 1
ATOM 6419 C C . GLN D 1 74 ? 24.680 40.489 43.508 1.00 24.69 66 GLN D C 1
ATOM 6420 O O . GLN D 1 74 ? 25.743 40.669 44.096 1.00 24.75 66 GLN D O 1
ATOM 6426 N N . ARG D 1 75 ? 23.585 41.202 43.755 1.00 24.96 67 ARG D N 1
ATOM 6427 C CA . ARG D 1 75 ? 23.567 42.268 44.754 1.00 25.38 67 ARG D CA 1
ATOM 6428 C C . ARG D 1 75 ? 23.536 41.660 46.160 1.00 25.39 67 ARG D C 1
ATOM 6429 O O . ARG D 1 75 ? 22.514 41.117 46.586 1.00 25.41 67 ARG D O 1
ATOM 6437 N N . LEU D 1 76 ? 24.670 41.743 46.854 1.00 25.48 68 LEU D N 1
ATOM 6438 C CA . LEU D 1 76 ? 24.792 41.272 48.234 1.00 25.39 68 LEU D CA 1
ATOM 6439 C C . LEU D 1 76 ? 24.697 42.455 49.193 1.00 25.76 68 LEU D C 1
ATOM 6440 O O . LEU D 1 76 ? 25.057 43.580 48.843 1.00 25.29 68 LEU D O 1
ATOM 6445 N N . VAL D 1 77 ? 24.212 42.179 50.402 1.00 26.53 69 VAL D N 1
ATOM 6446 C CA . VAL D 1 77 ? 24.013 43.192 51.439 1.00 27.15 69 VAL D CA 1
ATOM 6447 C C . VAL D 1 77 ? 24.736 42.745 52.711 1.00 27.67 69 VAL D C 1
ATOM 6448 O O . VAL D 1 77 ? 24.789 41.553 53.010 1.00 27.12 69 VAL D O 1
ATOM 6452 N N . ARG D 1 78 ? 25.307 43.707 53.437 1.00 28.68 70 ARG D N 1
ATOM 6453 C CA . ARG D 1 78 ? 25.825 43.473 54.784 1.00 29.41 70 ARG D CA 1
ATOM 6454 C C . ARG D 1 78 ? 25.359 44.596 55.710 1.00 30.35 70 ARG D C 1
ATOM 6455 O O . ARG D 1 78 ? 25.529 45.778 55.396 1.00 30.39 70 ARG D O 1
ATOM 6463 N N . TRP D 1 79 ? 24.766 44.209 56.837 1.00 31.04 71 TRP D N 1
ATOM 6464 C CA . TRP D 1 79 ? 24.383 45.141 57.895 1.00 31.70 71 TRP D CA 1
ATOM 6465 C C . TRP D 1 79 ? 25.557 45.248 58.855 1.00 32.77 71 TRP D C 1
ATOM 6466 O O . TRP D 1 79 ? 26.042 44.232 59.347 1.00 33.18 71 TRP D O 1
ATOM 6477 N N . ASP D 1 80 ? 26.015 46.470 59.111 1.00 33.65 72 ASP D N 1
ATOM 6478 C CA . ASP D 1 80 ? 27.207 46.700 59.928 1.00 35.01 72 ASP D CA 1
ATOM 6479 C C . ASP D 1 80 ? 27.103 48.055 60.628 1.00 35.95 72 ASP D C 1
ATOM 6480 O O . ASP D 1 80 ? 26.546 49.001 60.071 1.00 36.09 72 ASP D O 1
ATOM 6485 N N . ARG D 1 81 ? 27.633 48.135 61.847 1.00 37.35 73 ARG D N 1
ATOM 6486 C CA . ARG D 1 81 ? 27.620 49.381 62.623 1.00 38.02 73 ARG D CA 1
ATOM 6487 C C . ARG D 1 81 ? 28.834 50.276 62.346 1.00 38.28 73 ARG D C 1
ATOM 6488 O O . ARG D 1 81 ? 28.815 51.458 62.696 1.00 39.47 73 ARG D O 1
ATOM 6496 N N . ARG D 1 82 ? 29.872 49.725 61.715 1.00 37.59 74 ARG D N 1
ATOM 6497 C CA . ARG D 1 82 ? 31.079 50.490 61.392 1.00 37.42 74 ARG D CA 1
ATOM 6498 C C . ARG D 1 82 ? 30.838 51.414 60.186 1.00 37.47 74 ARG D C 1
ATOM 6499 O O . ARG D 1 82 ? 30.182 51.004 59.225 1.00 36.65 74 ARG D O 1
ATOM 6507 N N . PRO D 1 83 ? 31.368 52.659 60.231 1.00 37.33 75 PRO D N 1
ATOM 6508 C CA . PRO D 1 83 ? 31.057 53.663 59.211 1.00 37.24 75 PRO D CA 1
ATOM 6509 C C . PRO D 1 83 ? 31.993 53.649 57.992 1.00 36.13 75 PRO D C 1
ATOM 6510 O O . PRO D 1 83 ? 33.042 53.005 58.044 1.00 36.09 75 PRO D O 1
ATOM 6514 N N . PRO D 1 84 ? 31.619 54.371 56.907 1.00 35.77 76 PRO D N 1
ATOM 6515 C CA . PRO D 1 84 ? 32.391 54.465 55.655 1.00 35.43 76 PRO D CA 1
ATOM 6516 C C . PRO D 1 84 ? 33.878 54.796 55.800 1.00 35.34 76 PRO D C 1
ATOM 6517 O O . PRO D 1 84 ? 34.699 54.220 55.083 1.00 34.28 76 PRO D O 1
ATOM 6521 N N . ASN D 1 85 ? 34.218 55.711 56.710 1.00 35.00 77 ASN D N 1
ATOM 6522 C CA . ASN D 1 85 ? 35.626 56.067 56.963 1.00 35.40 77 ASN D CA 1
ATOM 6523 C C . ASN D 1 85 ? 36.509 54.881 57.375 1.00 34.67 77 ASN D C 1
ATOM 6524 O O . ASN D 1 85 ? 37.727 54.931 57.194 1.00 34.78 77 ASN D O 1
ATOM 6529 N N . GLU D 1 86 ? 35.897 53.831 57.923 1.00 34.31 78 GLU D N 1
ATOM 6530 C CA . GLU D 1 86 ? 36.577 52.559 58.153 1.00 34.45 78 GLU D CA 1
ATOM 6531 C C . GLU D 1 86 ? 36.371 51.578 56.991 1.00 33.85 78 GLU D C 1
ATOM 6532 O O . GLU D 1 86 ? 37.343 51.045 56.452 1.00 33.76 78 GLU D O 1
ATOM 6538 N N . ILE D 1 87 ? 35.113 51.354 56.609 1.00 33.48 79 ILE D N 1
ATOM 6539 C CA . ILE D 1 87 ? 34.760 50.276 55.670 1.00 33.62 79 ILE D CA 1
ATOM 6540 C C . ILE D 1 87 ? 35.247 50.551 54.243 1.00 33.31 79 ILE D C 1
ATOM 6541 O O . ILE D 1 87 ? 35.846 49.674 53.626 1.00 32.61 79 ILE D O 1
ATOM 6546 N N . PHE D 1 88 ? 35.007 51.755 53.723 1.00 32.69 80 PHE D N 1
ATOM 6547 C CA . PHE D 1 88 ? 35.527 52.121 52.394 1.00 32.80 80 PHE D CA 1
ATOM 6548 C C . PHE D 1 88 ? 37.056 52.277 52.391 1.00 32.75 80 PHE D C 1
ATOM 6549 O O . PHE D 1 88 ? 37.676 52.179 51.337 1.00 32.08 80 PHE D O 1
ATOM 6557 N N . LEU D 1 89 ? 37.661 52.510 53.557 1.00 32.58 81 LEU D N 1
ATOM 6558 C CA . LEU D 1 89 ? 39.121 52.568 53.676 1.00 32.88 81 LEU D CA 1
ATOM 6559 C C . LEU D 1 89 ? 39.747 51.172 53.648 1.00 32.41 81 LEU D C 1
ATOM 6560 O O . LEU D 1 89 ? 40.654 50.915 52.857 1.00 32.62 81 LEU D O 1
ATOM 6565 N N . ASP D 1 90 ? 39.260 50.284 54.514 1.00 32.77 82 ASP D N 1
ATOM 6566 C CA . ASP D 1 90 ? 39.853 48.951 54.712 1.00 32.83 82 ASP D CA 1
ATOM 6567 C C . ASP D 1 90 ? 39.176 47.818 53.936 1.00 32.26 82 ASP D C 1
ATOM 6568 O O . ASP D 1 90 ? 39.752 46.739 53.812 1.00 32.45 82 ASP D O 1
ATOM 6573 N N . GLY D 1 91 ? 37.964 48.051 53.434 1.00 31.65 83 GLY D N 1
ATOM 6574 C CA . GLY D 1 91 ? 37.076 46.961 53.024 1.00 31.43 83 GLY D CA 1
ATOM 6575 C C . GLY D 1 91 ? 36.481 46.329 54.272 1.00 31.23 83 GLY D C 1
ATOM 6576 O O . GLY D 1 91 ? 36.447 46.960 55.331 1.00 30.84 83 GLY D O 1
ATOM 6577 N N . PHE D 1 92 ? 36.006 45.093 54.146 1.00 30.67 84 PHE D N 1
ATOM 6578 C CA . PHE D 1 92 ? 35.547 44.310 55.294 1.00 30.46 84 PHE D CA 1
ATOM 6579 C C . PHE D 1 92 ? 36.631 43.320 55.701 1.00 30.83 84 PHE D C 1
ATOM 6580 O O . PHE D 1 92 ? 36.829 42.306 55.032 1.00 29.67 84 PHE D O 1
ATOM 6588 N N . VAL D 1 93 ? 37.327 43.627 56.794 1.00 31.21 85 VAL D N 1
ATOM 6589 C CA . VAL D 1 93 ? 38.370 42.757 57.336 1.00 31.69 85 VAL D CA 1
ATOM 6590 C C . VAL D 1 93 ? 37.718 41.877 58.400 1.00 32.14 85 VAL D C 1
ATOM 6591 O O . VAL D 1 93 ? 37.033 42.400 59.285 1.00 31.41 85 VAL D O 1
ATOM 6595 N N . PRO D 1 94 ? 37.926 40.543 58.332 1.00 32.32 86 PRO D N 1
ATOM 6596 C CA . PRO D 1 94 ? 37.334 39.679 59.355 1.00 32.62 86 PRO D CA 1
ATOM 6597 C C . PRO D 1 94 ? 38.004 39.865 60.720 1.00 32.80 86 PRO D C 1
ATOM 6598 O O . PRO D 1 94 ? 39.100 40.427 60.800 1.00 32.41 86 PRO D O 1
ATOM 6602 N N . ILE D 1 95 ? 37.347 39.388 61.773 1.00 33.82 87 ILE D N 1
ATOM 6603 C CA . ILE D 1 95 ? 37.858 39.541 63.142 1.00 35.06 87 ILE D CA 1
ATOM 6604 C C . ILE D 1 95 ? 39.189 38.799 63.294 1.00 35.72 87 ILE D C 1
ATOM 6605 O O . ILE D 1 95 ? 40.146 39.351 63.846 1.00 36.12 87 ILE D O 1
ATOM 6610 N N . VAL D 1 96 ? 39.244 37.565 62.786 1.00 35.91 88 VAL D N 1
ATOM 6611 C CA . VAL D 1 96 ? 40.461 36.750 62.812 1.00 36.42 88 VAL D CA 1
ATOM 6612 C C . VAL D 1 96 ? 41.238 36.900 61.500 1.00 37.30 88 VAL D C 1
ATOM 6613 O O . VAL D 1 96 ? 40.742 36.513 60.437 1.00 37.44 88 VAL D O 1
ATOM 6617 N N . THR D 1 97 ? 42.445 37.467 61.582 1.00 37.91 89 THR D N 1
ATOM 6618 C CA . THR D 1 97 ? 43.362 37.580 60.434 1.00 38.95 89 THR D CA 1
ATOM 6619 C C . THR D 1 97 ? 44.722 36.880 60.630 1.00 40.18 89 THR D C 1
ATOM 6620 O O . THR D 1 97 ? 45.566 36.927 59.731 1.00 40.06 89 THR D O 1
ATOM 6624 N N . ARG D 1 98 ? 44.935 36.230 61.777 1.00 42.41 90 ARG D N 1
ATOM 6625 C CA . ARG D 1 98 ? 46.214 35.553 62.063 1.00 44.06 90 ARG D CA 1
ATOM 6626 C C . ARG D 1 98 ? 46.444 34.329 61.168 1.00 45.16 90 ARG D C 1
ATOM 6627 O O . ARG D 1 98 ? 45.489 33.726 60.675 1.00 44.51 90 ARG D O 1
ATOM 6635 N N . GLU D 1 99 ? 47.715 33.971 60.982 1.00 47.34 91 GLU D N 1
ATOM 6636 C CA . GLU D 1 99 ? 48.111 32.922 60.027 1.00 49.56 91 GLU D CA 1
ATOM 6637 C C . GLU D 1 99 ? 47.821 31.481 60.463 1.00 50.48 91 GLU D C 1
ATOM 6638 O O . GLU D 1 99 ? 47.726 30.597 59.607 1.00 51.32 91 GLU D O 1
ATOM 6644 N N . ASN D 1 100 ? 47.688 31.244 61.770 1.00 51.19 92 ASN D N 1
ATOM 6645 C CA . ASN D 1 100 ? 47.410 29.908 62.310 1.00 51.58 92 ASN D CA 1
ATOM 6646 C C . ASN D 1 100 ? 46.143 29.938 63.181 1.00 50.78 92 ASN D C 1
ATOM 6647 O O . ASN D 1 100 ? 46.221 29.819 64.407 1.00 50.49 92 ASN D O 1
ATOM 6652 N N . PRO D 1 101 ? 44.964 30.105 62.545 1.00 50.24 93 PRO D N 1
ATOM 6653 C CA . PRO D 1 101 ? 43.708 30.207 63.294 1.00 50.25 93 PRO D CA 1
ATOM 6654 C C . PRO D 1 101 ? 43.218 28.872 63.860 1.00 50.76 93 PRO D C 1
ATOM 6655 O O . PRO D 1 101 ? 43.613 27.808 63.379 1.00 50.78 93 PRO D O 1
ATOM 6659 N N . ASP D 1 102 ? 42.350 28.951 64.866 1.00 51.88 94 ASP D N 1
ATOM 6660 C CA . ASP D 1 102 ? 41.777 27.768 65.522 1.00 53.05 94 ASP D CA 1
ATOM 6661 C C . ASP D 1 102 ? 40.793 27.026 64.617 1.00 53.08 94 ASP D C 1
ATOM 6662 O O . ASP D 1 102 ? 40.418 27.515 63.547 1.00 52.55 94 ASP D O 1
ATOM 6667 N N . TRP D 1 103 ? 40.369 25.851 65.078 1.00 52.87 95 TRP D N 1
ATOM 6668 C CA . TRP D 1 103 ? 39.407 25.012 64.352 1.00 53.58 95 TRP D CA 1
ATOM 6669 C C . TRP D 1 103 ? 38.027 25.684 64.345 1.00 51.87 95 TRP D C 1
ATOM 6670 O O . TRP D 1 103 ? 37.302 25.609 63.357 1.00 51.94 95 TRP D O 1
ATOM 6681 N N . GLU D 1 104 ? 37.678 26.351 65.444 1.00 50.26 96 GLU D N 1
ATOM 6682 C CA . GLU D 1 104 ? 36.431 27.120 65.527 1.00 48.84 96 GLU D CA 1
ATOM 6683 C C . GLU D 1 104 ? 36.472 28.390 64.666 1.00 45.91 96 GLU D C 1
ATOM 6684 O O . GLU D 1 104 ? 35.458 28.776 64.090 1.00 45.52 96 GLU D O 1
ATOM 6690 N N . GLU D 1 105 ? 37.640 29.025 64.580 1.00 43.11 97 GLU D N 1
ATOM 6691 C CA . GLU D 1 105 ? 37.803 30.279 63.830 1.00 41.53 97 GLU D CA 1
ATOM 6692 C C . GLU D 1 105 ? 37.706 30.136 62.300 1.00 40.15 97 GLU D C 1
ATOM 6693 O O . GLU D 1 105 ? 37.455 31.126 61.610 1.00 38.96 97 GLU D O 1
ATOM 6699 N N . THR D 1 106 ? 37.913 28.925 61.777 1.00 38.79 98 THR D N 1
ATOM 6700 C CA . THR D 1 106 ? 37.807 28.663 60.334 1.00 37.75 98 THR D CA 1
ATOM 6701 C C . THR D 1 106 ? 36.560 27.870 59.923 1.00 37.20 98 THR D C 1
ATOM 6702 O O . THR D 1 106 ? 36.334 27.677 58.731 1.00 37.09 98 THR D O 1
ATOM 6706 N N . ASP D 1 107 ? 35.754 27.418 60.885 1.00 36.10 99 ASP D N 1
ATOM 6707 C CA . ASP D 1 107 ? 34.629 26.531 60.587 1.00 35.33 99 ASP D CA 1
ATOM 6708 C C . ASP D 1 107 ? 33.417 27.296 60.047 1.00 34.86 99 ASP D C 1
ATOM 6709 O O . ASP D 1 107 ? 32.861 28.149 60.739 1.00 33.67 99 ASP D O 1
ATOM 6714 N N . LEU D 1 108 ? 33.010 26.967 58.819 1.00 34.24 100 LEU D N 1
ATOM 6715 C CA . LEU D 1 108 ? 31.867 27.616 58.161 1.00 33.89 100 LEU D CA 1
ATOM 6716 C C . LEU D 1 108 ? 30.529 27.291 58.825 1.00 33.86 100 LEU D C 1
ATOM 6717 O O . LEU D 1 108 ? 29.664 28.163 58.921 1.00 32.90 100 LEU D O 1
ATOM 6722 N N . TYR D 1 109 ? 30.355 26.042 59.257 1.00 34.72 101 TYR D N 1
ATOM 6723 C CA . TYR D 1 109 ? 29.091 25.599 59.848 1.00 35.11 101 TYR D CA 1
ATOM 6724 C C . TYR D 1 109 ? 28.821 26.319 61.169 1.00 35.04 101 TYR D C 1
ATOM 6725 O O . TYR D 1 109 ? 27.742 26.875 61.367 1.00 34.87 101 TYR D O 1
ATOM 6734 N N . GLY D 1 110 ? 29.813 26.295 62.055 1.00 35.51 102 GLY D N 1
ATOM 6735 C CA . GLY D 1 110 ? 29.756 26.992 63.338 1.00 35.94 102 GLY D CA 1
ATOM 6736 C C . GLY D 1 110 ? 29.609 28.498 63.203 1.00 36.04 102 GLY D C 1
ATOM 6737 O O . GLY D 1 110 ? 28.891 29.124 63.988 1.00 36.12 102 GLY D O 1
ATOM 6738 N N . PHE D 1 111 ? 30.286 29.082 62.212 1.00 35.56 103 PHE D N 1
ATOM 6739 C CA . PHE D 1 111 ? 30.146 30.513 61.930 1.00 35.46 103 PHE D CA 1
ATOM 6740 C C . PHE D 1 111 ? 28.733 30.860 61.461 1.00 35.52 103 PHE D C 1
ATOM 6741 O O . PHE D 1 111 ? 28.130 31.801 61.974 1.00 35.24 103 PHE D O 1
ATOM 6749 N N . ALA D 1 112 ? 28.217 30.106 60.491 1.00 35.69 104 ALA D N 1
ATOM 6750 C CA . ALA D 1 112 ? 26.845 30.302 60.001 1.00 36.21 104 ALA D CA 1
ATOM 6751 C C . ALA D 1 112 ? 25.802 30.124 61.108 1.00 36.96 104 ALA D C 1
ATOM 6752 O O . ALA D 1 112 ? 24.821 30.863 61.161 1.00 36.13 104 ALA D O 1
ATOM 6754 N N . LYS D 1 113 ? 26.034 29.150 61.987 1.00 38.46 105 LYS D N 1
ATOM 6755 C CA . LYS D 1 113 ? 25.107 28.815 63.073 1.00 39.65 105 LYS D CA 1
ATOM 6756 C C . LYS D 1 113 ? 25.151 29.827 64.220 1.00 39.57 105 LYS D C 1
ATOM 6757 O O . LYS D 1 113 ? 24.111 30.345 64.631 1.00 38.87 105 LYS D O 1
ATOM 6763 N N . ASN D 1 114 ? 26.356 30.098 64.724 1.00 40.10 106 ASN D N 1
ATOM 6764 C CA . ASN D 1 114 ? 26.557 30.861 65.970 1.00 41.01 106 ASN D CA 1
ATOM 6765 C C . ASN D 1 114 ? 27.144 32.268 65.830 1.00 41.21 106 ASN D C 1
ATOM 6766 O O . ASN D 1 114 ? 27.099 33.039 66.790 1.00 40.82 106 ASN D O 1
ATOM 6771 N N . ASN D 1 115 ? 27.703 32.594 64.662 1.00 41.27 107 ASN D N 1
ATOM 6772 C CA . ASN D 1 115 ? 28.290 33.914 64.394 1.00 41.73 107 ASN D CA 1
ATOM 6773 C C . ASN D 1 115 ? 29.445 34.288 65.345 1.00 41.92 107 ASN D C 1
ATOM 6774 O O . ASN D 1 115 ? 29.592 35.448 65.734 1.00 42.26 107 ASN D O 1
ATOM 6779 N N . HIS D 1 116 ? 30.264 33.298 65.706 1.00 42.13 108 HIS D N 1
ATOM 6780 C CA . HIS D 1 116 ? 31.448 33.538 66.554 1.00 42.48 108 HIS D CA 1
ATOM 6781 C C . HIS D 1 116 ? 32.553 34.251 65.762 1.00 41.36 108 HIS D C 1
ATOM 6782 O O . HIS D 1 116 ? 32.519 34.245 64.527 1.00 40.82 108 HIS D O 1
ATOM 6789 N N . PRO D 1 117 ? 33.531 34.869 66.464 1.00 40.07 109 PRO D N 1
ATOM 6790 C CA . PRO D 1 117 ? 34.684 35.470 65.782 1.00 38.90 109 PRO D CA 1
ATOM 6791 C C . PRO D 1 117 ? 35.406 34.480 64.866 1.00 37.55 109 PRO D C 1
ATOM 6792 O O . PRO D 1 117 ? 35.723 33.363 65.289 1.00 36.94 109 PRO D O 1
ATOM 6796 N N . SER D 1 118 ? 35.644 34.893 63.622 1.00 35.61 110 SER D N 1
ATOM 6797 C CA . SER D 1 118 ? 36.127 33.987 62.584 1.00 34.69 110 SER D CA 1
ATOM 6798 C C . SER D 1 118 ? 36.913 34.714 61.495 1.00 33.43 110 SER D C 1
ATOM 6799 O O . SER D 1 118 ? 37.097 35.937 61.545 1.00 32.99 110 SER D O 1
ATOM 6802 N N . ILE D 1 119 ? 37.373 33.937 60.516 1.00 31.67 111 ILE D N 1
ATOM 6803 C CA . ILE D 1 119 ? 37.974 34.470 59.286 1.00 30.91 111 ILE D CA 1
ATOM 6804 C C . ILE D 1 119 ? 36.950 34.972 58.245 1.00 29.84 111 ILE D C 1
ATOM 6805 O O . ILE D 1 119 ? 37.352 35.498 57.207 1.00 29.68 111 ILE D O 1
ATOM 6810 N N . PHE D 1 120 ? 35.651 34.814 58.519 1.00 29.08 112 PHE D N 1
ATOM 6811 C CA . PHE D 1 120 ? 34.587 35.091 57.545 1.00 29.22 112 PHE D CA 1
ATOM 6812 C C . PHE D 1 120 ? 33.985 36.488 57.675 1.00 28.59 112 PHE D C 1
ATOM 6813 O O . PHE D 1 120 ? 33.860 37.016 58.778 1.00 28.24 112 PHE D O 1
ATOM 6821 N N . VAL D 1 121 ? 33.608 37.064 56.534 1.00 27.63 113 VAL D N 1
ATOM 6822 C CA . VAL D 1 121 ? 32.699 38.205 56.474 1.00 27.56 113 VAL D CA 1
ATOM 6823 C C . VAL D 1 121 ? 31.401 37.718 55.835 1.00 27.36 113 VAL D C 1
ATOM 6824 O O . VAL D 1 121 ? 31.398 37.294 54.671 1.00 27.01 113 VAL D O 1
ATOM 6828 N N . SER D 1 122 ? 30.308 37.786 56.594 1.00 26.84 114 SER D N 1
ATOM 6829 C CA . SER D 1 122 ? 28.996 37.353 56.116 1.00 27.11 114 SER D CA 1
ATOM 6830 C C . SER D 1 122 ? 28.304 38.447 55.303 1.00 27.07 114 SER D C 1
ATOM 6831 O O . SER D 1 122 ? 28.464 39.642 55.583 1.00 26.61 114 SER D O 1
ATOM 6834 N N . THR D 1 123 ? 27.546 38.020 54.294 1.00 26.46 115 THR D N 1
ATOM 6835 C CA . THR D 1 123 ? 26.652 38.892 53.529 1.00 26.28 115 THR D CA 1
ATOM 6836 C C . THR D 1 123 ? 25.326 38.163 53.325 1.00 26.41 115 THR D C 1
ATOM 6837 O O . THR D 1 123 ? 25.231 36.969 53.599 1.00 26.82 115 THR D O 1
ATOM 6841 N N . THR D 1 124 ? 24.313 38.884 52.849 1.00 26.47 116 THR D N 1
ATOM 6842 C CA . THR D 1 124 ? 22.988 38.312 52.575 1.00 26.91 116 THR D CA 1
ATOM 6843 C C . THR D 1 124 ? 22.534 38.715 51.167 1.00 27.43 116 THR D C 1
ATOM 6844 O O . THR D 1 124 ? 22.773 39.846 50.736 1.00 27.51 116 THR D O 1
ATOM 6848 N N . LYS D 1 125 ? 21.903 37.784 50.452 1.00 27.92 117 LYS D N 1
ATOM 6849 C CA . LYS D 1 125 ? 21.485 38.013 49.061 1.00 28.56 117 LYS D CA 1
ATOM 6850 C C . LYS D 1 125 ? 20.237 38.883 48.991 1.00 29.62 117 LYS D C 1
ATOM 6851 O O . LYS D 1 125 ? 19.311 38.697 49.780 1.00 29.50 117 LYS D O 1
ATOM 6857 N N . THR D 1 126 ? 20.203 39.815 48.038 1.00 30.59 118 THR D N 1
ATOM 6858 C CA . THR D 1 126 ? 18.981 40.562 47.738 1.00 31.42 118 THR D CA 1
ATOM 6859 C C . THR D 1 126 ? 17.962 39.581 47.165 1.00 33.00 118 THR D C 1
ATOM 6860 O O . THR D 1 126 ? 18.258 38.877 46.201 1.00 32.81 118 THR D O 1
ATOM 6864 N N . GLN D 1 127 ? 16.781 39.521 47.776 1.00 34.75 119 GLN D N 1
ATOM 6865 C CA . GLN D 1 127 ? 15.721 38.612 47.343 1.00 37.04 119 GLN D CA 1
ATOM 6866 C C . GLN D 1 127 ? 14.804 39.353 46.373 1.00 39.25 119 GLN D C 1
ATOM 6867 O O . GLN D 1 127 ? 13.898 40.084 46.785 1.00 39.78 119 GLN D O 1
ATOM 6873 N N . ARG D 1 128 ? 15.065 39.158 45.081 1.00 40.95 120 ARG D N 1
ATOM 6874 C CA . ARG D 1 128 ? 14.430 39.932 44.014 1.00 43.15 120 ARG D CA 1
ATOM 6875 C C . ARG D 1 128 ? 13.163 39.233 43.521 1.00 45.94 120 ARG D C 1
ATOM 6876 O O . ARG D 1 128 ? 13.232 38.180 42.888 1.00 45.75 120 ARG D O 1
ATOM 6884 N N . ASN D 1 129 ? 12.013 39.822 43.850 1.00 50.25 121 ASN D N 1
ATOM 6885 C CA . ASN D 1 129 ? 10.690 39.304 43.481 1.00 52.95 121 ASN D CA 1
ATOM 6886 C C . ASN D 1 129 ? 9.965 40.389 42.662 1.00 54.42 121 ASN D C 1
ATOM 6887 O O . ASN D 1 129 ? 10.602 41.037 41.825 1.00 54.97 121 ASN D O 1
ATOM 6892 N N . LYS D 1 130 ? 8.658 40.584 42.870 1.00 56.09 122 LYS D N 1
ATOM 6893 C CA . LYS D 1 130 ? 7.954 41.755 42.321 1.00 57.10 122 LYS D CA 1
ATOM 6894 C C . LYS D 1 130 ? 8.531 43.048 42.906 1.00 57.24 122 LYS D C 1
ATOM 6895 O O . LYS D 1 130 ? 8.724 44.032 42.189 1.00 57.47 122 LYS D O 1
ATOM 6901 N N . LYS D 1 131 ? 8.789 43.023 44.214 1.00 57.36 123 LYS D N 1
ATOM 6902 C CA . LYS D 1 131 ? 9.523 44.074 44.920 1.00 57.15 123 LYS D CA 1
ATOM 6903 C C . LYS D 1 131 ? 10.824 43.490 45.470 1.00 55.94 123 LYS D C 1
ATOM 6904 O O . LYS D 1 131 ? 10.960 42.270 45.600 1.00 56.25 123 LYS D O 1
ATOM 6910 N N . LYS D 1 132 ? 11.774 44.365 45.792 1.00 54.49 124 LYS D N 1
ATOM 6911 C CA . LYS D 1 132 ? 13.049 43.949 46.387 1.00 53.41 124 LYS D CA 1
ATOM 6912 C C . LYS D 1 132 ? 12.875 43.652 47.878 1.00 51.55 124 LYS D C 1
ATOM 6913 O O . LYS D 1 132 ? 12.373 44.496 48.623 1.00 50.82 124 LYS D O 1
ATOM 6919 N N . TYR D 1 133 ? 13.284 42.452 48.295 1.00 49.33 125 TYR D N 1
ATOM 6920 C CA . TYR D 1 133 ? 13.290 42.047 49.705 1.00 47.82 125 TYR D CA 1
ATOM 6921 C C . TYR D 1 133 ? 14.715 41.724 50.153 1.00 45.58 125 TYR D C 1
ATOM 6922 O O . TYR D 1 133 ? 15.575 41.401 49.330 1.00 44.41 125 TYR D O 1
ATOM 6931 N N . VAL D 1 134 ? 14.955 41.814 51.460 1.00 42.93 126 VAL D N 1
ATOM 6932 C CA . VAL D 1 134 ? 16.248 41.445 52.042 1.00 41.21 126 VAL D CA 1
ATOM 6933 C C . VAL D 1 134 ? 16.094 41.026 53.507 1.00 40.20 126 VAL D C 1
ATOM 6934 O O . VAL D 1 134 ? 15.207 41.516 54.215 1.00 39.35 126 VAL D O 1
ATOM 6938 N N . TRP D 1 135 ? 16.956 40.108 53.941 1.00 38.39 127 TRP D N 1
ATOM 6939 C CA . TRP D 1 135 ? 17.046 39.723 55.345 1.00 37.17 127 TRP D CA 1
ATOM 6940 C C . TRP D 1 135 ? 17.510 40.935 56.152 1.00 37.28 127 TRP D C 1
ATOM 6941 O O . TRP D 1 135 ? 18.511 41.567 55.807 1.00 35.85 127 TRP D O 1
ATOM 6952 N N . THR D 1 136 ? 16.767 41.243 57.214 1.00 37.74 128 THR D N 1
ATOM 6953 C CA . THR D 1 136 ? 16.979 42.438 58.027 1.00 38.74 128 THR D CA 1
ATOM 6954 C C . THR D 1 136 ? 17.017 42.019 59.500 1.00 39.41 128 THR D C 1
ATOM 6955 O O . THR D 1 136 ? 16.127 41.290 59.945 1.00 38.85 128 THR D O 1
ATOM 6959 N N . PRO D 1 137 ? 18.037 42.471 60.260 1.00 41.11 129 PRO D N 1
ATOM 6960 C CA . PRO D 1 137 ? 18.112 42.101 61.681 1.00 42.71 129 PRO D CA 1
ATOM 6961 C C . PRO D 1 137 ? 17.102 42.840 62.556 1.00 44.34 129 PRO D C 1
ATOM 6962 O O . PRO D 1 137 ? 16.542 43.854 62.132 1.00 44.26 129 PRO D O 1
ATOM 6966 N N . ARG D 1 138 ? 16.884 42.322 63.766 1.00 47.23 130 ARG D N 1
ATOM 6967 C CA . ARG D 1 138 ? 15.974 42.940 64.744 1.00 49.17 130 ARG D CA 1
ATOM 6968 C C . ARG D 1 138 ? 16.378 44.371 65.093 1.00 48.93 130 ARG D C 1
ATOM 6969 O O . ARG D 1 138 ? 15.534 45.268 65.109 1.00 49.54 130 ARG D O 1
ATOM 6977 N N . ASN D 1 139 ? 17.671 44.574 65.345 1.00 49.16 131 ASN D N 1
ATOM 6978 C CA . ASN D 1 139 ? 18.199 45.870 65.785 1.00 49.97 131 ASN D CA 1
ATOM 6979 C C . ASN D 1 139 ? 18.695 46.773 64.641 1.00 50.19 131 ASN D C 1
ATOM 6980 O O . ASN D 1 139 ? 19.619 47.572 64.834 1.00 50.58 131 ASN D O 1
ATOM 6985 N N . ALA D 1 140 ? 18.072 46.661 63.465 1.00 50.26 132 ALA D N 1
ATOM 6986 C CA . ALA D 1 140 ? 18.331 47.578 62.349 1.00 50.15 132 ALA D CA 1
ATOM 6987 C C . ALA D 1 140 ? 17.834 48.996 62.654 1.00 50.11 132 ALA D C 1
ATOM 6988 O O . ALA D 1 140 ? 18.454 49.971 62.231 1.00 48.85 132 ALA D O 1
ATOM 6990 N N . ASN D 1 141 ? 16.721 49.095 63.386 1.00 50.91 133 ASN D N 1
ATOM 6991 C CA . ASN D 1 141 ? 16.162 50.387 63.831 1.00 51.63 133 ASN D CA 1
ATOM 6992 C C . ASN D 1 141 ? 16.795 50.986 65.103 1.00 52.11 133 ASN D C 1
ATOM 6993 O O . ASN D 1 141 ? 16.387 52.068 65.535 1.00 52.30 133 ASN D O 1
ATOM 6998 N N . ARG D 1 142 ? 17.768 50.291 65.697 1.00 51.68 134 ARG D N 1
ATOM 6999 C CA . ARG D 1 142 ? 18.406 50.713 66.945 1.00 52.08 134 ARG D CA 1
ATOM 7000 C C . ARG D 1 142 ? 19.783 51.323 66.672 1.00 50.60 134 ARG D C 1
ATOM 7001 O O . ARG D 1 142 ? 20.676 50.641 66.163 1.00 50.57 134 ARG D O 1
ATOM 7009 N N . GLY D 1 143 ? 19.946 52.600 67.014 1.00 48.65 135 GLY D N 1
ATOM 7010 C CA . GLY D 1 143 ? 21.239 53.280 66.908 1.00 47.29 135 GLY D CA 1
ATOM 7011 C C . GLY D 1 143 ? 21.667 53.568 65.479 1.00 46.02 135 GLY D C 1
ATOM 7012 O O . GLY D 1 143 ? 20.838 53.603 64.568 1.00 45.07 135 GLY D O 1
ATOM 7013 N N . ILE D 1 144 ? 22.968 53.782 65.297 1.00 44.59 136 ILE D N 1
ATOM 7014 C CA . ILE D 1 144 ? 23.551 54.040 63.979 1.00 43.90 136 ILE D CA 1
ATOM 7015 C C . ILE D 1 144 ? 23.856 52.698 63.298 1.00 42.98 136 ILE D C 1
ATOM 7016 O O . ILE D 1 144 ? 24.651 51.905 63.807 1.00 42.43 136 ILE D O 1
ATOM 7021 N N . VAL D 1 145 ? 23.207 52.460 62.157 1.00 41.81 137 VAL D N 1
ATOM 7022 C CA . VAL D 1 145 ? 23.333 51.215 61.391 1.00 40.78 137 VAL D CA 1
ATOM 7023 C C . VAL D 1 145 ? 23.618 51.554 59.925 1.00 39.90 137 VAL D C 1
ATOM 7024 O O . VAL D 1 145 ? 23.053 52.509 59.384 1.00 39.89 137 VAL D O 1
ATOM 7028 N N . TYR D 1 146 ? 24.497 50.771 59.295 1.00 38.97 138 TYR D N 1
ATOM 7029 C CA . TYR D 1 146 ? 24.819 50.925 57.874 1.00 38.38 138 TYR D CA 1
ATOM 7030 C C . TYR D 1 146 ? 24.477 49.650 57.109 1.00 37.17 138 TYR D C 1
ATOM 7031 O O . TYR D 1 146 ? 24.846 48.554 57.536 1.00 36.58 138 TYR D O 1
ATOM 7040 N N . GLN D 1 147 ? 23.761 49.801 55.992 1.00 35.72 139 GLN D N 1
ATOM 7041 C CA . GLN D 1 147 ? 23.527 48.707 55.050 1.00 34.65 139 GLN D CA 1
ATOM 7042 C C . GLN D 1 147 ? 24.464 48.902 53.862 1.00 33.41 139 GLN D C 1
ATOM 7043 O O . GLN D 1 147 ? 24.254 49.798 53.042 1.00 32.94 139 GLN D O 1
ATOM 7049 N N . TYR D 1 148 ? 25.501 48.069 53.784 1.00 31.64 140 TYR D N 1
ATOM 7050 C CA . TYR D 1 148 ? 26.471 48.134 52.690 1.00 30.78 140 TYR D CA 1
ATOM 7051 C C . TYR D 1 148 ? 26.021 47.269 51.520 1.00 29.60 140 TYR D C 1
ATOM 7052 O O . TYR D 1 148 ? 25.521 46.163 51.718 1.00 28.80 140 TYR D O 1
ATOM 7061 N N . GLU D 1 149 ? 26.198 47.797 50.309 1.00 28.69 141 GLU D N 1
ATOM 7062 C CA . GLU D 1 149 ? 25.832 47.117 49.068 1.00 27.93 141 GLU D CA 1
ATOM 7063 C C . GLU D 1 149 ? 27.106 46.577 48.427 1.00 26.72 141 GLU D C 1
ATOM 7064 O O . GLU D 1 149 ? 28.037 47.341 48.150 1.00 26.80 141 GLU D O 1
ATOM 7070 N N . ILE D 1 150 ? 27.128 45.265 48.185 1.00 25.74 142 ILE D N 1
ATOM 7071 C CA . ILE D 1 150 ? 28.337 44.544 47.782 1.00 24.87 142 ILE D CA 1
ATOM 7072 C C . ILE D 1 150 ? 28.109 43.805 46.456 1.00 23.97 142 ILE D C 1
ATOM 7073 O O . ILE D 1 150 ? 27.113 43.099 46.289 1.00 23.09 142 ILE D O 1
ATOM 7078 N N . TYR D 1 151 ? 29.042 43.996 45.526 1.00 23.52 143 TYR D N 1
ATOM 7079 C CA . TYR D 1 151 ? 29.094 43.261 44.265 1.00 23.40 143 TYR D CA 1
ATOM 7080 C C . TYR D 1 151 ? 30.495 42.674 44.167 1.00 23.10 143 TYR D C 1
ATOM 7081 O O . TYR D 1 151 ? 31.435 43.370 43.786 1.00 23.42 143 TYR D O 1
ATOM 7090 N N . ALA D 1 152 ? 30.630 41.397 44.524 1.00 23.06 144 ALA D N 1
ATOM 7091 C CA . ALA D 1 152 ? 31.938 40.770 44.717 1.00 23.04 144 ALA D CA 1
ATOM 7092 C C . ALA D 1 152 ? 32.056 39.431 43.996 1.00 22.86 144 ALA D C 1
ATOM 7093 O O . ALA D 1 152 ? 31.050 38.763 43.760 1.00 23.27 144 ALA D O 1
ATOM 7095 N N . PRO D 1 153 ? 33.292 39.032 43.647 1.00 23.00 145 PRO D N 1
ATOM 7096 C CA . PRO D 1 153 ? 33.519 37.703 43.090 1.00 22.91 145 PRO D CA 1
ATOM 7097 C C . PRO D 1 153 ? 33.638 36.648 44.185 1.00 23.07 145 PRO D C 1
ATOM 7098 O O . PRO D 1 153 ? 34.036 36.968 45.304 1.00 23.02 145 PRO D O 1
ATOM 7102 N N . GLY D 1 154 ? 33.297 35.407 43.857 1.00 23.05 146 GLY D N 1
ATOM 7103 C CA . GLY D 1 154 ? 33.558 34.271 44.741 1.00 23.43 146 GLY D CA 1
ATOM 7104 C C . GLY D 1 154 ? 32.681 34.238 45.976 1.00 23.49 146 GLY D C 1
ATOM 7105 O O . GLY D 1 154 ? 31.529 34.678 45.941 1.00 23.01 146 GLY D O 1
ATOM 7106 N N . GLY D 1 155 ? 33.237 33.717 47.069 1.00 24.13 147 GLY D N 1
ATOM 7107 C CA . GLY D 1 155 ? 32.494 33.525 48.313 1.00 24.72 147 GLY D CA 1
ATOM 7108 C C . GLY D 1 155 ? 31.811 32.172 48.340 1.00 25.31 147 GLY D C 1
ATOM 7109 O O . GLY D 1 155 ? 31.671 31.514 47.302 1.00 25.49 147 GLY D O 1
ATOM 7110 N N . VAL D 1 156 ? 31.384 31.764 49.534 1.00 25.73 148 VAL D N 1
ATOM 7111 C CA . VAL D 1 156 ? 30.759 30.461 49.758 1.00 26.26 148 VAL D CA 1
ATOM 7112 C C . VAL D 1 156 ? 29.260 30.639 49.948 1.00 26.48 148 VAL D C 1
ATOM 7113 O O . VAL D 1 156 ? 28.833 31.422 50.793 1.00 25.70 148 VAL D O 1
ATOM 7117 N N . ASP D 1 157 ? 28.471 29.897 49.174 1.00 26.53 149 ASP D N 1
ATOM 7118 C CA . ASP D 1 157 ? 27.019 29.898 49.315 1.00 27.08 149 ASP D CA 1
ATOM 7119 C C . ASP D 1 157 ? 26.637 28.939 50.443 1.00 27.62 149 ASP D C 1
ATOM 7120 O O . ASP D 1 157 ? 26.818 27.726 50.320 1.00 27.73 149 ASP D O 1
ATOM 7125 N N . VAL D 1 158 ? 26.104 29.485 51.535 1.00 28.35 150 VAL D N 1
ATOM 7126 C CA . VAL D 1 158 ? 25.843 28.700 52.749 1.00 28.58 150 VAL D CA 1
ATOM 7127 C C . VAL D 1 158 ? 24.676 27.725 52.556 1.00 28.95 150 VAL D C 1
ATOM 7128 O O . VAL D 1 158 ? 24.794 26.546 52.903 1.00 29.17 150 VAL D O 1
ATOM 7132 N N . ASN D 1 159 ? 23.566 28.210 51.998 1.00 29.91 151 ASN D N 1
ATOM 7133 C CA . ASN D 1 159 ? 22.383 27.365 51.753 1.00 30.41 151 ASN D CA 1
ATOM 7134 C C . ASN D 1 159 ? 22.637 26.227 50.767 1.00 31.13 151 ASN D C 1
ATOM 7135 O O . ASN D 1 159 ? 22.198 25.101 51.002 1.00 30.99 151 ASN D O 1
ATOM 7140 N N . ASP D 1 160 ? 23.342 26.522 49.675 1.00 31.90 152 ASP D N 1
ATOM 7141 C CA . ASP D 1 160 ? 23.713 25.492 48.695 1.00 32.38 152 ASP D CA 1
ATOM 7142 C C . ASP D 1 160 ? 24.656 24.456 49.297 1.00 32.01 152 ASP D C 1
ATOM 7143 O O . ASP D 1 160 ? 24.592 23.283 48.933 1.00 32.08 152 ASP D O 1
ATOM 7148 N N . SER D 1 161 ? 25.520 24.891 50.215 1.00 32.04 153 SER D N 1
ATOM 7149 C CA . SER D 1 161 ? 26.463 23.994 50.876 1.00 32.09 153 SER D CA 1
ATOM 7150 C C . SER D 1 161 ? 25.786 22.988 51.812 1.00 32.88 153 SER D C 1
ATOM 7151 O O . SER D 1 161 ? 26.046 21.788 51.718 1.00 32.61 153 SER D O 1
ATOM 7154 N N . PHE D 1 162 ? 24.917 23.482 52.696 1.00 33.25 154 PHE D N 1
ATOM 7155 C CA . PHE D 1 162 ? 24.300 22.662 53.754 1.00 33.58 154 PHE D CA 1
ATOM 7156 C C . PHE D 1 162 ? 22.864 22.193 53.478 1.00 34.88 154 PHE D C 1
ATOM 7157 O O . PHE D 1 162 ? 22.382 21.292 54.167 1.00 35.02 154 PHE D O 1
ATOM 7165 N N . SER D 1 163 ? 22.188 22.802 52.498 1.00 36.98 155 SER D N 1
ATOM 7166 C CA . SER D 1 163 ? 20.811 22.437 52.113 1.00 38.62 155 SER D CA 1
ATOM 7167 C C . SER D 1 163 ? 19.826 22.566 53.299 1.00 39.81 155 SER D C 1
ATOM 7168 O O . SER D 1 163 ? 19.697 23.659 53.851 1.00 40.07 155 SER D O 1
ATOM 7171 N N . ASP D 1 164 ? 19.162 21.478 53.706 1.00 40.84 156 ASP D N 1
ATOM 7172 C CA . ASP D 1 164 ? 18.211 21.519 54.829 1.00 41.85 156 ASP D CA 1
ATOM 7173 C C . ASP D 1 164 ? 18.900 21.687 56.189 1.00 40.89 156 ASP D C 1
ATOM 7174 O O . ASP D 1 164 ? 18.266 22.131 57.147 1.00 40.61 156 ASP D O 1
ATOM 7179 N N . ALA D 1 165 ? 20.185 21.333 56.266 1.00 39.95 157 ALA D N 1
ATOM 7180 C CA . ALA D 1 165 ? 20.995 21.529 57.473 1.00 39.32 157 ALA D CA 1
ATOM 7181 C C . ALA D 1 165 ? 21.533 22.959 57.654 1.00 39.16 157 ALA D C 1
ATOM 7182 O O . ALA D 1 165 ? 22.157 23.246 58.679 1.00 39.58 157 ALA D O 1
ATOM 7184 N N . SER D 1 166 ? 21.318 23.841 56.671 1.00 38.53 158 SER D N 1
ATOM 7185 C CA . SER D 1 166 ? 21.688 25.257 56.791 1.00 38.51 158 SER D CA 1
ATOM 7186 C C . SER D 1 166 ? 21.008 25.867 58.027 1.00 38.41 158 SER D C 1
ATOM 7187 O O . SER D 1 166 ? 19.781 25.856 58.107 1.00 38.13 158 SER D O 1
ATOM 7190 N N . PRO D 1 167 ? 21.798 26.381 58.995 1.00 38.87 159 PRO D N 1
ATOM 7191 C CA . PRO D 1 167 ? 21.218 26.778 60.290 1.00 39.20 159 PRO D CA 1
ATOM 7192 C C . PRO D 1 167 ? 20.209 27.932 60.228 1.00 39.47 159 PRO D C 1
ATOM 7193 O O . PRO D 1 167 ? 19.217 27.900 60.957 1.00 40.04 159 PRO D O 1
ATOM 7197 N N . TRP D 1 168 ? 20.464 28.927 59.376 1.00 39.32 160 TRP D N 1
ATOM 7198 C CA . TRP D 1 168 ? 19.561 30.073 59.199 1.00 39.36 160 TRP D CA 1
ATOM 7199 C C . TRP D 1 168 ? 19.325 30.339 57.703 1.00 39.22 160 TRP D C 1
ATOM 7200 O O . TRP D 1 168 ? 19.922 31.256 57.134 1.00 38.52 160 TRP D O 1
ATOM 7211 N N . PRO D 1 169 ? 18.438 29.540 57.067 1.00 38.82 161 PRO D N 1
ATOM 7212 C CA . PRO D 1 169 ? 18.270 29.590 55.607 1.00 38.81 161 PRO D CA 1
ATOM 7213 C C . PRO D 1 169 ? 17.658 30.879 55.042 1.00 38.86 161 PRO D C 1
ATOM 7214 O O . PRO D 1 169 ? 17.938 31.217 53.890 1.00 38.56 161 PRO D O 1
ATOM 7218 N N . ASN D 1 170 ? 16.846 31.587 55.830 1.00 38.54 162 ASN D N 1
ATOM 7219 C CA . ASN D 1 170 ? 16.229 32.845 55.377 1.00 38.61 162 ASN D CA 1
ATOM 7220 C C . ASN D 1 170 ? 17.241 33.977 55.168 1.00 37.13 162 ASN D C 1
ATOM 7221 O O . ASN D 1 170 ? 16.970 34.917 54.417 1.00 37.46 162 ASN D O 1
ATOM 7226 N N . GLN D 1 171 ? 18.392 33.889 55.835 1.00 36.12 163 GLN D N 1
ATOM 7227 C CA . GLN D 1 171 ? 19.487 34.839 55.634 1.00 35.34 163 GLN D CA 1
ATOM 7228 C C . GLN D 1 171 ? 20.127 34.725 54.243 1.00 35.07 163 GLN D C 1
ATOM 7229 O O . GLN D 1 171 ? 20.658 35.713 53.739 1.00 35.25 163 GLN D O 1
ATOM 7235 N N . MET D 1 172 ? 20.079 33.535 53.636 1.00 34.03 164 MET D N 1
ATOM 7236 C CA . MET D 1 172 ? 20.682 33.286 52.318 1.00 33.41 164 MET D CA 1
ATOM 7237 C C . MET D 1 172 ? 22.118 33.807 52.300 1.00 31.72 164 MET D C 1
ATOM 7238 O O . MET D 1 172 ? 22.484 34.639 51.469 1.00 31.87 164 MET D O 1
ATOM 7243 N N . GLN D 1 173 ? 22.915 33.327 53.249 1.00 29.95 165 GLN D N 1
ATOM 7244 C CA . GLN D 1 173 ? 24.238 33.887 53.492 1.00 29.02 165 GLN D CA 1
ATOM 7245 C C . GLN D 1 173 ? 25.223 33.524 52.391 1.00 27.62 165 GLN D C 1
ATOM 7246 O O . GLN D 1 173 ? 25.233 32.394 51.905 1.00 27.53 165 GLN D O 1
ATOM 7252 N N . VAL D 1 174 ? 26.040 34.501 52.008 1.00 26.44 166 VAL D N 1
ATOM 7253 C CA . VAL D 1 174 ? 27.247 34.252 51.234 1.00 25.93 166 VAL D CA 1
ATOM 7254 C C . VAL D 1 174 ? 28.410 34.718 52.100 1.00 25.56 166 VAL D C 1
ATOM 7255 O O . VAL D 1 174 ? 28.492 35.899 52.446 1.00 25.85 166 VAL D O 1
ATOM 7259 N N . ALA D 1 175 ? 29.293 33.783 52.450 1.00 25.37 167 ALA D N 1
ATOM 7260 C CA . ALA D 1 175 ? 30.406 34.037 53.364 1.00 25.02 167 ALA D CA 1
ATOM 7261 C C . ALA D 1 175 ? 31.717 34.204 52.596 1.00 24.98 167 ALA D C 1
ATOM 7262 O O . ALA D 1 175 ? 31.977 33.477 51.631 1.00 25.04 167 ALA D O 1
ATOM 7264 N N . PHE D 1 176 ? 32.534 35.159 53.037 1.00 24.45 168 PHE D N 1
ATOM 7265 C CA . PHE D 1 176 ? 33.816 35.473 52.408 1.00 24.42 168 PHE D CA 1
ATOM 7266 C C . PHE D 1 176 ? 34.968 35.244 53.388 1.00 24.90 168 PHE D C 1
ATOM 7267 O O . PHE D 1 176 ? 35.261 36.123 54.208 1.00 24.86 168 PHE D O 1
ATOM 7275 N N . PRO D 1 177 ? 35.614 34.057 53.326 1.00 25.19 169 PRO D N 1
ATOM 7276 C CA . PRO D 1 177 ? 36.812 33.848 54.147 1.00 25.36 169 PRO D CA 1
ATOM 7277 C C . PRO D 1 177 ? 37.952 34.763 53.711 1.00 25.50 169 PRO D C 1
ATOM 7278 O O . PRO D 1 177 ? 38.296 34.797 52.531 1.00 25.05 169 PRO D O 1
ATOM 7282 N N . GLY D 1 178 ? 38.507 35.511 54.663 1.00 25.28 170 GLY D N 1
ATOM 7283 C CA . GLY D 1 178 ? 39.519 36.522 54.376 1.00 25.61 170 GLY D CA 1
ATOM 7284 C C . GLY D 1 178 ? 38.968 37.885 53.987 1.00 25.87 170 GLY D C 1
ATOM 7285 O O . GLY D 1 178 ? 39.736 38.766 53.601 1.00 26.36 170 GLY D O 1
ATOM 7286 N N . GLY D 1 179 ? 37.649 38.065 54.076 1.00 26.05 171 GLY D N 1
ATOM 7287 C CA . GLY D 1 179 ? 37.030 39.376 53.916 1.00 26.34 171 GLY D CA 1
ATOM 7288 C C . GLY D 1 179 ? 36.669 39.781 52.501 1.00 26.77 171 GLY D C 1
ATOM 7289 O O . GLY D 1 179 ? 36.654 38.954 51.589 1.00 26.48 171 GLY D O 1
ATOM 7290 N N . ILE D 1 180 ? 36.359 41.067 52.342 1.00 27.00 172 ILE D N 1
ATOM 7291 C CA . ILE D 1 180 ? 35.913 41.649 51.074 1.00 27.43 172 ILE D CA 1
ATOM 7292 C C . ILE D 1 180 ? 36.674 42.960 50.850 1.00 28.14 172 ILE D C 1
ATOM 7293 O O . ILE D 1 180 ? 36.614 43.859 51.692 1.00 28.52 172 ILE D O 1
ATOM 7298 N N . GLN D 1 181 ? 37.387 43.064 49.726 1.00 28.63 173 GLN D N 1
ATOM 7299 C CA . GLN D 1 181 ? 38.118 44.294 49.380 1.00 29.15 173 GLN D CA 1
ATOM 7300 C C . GLN D 1 181 ? 37.165 45.469 49.188 1.00 28.90 173 GLN D C 1
ATOM 7301 O O . GLN D 1 181 ? 36.026 45.290 48.743 1.00 28.43 173 GLN D O 1
ATOM 7307 N N . ASN D 1 182 ? 37.641 46.665 49.532 1.00 28.65 174 ASN D N 1
ATOM 7308 C CA . ASN D 1 182 ? 36.849 47.896 49.391 1.00 28.82 174 ASN D CA 1
ATOM 7309 C C . ASN D 1 182 ? 36.342 48.164 47.965 1.00 28.33 174 ASN D C 1
ATOM 7310 O O . ASN D 1 182 ? 35.266 48.736 47.789 1.00 28.37 174 ASN D O 1
ATOM 7315 N N . ILE D 1 183 ? 37.104 47.723 46.963 1.00 28.07 175 ILE D N 1
ATOM 7316 C CA . ILE D 1 183 ? 36.691 47.844 45.551 1.00 27.90 175 ILE D CA 1
ATOM 7317 C C . ILE D 1 183 ? 35.389 47.114 45.176 1.00 27.64 175 ILE D C 1
ATOM 7318 O O . ILE D 1 183 ? 34.804 47.411 44.136 1.00 28.30 175 ILE D O 1
ATOM 7323 N N . TYR D 1 184 ? 34.950 46.159 46.000 1.00 27.19 176 TYR D N 1
ATOM 7324 C CA . TYR D 1 184 ? 33.702 45.423 45.760 1.00 27.01 176 TYR D CA 1
ATOM 7325 C C . TYR D 1 184 ? 32.485 45.953 46.535 1.00 27.11 176 TYR D C 1
ATOM 7326 O O . TYR D 1 184 ? 31.412 45.346 46.481 1.00 26.82 176 TYR D O 1
ATOM 7335 N N . ILE D 1 185 ? 32.642 47.089 47.222 1.00 26.86 177 ILE D N 1
ATOM 7336 C CA . ILE D 1 185 ? 31.551 47.728 47.962 1.00 27.22 177 ILE D CA 1
ATOM 7337 C C . ILE D 1 185 ? 31.139 48.975 47.183 1.00 27.59 177 ILE D C 1
ATOM 7338 O O . ILE D 1 185 ? 31.924 49.918 47.060 1.00 27.72 177 ILE D O 1
ATOM 7343 N N . ARG D 1 186 ? 29.918 48.976 46.649 1.00 27.86 178 ARG D N 1
ATOM 7344 C CA . ARG D 1 186 ? 29.448 50.084 45.813 1.00 28.19 178 ARG D CA 1
ATOM 7345 C C . ARG D 1 186 ? 28.950 51.256 46.651 1.00 28.97 178 ARG D C 1
ATOM 7346 O O . ARG D 1 186 ? 29.405 52.385 46.467 1.00 29.33 178 ARG D O 1
ATOM 7354 N N . SER D 1 187 ? 28.016 50.976 47.557 1.00 29.54 179 SER D N 1
ATOM 7355 C CA . SER D 1 187 ? 27.328 52.018 48.318 1.00 30.75 179 SER D CA 1
ATOM 7356 C C . SER D 1 187 ? 27.011 51.593 49.749 1.00 31.84 179 SER D C 1
ATOM 7357 O O . SER D 1 187 ? 27.198 50.431 50.125 1.00 31.24 179 SER D O 1
ATOM 7360 N N . ALA D 1 188 ? 26.537 52.559 50.535 1.00 33.62 180 ALA D N 1
ATOM 7361 C CA . ALA D 1 188 ? 26.124 52.327 51.916 1.00 34.61 180 ALA D CA 1
ATOM 7362 C C . ALA D 1 188 ? 24.983 53.270 52.298 1.00 36.10 180 ALA D C 1
ATOM 7363 O O . ALA D 1 188 ? 25.075 54.474 52.061 1.00 36.29 180 ALA D O 1
ATOM 7365 N N . ARG D 1 189 ? 23.917 52.713 52.874 1.00 37.31 181 ARG D N 1
ATOM 7366 C CA . ARG D 1 189 ? 22.804 53.501 53.413 1.00 38.75 181 ARG D CA 1
ATOM 7367 C C . ARG D 1 189 ? 23.034 53.747 54.905 1.00 39.79 181 ARG D C 1
ATOM 7368 O O . ARG D 1 189 ? 22.983 52.808 55.699 1.00 39.62 181 ARG D O 1
ATOM 7376 N N . GLU D 1 190 ? 23.293 55.003 55.273 1.00 41.14 182 GLU D N 1
ATOM 7377 C CA . GLU D 1 190 ? 23.515 55.389 56.673 1.00 42.06 182 GLU D CA 1
ATOM 7378 C C . GLU D 1 190 ? 22.176 55.618 57.370 1.00 42.51 182 GLU D C 1
ATOM 7379 O O . GLU D 1 190 ? 21.455 56.561 57.032 1.00 42.03 182 GLU D O 1
ATOM 7385 N N . LEU D 1 191 ? 21.861 54.762 58.343 1.00 43.06 183 LEU D N 1
ATOM 7386 C CA . LEU D 1 191 ? 20.600 54.825 59.084 1.00 44.28 183 LEU D CA 1
ATOM 7387 C C . LEU D 1 191 ? 20.851 55.282 60.521 1.00 44.87 183 LEU D C 1
ATOM 7388 O O . LEU D 1 191 ? 21.714 54.728 61.200 1.00 43.98 183 LEU D O 1
ATOM 7393 N N . HIS D 1 192 ? 20.106 56.298 60.965 1.00 45.70 184 HIS D N 1
ATOM 7394 C CA . HIS D 1 192 ? 20.129 56.772 62.355 1.00 46.33 184 HIS D CA 1
ATOM 7395 C C . HIS D 1 192 ? 18.771 56.478 62.997 1.00 46.60 184 HIS D C 1
ATOM 7396 O O . HIS D 1 192 ? 17.793 57.178 62.724 1.00 46.24 184 HIS D O 1
ATOM 7403 N N . ASN D 1 193 ? 18.720 55.440 63.833 1.00 47.49 185 ASN D N 1
ATOM 7404 C CA . ASN D 1 193 ? 17.498 55.012 64.533 1.00 48.63 185 ASN D CA 1
ATOM 7405 C C . ASN D 1 193 ? 16.322 54.707 63.591 1.00 49.31 185 ASN D C 1
ATOM 7406 O O . ASN D 1 193 ? 15.211 55.219 63.762 1.00 49.61 185 ASN D O 1
ATOM 7411 N N . GLY D 1 194 ? 16.591 53.868 62.592 1.00 49.95 186 GLY D N 1
ATOM 7412 C CA . GLY D 1 194 ? 15.585 53.457 61.611 1.00 49.92 186 GLY D CA 1
ATOM 7413 C C . GLY D 1 194 ? 15.174 54.514 60.596 1.00 49.69 186 GLY D C 1
ATOM 7414 O O . GLY D 1 194 ? 14.116 54.388 59.976 1.00 49.89 186 GLY D O 1
ATOM 7415 N N . ARG D 1 195 ? 16.004 55.544 60.419 1.00 49.99 187 ARG D N 1
ATOM 7416 C CA . ARG D 1 195 ? 15.747 56.623 59.463 1.00 50.65 187 ARG D CA 1
ATOM 7417 C C . ARG D 1 195 ? 17.011 56.905 58.663 1.00 49.90 187 ARG D C 1
ATOM 7418 O O . ARG D 1 195 ? 18.067 57.156 59.251 1.00 50.05 187 ARG D O 1
ATOM 7426 N N . ILE D 1 196 ? 16.904 56.874 57.335 1.00 49.07 188 ILE D N 1
ATOM 7427 C CA . ILE D 1 196 ? 18.058 57.112 56.463 1.00 48.52 188 ILE D CA 1
ATOM 7428 C C . ILE D 1 196 ? 18.504 58.579 56.523 1.00 47.69 188 ILE D C 1
ATOM 7429 O O . ILE D 1 196 ? 17.673 59.489 56.505 1.00 47.20 188 ILE D O 1
ATOM 7434 N N . GLN D 1 197 ? 19.818 58.784 56.619 1.00 47.07 189 GLN D N 1
ATOM 7435 C CA . GLN D 1 197 ? 20.425 60.118 56.650 1.00 46.75 189 GLN D CA 1
ATOM 7436 C C . GLN D 1 197 ? 21.153 60.430 55.349 1.00 46.32 189 GLN D C 1
ATOM 7437 O O . GLN D 1 197 ? 20.934 61.484 54.750 1.00 45.63 189 GLN D O 1
ATOM 7443 N N . ARG D 1 198 ? 22.033 59.517 54.936 1.00 45.63 190 ARG D N 1
ATOM 7444 C CA . ARG D 1 198 ? 22.843 59.669 53.728 1.00 45.12 190 ARG D CA 1
ATOM 7445 C C . ARG D 1 198 ? 22.947 58.349 52.966 1.00 44.21 190 ARG D C 1
ATOM 7446 O O . ARG D 1 198 ? 22.844 57.270 53.557 1.00 43.36 190 ARG D O 1
ATOM 7454 N N . ILE D 1 199 ? 23.143 58.455 51.652 1.00 42.86 191 ILE D N 1
ATOM 7455 C CA . ILE D 1 199 ? 23.513 57.324 50.805 1.00 41.79 191 ILE D CA 1
ATOM 7456 C C . ILE D 1 199 ? 24.941 57.596 50.335 1.00 40.46 191 ILE D C 1
ATOM 7457 O O . ILE D 1 199 ? 25.186 58.558 49.605 1.00 40.11 191 ILE D O 1
ATOM 7462 N N . TRP D 1 200 ? 25.876 56.756 50.774 1.00 38.89 192 TRP D N 1
ATOM 7463 C CA . TRP D 1 200 ? 27.293 56.923 50.453 1.00 37.99 192 TRP D CA 1
ATOM 7464 C C . TRP D 1 200 ? 27.634 56.224 49.147 1.00 37.24 192 TRP D C 1
ATOM 7465 O O . TRP D 1 200 ? 27.163 55.117 48.902 1.00 36.29 192 TRP D O 1
ATOM 7476 N N . ILE D 1 201 ? 28.445 56.881 48.318 1.00 36.46 193 ILE D N 1
ATOM 7477 C CA . ILE D 1 201 ? 28.947 56.307 47.072 1.00 36.14 193 ILE D CA 1
ATOM 7478 C C . ILE D 1 201 ? 30.454 56.125 47.215 1.00 35.24 193 ILE D C 1
ATOM 7479 O O . ILE D 1 201 ? 31.179 57.089 47.468 1.00 34.41 193 ILE D O 1
ATOM 7484 N N . ASN D 1 202 ? 30.912 54.884 47.056 1.00 34.42 194 ASN D N 1
ATOM 7485 C CA . ASN D 1 202 ? 32.334 54.558 47.110 1.00 34.17 194 ASN D CA 1
ATOM 7486 C C . ASN D 1 202 ? 32.999 54.903 45.771 1.00 34.32 194 ASN D C 1
ATOM 7487 O O . ASN D 1 202 ? 32.688 54.270 44.762 1.00 34.80 194 ASN D O 1
ATOM 7492 N N . PRO D 1 203 ? 33.928 55.888 45.755 1.00 33.93 195 PRO D N 1
ATOM 7493 C CA . PRO D 1 203 ? 34.572 56.251 44.486 1.00 33.76 195 PRO D CA 1
ATOM 7494 C C . PRO D 1 203 ? 35.553 55.205 43.932 1.00 33.33 195 PRO D C 1
ATOM 7495 O O . PRO D 1 203 ? 35.904 55.282 42.757 1.00 33.86 195 PRO D O 1
ATOM 7499 N N . ASN D 1 204 ? 35.993 54.255 44.763 1.00 32.32 196 ASN D N 1
ATOM 7500 C CA . ASN D 1 204 ? 36.899 53.185 44.328 1.00 31.91 196 ASN D CA 1
ATOM 7501 C C . ASN D 1 204 ? 36.198 51.861 43.989 1.00 30.66 196 ASN D C 1
ATOM 7502 O O . ASN D 1 204 ? 36.867 50.837 43.852 1.00 30.49 196 ASN D O 1
ATOM 7507 N N . PHE D 1 205 ? 34.870 51.873 43.856 1.00 29.79 197 PHE D N 1
ATOM 7508 C CA . PHE D 1 205 ? 34.122 50.675 43.462 1.00 29.37 197 PHE D CA 1
ATOM 7509 C C . PHE D 1 205 ? 34.498 50.264 42.036 1.00 29.44 197 PHE D C 1
ATOM 7510 O O . PHE D 1 205 ? 34.386 51.068 41.108 1.00 29.28 197 PHE D O 1
ATOM 7518 N N . LEU D 1 206 ? 34.963 49.024 41.878 1.00 29.31 198 LEU D N 1
ATOM 7519 C CA . LEU D 1 206 ? 35.278 48.471 40.561 1.00 29.52 198 LEU D CA 1
ATOM 7520 C C . LEU D 1 206 ? 33.974 48.024 39.904 1.00 29.26 198 LEU D C 1
ATOM 7521 O O . LEU D 1 206 ? 33.441 46.959 40.217 1.00 29.17 198 LEU D O 1
ATOM 7526 N N . ASP D 1 207 ? 33.460 48.858 39.003 1.00 29.26 199 ASP D N 1
ATOM 7527 C CA . ASP D 1 207 ? 32.141 48.655 38.404 1.00 29.30 199 ASP D CA 1
ATOM 7528 C C . ASP D 1 207 ? 32.220 47.598 37.298 1.00 28.46 199 ASP D C 1
ATOM 7529 O O . ASP D 1 207 ? 32.924 47.807 36.312 1.00 27.54 199 ASP D O 1
ATOM 7534 N N . PRO D 1 208 ? 31.491 46.468 37.451 1.00 27.88 200 PRO D N 1
ATOM 7535 C CA . PRO D 1 208 ? 31.479 45.453 36.395 1.00 27.41 200 PRO D CA 1
ATOM 7536 C C . PRO D 1 208 ? 30.569 45.803 35.209 1.00 27.04 200 PRO D C 1
ATOM 7537 O O . PRO D 1 208 ? 30.611 45.108 34.192 1.00 27.18 200 PRO D O 1
ATOM 7541 N N . GLY D 1 209 ? 29.750 46.849 35.342 1.00 26.44 201 GLY D N 1
ATOM 7542 C CA . GLY D 1 209 ? 28.816 47.253 34.296 1.00 26.86 201 GLY D CA 1
ATOM 7543 C C . GLY D 1 209 ? 27.497 46.523 34.440 1.00 26.70 201 GLY D C 1
ATOM 7544 O O . GLY D 1 209 ? 27.406 45.523 35.159 1.00 26.15 201 GLY D O 1
ATOM 7545 N N . ASP D 1 210 ? 26.471 47.052 33.775 1.00 27.12 202 ASP D N 1
ATOM 7546 C CA . ASP D 1 210 ? 25.125 46.455 33.728 1.00 27.53 202 ASP D CA 1
ATOM 7547 C C . ASP D 1 210 ? 24.392 46.308 35.077 1.00 28.17 202 ASP D C 1
ATOM 7548 O O . ASP D 1 210 ? 23.405 45.581 35.152 1.00 28.23 202 ASP D O 1
ATOM 7553 N N . LEU D 1 211 ? 24.837 47.009 36.120 1.00 28.94 203 LEU D N 1
ATOM 7554 C CA . LEU D 1 211 ? 24.164 46.949 37.420 1.00 29.72 203 LEU D CA 1
ATOM 7555 C C . LEU D 1 211 ? 22.988 47.918 37.434 1.00 31.36 203 LEU D C 1
ATOM 7556 O O . LEU D 1 211 ? 22.966 48.890 36.675 1.00 30.93 203 LEU D O 1
ATOM 7561 N N . GLU D 1 212 ? 22.012 47.643 38.298 1.00 34.03 204 GLU D N 1
ATOM 7562 C CA . GLU D 1 212 ? 20.896 48.563 38.524 1.00 36.25 204 GLU D CA 1
ATOM 7563 C C . GLU D 1 212 ? 21.448 49.846 39.148 1.00 38.09 204 GLU D C 1
ATOM 7564 O O . GLU D 1 212 ? 22.316 49.772 40.021 1.00 37.28 204 GLU D O 1
ATOM 7570 N N . PRO D 1 213 ? 20.959 51.022 38.704 1.00 40.88 205 PRO D N 1
ATOM 7571 C CA . PRO D 1 213 ? 21.447 52.270 39.297 1.00 42.37 205 PRO D CA 1
ATOM 7572 C C . PRO D 1 213 ? 20.969 52.443 40.740 1.00 44.49 205 PRO D C 1
ATOM 7573 O O . PRO D 1 213 ? 19.940 51.875 41.120 1.00 44.97 205 PRO D O 1
ATOM 7577 N N . ILE D 1 214 ? 21.720 53.211 41.528 1.00 46.59 206 ILE D N 1
ATOM 7578 C CA . ILE D 1 214 ? 21.352 53.491 42.918 1.00 48.56 206 ILE D CA 1
ATOM 7579 C C . ILE D 1 214 ? 20.210 54.510 42.899 1.00 50.28 206 ILE D C 1
ATOM 7580 O O . ILE D 1 214 ? 20.432 55.690 42.621 1.00 52.64 206 ILE D O 1
ATOM 7585 N N . VAL D 1 215 ? 18.993 54.039 43.174 1.00 52.70 207 VAL D N 1
ATOM 7586 C CA . VAL D 1 215 ? 17.794 54.885 43.152 1.00 54.24 207 VAL D CA 1
ATOM 7587 C C . VAL D 1 215 ? 17.618 55.555 44.513 1.00 54.72 207 VAL D C 1
ATOM 7588 O O . VAL D 1 215 ? 18.448 56.364 44.928 1.00 56.10 207 VAL D O 1
ATOM 7592 N N . SER D 1 218 ? 15.350 61.047 46.456 1.00 69.77 210 SER D N 1
ATOM 7593 C CA . SER D 1 218 ? 14.647 62.321 46.355 1.00 70.10 210 SER D CA 1
ATOM 7594 C C . SER D 1 218 ? 14.899 63.180 47.591 1.00 69.49 210 SER D C 1
ATOM 7595 O O . SER D 1 218 ? 15.375 64.312 47.483 1.00 69.98 210 SER D O 1
ATOM 7598 N N . ARG D 1 219 ? 14.579 62.625 48.759 1.00 68.33 211 ARG D N 1
ATOM 7599 C CA . ARG D 1 219 ? 14.785 63.303 50.042 1.00 67.62 211 ARG D CA 1
ATOM 7600 C C . ARG D 1 219 ? 16.244 63.198 50.479 1.00 65.81 211 ARG D C 1
ATOM 7601 O O . ARG D 1 219 ? 16.867 64.198 50.843 1.00 66.21 211 ARG D O 1
ATOM 7609 N N . THR D 1 220 ? 16.776 61.976 50.436 1.00 63.18 212 THR D N 1
ATOM 7610 C CA . THR D 1 220 ? 18.119 61.675 50.931 1.00 60.66 212 THR D CA 1
ATOM 7611 C C . THR D 1 220 ? 19.197 62.133 49.943 1.00 58.50 212 THR D C 1
ATOM 7612 O O . THR D 1 220 ? 19.103 61.827 48.752 1.00 57.84 212 THR D O 1
ATOM 7616 N N . PRO D 1 221 ? 20.230 62.853 50.432 1.00 56.22 213 PRO D N 1
ATOM 7617 C CA . PRO D 1 221 ? 21.334 63.252 49.562 1.00 55.29 213 PRO D CA 1
ATOM 7618 C C . PRO D 1 221 ? 22.334 62.116 49.349 1.00 53.94 213 PRO D C 1
ATOM 7619 O O . PRO D 1 221 ? 22.659 61.395 50.298 1.00 53.78 213 PRO D O 1
ATOM 7623 N N . GLN D 1 222 ? 22.805 61.963 48.113 1.00 52.40 214 GLN D N 1
ATOM 7624 C CA . GLN D 1 222 ? 23.862 61.009 47.791 1.00 51.00 214 GLN D CA 1
ATOM 7625 C C . GLN D 1 222 ? 25.215 61.694 47.948 1.00 48.67 214 GLN D C 1
ATOM 7626 O O . GLN D 1 222 ? 25.442 62.757 47.366 1.00 48.75 214 GLN D O 1
ATOM 7632 N N . VAL D 1 223 ? 26.103 61.084 48.735 1.00 46.13 215 VAL D N 1
ATOM 7633 C CA . VAL D 1 223 ? 27.399 61.672 49.083 1.00 44.86 215 VAL D CA 1
ATOM 7634 C C . VAL D 1 223 ? 28.536 60.811 48.536 1.00 43.74 215 VAL D C 1
ATOM 7635 O O . VAL D 1 223 ? 28.576 59.606 48.784 1.00 43.44 215 VAL D O 1
ATOM 7639 N N . ILE D 1 224 ? 29.454 61.435 47.799 1.00 42.40 216 ILE D N 1
ATOM 7640 C CA . ILE D 1 224 ? 30.666 60.766 47.327 1.00 41.50 216 ILE D CA 1
ATOM 7641 C C . ILE D 1 224 ? 31.685 60.776 48.467 1.00 41.04 216 ILE D C 1
ATOM 7642 O O . ILE D 1 224 ? 32.106 61.841 48.921 1.00 40.31 216 ILE D O 1
ATOM 7647 N N . TRP D 1 225 ? 32.067 59.585 48.924 1.00 40.13 217 TRP D N 1
ATOM 7648 C CA . TRP D 1 225 ? 32.987 59.430 50.052 1.00 39.44 217 TRP D CA 1
ATOM 7649 C C . TRP D 1 225 ? 34.423 59.792 49.667 1.00 40.51 217 TRP D C 1
ATOM 7650 O O . TRP D 1 225 ? 34.796 59.717 48.498 1.00 40.38 217 TRP D O 1
ATOM 7661 N N . ARG D 1 226 ? 35.203 60.208 50.663 1.00 42.07 218 ARG D N 1
ATOM 7662 C CA . ARG D 1 226 ? 36.664 60.297 50.558 1.00 43.54 218 ARG D CA 1
ATOM 7663 C C . ARG D 1 226 ? 37.289 59.937 51.909 1.00 44.18 218 ARG D C 1
ATOM 7664 O O . ARG D 1 226 ? 36.586 59.868 52.918 1.00 42.67 218 ARG D O 1
ATOM 7672 N N . MET D 1 227 ? 38.602 59.718 51.924 1.00 46.53 219 MET D N 1
ATOM 7673 C CA . MET D 1 227 ? 39.322 59.374 53.157 1.00 49.02 219 MET D CA 1
ATOM 7674 C C . MET D 1 227 ? 39.188 60.501 54.188 1.00 49.65 219 MET D C 1
ATOM 7675 O O . MET D 1 227 ? 39.409 61.669 53.862 1.00 50.04 219 MET D O 1
ATOM 7680 N N . ASN D 1 228 ? 38.814 60.131 55.415 1.00 49.89 220 ASN D N 1
ATOM 7681 C CA . ASN D 1 228 ? 38.561 61.076 56.514 1.00 50.09 220 ASN D CA 1
ATOM 7682 C C . ASN D 1 228 ? 37.486 62.116 56.174 1.00 50.39 220 ASN D C 1
ATOM 7683 O O . ASN D 1 228 ? 37.691 63.322 56.344 1.00 50.43 220 ASN D O 1
ATOM 7688 N N . HIS D 1 229 ? 36.343 61.631 55.688 1.00 49.93 221 HIS D N 1
ATOM 7689 C CA . HIS D 1 229 ? 35.202 62.490 55.364 1.00 49.72 221 HIS D CA 1
ATOM 7690 C C . HIS D 1 229 ? 34.575 62.993 56.676 1.00 49.33 221 HIS D C 1
ATOM 7691 O O . HIS D 1 229 ? 34.416 62.199 57.606 1.00 49.10 221 HIS D O 1
ATOM 7698 N N . PRO D 1 230 ? 34.229 64.302 56.766 1.00 49.02 222 PRO D N 1
ATOM 7699 C CA . PRO D 1 230 ? 33.672 64.860 58.017 1.00 48.66 222 PRO D CA 1
ATOM 7700 C C . PRO D 1 230 ? 32.410 64.161 58.546 1.00 48.50 222 PRO D C 1
ATOM 7701 O O . PRO D 1 230 ? 32.337 63.838 59.733 1.00 48.63 222 PRO D O 1
ATOM 7705 N N . ASP D 1 231 ? 31.437 63.946 57.662 1.00 48.09 223 ASP D N 1
ATOM 7706 C CA . ASP D 1 231 ? 30.194 63.225 57.989 1.00 47.70 223 ASP D CA 1
ATOM 7707 C C . ASP D 1 231 ? 30.284 61.685 57.973 1.00 47.47 223 ASP D C 1
ATOM 7708 O O . ASP D 1 231 ? 29.310 61.017 58.327 1.00 46.80 223 ASP D O 1
ATOM 7713 N N . GLY D 1 232 ? 31.431 61.123 57.583 1.00 47.26 224 GLY D N 1
ATOM 7714 C CA . GLY D 1 232 ? 31.560 59.678 57.351 1.00 47.18 224 GLY D CA 1
ATOM 7715 C C . GLY D 1 232 ? 32.120 58.821 58.475 1.00 47.52 224 GLY D C 1
ATOM 7716 O O . GLY D 1 232 ? 32.553 57.695 58.216 1.00 46.58 224 GLY D O 1
ATOM 7717 N N . GLY D 1 233 ? 32.109 59.328 59.711 1.00 47.37 225 GLY D N 1
ATOM 7718 C CA . GLY D 1 233 ? 32.634 58.594 60.872 1.00 47.54 225 GLY D CA 1
ATOM 7719 C C . GLY D 1 233 ? 31.640 58.380 62.001 1.00 48.28 225 GLY D C 1
ATOM 7720 O O . GLY D 1 233 ? 32.048 58.169 63.144 1.00 48.29 225 GLY D O 1
ATOM 7721 N N . HIS D 1 234 ? 30.343 58.407 61.686 1.00 49.33 226 HIS D N 1
ATOM 7722 C CA . HIS D 1 234 ? 29.289 58.311 62.704 1.00 50.34 226 HIS D CA 1
ATOM 7723 C C . HIS D 1 234 ? 29.070 56.870 63.162 1.00 51.29 226 HIS D C 1
ATOM 7724 O O . HIS D 1 234 ? 28.866 55.979 62.340 1.00 50.70 226 HIS D O 1
ATOM 7731 N N . ARG D 1 235 ? 29.098 56.653 64.476 1.00 51.66 227 ARG D N 1
ATOM 7732 C CA . ARG D 1 235 ? 28.884 55.322 65.047 1.00 52.18 227 ARG D CA 1
ATOM 7733 C C . ARG D 1 235 ? 28.435 55.380 66.512 1.00 52.98 227 ARG D C 1
ATOM 7734 O O . ARG D 1 235 ? 28.468 56.442 67.138 1.00 53.54 227 ARG D O 1
ATOM 7742 N N . ASP D 1 236 ? 28.018 54.230 67.043 1.00 53.63 228 ASP D N 1
ATOM 7743 C CA . ASP D 1 236 ? 27.554 54.123 68.432 1.00 54.29 228 ASP D CA 1
ATOM 7744 C C . ASP D 1 236 ? 28.713 54.270 69.414 1.00 54.44 228 ASP D C 1
ATOM 7745 O O . ASP D 1 236 ? 29.736 53.597 69.285 1.00 55.40 228 ASP D O 1
ATOM 7750 N N . ASP D 1 247 ? 29.776 41.981 64.439 1.00 54.72 239 ASP D N 1
ATOM 7751 C CA . ASP D 1 247 ? 28.946 41.027 63.708 1.00 54.19 239 ASP D CA 1
ATOM 7752 C C . ASP D 1 247 ? 27.535 40.837 64.295 1.00 53.43 239 ASP D C 1
ATOM 7753 O O . ASP D 1 247 ? 26.787 39.977 63.821 1.00 53.40 239 ASP D O 1
ATOM 7758 N N . ASP D 1 248 ? 27.156 41.654 65.280 1.00 52.51 240 ASP D N 1
ATOM 7759 C CA . ASP D 1 248 ? 25.864 41.502 65.976 1.00 51.48 240 ASP D CA 1
ATOM 7760 C C . ASP D 1 248 ? 24.652 41.630 65.042 1.00 48.71 240 ASP D C 1
ATOM 7761 O O . ASP D 1 248 ? 23.670 40.900 65.195 1.00 48.88 240 ASP D O 1
ATOM 7766 N N . LEU D 1 249 ? 24.732 42.546 64.077 1.00 46.10 241 LEU D N 1
ATOM 7767 C CA . LEU D 1 249 ? 23.664 42.735 63.083 1.00 44.12 241 LEU D CA 1
ATOM 7768 C C . LEU D 1 249 ? 23.544 41.603 62.046 1.00 42.23 241 LEU D C 1
ATOM 7769 O O . LEU D 1 249 ? 22.523 41.513 61.367 1.00 42.22 241 LEU D O 1
ATOM 7774 N N . MET D 1 250 ? 24.572 40.763 61.908 1.00 40.30 242 MET D N 1
ATOM 7775 C CA . MET D 1 250 ? 24.546 39.645 60.951 1.00 38.56 242 MET D CA 1
ATOM 7776 C C . MET D 1 250 ? 24.372 38.259 61.589 1.00 38.74 242 MET D C 1
ATOM 7777 O O . MET D 1 250 ? 24.646 37.242 60.940 1.00 38.38 242 MET D O 1
ATOM 7782 N N . TYR D 1 251 ? 23.892 38.204 62.833 1.00 38.60 243 TYR D N 1
ATOM 7783 C CA . TYR D 1 251 ? 23.530 36.925 63.447 1.00 39.03 243 TYR D CA 1
ATOM 7784 C C . TYR D 1 251 ? 22.224 36.432 62.824 1.00 38.80 243 TYR D C 1
ATOM 7785 O O . TYR D 1 251 ? 21.204 37.117 62.896 1.00 38.49 243 TYR D O 1
ATOM 7794 N N . GLY D 1 252 ? 22.270 35.243 62.223 1.00 39.38 244 GLY D N 1
ATOM 7795 C CA . GLY D 1 252 ? 21.141 34.684 61.478 1.00 40.04 244 GLY D CA 1
ATOM 7796 C C . GLY D 1 252 ? 19.880 34.404 62.277 1.00 40.73 244 GLY D C 1
ATOM 7797 O O . GLY D 1 252 ? 18.780 34.439 61.724 1.00 40.66 244 GLY D O 1
ATOM 7798 N N . GLY D 1 253 ? 20.033 34.123 63.570 1.00 41.53 245 GLY D N 1
ATOM 7799 C CA . GLY D 1 253 ? 18.899 33.805 64.437 1.00 42.48 245 GLY D CA 1
ATOM 7800 C C . GLY D 1 253 ? 17.953 34.957 64.746 1.00 43.40 245 GLY D C 1
ATOM 7801 O O . GLY D 1 253 ? 16.769 34.722 65.000 1.00 44.02 245 GLY D O 1
ATOM 7802 N N . THR D 1 254 ? 18.464 36.191 64.728 1.00 44.54 246 THR D N 1
ATOM 7803 C CA . THR D 1 254 ? 17.680 37.381 65.083 1.00 44.95 246 THR D CA 1
ATOM 7804 C C . THR D 1 254 ? 17.471 38.310 63.885 1.00 45.41 246 THR D C 1
ATOM 7805 O O . THR D 1 254 ? 18.104 39.363 63.777 1.00 45.89 246 THR D O 1
ATOM 7809 N N . GLY D 1 255 ? 16.571 37.903 62.994 1.00 45.54 247 GLY D N 1
ATOM 7810 C CA . GLY D 1 255 ? 16.208 38.702 61.823 1.00 45.59 247 GLY D CA 1
ATOM 7811 C C . GLY D 1 255 ? 15.231 37.986 60.907 1.00 46.00 247 GLY D C 1
ATOM 7812 O O . GLY D 1 255 ? 15.054 36.770 61.008 1.00 46.48 247 GLY D O 1
ATOM 7813 N N . ASN D 1 256 ? 14.596 38.746 60.017 1.00 46.40 248 ASN D N 1
ATOM 7814 C CA . ASN D 1 256 ? 13.648 38.194 59.041 1.00 47.01 248 ASN D CA 1
ATOM 7815 C C . ASN D 1 256 ? 13.613 38.985 57.733 1.00 46.74 248 ASN D C 1
ATOM 7816 O O . ASN D 1 256 ? 14.102 40.115 57.663 1.00 46.33 248 ASN D O 1
ATOM 7821 N N . VAL D 1 257 ? 13.021 38.378 56.707 1.00 47.39 249 VAL D N 1
ATOM 7822 C CA . VAL D 1 257 ? 12.993 38.954 55.363 1.00 48.12 249 VAL D CA 1
ATOM 7823 C C . VAL D 1 257 ? 11.919 40.040 55.283 1.00 49.01 249 VAL D C 1
ATOM 7824 O O . VAL D 1 257 ? 10.733 39.764 55.477 1.00 48.86 249 VAL D O 1
ATOM 7828 N N . GLN D 1 258 ? 12.356 41.268 55.007 1.00 50.06 250 GLN D N 1
ATOM 7829 C CA . GLN D 1 258 ? 11.474 42.426 54.849 1.00 51.49 250 GLN D CA 1
ATOM 7830 C C . GLN D 1 258 ? 11.801 43.141 53.542 1.00 51.27 250 GLN D C 1
ATOM 7831 O O . GLN D 1 258 ? 12.815 42.843 52.905 1.00 51.24 250 GLN D O 1
ATOM 7837 N N . GLU D 1 259 ? 10.942 44.079 53.148 1.00 51.08 251 GLU D N 1
ATOM 7838 C CA . GLU D 1 259 ? 11.140 44.851 51.916 1.00 51.54 251 GLU D CA 1
ATOM 7839 C C . GLU D 1 259 ? 12.381 45.741 52.035 1.00 51.33 251 GLU D C 1
ATOM 7840 O O . GLU D 1 259 ? 12.648 46.302 53.099 1.00 50.62 251 GLU D O 1
ATOM 7846 N N . ASP D 1 260 ? 13.119 45.879 50.932 1.00 51.23 252 ASP D N 1
ATOM 7847 C CA . ASP D 1 260 ? 14.434 46.534 50.926 1.00 50.98 252 ASP D CA 1
ATOM 7848 C C . ASP D 1 260 ? 14.304 48.055 50.732 1.00 51.91 252 ASP D C 1
ATOM 7849 O O . ASP D 1 260 ? 14.845 48.629 49.782 1.00 51.46 252 ASP D O 1
ATOM 7854 N N . THR D 1 261 ? 13.576 48.692 51.649 1.00 53.06 253 THR D N 1
ATOM 7855 C CA . THR D 1 261 ? 13.399 50.147 51.678 1.00 53.81 253 THR D CA 1
ATOM 7856 C C . THR D 1 261 ? 13.401 50.621 53.140 1.00 54.83 253 THR D C 1
ATOM 7857 O O . THR D 1 261 ? 12.594 51.468 53.533 1.00 55.57 253 THR D O 1
ATOM 7861 N N . PHE D 1 262 ? 14.326 50.076 53.933 1.00 55.40 254 PHE D N 1
ATOM 7862 C CA . PHE D 1 262 ? 14.342 50.292 55.383 1.00 56.78 254 PHE D CA 1
ATOM 7863 C C . PHE D 1 262 ? 14.830 51.703 55.713 1.00 57.64 254 PHE D C 1
ATOM 7864 O O . PHE D 1 262 ? 15.947 52.081 55.354 1.00 57.33 254 PHE D O 1
ATOM 7872 N N . GLY D 1 263 ? 13.983 52.464 56.405 1.00 58.76 255 GLY D N 1
ATOM 7873 C CA . GLY D 1 263 ? 14.200 53.893 56.615 1.00 59.90 255 GLY D CA 1
ATOM 7874 C C . GLY D 1 263 ? 13.939 54.691 55.348 1.00 60.77 255 GLY D C 1
ATOM 7875 O O . GLY D 1 263 ? 14.698 55.600 55.028 1.00 61.85 255 GLY D O 1
ATOM 7876 N N . ASP D 1 264 ? 12.855 54.343 54.646 1.00 61.78 256 ASP D N 1
ATOM 7877 C CA . ASP D 1 264 ? 12.470 54.924 53.342 1.00 61.78 256 ASP D CA 1
ATOM 7878 C C . ASP D 1 264 ? 13.424 54.544 52.201 1.00 61.53 256 ASP D C 1
ATOM 7879 O O . ASP D 1 264 ? 14.634 54.766 52.244 1.00 61.48 256 ASP D O 1
#

Organism: Pieris rapae (NCBI:txid64459)

Nearest PDB structures (foldseek):
  5h6n-assembly2_B  TM=1.004E+00  e=5.191E-58  Pieris rapae
  5h6n-assembly1_A  TM=1.004E+00  e=1.090E-56  Pieris rapae
  5h6n-assembly4_D  TM=9.900E-01  e=3.496E-54  Pieris rapae
  5h6n-assembly3_C  TM=9.987E-01  e=5.345E-53  Pieris rapae
  5h6l-assembly1_A  TM=9.966E-01  e=3.186E-46  Pieris rapae

InterPro domains:
  IPR000772 Ricin B, lectin domain [PF14200] (301-367)
  IPR000772 Ricin B, lectin domain [PF14200] (453-533)
  IPR000772 Ricin B, lectin domain [PF14200] (603-685)
  IPR000772 Ricin B, lectin domain [SM00458] (267-405)
  IPR000772 Ricin B, lectin domain [SM00458] (418-560)
  IPR000772 Ricin B, lectin domain [SM00458] (569-707)
  IPR000772 Ricin B, lectin domain [SM00458] (716-848)
  IPR035992 Ricin B-like lectins [SSF50370] (267-410)
  IPR035992 Ricin B-like lectins [SSF50370] (418-539)
  IPR035992 Ricin B-like lectins [SSF50370] (569-708)
  IPR035992 Ricin B-like lectins [SSF50370] (713-848)
  IPR054695 Pierisin-like domain [PF22596] (68-197)

Sequence (963 aa):
PYMTNGIQAAVVEWIRALDLEIISLLLSRAWPMALLATSELRWRPTVLTDTDNVVRLDRRQRLVRWDRRPPNEIFLDGFVPIVTRENPDWEETDLYGFAKNNHPSIFVSTTKTQRNKKKYVWTPRNANRGIVYQYEIYAPGGVDVNDSFSDASPWPNQMQVAFPGGIQNIYIRSARELHNGRIQRIWINPNFLDPGDLEPIVSSSRTPQVIWRMNHPDGGHRDQRDDLMYGGTGNVQEDTFGDPYMTNGIQAAVVEWIRALDLEIISLLLSRAWPMALLATSELRWRPTVLTDTDNVVRLDRRQRLVRWDRRPPNEIFLDGFVPIVTRENPDWEETDLYGFAKNNHPSIFVSTTKTQRNKKKYVWTPRNANRGIVYQYEIYAPGGVDVNDSFSDASPWPNQMQVAFPGGIQNIYIRSARELHNGRIQRIWINPNFLDPGDLEPIRTPQVIWRMNHPDGGHRDQRDDLMYGGTGNVQEDTFGDPYMTNGIQAAVVEWIRALDLEIISLLLSRAWPMALLATSELRWRPTVLTDTDNVVRLDRRQRLVRWDRRPPNEIFLDGFVPIVTRENPDWEETDLYGFAKNNHPSIFVSTTKTQRNKKKYVWTPRNANRGIVYQYEIYAPGGVDVNDSFSDASPWPNQMQVAFPGGIQNIYIRSARELHNGRIQRIWINPNFLDPGDLEPIVRTPQVIWRMNHPDGGHRDQRSERSDDLMYGGTGNVQEDTFPYMTNGIQAAVVEWIRALDLEIISLLLSRAWPMALLATSELRWRPTVLTDTDNVVRLDRRQRLVRWDRRPPNEIFLDGFVPIVTRENPDWEETDLYGFAKNNHPSIFVSTTKTQRNKKKYVWTPRNANRGIVYQYEIYAPGGVDVNDSFSDASPWPNQMQVAFPGGIQNIYIRSARELHNGRIQRIWINPNFLDPGDLEPIVSRTPQVIWRMNHPDGGHRDDDLMYGGTGNVQEDTFGD

GO terms:
  GO:0030591 2'-deoxyguanosine DNA ADP-ribosyltransferase activity (F, IDA)
  GO:0030592 DNA ADP-ribosylation (P, IDA)
  GO:0006915 apoptotic process (P, IDA)

Solvent-accessible surface area: 45180 Å² total; per-residue (Å²): 185,98,119,34,54,4,24,69,1,3,43,12,122,41,0,90,80,67,87,60,139,77,0,24,98,22,0,23,109,32,12,72,155,84,12,77,89,104,16,106,23,99,9,1,43,34,48,16,91,6,33,45,126,29,59,9,20,4,30,18,2,22,0,0,8,2,8,59,55,1,0,31,44,0,0,79,66,1,0,56,7,99,12,61,122,122,128,21,74,142,99,29,0,10,0,40,19,7,6,73,70,20,119,75,4,0,4,4,1,0,0,20,2,24,20,94,210,102,75,62,2,1,2,4,154,57,1,72,147,28,34,0,0,5,0,7,0,2,0,2,0,0,0,6,4,34,64,2,2,71,154,37,8,30,96,72,97,2,46,8,0,0,4,3,0,0,0,39,34,50,10,0,20,6,0,25,0,0,54,111,18,155,18,44,42,4,0,37,5,71,77,28,99,89,22,18,66,31,61,118,41,95,74,54,125,221,14,74,89,29,118,10,140,120,108,15,109,58,0,38,68,116,56,182,282,63,109,4,2,69,6,29,68,21,85,57,69,70,18,59,52,10,120,176,68,128,35,56,4,23,72,1,2,46,13,123,46,0,106,78,42,99,60,131,84,0,24,99,23,0,24,108,33,12,72,158,84,11,79,88,108,16,98,22,95,8,2,41,40,46,16,85,8,37,47,124,28,60,8,21,5,30,21,2,31,0,0,16,2,0,45,53,1,0,29,47,0,1,79,66,1,0,53,6,117,12,60,121,120,127,21,75,146,100,28,0,10,0,39,21,15,7,76,67,27,119,74,4,0,10,4,1,0,0,20,1,26,26,95,209,104,74,63,1,1,0,3,137,56,0,74,160,25,33,0,0,4,0,7,0,3,0,2,0,0,0,6,4,34,66,1,2,71,157,37,8,30,95,72,98,3,46,8,0,0,4,2,0,0,0,32,34,52,10,0,20,6,0,43,0,0,52,111,18,158,16,41,43,26,0,30,5,71,78,26,98,90,25,20,68,30,58,124,88,292,40,78,106,28,103,12,140,120,109,14,104,59,0,41,72,115,56,169,282,59,72,0,4,67,6,19,59,11,59,55,63,72,20,71,50,8,138,184,86,124,36,53,4,25,80,1,2,45,13,131,46,2,89,93,52,90,50,137,78,1,26,102,23,0,24,109,32,12,74,152,83,14,77,87,101,15,105,22,99,9,1,41,38,47,17,85,8,36,49,123,25,60,9,21,5,30,19,2,23,0,0,28,2,12,22,45,5,0,35,56,0,1,78,70,1,0,54,7,112,11,61,112,136,123,16,74,144,99,30,0,11,0,58,22,14,6,99,64,30,120,73,4,1,10,4,2,0,0,19,2,28,30,100,206,114,68,56,0,2,3,6,126,14,2,84,96,10,25,0,0,4,0,9,0,5,0,2,0,0,0,6,4,32,60,1,2,69,155,42,9,27,97,70,98,3,48,7,0,0,5,3,0,0,0,40,36,51,13,0,21,6,0,37,0,0,47,100,21,178,65,72,45,13,0,37,5,72,78,26,101,91,25,20,67,30,92,123,44,107,290,35,82,103,36,122,10,138,126,116,15,103,68,0,41,75,111,58,114,80,115,77,202,73,124,37,4,7,65,7,25,31,23,76,56,78,85,17,124,59,186,95,134,33,54,4,26,82,1,1,42,11,131,42,0,95,83,52,89,61,138,87,0,25,106,23,0,22,77,50,12,74,161,83,12,83,89,103,15,109,22,94,9,1,39,33,46,15,85,7,38,47,124,28,58,8,20,5,31,20,2,27,0,0,6,2,10,54,63,1,0,33,47,0,1,76,70,1,0,55,6,108,12,59,125,137,129,15,73,171,129,32,0,14,0,52,10,3,6,93,86,24,43,77,2,0,3,4,0,0,0,19,2,29,30,99,208,106,69,66,1,2,2,7,171,74,1,88,152,18,29,0,0,3,0,7,0,3,0,2,0,0,0,6,3,32,68,1,2,69,153,42,7,29,96,68,99,2,46,7,0,0,4,2,0,0,0,39,35,50,12,0,24,7,0,42,0,0,46,102,19,179,26,68,41,15,0,48,5,73,78,27,98,94,25,18,67,30,65,105,52,159,161,212,31,76,83,30,119,9,138,123,114,17,107,64,0,39,67,120,108,55,127,9,3,72,6,24,50,22,86,56,74,69,18,76,48,13,124

Secondary structure (DSSP, 8-state):
-----TTTT---HHHHHS-HHHHHHHHHTT--HHHHHH----BPPSEEE-TTS-EEEGGGS-EEEEESS-HHHHHHH-B--S---SS--HHHH-HHHHHHH--S-SEEEEEE-EESSSEEEEEEGGGGSSEEEEEEE--S--EEHHHHHGGG-S-GGG-EEEEET-B-GGGEEEEEEEETTEEEEEEE-TT----S-PPPPP--SSSPEEE--TT-TTS-------GGG-GGGEEEEES-TT-/---B-TTTT---HHHHTS-HHHHHHHHHTT--HHHHHH----BPBSEEE-TTS-EEEGGGS-EEEEESS-HHHHHHH-B--S---SS--HHHH-HHHHHHH--S-SEEEEEE-EESSSEEEEEEGGGGSSEEEEEEE--S--EEHHHHHGGG-S-GGG-EEEEET-B-GGGEEEEEEEETTEEEEEEE-TT----S-PPP----EEE--TT-TTS-------GGG-GGGEEEEES-TT-/---B-TTTT---HHHHTS-HHHHHHHHHTT--HHHHHH----BPBSEEE-TTS-EEEGGGS-EEEEESS-HHHHHHH-B--S---SS--HHHH-HHHHHHH--S-SEEEEEE-EESSSEEEEEEGGGGSSEEEEEEE--S--EEHHHHHGGG-S-GGG-EEEEET-B-GGGEEEEEEEESS-EEEEEE-TT----S-PPPP----EEE--TT-TTTT-----SS---GGG-TTSEEEEES--/---B-TTTT---HHHHSS-HHHHHHHHHTT--HHHHHH----BPBSEEE-TTS-EEEGGGS-EEEEESS-HHHHHHH-B--S---SS--HHHH-HHHHHHH--S-SEEEEEE-EESSSEEEEEEGGGGSSEEEEEEE--S--EEHHHHHGGG-SSGGG-EEEEET-B-GGGEEEEEEEESSSEEEEEE-TT----S-PPP----SPEEE--TT-TTTT----GGG-TTSEEEEES-TT-

B-factor: mean 31.64, std 12.61, range [11.94, 76.58]